Protein AF-0000000079720829 (afdb_homodimer)

Sequence (832 aa):
MQLKRVVVTGLGALTPIGNNIEEYWEGLKNGKSGSAPITYYDTEKFKVKFACELKNYNAEDYFDRKEARKLDRFAQYALISSDEAIKDSGLDLDKIDKFRTGVIWGAGIGGLETFQNEVLNFAAGDGTPRFNPFFIPKMIADIAPGNISIKHGFMGPNYTTVSACASSANAIIDALNTIRLGYCDVVVTGGSEAAVTIAGMGGFGAMHALSTRNESPETASRPFDATRDGFVLGEGAGALILEEYEHAKARGAKIYAEVAGGGLSSDAYHMTAPHPDGIGVVRVMENCLKDAGLKPEDVDAINTHGTSTPLGDVAELKAITKVFGEHAHQININSTKSMTGHLLGAAGAIEAIASILAMEHGLVPPTINHTTVDDNIDPKLNLTLNKAQKREVNVALSNTFGFGGHNACVIFKKISM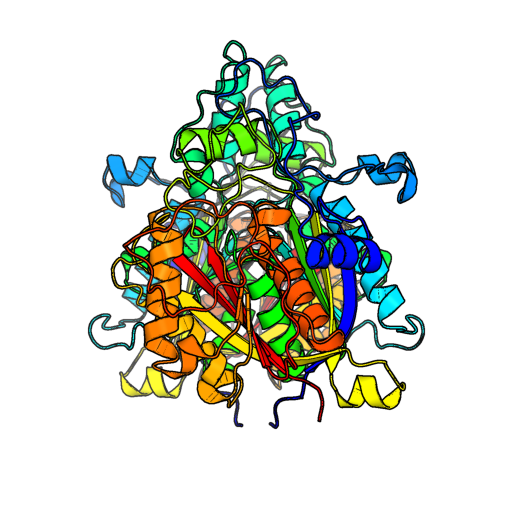QLKRVVVTGLGALTPIGNNIEEYWEGLKNGKSGSAPITYYDTEKFKVKFACELKNYNAEDYFDRKEARKLDRFAQYALISSDEAIKDSGLDLDKIDKFRTGVIWGAGIGGLETFQNEVLNFAAGDGTPRFNPFFIPKMIADIAPGNISIKHGFMGPNYTTVSACASSANAIIDALNTIRLGYCDVVVTGGSEAAVTIAGMGGFGAMHALSTRNESPETASRPFDATRDGFV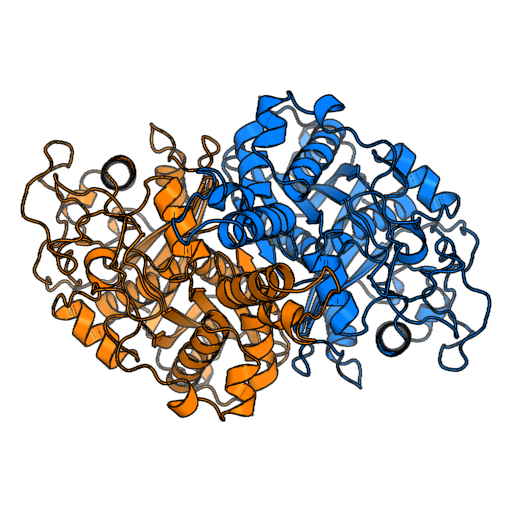LGEGAGALILEEYEHAKARGAKIYAEVAGGGLSSDAYHMTAPHPDGIGVVRVMENCLKDAGLKPEDVDAINTHGTSTPLGDVAELKAITKVFGEHAHQININSTKSMTGHLLGAAGAIEAIASILAMEHGLVPPTINHTTVDDNIDPKLNLTLNKAQKREVNVALSNTFGFGGHNACVIFKKIS

Foldseek 3Di:
DFFFWKFFQFKFWQFLQDHTLVSLLVCQQQVAAQKDFDDPDDCPVPLAGIFREGPPDDLVVPDPPVVSVLAAVQLSLLQSRLVRRVVRSVDDLVPDDLQQEEEEEEDAFFRPVLVVVLVVVCVVDDNDRPGDPSSVLRGDRQNNQVVNCVVSVRNYYGGFAYFWQCGQLVSVQVQSVCVRVPRHQKYKGFYWFDQPDPCSSVVCVVVQQAFSPNVCRRLQQFFQAQPQRHFGEFTHMMITMMGGPVVSVVVVGDTLWIFQFKFKFFQPPAQAAHNQQLPRLLRRVVRGCVGSVHALLQFAEEAEQRRSHPRRRLSNQVSNCVRNPPSQLRHAAEYSCLRRIRRIRRRSRVSVSLQSVCQVVQKRGERESHDHHDPSHDPSGNHRYRHIDGHNGFKYKYWTARRHGIIMIIMIGHDD/DFFFWKFFQFKFWQFLQDHGLVSLLVCQQQVAAQKDFDDPDDCPVPLAGIFREGDPDDLVVPDPPVVSVLAAVQLSLLQSRLVRRVVRSVDDLVPDDLQQEEEEEEDAFFRPVLVVVLVVVCVVDDNDRDGDPSSVLRGDRQNNQVVNCVVSVRNYYGGFAYFWQCGQLVSVQVQSVCVRVPRHQKYKGFYWFDQPDPCSSVVCVVVQQAFSPNVCRRLQQFFQAQPQRHFGEFTHMMITMMGGPVVSVVVPGDTLWIFQFKFKFFQPPAQAAHNQQLVRLLRRVVRGCVGSVHALLLFAEEAEQRRSHPRRRLSNQVSLCVRNPPSQLRHAYEYSCLRRIRRIRRRSRVSVSLQSVCQVVQKRGARESHDHHDPSHDPSGNHRYRHIDGHNGFKYKYWTARRHGIIMIIMIGHDD

Nearest PDB structures (foldseek):
  8qer-assembly1_A  TM=9.839E-01  e=2.297E-62  Pseudomonas aeruginosa
  8cou-assembly1_A  TM=9.873E-01  e=4.891E-62  Pseudomonas aeruginosa
  4b7v-assembly1_A  TM=9.863E-01  e=2.083E-61  Pseudomonas aeruginosa PAO1
  1e5m-assembly1_A-2  TM=9.880E-01  e=5.030E-61  Synechocystis sp. PCC 6803
  7l4l-assembly1_A  TM=9.835E-01  e=3.423E-59  Escherichia coli K-12

Structure (mmCIF, N/CA/C/O backbone):
data_AF-0000000079720829-model_v1
#
loop_
_entity.id
_entity.type
_entity.pdbx_description
1 polymer 3-oxoacyl-
#
loop_
_atom_site.group_PDB
_atom_site.id
_atom_site.type_symbol
_atom_site.label_atom_id
_atom_site.label_alt_id
_atom_site.label_comp_id
_atom_site.label_asym_id
_atom_site.label_entity_id
_atom_site.label_seq_id
_atom_site.pdbx_PDB_ins_code
_atom_site.Cartn_x
_atom_site.Cartn_y
_atom_site.Cartn_z
_atom_site.occupancy
_atom_site.B_iso_or_equiv
_atom_site.auth_seq_id
_atom_site.auth_comp_id
_atom_site.auth_asym_id
_atom_site.auth_atom_id
_atom_site.pdbx_PDB_model_num
ATOM 1 N N . MET A 1 1 ? -28.828 -1.988 3.24 1 67.12 1 MET A N 1
ATOM 2 C CA . MET A 1 1 ? -27.875 -1.932 4.34 1 67.12 1 MET A CA 1
ATOM 3 C C . MET A 1 1 ? -27.609 -0.489 4.762 1 67.12 1 MET A C 1
ATOM 5 O O . MET A 1 1 ? -27.641 0.42 3.932 1 67.12 1 MET A O 1
ATOM 9 N N . GLN A 1 2 ? -27.719 -0.163 6.074 1 78.38 2 GLN A N 1
ATOM 10 C CA . GLN A 1 2 ? -27.391 1.173 6.562 1 78.38 2 GLN A CA 1
ATOM 11 C C . GLN A 1 2 ? -25.922 1.269 6.949 1 78.38 2 GLN A C 1
ATOM 13 O O . GLN A 1 2 ? -25.422 0.438 7.711 1 78.38 2 GLN A O 1
ATOM 18 N N . LEU A 1 3 ? -25.172 2.275 6.281 1 87 3 LEU A N 1
ATOM 19 C CA . LEU A 1 3 ? -23.766 2.461 6.602 1 87 3 LEU A CA 1
ATOM 20 C C . LEU A 1 3 ? -23.594 2.877 8.055 1 87 3 LEU A C 1
ATOM 22 O O . LEU A 1 3 ? -24.344 3.707 8.57 1 87 3 LEU A O 1
ATOM 26 N N . LYS A 1 4 ? -22.656 2.285 8.719 1 92.38 4 LYS A N 1
ATOM 27 C CA . LYS A 1 4 ? -22.375 2.561 10.125 1 92.38 4 LYS A CA 1
ATOM 28 C C . LYS A 1 4 ? -21.672 3.908 10.289 1 92.38 4 LYS A C 1
ATOM 30 O O . LYS A 1 4 ? -20.922 4.34 9.414 1 92.38 4 LYS A O 1
ATOM 35 N N . ARG A 1 5 ? -21.984 4.566 11.398 1 96.88 5 ARG A N 1
ATOM 36 C CA . ARG A 1 5 ? -21.234 5.766 11.758 1 96.88 5 ARG A CA 1
ATOM 37 C C . ARG A 1 5 ? -19.891 5.406 12.359 1 96.88 5 ARG A C 1
ATOM 39 O O . ARG A 1 5 ? -19.781 4.422 13.102 1 96.88 5 ARG A O 1
ATOM 46 N N . VAL A 1 6 ? -18.875 6.156 12.047 1 98.81 6 VAL A N 1
ATOM 47 C CA . VAL A 1 6 ? -17.516 5.863 12.469 1 98.81 6 VAL A CA 1
ATOM 48 C C . VAL A 1 6 ? -16.953 7.051 13.25 1 98.81 6 VAL A C 1
ATOM 50 O O . VAL A 1 6 ? -17.094 8.203 12.828 1 98.81 6 VAL A O 1
ATOM 53 N N . VAL A 1 7 ? -16.328 6.777 14.422 1 98.94 7 VAL A N 1
ATOM 54 C CA . VAL A 1 7 ? -15.812 7.848 15.266 1 98.94 7 VAL A CA 1
ATOM 55 C C . VAL A 1 7 ? -14.352 7.574 15.602 1 98.94 7 VAL A C 1
ATOM 57 O O . VAL A 1 7 ? -13.859 6.453 15.438 1 98.94 7 VAL A O 1
ATOM 60 N N . VAL A 1 8 ? -13.672 8.633 15.969 1 98.94 8 VAL A N 1
ATOM 61 C CA . VAL A 1 8 ? -12.289 8.547 16.438 1 98.94 8 VAL A CA 1
ATOM 62 C C . VAL A 1 8 ? -12.266 8.469 17.953 1 98.94 8 VAL A C 1
ATOM 64 O O . VAL A 1 8 ? -12.75 9.375 18.641 1 98.94 8 VAL A O 1
ATOM 67 N N . THR A 1 9 ? -11.617 7.395 18.469 1 98.94 9 THR A N 1
ATOM 68 C CA . THR A 1 9 ? -11.656 7.211 19.906 1 98.94 9 THR A CA 1
ATOM 69 C C . THR A 1 9 ? -10.25 7.234 20.5 1 98.94 9 THR A C 1
ATOM 71 O O . THR A 1 9 ? -10.078 7.25 21.719 1 98.94 9 THR A O 1
ATOM 74 N N . GLY A 1 10 ? -9.25 7.273 19.672 1 98.94 10 GLY A N 1
ATOM 75 C CA . GLY A 1 10 ? -7.871 7.328 20.125 1 98.94 10 GLY A CA 1
ATOM 76 C C . GLY A 1 10 ? -6.949 8.031 19.156 1 98.94 10 GLY A C 1
ATOM 77 O O . GLY A 1 10 ? -7.133 7.941 17.938 1 98.94 10 GLY A O 1
ATOM 78 N N . LEU A 1 11 ? -5.949 8.664 19.719 1 98.94 11 LEU A N 1
ATOM 79 C CA . LEU A 1 11 ? -4.953 9.383 18.938 1 98.94 11 LEU A CA 1
ATOM 80 C C . LEU A 1 11 ? -3.543 9.047 19.406 1 98.94 11 LEU A C 1
ATOM 82 O O . LEU A 1 11 ? -3.322 8.797 20.594 1 98.94 11 LEU A O 1
ATOM 86 N N . GLY A 1 12 ? -2.59 8.969 18.469 1 98.94 12 GLY A N 1
ATOM 87 C CA . GLY A 1 12 ? -1.157 8.875 18.703 1 98.94 12 GLY A CA 1
ATOM 88 C C . GLY A 1 12 ? -0.329 9.602 17.672 1 98.94 12 GLY A C 1
ATOM 89 O O . GLY A 1 12 ? -0.708 9.664 16.5 1 98.94 12 GLY A O 1
ATOM 90 N N . ALA A 1 13 ? 0.786 10.156 18.141 1 98.81 13 ALA A N 1
ATOM 91 C CA . ALA A 1 13 ? 1.611 10.922 17.203 1 98.81 13 ALA A CA 1
ATOM 92 C C . ALA A 1 13 ? 3.08 10.883 17.609 1 98.81 13 ALA A C 1
ATOM 94 O O . ALA A 1 13 ? 3.398 10.938 18.797 1 98.81 13 ALA A O 1
ATOM 95 N N . LEU A 1 14 ? 3.922 10.688 16.734 1 98.88 14 LEU A N 1
ATOM 96 C CA . LEU A 1 14 ? 5.375 10.82 16.797 1 98.88 14 LEU A CA 1
ATOM 97 C C . LEU A 1 14 ? 5.891 11.719 15.68 1 98.88 14 LEU A C 1
ATOM 99 O O . LEU A 1 14 ? 6.012 11.273 14.531 1 98.88 14 LEU A O 1
ATOM 103 N N . THR A 1 15 ? 6.207 13.023 16.047 1 98.94 15 THR A N 1
ATOM 104 C CA . THR A 1 15 ? 6.477 14.023 15.016 1 98.94 15 THR A CA 1
ATOM 105 C C . THR A 1 15 ? 7.738 14.812 15.344 1 98.94 15 THR A C 1
ATOM 107 O O . THR A 1 15 ? 8.258 14.719 16.453 1 98.94 15 THR A O 1
ATOM 110 N N . PRO A 1 16 ? 8.219 15.617 14.438 1 98.88 16 PRO A N 1
ATOM 111 C CA . PRO A 1 16 ? 9.414 16.438 14.672 1 98.88 16 PRO A CA 1
ATOM 112 C C . PRO A 1 16 ? 9.188 17.516 15.727 1 98.88 16 PRO A C 1
ATOM 114 O O . PRO A 1 16 ? 10.148 18.125 16.219 1 98.88 16 PRO A O 1
ATOM 117 N N . ILE A 1 17 ? 7.938 17.75 16.109 1 98.88 17 ILE A N 1
ATOM 118 C CA . ILE A 1 17 ? 7.68 18.844 17.047 1 98.88 17 ILE A CA 1
ATOM 119 C C . ILE A 1 17 ? 7.027 18.297 18.312 1 98.88 17 ILE A C 1
ATOM 121 O O . ILE A 1 17 ? 6.453 19.047 19.094 1 98.88 17 ILE A O 1
ATOM 125 N N . GLY A 1 18 ? 7.047 16.969 18.469 1 98.75 18 GLY A N 1
ATOM 126 C CA . GLY A 1 18 ? 6.492 16.297 19.641 1 98.75 18 GLY A CA 1
ATOM 127 C C . GLY A 1 18 ? 6.434 14.789 19.484 1 98.75 18 GLY A C 1
ATOM 128 O O . GLY A 1 18 ? 6.09 14.273 18.422 1 98.75 18 GLY A O 1
ATOM 129 N N . ASN A 1 19 ? 6.734 14.039 20.594 1 98.62 19 ASN A N 1
ATOM 130 C CA . ASN A 1 19 ? 6.832 12.586 20.516 1 98.62 19 ASN A CA 1
ATOM 131 C C . ASN A 1 19 ? 5.598 11.914 21.109 1 98.62 19 ASN A C 1
ATOM 133 O O . ASN A 1 19 ? 5.602 10.703 21.359 1 98.62 19 ASN A O 1
ATOM 137 N N . ASN A 1 20 ? 4.648 12.672 21.422 1 98.56 20 ASN A N 1
ATOM 138 C CA . ASN A 1 20 ? 3.316 12.242 21.812 1 98.56 20 ASN A CA 1
ATOM 139 C C . ASN A 1 20 ? 2.266 13.305 21.516 1 98.56 20 ASN A C 1
ATOM 141 O O . ASN A 1 20 ? 2.598 14.398 21.062 1 98.56 20 ASN A O 1
ATOM 145 N N . ILE A 1 21 ? 1.028 13 21.766 1 98.81 21 ILE A N 1
ATOM 146 C CA . ILE A 1 21 ? -0.083 13.859 21.359 1 98.81 21 ILE A CA 1
ATOM 147 C C . ILE A 1 21 ? 0.014 15.203 22.078 1 98.81 21 ILE A C 1
ATOM 149 O O . ILE A 1 21 ? -0.192 16.25 21.469 1 98.81 21 ILE A O 1
ATOM 153 N N . GLU A 1 22 ? 0.316 15.188 23.297 1 98.69 22 GLU A N 1
ATOM 154 C CA . GLU A 1 22 ? 0.397 16.422 24.078 1 98.69 22 GLU A CA 1
ATOM 155 C C . GLU A 1 22 ? 1.502 17.328 23.562 1 98.69 22 GLU A C 1
ATOM 157 O O . GLU A 1 22 ? 1.285 18.531 23.375 1 98.69 22 GLU A O 1
ATOM 162 N N . GLU A 1 23 ? 2.691 16.766 23.391 1 98.81 23 GLU A N 1
ATOM 163 C CA . GLU A 1 23 ? 3.816 17.531 22.875 1 98.81 23 GLU A CA 1
ATOM 164 C C . GLU A 1 23 ? 3.551 18.016 21.453 1 98.81 23 GLU A C 1
ATOM 166 O O . GLU A 1 23 ? 3.934 19.141 21.078 1 98.81 23 GLU A O 1
ATOM 171 N N . TYR A 1 24 ? 2.982 17.125 20.703 1 98.88 24 TYR A N 1
ATOM 172 C CA . TYR A 1 24 ? 2.629 17.5 19.344 1 98.88 24 TYR A CA 1
ATOM 173 C C . TYR A 1 24 ? 1.709 18.719 19.328 1 98.88 24 TYR A C 1
ATOM 175 O O . TYR A 1 24 ? 1.953 19.688 18.609 1 98.88 24 TYR A O 1
ATOM 183 N N . TRP A 1 25 ? 0.662 18.703 20.172 1 98.88 25 TRP A N 1
ATOM 184 C CA . TRP A 1 25 ? -0.272 19.828 20.25 1 98.88 25 TRP A CA 1
ATOM 185 C C . TRP A 1 25 ? 0.433 21.094 20.719 1 98.88 25 TRP A C 1
ATOM 187 O O . TRP A 1 25 ? 0.179 22.172 20.188 1 98.88 25 TRP A O 1
ATOM 197 N N . GLU A 1 26 ? 1.294 20.953 21.656 1 98.81 26 GLU A N 1
ATOM 198 C CA . GLU A 1 26 ? 2.057 22.109 22.141 1 98.81 26 GLU A CA 1
ATOM 199 C C . GLU A 1 26 ? 2.896 22.719 21.031 1 98.81 26 GLU A C 1
ATOM 201 O O . GLU A 1 26 ? 2.992 23.938 20.906 1 98.81 26 GLU A O 1
ATOM 206 N N . GLY A 1 27 ? 3.521 21.844 20.297 1 98.88 27 GLY A N 1
ATOM 207 C CA . GLY A 1 27 ? 4.289 22.328 19.156 1 98.88 27 GLY A CA 1
ATOM 208 C C . GLY A 1 27 ? 3.434 23.016 18.109 1 98.88 27 GLY A C 1
ATOM 209 O O . GLY A 1 27 ? 3.824 24.062 17.562 1 98.88 27 GLY A O 1
ATOM 210 N N . LEU A 1 28 ? 2.258 22.484 17.828 1 98.88 28 LEU A N 1
ATOM 211 C CA . LEU A 1 28 ? 1.34 23.031 16.844 1 98.88 28 LEU A CA 1
ATOM 212 C C . LEU A 1 28 ? 0.84 24.406 17.266 1 98.88 28 LEU A C 1
ATOM 214 O O . LEU A 1 28 ? 0.937 25.375 16.5 1 98.88 28 LEU A O 1
ATOM 218 N N . LYS A 1 29 ? 0.311 24.5 18.469 1 98.38 29 LYS A N 1
ATOM 219 C CA . LYS A 1 29 ? -0.347 25.719 18.906 1 98.38 29 LYS A CA 1
ATOM 220 C C . LYS A 1 29 ? 0.65 26.875 19.016 1 98.38 29 LYS A C 1
ATOM 222 O O . LYS A 1 29 ? 0.291 28.031 18.812 1 98.38 29 LYS A O 1
ATOM 227 N N . ASN A 1 30 ? 1.965 26.547 19.25 1 98.5 30 ASN A N 1
ATOM 228 C CA . ASN A 1 30 ? 2.979 27.578 19.453 1 98.5 30 ASN A CA 1
ATOM 229 C C . ASN A 1 30 ? 3.789 27.828 18.188 1 98.5 30 ASN A C 1
ATOM 231 O O . ASN A 1 30 ? 4.688 28.672 18.188 1 98.5 30 ASN A O 1
ATOM 235 N N . GLY A 1 31 ? 3.488 27.172 17.156 1 98.62 31 GLY A N 1
ATOM 236 C CA . GLY A 1 31 ? 4.184 27.375 15.891 1 98.62 31 GLY A CA 1
ATOM 237 C C . GLY A 1 31 ? 5.648 27 15.953 1 98.62 31 GLY A C 1
ATOM 238 O O . GLY A 1 31 ? 6.504 27.734 15.438 1 98.62 31 GLY A O 1
ATOM 239 N N . LYS A 1 32 ? 5.996 25.875 16.547 1 98.31 32 LYS A N 1
ATOM 240 C CA . LYS A 1 32 ? 7.371 25.391 16.656 1 98.31 32 LYS A CA 1
ATOM 241 C C . LYS A 1 32 ? 7.855 24.797 15.336 1 98.31 32 LYS A C 1
ATOM 243 O O . LYS A 1 32 ? 7.164 23.984 14.727 1 98.31 32 LYS A O 1
ATOM 248 N N . SER A 1 33 ? 9.023 25.234 14.883 1 98.75 33 SER A N 1
ATOM 249 C CA . SER A 1 33 ? 9.609 24.641 13.688 1 98.75 33 SER A CA 1
ATOM 250 C C . SER A 1 33 ? 10.367 23.359 14.023 1 98.75 33 SER A C 1
ATOM 252 O O . SER A 1 33 ? 11.156 23.344 14.969 1 98.75 33 SER A O 1
ATOM 254 N N . GLY A 1 34 ? 10.086 22.312 13.227 1 98.81 34 GLY A N 1
ATOM 255 C CA . GLY A 1 34 ? 10.805 21.047 13.398 1 98.81 34 GLY A CA 1
ATOM 256 C C . GLY A 1 34 ? 12.047 20.953 12.531 1 98.81 34 GLY A C 1
ATOM 257 O O . GLY A 1 34 ? 12.805 19.984 12.633 1 98.81 34 GLY A O 1
ATOM 258 N N . SER A 1 35 ? 12.344 21.906 11.727 1 98.81 35 SER A N 1
ATOM 259 C CA . SER A 1 35 ? 13.414 21.844 10.742 1 98.81 35 SER A CA 1
ATOM 260 C C . SER A 1 35 ? 14.766 22.172 11.375 1 98.81 35 SER A C 1
ATOM 262 O O . SER A 1 35 ? 14.883 23.125 12.141 1 98.81 35 SER A O 1
ATOM 264 N N . ALA A 1 36 ? 15.719 21.375 11.156 1 98.75 36 ALA A N 1
ATOM 265 C CA . ALA A 1 36 ? 17.078 21.516 11.68 1 98.75 36 ALA A CA 1
ATOM 266 C C . ALA A 1 36 ? 18.078 20.75 10.812 1 98.75 36 ALA A C 1
ATOM 268 O O . ALA A 1 36 ? 17.688 19.938 9.969 1 98.75 36 ALA A O 1
ATOM 269 N N . PRO A 1 37 ? 19.359 21.016 10.938 1 98.56 37 PRO A N 1
ATOM 270 C CA . PRO A 1 37 ? 20.359 20.25 10.188 1 98.56 37 PRO A CA 1
ATOM 271 C C . PRO A 1 37 ? 20.234 18.75 10.414 1 98.56 37 PRO A C 1
ATOM 273 O O . PRO A 1 37 ? 19.953 18.312 11.539 1 98.56 37 PRO A O 1
ATOM 276 N N . ILE A 1 38 ? 20.453 18 9.375 1 98.75 38 ILE A N 1
ATOM 277 C CA . ILE A 1 38 ? 20.359 16.547 9.445 1 98.75 38 ILE A CA 1
ATOM 278 C C . ILE A 1 38 ? 21.484 16.016 10.336 1 98.75 38 ILE A C 1
ATOM 280 O O . ILE A 1 38 ? 22.625 16.453 10.242 1 98.75 38 ILE A O 1
ATOM 284 N N . THR A 1 39 ? 21.156 15.031 11.188 1 98.38 39 THR A N 1
ATOM 285 C CA . THR A 1 39 ? 22.141 14.469 12.117 1 98.38 39 THR A CA 1
ATOM 286 C C . THR A 1 39 ? 22.391 12.992 11.797 1 98.38 39 THR A C 1
ATOM 288 O O . THR A 1 39 ? 23.281 12.375 12.391 1 98.38 39 THR A O 1
ATOM 291 N N . TYR A 1 40 ? 21.688 12.414 10.883 1 97.38 40 TYR A N 1
ATOM 292 C CA . TYR A 1 40 ? 21.703 10.977 10.664 1 97.38 40 TYR A CA 1
ATOM 293 C C . TYR A 1 40 ? 22.938 10.555 9.859 1 97.38 40 TYR A C 1
ATOM 295 O O . TYR A 1 40 ? 23.406 9.422 9.977 1 97.38 40 TYR A O 1
ATOM 303 N N . TYR A 1 41 ? 23.438 11.359 9.039 1 96.75 41 TYR A N 1
ATOM 304 C CA . TYR A 1 41 ? 24.594 11.078 8.18 1 96.75 41 TYR A CA 1
ATOM 305 C C . TYR A 1 41 ? 25.312 12.367 7.797 1 96.75 41 TYR A C 1
ATOM 307 O O . TYR A 1 41 ? 24.828 13.461 8.078 1 96.75 41 TYR A O 1
ATOM 315 N N . ASP A 1 42 ? 26.5 12.289 7.219 1 97.12 42 ASP A N 1
ATOM 316 C CA . ASP A 1 42 ? 27.281 13.438 6.773 1 97.12 42 ASP A CA 1
ATOM 317 C C . ASP A 1 42 ? 26.688 14.055 5.512 1 97.12 42 ASP A C 1
ATOM 319 O O . ASP A 1 42 ? 26.656 13.422 4.457 1 97.12 42 ASP A O 1
ATOM 323 N N . THR A 1 43 ? 26.219 15.281 5.602 1 97.75 43 THR A N 1
ATOM 324 C CA . THR A 1 43 ? 25.5 15.922 4.5 1 97.75 43 THR A CA 1
ATOM 325 C C . THR A 1 43 ? 26.438 16.844 3.715 1 97.75 43 THR A C 1
ATOM 327 O O . THR A 1 43 ? 25.984 17.609 2.861 1 97.75 43 THR A O 1
ATOM 330 N N . GLU A 1 44 ? 27.672 16.812 3.979 1 97.56 44 GLU A N 1
ATOM 331 C CA . GLU A 1 44 ? 28.625 17.766 3.418 1 97.56 44 GLU A CA 1
ATOM 332 C C . GLU A 1 44 ? 28.469 17.875 1.905 1 97.56 44 GLU A C 1
ATOM 334 O O . GLU A 1 44 ? 28.469 18.984 1.355 1 97.56 44 GLU A O 1
ATOM 339 N N . LYS A 1 45 ? 28.297 16.812 1.197 1 97.56 45 LYS A N 1
ATOM 340 C CA . LYS A 1 45 ? 28.281 16.812 -0.263 1 97.56 45 LYS A CA 1
ATOM 341 C C . LYS A 1 45 ? 26.859 16.875 -0.799 1 97.56 45 LYS A C 1
ATOM 343 O O . LYS A 1 45 ? 26.641 16.781 -2.01 1 97.56 45 LYS A O 1
ATOM 348 N N . PHE A 1 46 ? 25.906 17 0.067 1 97.94 46 PHE A N 1
ATOM 349 C CA . PHE A 1 46 ? 24.516 17.078 -0.339 1 97.94 46 PHE A CA 1
ATOM 350 C C . PHE A 1 46 ? 24.109 18.531 -0.592 1 97.94 46 PHE A C 1
ATOM 352 O O . PHE A 1 46 ? 24.594 19.438 0.084 1 97.94 46 PHE A O 1
ATOM 359 N N . LYS A 1 47 ? 23.188 18.703 -1.531 1 97.19 47 LYS A N 1
ATOM 360 C CA . LYS A 1 47 ? 22.641 20.031 -1.834 1 97.19 47 LYS A CA 1
ATOM 361 C C . LYS A 1 47 ? 21.766 20.531 -0.695 1 97.19 47 LYS A C 1
ATOM 363 O O . LYS A 1 47 ? 21.703 21.75 -0.438 1 97.19 47 LYS A O 1
ATOM 368 N N . VAL A 1 48 ? 21.016 19.719 -0.11 1 98.44 48 VAL A N 1
ATOM 369 C CA . VAL A 1 48 ? 20.141 20.016 1.018 1 98.44 48 VAL A CA 1
ATOM 370 C C . VAL A 1 48 ? 20.672 19.359 2.283 1 98.44 48 VAL A C 1
ATOM 372 O O . VAL A 1 48 ? 20.922 18.141 2.295 1 98.44 48 VAL A O 1
ATOM 375 N N . LYS A 1 49 ? 20.734 20.125 3.354 1 98.69 49 LYS A N 1
ATOM 376 C CA . LYS A 1 49 ? 21.469 19.625 4.516 1 98.69 49 LYS A CA 1
ATOM 377 C C . LYS A 1 49 ? 20.594 19.656 5.766 1 98.69 49 LYS A C 1
ATOM 379 O O . LYS A 1 49 ? 21.094 19.5 6.883 1 98.69 49 LYS A O 1
ATOM 384 N N . PHE A 1 50 ? 19.359 19.891 5.633 1 98.81 50 PHE A N 1
ATOM 385 C CA . PHE A 1 50 ? 18.438 19.984 6.762 1 98.81 50 PHE A CA 1
ATOM 386 C C . PHE A 1 50 ? 17.172 19.156 6.5 1 98.81 50 PHE A C 1
ATOM 388 O O . PHE A 1 50 ? 16.906 18.781 5.363 1 98.81 50 PHE A O 1
ATOM 395 N N . ALA A 1 51 ? 16.453 18.766 7.48 1 98.88 51 ALA A N 1
ATOM 396 C CA . ALA A 1 51 ? 15.188 18.031 7.473 1 98.88 51 ALA A CA 1
ATOM 397 C C . ALA A 1 51 ? 14.453 18.188 8.805 1 98.88 51 ALA A C 1
ATOM 399 O O . ALA A 1 51 ? 14.945 18.859 9.719 1 98.88 51 ALA A O 1
ATOM 400 N N . CYS A 1 52 ? 13.281 17.719 8.875 1 98.94 52 CYS A N 1
ATOM 401 C CA . CYS A 1 52 ? 12.555 17.641 10.141 1 98.94 52 CYS A CA 1
ATOM 402 C C . CYS A 1 52 ? 12.656 16.234 10.727 1 98.94 52 CYS A C 1
ATOM 404 O O . CYS A 1 52 ? 11.711 15.445 10.625 1 98.94 52 CYS A O 1
ATOM 406 N N . GLU A 1 53 ? 13.773 15.953 11.469 1 98.75 53 GLU A N 1
ATOM 407 C CA . GLU A 1 53 ? 13.984 14.695 12.18 1 98.75 53 GLU A CA 1
ATOM 408 C C . GLU A 1 53 ? 13.195 14.656 13.484 1 98.75 53 GLU A C 1
ATOM 410 O O . GLU A 1 53 ? 12.836 15.703 14.023 1 98.75 53 GLU A O 1
ATOM 415 N N . LEU A 1 54 ? 12.852 13.469 13.883 1 98.75 54 LEU A N 1
ATOM 416 C CA . LEU A 1 54 ? 12.383 13.359 15.266 1 98.75 54 LEU A CA 1
ATOM 417 C C . LEU A 1 54 ? 13.43 13.898 16.234 1 98.75 54 LEU A C 1
ATOM 419 O O . LEU A 1 54 ? 14.633 13.695 16.031 1 98.75 54 LEU A O 1
ATOM 423 N N . LYS A 1 55 ? 12.945 14.633 17.234 1 98.12 55 LYS A N 1
ATOM 424 C CA . LYS A 1 55 ? 13.844 15.133 18.281 1 98.12 55 LYS A CA 1
ATOM 425 C C . LYS A 1 55 ? 13.789 14.242 19.516 1 98.12 55 LYS A C 1
ATOM 427 O O . LYS A 1 55 ? 12.719 13.734 19.875 1 98.12 55 LYS A O 1
ATOM 432 N N . ASN A 1 56 ? 14.945 13.969 20.125 1 96.62 56 ASN A N 1
ATOM 433 C CA . ASN A 1 56 ? 15.062 13.219 21.375 1 96.62 56 ASN A CA 1
ATOM 434 C C . ASN A 1 56 ? 14.461 11.828 21.25 1 96.62 56 ASN A C 1
ATOM 436 O O . ASN A 1 56 ? 13.773 11.352 22.156 1 96.62 56 ASN A O 1
ATOM 440 N N . TYR A 1 57 ? 14.617 11.25 20.109 1 97.25 57 TYR A N 1
ATOM 441 C CA . TYR A 1 57 ? 14.125 9.898 19.891 1 97.25 57 TYR A CA 1
ATOM 442 C C . TYR A 1 57 ? 15.227 8.867 20.125 1 97.25 57 TYR A C 1
ATOM 444 O O . TYR A 1 57 ? 16.312 8.969 19.547 1 97.25 57 TYR A O 1
ATOM 452 N N . ASN A 1 58 ? 14.914 7.953 20.984 1 96.31 58 ASN A N 1
ATOM 453 C CA . ASN A 1 58 ? 15.742 6.777 21.234 1 96.31 58 ASN A CA 1
ATOM 454 C C . ASN A 1 58 ? 14.922 5.492 21.203 1 96.31 58 ASN A C 1
ATOM 456 O O . ASN A 1 58 ? 14.031 5.293 22.031 1 96.31 58 ASN A O 1
ATOM 460 N N . ALA A 1 59 ? 15.234 4.629 20.203 1 96.31 59 ALA A N 1
ATOM 461 C CA . ALA A 1 59 ? 14.469 3.402 20 1 96.31 59 ALA A CA 1
ATOM 462 C C . ALA A 1 59 ? 14.398 2.576 21.281 1 96.31 59 ALA A C 1
ATOM 464 O O . ALA A 1 59 ? 13.391 1.93 21.547 1 96.31 59 ALA A O 1
ATOM 465 N N . GLU A 1 60 ? 15.438 2.617 22.078 1 96 60 GLU A N 1
ATOM 466 C CA . GLU A 1 60 ? 15.547 1.775 23.266 1 96 60 GLU A CA 1
ATOM 467 C C . GLU A 1 60 ? 14.609 2.256 24.375 1 96 60 GLU A C 1
ATOM 469 O O . GLU A 1 60 ? 14.367 1.535 25.344 1 96 60 GLU A O 1
ATOM 474 N N . ASP A 1 61 ? 14.055 3.422 24.203 1 97 61 ASP A N 1
ATOM 475 C CA . ASP A 1 61 ? 13.031 3.881 25.125 1 97 61 ASP A CA 1
ATOM 476 C C . ASP A 1 61 ? 11.719 3.129 24.906 1 97 61 ASP A C 1
ATOM 478 O O . ASP A 1 61 ? 10.844 3.135 25.781 1 97 61 ASP A O 1
ATOM 482 N N . TYR A 1 62 ? 11.609 2.467 23.766 1 96.81 62 TYR A N 1
ATOM 483 C CA . TYR A 1 62 ? 10.328 1.878 23.391 1 96.81 62 TYR A CA 1
ATOM 484 C C . TYR A 1 62 ? 10.461 0.38 23.141 1 96.81 62 TYR A C 1
ATOM 486 O O . TYR A 1 62 ? 9.484 -0.365 23.25 1 96.81 62 TYR A O 1
ATOM 494 N N . PHE A 1 63 ? 11.641 -0.001 22.719 1 96.94 63 PHE A N 1
ATOM 495 C CA . PHE A 1 63 ? 11.906 -1.386 22.344 1 96.94 63 PHE A CA 1
ATOM 496 C C . PHE A 1 63 ? 13.148 -1.909 23.047 1 96.94 63 PHE A C 1
ATOM 498 O O . PHE A 1 63 ? 14.047 -1.135 23.391 1 96.94 63 PHE A O 1
ATOM 505 N N . ASP A 1 64 ? 13.203 -3.271 23.297 1 96.19 64 ASP A N 1
ATOM 506 C CA . ASP A 1 64 ? 14.508 -3.834 23.641 1 96.19 64 ASP A CA 1
ATOM 507 C C . ASP A 1 64 ? 15.453 -3.801 22.438 1 96.19 64 ASP A C 1
ATOM 509 O O . ASP A 1 64 ? 15.008 -3.629 21.297 1 96.19 64 ASP A O 1
ATOM 513 N N . ARG A 1 65 ? 16.703 -3.918 22.734 1 92.88 65 ARG A N 1
ATOM 514 C CA . ARG A 1 65 ? 17.734 -3.752 21.719 1 92.88 65 ARG A CA 1
ATOM 515 C C . ARG A 1 65 ? 17.531 -4.734 20.562 1 92.88 65 ARG A C 1
ATOM 517 O O . ARG A 1 65 ? 17.688 -4.371 19.391 1 92.88 65 ARG A O 1
ATOM 524 N N . LYS A 1 66 ? 17.203 -5.941 20.797 1 92.56 66 LYS A N 1
ATOM 525 C CA . LYS A 1 66 ? 17.016 -6.977 19.781 1 92.56 66 LYS A CA 1
ATOM 526 C C . LYS A 1 66 ? 15.82 -6.668 18.891 1 92.56 66 LYS A C 1
ATOM 528 O O . LYS A 1 66 ? 15.891 -6.812 17.672 1 92.56 66 LYS A O 1
ATOM 533 N N . GLU A 1 67 ? 14.742 -6.227 19.484 1 92.62 67 GLU A N 1
ATOM 534 C CA . GLU A 1 67 ? 13.523 -5.895 18.75 1 92.62 67 GLU A CA 1
ATOM 535 C C . GLU A 1 67 ? 13.734 -4.672 17.859 1 92.62 67 GLU A C 1
ATOM 537 O O . GLU A 1 67 ? 13.258 -4.641 16.719 1 92.62 67 GLU A O 1
ATOM 542 N N . ALA A 1 68 ? 14.391 -3.711 18.438 1 94 68 ALA A N 1
ATOM 543 C CA . ALA A 1 68 ? 14.641 -2.484 17.688 1 94 68 ALA A CA 1
ATOM 544 C C . ALA A 1 68 ? 15.414 -2.773 16.406 1 94 68 ALA A C 1
ATOM 546 O O . ALA A 1 68 ? 15.172 -2.139 15.367 1 94 68 ALA A O 1
ATOM 547 N N . ARG A 1 69 ? 16.281 -3.727 16.438 1 92.12 69 ARG A N 1
ATOM 548 C CA . ARG A 1 69 ? 17.141 -4.043 15.312 1 92.12 69 ARG A CA 1
ATOM 549 C C . ARG A 1 69 ? 16.375 -4.777 14.219 1 92.12 69 ARG A C 1
ATOM 551 O O . ARG A 1 69 ? 16.812 -4.824 13.062 1 92.12 69 ARG A O 1
ATOM 558 N N . LYS A 1 70 ? 15.25 -5.328 14.539 1 92.69 70 LYS A N 1
ATOM 559 C CA . LYS A 1 70 ? 14.453 -6.098 13.586 1 92.69 70 LYS A CA 1
ATOM 560 C C . LYS A 1 70 ? 13.43 -5.211 12.883 1 92.69 70 LYS A C 1
ATOM 562 O O . LYS A 1 70 ? 12.648 -5.691 12.062 1 92.69 70 LYS A O 1
ATOM 567 N N . LEU A 1 71 ? 13.5 -3.928 13.164 1 96.88 71 LEU A N 1
ATOM 568 C CA . LEU A 1 71 ? 12.547 -2.986 12.602 1 96.88 71 LEU A CA 1
ATOM 569 C C . LEU A 1 71 ? 13.258 -1.85 11.875 1 96.88 71 LEU A C 1
ATOM 571 O O . LEU A 1 71 ? 14.273 -1.342 12.367 1 96.88 71 LEU A O 1
ATOM 575 N N . ASP A 1 72 ? 12.773 -1.57 10.703 1 98 72 ASP A N 1
ATOM 576 C CA . ASP A 1 72 ? 13.141 -0.274 10.141 1 98 72 ASP A CA 1
ATOM 577 C C . ASP A 1 72 ? 12.531 0.869 10.945 1 98 72 ASP A C 1
ATOM 579 O O . ASP A 1 72 ? 11.5 0.694 11.602 1 98 72 ASP A O 1
ATOM 583 N N . ARG A 1 73 ? 13.094 2.094 10.922 1 98.06 73 ARG A N 1
ATOM 584 C CA . ARG A 1 73 ? 12.617 3.24 11.688 1 98.06 73 ARG A CA 1
ATOM 585 C C . ARG A 1 73 ? 11.148 3.52 11.383 1 98.06 73 ARG A C 1
ATOM 587 O O . ARG A 1 73 ? 10.383 3.887 12.273 1 98.06 73 ARG A O 1
ATOM 594 N N . PHE A 1 74 ? 10.703 3.396 10.086 1 98.56 74 PHE A N 1
ATOM 595 C CA . PHE A 1 74 ? 9.32 3.723 9.773 1 98.56 74 PHE A CA 1
ATOM 596 C C . PHE A 1 74 ? 8.359 2.791 10.508 1 98.56 74 PHE A C 1
ATOM 598 O O . PHE A 1 74 ? 7.27 3.201 10.906 1 98.56 74 PHE A O 1
ATOM 605 N N . ALA A 1 75 ? 8.742 1.506 10.672 1 98.62 75 ALA A N 1
ATOM 606 C CA . ALA A 1 75 ? 7.934 0.54 11.406 1 98.62 75 ALA A CA 1
ATOM 607 C C . ALA A 1 75 ? 7.98 0.813 12.906 1 98.62 75 ALA A C 1
ATOM 609 O O . ALA A 1 75 ? 6.988 0.625 13.617 1 98.62 75 ALA A O 1
ATOM 610 N N . GLN A 1 76 ? 9.188 1.191 13.43 1 98.75 76 GLN A N 1
ATOM 611 C CA . GLN A 1 76 ? 9.266 1.608 14.82 1 98.75 76 GLN A CA 1
ATOM 612 C C . GLN A 1 76 ? 8.281 2.732 15.117 1 98.75 76 GLN A C 1
ATOM 614 O O . GLN A 1 76 ? 7.551 2.68 16.109 1 98.75 76 GLN A O 1
ATOM 619 N N . TYR A 1 77 ? 8.281 3.725 14.219 1 98.88 77 TYR A N 1
ATOM 620 C CA . TYR A 1 77 ? 7.402 4.875 14.383 1 98.88 77 TYR A CA 1
ATOM 621 C C . TYR A 1 77 ? 5.941 4.449 14.391 1 98.88 77 TYR A C 1
ATOM 623 O O . TYR A 1 77 ? 5.133 4.977 15.156 1 98.88 77 TYR A O 1
ATOM 631 N N . ALA A 1 78 ? 5.605 3.471 13.547 1 98.94 78 ALA A N 1
ATOM 632 C CA . ALA A 1 78 ? 4.246 2.945 13.477 1 98.94 78 ALA A CA 1
ATOM 633 C C . ALA A 1 78 ? 3.83 2.311 14.805 1 98.94 78 ALA A C 1
ATOM 635 O O . ALA A 1 78 ? 2.734 2.57 15.305 1 98.94 78 ALA A O 1
ATOM 636 N N . LEU A 1 79 ? 4.672 1.514 15.328 1 98.88 79 LEU A N 1
ATOM 637 C CA . LEU A 1 79 ? 4.363 0.803 16.562 1 98.88 79 LEU A CA 1
ATOM 638 C C . LEU A 1 79 ? 4.211 1.777 17.734 1 98.88 79 LEU A C 1
ATOM 640 O O . LEU A 1 79 ? 3.289 1.647 18.531 1 98.88 79 LEU A O 1
ATOM 644 N N . ILE A 1 80 ? 5.09 2.752 17.797 1 98.88 80 ILE A N 1
ATOM 645 C CA . ILE A 1 80 ? 5.086 3.711 18.906 1 98.88 80 ILE A CA 1
ATOM 646 C C . ILE A 1 80 ? 3.809 4.543 18.859 1 98.88 80 ILE A C 1
ATOM 648 O O . ILE A 1 80 ? 3.111 4.676 19.875 1 98.88 80 ILE A O 1
ATOM 652 N N . SER A 1 81 ? 3.482 5.113 17.672 1 98.94 81 SER A N 1
ATOM 653 C CA . SER A 1 81 ? 2.305 5.969 17.562 1 98.94 81 SER A CA 1
ATOM 654 C C . SER A 1 81 ? 1.02 5.172 17.734 1 98.94 81 SER A C 1
ATOM 656 O O . SER A 1 81 ? 0.071 5.648 18.359 1 98.94 81 SER A O 1
ATOM 658 N N . SER A 1 82 ? 0.926 3.93 17.234 1 98.94 82 SER A N 1
ATOM 659 C CA . SER A 1 82 ? -0.267 3.104 17.375 1 98.94 82 SER A CA 1
ATOM 660 C C . SER A 1 82 ? -0.465 2.678 18.828 1 98.94 82 SER A C 1
ATOM 662 O O . SER A 1 82 ? -1.598 2.6 19.312 1 98.94 82 SER A O 1
ATOM 664 N N . ASP A 1 83 ? 0.645 2.391 19.547 1 98.88 83 ASP A N 1
ATOM 665 C CA . ASP A 1 83 ? 0.548 2.074 20.969 1 98.88 83 ASP A CA 1
ATOM 666 C C . ASP A 1 83 ? -0.102 3.217 21.75 1 98.88 83 ASP A C 1
ATOM 668 O O . ASP A 1 83 ? -0.961 2.986 22.594 1 98.88 83 ASP A O 1
ATOM 672 N N . GLU A 1 84 ? 0.356 4.418 21.438 1 98.94 84 GLU A N 1
ATOM 673 C CA . GLU A 1 84 ? -0.227 5.578 22.109 1 98.94 84 GLU A CA 1
ATOM 674 C C . GLU A 1 84 ? -1.716 5.703 21.797 1 98.94 84 GLU A C 1
ATOM 676 O O . GLU A 1 84 ? -2.521 5.965 22.703 1 98.94 84 GLU A O 1
ATOM 681 N N . ALA A 1 85 ? -2.094 5.547 20.531 1 98.94 85 ALA A N 1
ATOM 682 C CA . ALA A 1 85 ? -3.488 5.68 20.125 1 98.94 85 ALA A CA 1
ATOM 683 C C . ALA A 1 85 ? -4.359 4.613 20.781 1 98.94 85 ALA A C 1
ATOM 685 O O . ALA A 1 85 ? -5.484 4.891 21.203 1 98.94 85 ALA A O 1
ATOM 686 N N . ILE A 1 86 ? -3.881 3.377 20.812 1 98.94 86 ILE A N 1
ATOM 687 C CA . ILE A 1 86 ? -4.621 2.273 21.422 1 98.94 86 ILE A CA 1
ATOM 688 C C . ILE A 1 86 ? -4.832 2.547 22.906 1 98.94 86 ILE A C 1
ATOM 690 O O . ILE A 1 86 ? -5.938 2.377 23.422 1 98.94 86 ILE A O 1
ATOM 694 N N . LYS A 1 87 ? -3.771 2.971 23.547 1 98.81 87 LYS A N 1
ATOM 695 C CA . LYS A 1 87 ? -3.887 3.326 24.969 1 98.81 87 LYS A CA 1
ATOM 696 C C . LYS A 1 87 ? -4.895 4.453 25.172 1 98.81 87 LYS A C 1
ATOM 698 O O . LYS A 1 87 ? -5.746 4.383 26.062 1 98.81 87 LYS A O 1
ATOM 703 N N . ASP A 1 88 ? -4.781 5.465 24.359 1 98.88 88 ASP A N 1
ATOM 704 C CA . ASP A 1 88 ? -5.664 6.625 24.438 1 98.88 88 ASP A CA 1
ATOM 705 C C . ASP A 1 88 ? -7.121 6.227 24.219 1 98.88 88 ASP A C 1
ATOM 707 O O . ASP A 1 88 ? -8.031 6.828 24.797 1 98.88 88 ASP A O 1
ATOM 711 N N . SER A 1 89 ? -7.402 5.273 23.406 1 98.75 89 SER A N 1
ATOM 712 C CA . SER A 1 89 ? -8.758 4.855 23.062 1 98.75 89 SER A CA 1
ATOM 713 C C . SER A 1 89 ? -9.461 4.207 24.25 1 98.75 89 SER A C 1
ATOM 715 O O . SER A 1 89 ? -10.688 4.105 24.281 1 98.75 89 SER A O 1
ATOM 717 N N . GLY A 1 90 ? -8.656 3.658 25.156 1 98.62 90 GLY A N 1
ATOM 718 C CA . GLY A 1 90 ? -9.227 2.984 26.312 1 98.62 90 GLY A CA 1
ATOM 719 C C . GLY A 1 90 ? -9.781 1.61 25.984 1 98.62 90 GLY A C 1
ATOM 720 O O . GLY A 1 90 ? -10.516 1.021 26.781 1 98.62 90 GLY A O 1
ATOM 721 N N . LEU A 1 91 ? -9.484 1.056 24.859 1 98.31 91 LEU A N 1
ATOM 722 C CA . LEU A 1 91 ? -9.938 -0.279 24.484 1 98.31 91 LEU A CA 1
ATOM 723 C C . LEU A 1 91 ? -9.414 -1.326 25.453 1 98.31 91 LEU A C 1
ATOM 725 O O . LEU A 1 91 ? -8.25 -1.293 25.844 1 98.31 91 LEU A O 1
ATOM 729 N N . ASP A 1 92 ? -10.289 -2.203 25.922 1 97.94 92 ASP A N 1
ATOM 730 C CA . ASP A 1 92 ? -9.875 -3.41 26.625 1 97.94 92 ASP A CA 1
ATOM 731 C C . ASP A 1 92 ? -9.578 -4.543 25.641 1 97.94 92 ASP A C 1
ATOM 733 O O . ASP A 1 92 ? -10.492 -5.238 25.203 1 97.94 92 ASP A O 1
ATOM 737 N N . LEU A 1 93 ? -8.383 -4.754 25.391 1 97.44 93 LEU A N 1
ATOM 738 C CA . LEU A 1 93 ? -7.961 -5.66 24.328 1 97.44 93 LEU A CA 1
ATOM 739 C C . LEU A 1 93 ? -8.344 -7.102 24.672 1 97.44 93 LEU A C 1
ATOM 741 O O . LEU A 1 93 ? -8.359 -7.961 23.781 1 97.44 93 LEU A O 1
ATOM 745 N N . ASP A 1 94 ? -8.672 -7.406 25.859 1 96.5 94 ASP A N 1
ATOM 746 C CA . ASP A 1 94 ? -9.102 -8.75 26.25 1 96.5 94 ASP A CA 1
ATOM 747 C C . ASP A 1 94 ? -10.594 -8.938 26 1 96.5 94 ASP A C 1
ATOM 749 O O . ASP A 1 94 ? -11.094 -10.07 26.016 1 96.5 94 ASP A O 1
ATOM 753 N N . LYS A 1 95 ? -11.281 -7.867 25.766 1 96.44 95 LYS A N 1
ATOM 754 C CA . LYS A 1 95 ? -12.734 -7.953 25.641 1 96.44 95 LYS A CA 1
ATOM 755 C C . LYS A 1 95 ? -13.188 -7.711 24.203 1 96.44 95 LYS A C 1
ATOM 757 O O . LYS A 1 95 ? -14.266 -8.156 23.812 1 96.44 95 LYS A O 1
ATOM 762 N N . ILE A 1 96 ? -12.43 -7.039 23.422 1 97.31 96 ILE A N 1
ATOM 763 C CA . ILE A 1 96 ? -12.859 -6.727 22.078 1 97.31 96 ILE A CA 1
ATOM 764 C C . ILE A 1 96 ? -12.719 -7.961 21.188 1 97.31 96 ILE A C 1
ATOM 766 O O . ILE A 1 96 ? -11.945 -8.875 21.5 1 97.31 96 ILE A O 1
ATOM 770 N N . ASP A 1 97 ? -13.508 -8.102 20.125 1 98.12 97 ASP A N 1
ATOM 771 C CA . ASP A 1 97 ? -13.375 -9.156 19.125 1 98.12 97 ASP A CA 1
ATOM 772 C C . ASP A 1 97 ? -12.18 -8.906 18.219 1 98.12 97 ASP A C 1
ATOM 774 O O . ASP A 1 97 ? -12.234 -8.055 17.328 1 98.12 97 ASP A O 1
ATOM 778 N N . LYS A 1 98 ? -11.156 -9.68 18.375 1 98.06 98 LYS A N 1
ATOM 779 C CA . LYS A 1 98 ? -9.906 -9.492 17.625 1 98.06 98 LYS A CA 1
ATOM 780 C C . LYS A 1 98 ? -10.109 -9.742 16.141 1 98.06 98 LYS A C 1
ATOM 782 O O . LYS A 1 98 ? -9.391 -9.18 15.312 1 98.06 98 LYS A O 1
ATOM 787 N N . PHE A 1 99 ? -11.109 -10.562 15.781 1 97.88 99 PHE A N 1
ATOM 788 C CA . PHE A 1 99 ? -11.383 -10.867 14.383 1 97.88 99 PHE A CA 1
ATOM 789 C C . PHE A 1 99 ? -12.07 -9.688 13.695 1 97.88 99 PHE A C 1
ATOM 791 O O . PHE A 1 99 ? -12.133 -9.633 12.469 1 97.88 99 PHE A O 1
ATOM 798 N N . ARG A 1 100 ? -12.625 -8.797 14.492 1 98.5 100 ARG A N 1
ATOM 799 C CA . ARG A 1 100 ? -13.312 -7.625 13.953 1 98.5 100 ARG A CA 1
ATOM 800 C C . ARG A 1 100 ? -12.531 -6.348 14.25 1 98.5 100 ARG A C 1
ATOM 802 O O . ARG A 1 100 ? -13.102 -5.254 14.273 1 98.5 100 ARG A O 1
ATOM 809 N N . THR A 1 101 ? -11.266 -6.508 14.594 1 98.88 101 THR A N 1
ATOM 810 C CA . THR A 1 101 ? -10.328 -5.406 14.75 1 98.88 101 THR A CA 1
ATOM 811 C C . THR A 1 101 ? -9.227 -5.477 13.695 1 98.88 101 THR A C 1
ATOM 813 O O . THR A 1 101 ? -8.461 -6.438 13.648 1 98.88 101 THR A O 1
ATOM 816 N N . GLY A 1 102 ? -9.203 -4.445 12.797 1 98.88 102 GLY A N 1
ATOM 817 C CA . GLY A 1 102 ? -8.242 -4.445 11.703 1 98.88 102 GLY A CA 1
ATOM 818 C C . GLY A 1 102 ? -7.176 -3.375 11.852 1 98.88 102 GLY A C 1
ATOM 819 O O . GLY A 1 102 ? -7.211 -2.578 12.789 1 98.88 102 GLY A O 1
ATOM 820 N N . VAL A 1 103 ? -6.164 -3.436 11.047 1 98.94 103 VAL A N 1
ATOM 821 C CA . VAL A 1 103 ? -5.098 -2.445 10.938 1 98.94 103 VAL A CA 1
ATOM 822 C C . VAL A 1 103 ? -4.902 -2.051 9.477 1 98.94 103 VAL A C 1
ATOM 824 O O . VAL A 1 103 ? -4.516 -2.881 8.648 1 98.94 103 VAL A O 1
ATOM 827 N N . ILE A 1 104 ? -5.203 -0.857 9.109 1 98.94 104 ILE A N 1
ATOM 828 C CA . ILE A 1 104 ? -4.977 -0.3 7.781 1 98.94 104 ILE A CA 1
ATOM 829 C C . ILE A 1 104 ? -4.066 0.922 7.879 1 98.94 104 ILE A C 1
ATOM 831 O O . ILE A 1 104 ? -4.434 1.929 8.492 1 98.94 104 ILE A O 1
ATOM 835 N N . TRP A 1 105 ? -2.91 0.854 7.285 1 98.94 105 TRP A N 1
ATOM 836 C CA . TRP A 1 105 ? -1.82 1.781 7.574 1 98.94 105 TRP A CA 1
ATOM 837 C C . TRP A 1 105 ? -1.245 2.363 6.285 1 98.94 105 TRP A C 1
ATOM 839 O O . TRP A 1 105 ? -1.149 1.668 5.27 1 98.94 105 TRP A O 1
ATOM 849 N N . GLY A 1 106 ? -0.953 3.674 6.289 1 98.88 106 GLY A N 1
ATOM 850 C CA . GLY A 1 106 ? -0.326 4.309 5.141 1 98.88 106 GLY A CA 1
ATOM 851 C C . GLY A 1 106 ? 1.184 4.402 5.262 1 98.88 106 GLY A C 1
ATOM 852 O O . GLY A 1 106 ? 1.712 4.645 6.348 1 98.88 106 GLY A O 1
ATOM 853 N N . ALA A 1 107 ? 1.869 4.18 4.18 1 98.44 107 ALA A N 1
ATOM 854 C CA . ALA A 1 107 ? 3.301 4.426 4.023 1 98.44 107 ALA A CA 1
ATOM 855 C C . ALA A 1 107 ? 3.65 4.738 2.572 1 98.44 107 ALA A C 1
ATOM 857 O O . ALA A 1 107 ? 3.146 4.09 1.653 1 98.44 107 ALA A O 1
ATOM 858 N N . GLY A 1 108 ? 4.477 5.742 2.383 1 95.38 108 GLY A N 1
ATOM 859 C CA . GLY A 1 108 ? 4.836 6.113 1.023 1 95.38 108 GLY A CA 1
ATOM 860 C C . GLY A 1 108 ? 5.902 5.219 0.424 1 95.38 108 GLY A C 1
ATOM 861 O O . GLY A 1 108 ? 5.816 4.836 -0.745 1 95.38 108 GLY A O 1
ATOM 862 N N . ILE A 1 109 ? 6.934 4.82 1.192 1 93 109 ILE A N 1
ATOM 863 C CA . ILE A 1 109 ? 8.086 4.176 0.576 1 93 109 ILE A CA 1
ATOM 864 C C . ILE A 1 109 ? 8.492 2.953 1.398 1 93 109 ILE A C 1
ATOM 866 O O . ILE A 1 109 ? 9.164 2.053 0.892 1 93 109 ILE A O 1
ATOM 870 N N . GLY A 1 110 ? 8.094 2.801 2.641 1 94.94 110 GLY A N 1
ATOM 871 C CA . GLY A 1 110 ? 8.469 1.67 3.475 1 94.94 110 GLY A CA 1
ATOM 872 C C . GLY A 1 110 ? 9.852 1.798 4.07 1 94.94 110 GLY A C 1
ATOM 873 O O . GLY A 1 110 ? 10.242 2.877 4.523 1 94.94 110 GLY A O 1
ATOM 874 N N . GLY A 1 111 ? 10.586 0.652 4.215 1 97.12 111 GLY A N 1
ATOM 875 C CA . GLY A 1 111 ? 11.883 0.623 4.867 1 97.12 111 GLY A CA 1
ATOM 876 C C . GLY A 1 111 ? 13.016 1.072 3.961 1 97.12 111 GLY A C 1
ATOM 877 O O . GLY A 1 111 ? 13.906 0.287 3.639 1 97.12 111 GLY A O 1
ATOM 878 N N . LEU A 1 112 ? 13.078 2.326 3.688 1 97.19 112 LEU A N 1
ATOM 879 C CA . LEU A 1 112 ? 14.023 2.916 2.75 1 97.19 112 LEU A CA 1
ATOM 880 C C . LEU A 1 112 ? 15.453 2.779 3.264 1 97.19 112 LEU A C 1
ATOM 882 O O . LEU A 1 112 ? 16.375 2.48 2.492 1 97.19 112 LEU A O 1
ATOM 886 N N . GLU A 1 113 ? 15.633 3.029 4.523 1 97.62 113 GLU A N 1
ATOM 887 C CA . GLU A 1 113 ? 16.969 2.961 5.109 1 97.62 113 GLU A CA 1
ATOM 888 C C . GLU A 1 113 ? 17.516 1.537 5.07 1 97.62 113 GLU A C 1
ATOM 890 O O . GLU A 1 113 ? 18.688 1.326 4.777 1 97.62 113 GLU A O 1
ATOM 895 N N . THR A 1 114 ? 16.656 0.614 5.398 1 98 114 THR A N 1
ATOM 896 C CA . THR A 1 114 ? 17.062 -0.789 5.375 1 98 114 THR A CA 1
ATOM 897 C C . THR A 1 114 ? 17.516 -1.196 3.977 1 98 114 THR A C 1
ATOM 899 O O . THR A 1 114 ? 18.562 -1.831 3.82 1 98 114 THR A O 1
ATOM 902 N N . PHE A 1 115 ? 16.766 -0.852 2.973 1 98 115 PHE A N 1
ATOM 903 C CA . PHE A 1 115 ? 17.109 -1.189 1.596 1 98 115 PHE A CA 1
ATOM 904 C C . PHE A 1 115 ? 18.422 -0.542 1.193 1 98 115 PHE A C 1
ATOM 906 O O . PHE A 1 115 ? 19.312 -1.206 0.644 1 98 115 PHE A O 1
ATOM 913 N N . GLN A 1 116 ? 18.516 0.745 1.468 1 98.31 116 GLN A N 1
ATOM 914 C CA . GLN A 1 116 ? 19.734 1.51 1.19 1 98.31 116 GLN A CA 1
ATOM 915 C C . GLN A 1 116 ? 20.969 0.832 1.791 1 98.31 116 GLN A C 1
ATOM 917 O O . GLN A 1 116 ? 21.938 0.575 1.088 1 98.31 116 GLN A O 1
ATOM 922 N N . ASN A 1 117 ? 20.891 0.515 3.09 1 98.19 117 ASN A N 1
ATOM 923 C CA . ASN A 1 117 ? 22.031 -0.02 3.814 1 98.19 117 ASN A CA 1
ATOM 924 C C . ASN A 1 117 ? 22.422 -1.402 3.301 1 98.19 117 ASN A C 1
ATOM 926 O O . ASN A 1 117 ? 23.609 -1.717 3.195 1 98.19 117 ASN A O 1
ATOM 930 N N . GLU A 1 118 ? 21.453 -2.229 2.982 1 98.38 118 GLU A N 1
ATOM 931 C CA . GLU A 1 118 ? 21.719 -3.576 2.49 1 98.38 118 GLU A CA 1
ATOM 932 C C . GLU A 1 118 ? 22.391 -3.537 1.117 1 98.38 118 GLU A C 1
ATOM 934 O O . GLU A 1 118 ? 23.281 -4.328 0.836 1 98.38 118 GLU A O 1
ATOM 939 N N . VAL A 1 119 ? 21.938 -2.656 0.211 1 98.44 119 VAL A N 1
ATOM 940 C CA . VAL A 1 119 ? 22.5 -2.551 -1.126 1 98.44 119 VAL A CA 1
ATOM 941 C C . VAL A 1 119 ? 23.906 -1.962 -1.04 1 98.44 119 VAL A C 1
ATOM 943 O O . VAL A 1 119 ? 24.812 -2.379 -1.772 1 98.44 119 VAL A O 1
ATOM 946 N N . LEU A 1 120 ? 24.141 -0.924 -0.156 1 98.31 120 LEU A N 1
ATOM 947 C CA . LEU A 1 120 ? 25.484 -0.382 0.062 1 98.31 120 LEU A CA 1
ATOM 948 C C . LEU A 1 120 ? 26.438 -1.467 0.55 1 98.31 120 LEU A C 1
ATOM 950 O O . LEU A 1 120 ? 27.578 -1.532 0.11 1 98.31 120 LEU A O 1
ATOM 954 N N . ASN A 1 121 ? 25.922 -2.293 1.517 1 98.19 121 ASN A N 1
ATOM 955 C CA . ASN A 1 121 ? 26.734 -3.395 2.025 1 98.19 121 ASN A CA 1
ATOM 956 C C . ASN A 1 121 ? 27.078 -4.387 0.922 1 98.19 121 ASN A C 1
ATOM 958 O O . ASN A 1 121 ? 28.203 -4.887 0.866 1 98.19 121 ASN A O 1
ATOM 962 N N . PHE A 1 122 ? 26.156 -4.73 0.074 1 98.25 122 PHE A N 1
ATOM 963 C CA . PHE A 1 122 ? 26.406 -5.609 -1.062 1 98.25 122 PHE A CA 1
ATOM 964 C C . PHE A 1 122 ? 27.469 -5.02 -1.986 1 98.25 122 PHE A C 1
ATOM 966 O O . PHE A 1 122 ? 28.375 -5.723 -2.422 1 98.25 122 PHE A O 1
ATOM 973 N N . ALA A 1 123 ? 27.281 -3.707 -2.326 1 97.69 123 ALA A N 1
ATOM 974 C CA . ALA A 1 123 ? 28.203 -3.014 -3.221 1 97.69 123 ALA A CA 1
ATOM 975 C C . ALA A 1 123 ? 29.625 -3.049 -2.674 1 97.69 123 ALA A C 1
ATOM 977 O O . ALA A 1 123 ? 30.594 -3.107 -3.441 1 97.69 123 ALA A O 1
ATOM 978 N N . ALA A 1 124 ? 29.797 -2.984 -1.396 1 97.44 124 ALA A N 1
ATOM 979 C CA . ALA A 1 124 ? 31.094 -2.957 -0.75 1 97.44 124 ALA A CA 1
ATOM 980 C C . ALA A 1 124 ? 31.75 -4.34 -0.768 1 97.44 124 ALA A C 1
ATOM 982 O O . ALA A 1 124 ? 32.938 -4.473 -0.514 1 97.44 124 ALA A O 1
ATOM 983 N N . GLY A 1 125 ? 30.953 -5.391 -1.085 1 96.56 125 GLY A N 1
ATOM 984 C CA . GLY A 1 125 ? 31.453 -6.758 -1.085 1 96.56 125 GLY A CA 1
ATOM 985 C C . GLY A 1 125 ? 32.062 -7.168 -2.412 1 96.56 125 GLY A C 1
ATOM 986 O O . GLY A 1 125 ? 32.5 -6.316 -3.191 1 96.56 125 GLY A O 1
ATOM 987 N N . ASP A 1 126 ? 32.156 -8.516 -2.662 1 96.44 126 ASP A N 1
ATOM 988 C CA . ASP A 1 126 ? 32.812 -9.062 -3.846 1 96.44 126 ASP A CA 1
ATOM 989 C C . ASP A 1 126 ? 31.797 -9.633 -4.832 1 96.44 126 ASP A C 1
ATOM 991 O O . ASP A 1 126 ? 32.156 -10.477 -5.664 1 96.44 126 ASP A O 1
ATOM 995 N N . GLY A 1 127 ? 30.547 -9.289 -4.598 1 94.38 127 GLY A N 1
ATOM 996 C CA . GLY A 1 127 ? 29.516 -9.812 -5.477 1 94.38 127 GLY A CA 1
ATOM 997 C C . GLY A 1 127 ? 28.734 -10.953 -4.859 1 94.38 127 GLY A C 1
ATOM 998 O O . GLY A 1 127 ? 27.656 -11.32 -5.359 1 94.38 127 GLY A O 1
ATOM 999 N N . THR A 1 128 ? 29.234 -11.539 -3.766 1 96.69 128 THR A N 1
ATOM 1000 C CA . THR A 1 128 ? 28.5 -12.547 -3.014 1 96.69 128 THR A CA 1
ATOM 1001 C C . THR A 1 128 ? 27.344 -11.906 -2.254 1 96.69 128 THR A C 1
ATOM 1003 O O . THR A 1 128 ? 27.547 -10.969 -1.478 1 96.69 128 THR A O 1
ATOM 1006 N N . PRO A 1 129 ? 26.172 -12.375 -2.527 1 96.12 129 PRO A N 1
ATOM 1007 C CA . PRO A 1 129 ? 25.047 -11.789 -1.796 1 96.12 129 PRO A CA 1
ATOM 1008 C C . PRO A 1 129 ? 25.062 -12.133 -0.308 1 96.12 129 PRO A C 1
ATOM 1010 O O . PRO A 1 129 ? 24.906 -13.305 0.062 1 96.12 129 PRO A O 1
ATOM 1013 N N . ARG A 1 130 ? 25.281 -11.148 0.587 1 96.81 130 ARG A N 1
ATOM 1014 C CA . ARG A 1 130 ? 25.281 -11.297 2.039 1 96.81 130 ARG A CA 1
ATOM 1015 C C . ARG A 1 130 ? 24.219 -10.406 2.678 1 96.81 130 ARG A C 1
ATOM 1017 O O . ARG A 1 130 ? 24.516 -9.648 3.602 1 96.81 130 ARG A O 1
ATOM 1024 N N . PHE A 1 131 ? 23 -10.531 2.189 1 97.75 131 PHE A N 1
ATOM 1025 C CA . PHE A 1 131 ? 21.875 -9.758 2.713 1 97.75 131 PHE A CA 1
ATOM 1026 C C . PHE A 1 131 ? 21.438 -10.297 4.066 1 97.75 131 PHE A C 1
ATOM 1028 O O . PHE A 1 131 ? 21.562 -11.492 4.336 1 97.75 131 PHE A O 1
ATOM 1035 N N . ASN A 1 132 ? 20.953 -9.359 4.977 1 96.56 132 ASN A N 1
ATOM 1036 C CA . ASN A 1 132 ? 20.359 -9.75 6.25 1 96.56 132 ASN A CA 1
ATOM 1037 C C . ASN A 1 132 ? 19.078 -10.562 6.043 1 96.56 132 ASN A C 1
ATOM 1039 O O . ASN A 1 132 ? 18.266 -10.234 5.184 1 96.56 132 ASN A O 1
ATOM 1043 N N . PRO A 1 133 ? 18.938 -11.734 6.754 1 95.38 133 PRO A N 1
ATOM 1044 C CA . PRO A 1 133 ? 17.719 -12.539 6.609 1 95.38 133 PRO A CA 1
ATOM 1045 C C . PRO A 1 133 ? 16.453 -11.727 6.883 1 95.38 133 PRO A C 1
ATOM 1047 O O . PRO A 1 133 ? 15.375 -12.102 6.43 1 95.38 133 PRO A O 1
ATOM 1050 N N . PHE A 1 134 ? 16.562 -10.594 7.586 1 94.88 134 PHE A N 1
ATOM 1051 C CA . PHE A 1 134 ? 15.406 -9.766 7.91 1 94.88 134 PHE A CA 1
ATOM 1052 C C . PHE A 1 134 ? 15.281 -8.602 6.926 1 94.88 134 PHE A C 1
ATOM 1054 O O . PHE A 1 134 ? 14.398 -7.754 7.07 1 94.88 134 PHE A O 1
ATOM 1061 N N . PHE A 1 135 ? 16.109 -8.617 5.898 1 96.69 135 PHE A N 1
ATOM 1062 C CA . PHE A 1 135 ? 16.125 -7.535 4.922 1 96.69 135 PHE A CA 1
ATOM 1063 C C . PHE A 1 135 ? 14.742 -7.32 4.324 1 96.69 135 PHE A C 1
ATOM 1065 O O . PHE A 1 135 ? 14.156 -6.242 4.461 1 96.69 135 PHE A O 1
ATOM 1072 N N . ILE A 1 136 ? 14.102 -8.422 3.787 1 96.75 136 ILE A N 1
ATOM 1073 C CA . ILE A 1 136 ? 12.828 -8.305 3.08 1 96.75 136 ILE A CA 1
ATOM 1074 C C . ILE A 1 136 ? 11.719 -7.934 4.062 1 96.75 136 ILE A C 1
ATOM 1076 O O . ILE A 1 136 ? 11.031 -6.926 3.883 1 96.75 136 ILE A O 1
ATOM 1080 N N . PRO A 1 137 ? 11.555 -8.57 5.188 1 94.81 137 PRO A N 1
ATOM 1081 C CA . PRO A 1 137 ? 10.469 -8.219 6.109 1 94.81 137 PRO A CA 1
ATOM 1082 C C . PRO A 1 137 ? 10.625 -6.82 6.695 1 94.81 137 PRO A C 1
ATOM 1084 O O . PRO A 1 137 ? 9.633 -6.188 7.066 1 94.81 137 PRO A O 1
ATOM 1087 N N . LYS A 1 138 ? 11.859 -6.293 6.77 1 95.81 138 LYS A N 1
ATOM 1088 C CA . LYS A 1 138 ? 12.102 -4.969 7.332 1 95.81 138 LYS A CA 1
ATOM 1089 C C . LYS A 1 138 ? 11.766 -3.873 6.328 1 95.81 138 LYS A C 1
ATOM 1091 O O . LYS A 1 138 ? 11.414 -2.756 6.719 1 95.81 138 LYS A O 1
ATOM 1096 N N . MET A 1 139 ? 11.891 -4.238 5.105 1 95.88 139 MET A N 1
ATOM 1097 C CA . MET A 1 139 ? 11.859 -3.191 4.09 1 95.88 139 MET A CA 1
ATOM 1098 C C . MET A 1 139 ? 10.445 -2.994 3.555 1 95.88 139 MET A C 1
ATOM 1100 O O . MET A 1 139 ? 10.078 -1.889 3.156 1 95.88 139 MET A O 1
ATOM 1104 N N . ILE A 1 140 ? 9.625 -4.031 3.498 1 96.88 140 ILE A N 1
ATOM 1105 C CA . ILE A 1 140 ? 8.344 -3.947 2.803 1 96.88 140 ILE A CA 1
ATOM 1106 C C . ILE A 1 140 ? 7.375 -3.092 3.611 1 96.88 140 ILE A C 1
ATOM 1108 O O . ILE A 1 140 ? 7.367 -3.145 4.844 1 96.88 140 ILE A O 1
ATOM 1112 N N . ALA A 1 141 ? 6.539 -2.291 2.959 1 98.06 141 ALA A N 1
ATOM 1113 C CA . ALA A 1 141 ? 5.703 -1.268 3.578 1 98.06 141 ALA A CA 1
ATOM 1114 C C . ALA A 1 141 ? 4.648 -1.896 4.484 1 98.06 141 ALA A C 1
ATOM 1116 O O . ALA A 1 141 ? 4.281 -1.324 5.512 1 98.06 141 ALA A O 1
ATOM 1117 N N . ASP A 1 142 ? 4.168 -3.068 4.109 1 98.44 142 ASP A N 1
ATOM 1118 C CA . ASP A 1 142 ? 3.051 -3.699 4.805 1 98.44 142 ASP A CA 1
ATOM 1119 C C . ASP A 1 142 ? 3.496 -4.281 6.145 1 98.44 142 ASP A C 1
ATOM 1121 O O . ASP A 1 142 ? 2.67 -4.758 6.926 1 98.44 142 ASP A O 1
ATOM 1125 N N . ILE A 1 143 ? 4.773 -4.172 6.477 1 98 143 ILE A N 1
ATOM 1126 C CA . ILE A 1 143 ? 5.227 -4.816 7.703 1 98 143 ILE A CA 1
ATOM 1127 C C . ILE A 1 143 ? 4.781 -3.994 8.914 1 98 143 ILE A C 1
ATOM 1129 O O . ILE A 1 143 ? 4.719 -4.508 10.031 1 98 143 ILE A O 1
ATOM 1133 N N . ALA A 1 144 ? 4.559 -2.688 8.672 1 98.5 144 ALA A N 1
ATOM 1134 C CA . ALA A 1 144 ? 4.086 -1.833 9.766 1 98.5 144 ALA A CA 1
ATOM 1135 C C . ALA A 1 144 ? 2.754 -2.332 10.312 1 98.5 144 ALA A C 1
ATOM 1137 O O . ALA A 1 144 ? 2.652 -2.678 11.492 1 98.5 144 ALA A O 1
ATOM 1138 N N . PRO A 1 145 ? 1.666 -2.385 9.477 1 98.75 145 PRO A N 1
ATOM 1139 C CA . PRO A 1 145 ? 0.427 -2.941 10.023 1 98.75 145 PRO A CA 1
ATOM 1140 C C . PRO A 1 145 ? 0.572 -4.402 10.445 1 98.75 145 PRO A C 1
ATOM 1142 O O . PRO A 1 145 ? -0.085 -4.844 11.391 1 98.75 145 PRO A O 1
ATOM 1145 N N . GLY A 1 146 ? 1.437 -5.207 9.766 1 98.38 146 GLY A N 1
ATOM 1146 C CA . GLY A 1 146 ? 1.72 -6.562 10.203 1 98.38 146 GLY A CA 1
ATOM 1147 C C . GLY A 1 146 ? 2.193 -6.637 11.641 1 98.38 146 GLY A C 1
ATOM 1148 O O . GLY A 1 146 ? 1.664 -7.414 12.438 1 98.38 146 GLY A O 1
ATOM 1149 N N . ASN A 1 147 ? 3.18 -5.781 11.977 1 98.44 147 ASN A N 1
ATOM 1150 C CA . ASN A 1 147 ? 3.746 -5.773 13.32 1 98.44 147 ASN A CA 1
ATOM 1151 C C . ASN A 1 147 ? 2.74 -5.27 14.352 1 98.44 147 ASN A C 1
ATOM 1153 O O . ASN A 1 147 ? 2.727 -5.734 15.492 1 98.44 147 ASN A O 1
ATOM 1157 N N . ILE A 1 148 ? 1.914 -4.27 14 1 98.81 148 ILE A N 1
ATOM 1158 C CA . ILE A 1 148 ? 0.877 -3.785 14.898 1 98.81 148 ILE A CA 1
ATOM 1159 C C . ILE A 1 148 ? -0.1 -4.914 15.219 1 98.81 148 ILE A C 1
ATOM 1161 O O . ILE A 1 148 ? -0.463 -5.121 16.375 1 98.81 148 ILE A O 1
ATOM 1165 N N . SER A 1 149 ? -0.542 -5.672 14.188 1 98.69 149 SER A N 1
ATOM 1166 C CA . SER A 1 149 ? -1.452 -6.797 14.367 1 98.69 149 SER A CA 1
ATOM 1167 C C . SER A 1 149 ? -0.827 -7.875 15.242 1 98.69 149 SER A C 1
ATOM 1169 O O . SER A 1 149 ? -1.48 -8.406 16.141 1 98.69 149 SER A O 1
ATOM 1171 N N . ILE A 1 150 ? 0.394 -8.211 15 1 98 150 ILE A N 1
ATOM 1172 C CA . ILE A 1 150 ? 1.093 -9.258 15.742 1 98 150 ILE A CA 1
ATOM 1173 C C . ILE A 1 150 ? 1.204 -8.867 17.219 1 98 150 ILE A C 1
ATOM 1175 O O . ILE A 1 150 ? 0.917 -9.672 18.094 1 98 150 ILE A O 1
ATOM 1179 N N . LYS A 1 151 ? 1.596 -7.629 17.438 1 97.81 151 LYS A N 1
ATOM 1180 C CA . LYS A 1 151 ? 1.839 -7.152 18.797 1 97.81 151 LYS A CA 1
ATOM 1181 C C . LYS A 1 151 ? 0.565 -7.211 19.641 1 97.81 151 LYS A C 1
ATOM 1183 O O . LYS A 1 151 ? 0.613 -7.531 20.828 1 97.81 151 LYS A O 1
ATOM 1188 N N . HIS A 1 152 ? -0.597 -6.906 18.984 1 98.5 152 HIS A N 1
ATOM 1189 C CA . HIS A 1 152 ? -1.8 -6.711 19.797 1 98.5 152 HIS A CA 1
ATOM 1190 C C . HIS A 1 152 ? -2.824 -7.809 19.531 1 98.5 152 HIS A C 1
ATOM 1192 O O . HIS A 1 152 ? -3.885 -7.84 20.156 1 98.5 152 HIS A O 1
ATOM 1198 N N . GLY A 1 153 ? -2.553 -8.703 18.609 1 98 153 GLY A N 1
ATOM 1199 C CA . GLY A 1 153 ? -3.416 -9.844 18.328 1 98 153 GLY A CA 1
ATOM 1200 C C . GLY A 1 153 ? -4.621 -9.469 17.484 1 98 153 GLY A C 1
ATOM 1201 O O . GLY A 1 153 ? -5.684 -10.086 17.594 1 98 153 GLY A O 1
ATOM 1202 N N . PHE A 1 154 ? -4.531 -8.438 16.688 1 98.69 154 PHE A N 1
ATOM 1203 C CA . PHE A 1 154 ? -5.637 -8.016 15.828 1 98.69 154 PHE A CA 1
ATOM 1204 C C . PHE A 1 154 ? -5.723 -8.898 14.586 1 98.69 154 PHE A C 1
ATOM 1206 O O . PHE A 1 154 ? -4.789 -8.938 13.781 1 98.69 154 PHE A O 1
ATOM 1213 N N . MET A 1 155 ? -6.848 -9.555 14.289 1 98.44 155 MET A N 1
ATOM 1214 C CA . MET A 1 155 ? -6.914 -10.594 13.266 1 98.44 155 MET A CA 1
ATOM 1215 C C . MET A 1 155 ? -7.875 -10.203 12.148 1 98.44 155 MET A C 1
ATOM 1217 O O . MET A 1 155 ? -8.227 -11.031 11.305 1 98.44 155 MET A O 1
ATOM 1221 N N . GLY A 1 156 ? -8.336 -8.93 12.125 1 98.62 156 GLY A N 1
ATOM 1222 C CA . GLY A 1 156 ? -9.141 -8.406 11.023 1 98.62 156 GLY A CA 1
ATOM 1223 C C . GLY A 1 156 ? -8.305 -8.023 9.812 1 98.62 156 GLY A C 1
ATOM 1224 O O . GLY A 1 156 ? -7.164 -8.461 9.672 1 98.62 156 GLY A O 1
ATOM 1225 N N . PRO A 1 157 ? -8.938 -7.227 8.922 1 98.69 157 PRO A N 1
ATOM 1226 C CA . PRO A 1 157 ? -8.203 -6.727 7.758 1 98.69 157 PRO A CA 1
ATOM 1227 C C . PRO A 1 157 ? -6.895 -6.035 8.141 1 98.69 157 PRO A C 1
ATOM 1229 O O . PRO A 1 157 ? -6.855 -5.266 9.102 1 98.69 157 PRO A O 1
ATOM 1232 N N . ASN A 1 158 ? -5.844 -6.355 7.402 1 98.5 158 ASN A N 1
ATOM 1233 C CA . ASN A 1 158 ? -4.5 -5.863 7.688 1 98.5 158 ASN A CA 1
ATOM 1234 C C . ASN A 1 158 ? -3.711 -5.613 6.406 1 98.5 158 ASN A C 1
ATOM 1236 O O . ASN A 1 158 ? -3.365 -6.555 5.691 1 98.5 158 ASN A O 1
ATOM 1240 N N . TYR A 1 159 ? -3.449 -4.305 6.039 1 98.81 159 TYR A N 1
ATOM 1241 C CA . TYR A 1 159 ? -2.691 -4.008 4.832 1 98.81 159 TYR A CA 1
ATOM 1242 C C . TYR A 1 159 ? -2.287 -2.537 4.789 1 98.81 159 TYR A C 1
ATOM 1244 O O . TYR A 1 159 ? -2.635 -1.766 5.684 1 98.81 159 TYR A O 1
ATOM 1252 N N . THR A 1 160 ? -1.455 -2.191 3.85 1 98.88 160 THR A N 1
ATOM 1253 C CA . THR A 1 160 ? -0.949 -0.834 3.668 1 98.88 160 THR A CA 1
ATOM 1254 C C . THR A 1 160 ? -1.508 -0.214 2.393 1 98.88 160 THR A C 1
ATOM 1256 O O . THR A 1 160 ? -1.608 -0.884 1.362 1 98.88 160 THR A O 1
ATOM 1259 N N . THR A 1 161 ? -1.89 1.065 2.496 1 98.88 161 THR A N 1
ATOM 1260 C CA . THR A 1 161 ? -2.203 1.852 1.308 1 98.88 161 THR A CA 1
ATOM 1261 C C . THR A 1 161 ? -1.01 2.709 0.896 1 98.88 161 THR A C 1
ATOM 1263 O O . THR A 1 161 ? -0.303 3.25 1.749 1 98.88 161 THR A O 1
ATOM 1266 N N . VAL A 1 162 ? -0.759 2.742 -0.391 1 98.81 162 VAL A N 1
ATOM 1267 C CA . VAL A 1 162 ? 0.305 3.584 -0.927 1 98.81 162 VAL A CA 1
ATOM 1268 C C . VAL A 1 162 ? -0.256 4.496 -2.018 1 98.81 162 VAL A C 1
ATOM 1270 O O . VAL A 1 162 ? -0.702 4.016 -3.064 1 98.81 162 VAL A O 1
ATOM 1273 N N . SER A 1 163 ? -0.297 5.734 -1.763 1 98.5 163 SER A N 1
ATOM 1274 C CA . SER A 1 163 ? -0.616 6.832 -2.672 1 98.5 163 SER A CA 1
ATOM 1275 C C . SER A 1 163 ? 0.324 8.016 -2.465 1 98.5 163 SER A C 1
ATOM 1277 O O . SER A 1 163 ? -0.12 9.164 -2.4 1 98.5 163 SER A O 1
ATOM 1279 N N . ALA A 1 164 ? 1.585 7.711 -2.275 1 97.69 164 ALA A N 1
ATOM 1280 C CA . ALA A 1 164 ? 2.635 8.688 -2 1 97.69 164 ALA A CA 1
ATOM 1281 C C . ALA A 1 164 ? 2.291 9.531 -0.773 1 97.69 164 ALA A C 1
ATOM 1283 O O . ALA A 1 164 ? 2.039 8.984 0.306 1 97.69 164 ALA A O 1
ATOM 1284 N N . CYS A 1 165 ? 2.225 10.836 -0.967 1 98.06 165 CYS A N 1
ATOM 1285 C CA . CYS A 1 165 ? 2.043 11.742 0.161 1 98.06 165 CYS A CA 1
ATOM 1286 C C . CYS A 1 165 ? 0.626 11.648 0.714 1 98.06 165 CYS A C 1
ATOM 1288 O O . CYS A 1 165 ? 0.36 12.102 1.83 1 98.06 165 CYS A O 1
ATOM 1290 N N . ALA A 1 166 ? -0.292 11 0.018 1 98.62 166 ALA A N 1
ATOM 1291 C CA . ALA A 1 166 ? -1.688 10.891 0.438 1 98.62 166 ALA A CA 1
ATOM 1292 C C . ALA A 1 166 ? -1.957 9.555 1.122 1 98.62 166 ALA A C 1
ATOM 1294 O O . ALA A 1 166 ? -3.1 9.25 1.469 1 98.62 166 ALA A O 1
ATOM 1295 N N . SER A 1 167 ? -0.969 8.773 1.379 1 98.88 167 SER A N 1
ATOM 1296 C CA . SER A 1 167 ? -1.077 7.371 1.759 1 98.88 167 SER A CA 1
ATOM 1297 C C . SER A 1 167 ? -1.884 7.207 3.043 1 98.88 167 SER A C 1
ATOM 1299 O O . SER A 1 167 ? -2.773 6.355 3.119 1 98.88 167 SER A O 1
ATOM 1301 N N . SER A 1 168 ? -1.569 7.992 4.059 1 98.94 168 SER A N 1
ATOM 1302 C CA . SER A 1 168 ? -2.227 7.766 5.34 1 98.94 168 SER A CA 1
ATOM 1303 C C . SER A 1 168 ? -3.646 8.328 5.34 1 98.94 168 SER A C 1
ATOM 1305 O O . SER A 1 168 ? -4.52 7.82 6.047 1 98.94 168 SER A O 1
ATOM 1307 N N . ALA A 1 169 ? -3.932 9.398 4.535 1 98.94 169 ALA A N 1
ATOM 1308 C CA . ALA A 1 169 ? -5.32 9.812 4.352 1 98.94 169 ALA A CA 1
ATOM 1309 C C . ALA A 1 169 ? -6.133 8.719 3.66 1 98.94 169 ALA A C 1
ATOM 1311 O O . ALA A 1 169 ? -7.281 8.469 4.023 1 98.94 169 ALA A O 1
ATOM 1312 N N . ASN A 1 170 ? -5.512 8.117 2.691 1 98.88 170 ASN A N 1
ATOM 1313 C CA . ASN A 1 170 ? -6.137 6.984 2.021 1 98.88 170 ASN A CA 1
ATOM 1314 C C . ASN A 1 170 ? -6.434 5.852 3 1 98.88 170 ASN A C 1
ATOM 1316 O O . ASN A 1 170 ? -7.492 5.223 2.924 1 98.88 170 ASN A O 1
ATOM 1320 N N . ALA A 1 171 ? -5.477 5.605 3.871 1 98.94 171 ALA A N 1
ATOM 1321 C CA . ALA A 1 171 ? -5.66 4.562 4.875 1 98.94 171 ALA A CA 1
ATOM 1322 C C . ALA A 1 171 ? -6.844 4.875 5.785 1 98.94 171 ALA A C 1
ATOM 1324 O O . ALA A 1 171 ? -7.617 3.982 6.141 1 98.94 171 ALA A O 1
ATOM 1325 N N . ILE A 1 172 ? -7.012 6.098 6.18 1 98.94 172 ILE A N 1
ATOM 1326 C CA . ILE A 1 172 ? -8.125 6.52 7.023 1 98.94 172 ILE A CA 1
ATOM 1327 C C . ILE A 1 172 ? -9.445 6.285 6.289 1 98.94 172 ILE A C 1
ATOM 1329 O O . ILE A 1 172 ? -10.414 5.809 6.883 1 98.94 172 ILE A O 1
ATOM 1333 N N . ILE A 1 173 ? -9.477 6.594 4.984 1 98.94 173 ILE A N 1
ATOM 1334 C CA . ILE A 1 173 ? -10.695 6.43 4.191 1 98.94 173 ILE A CA 1
ATOM 1335 C C . ILE A 1 173 ? -11.031 4.945 4.074 1 98.94 173 ILE A C 1
ATOM 1337 O O . ILE A 1 173 ? -12.195 4.555 4.199 1 98.94 173 ILE A O 1
ATOM 1341 N N . ASP A 1 174 ? -10.016 4.121 3.838 1 98.88 174 ASP A N 1
ATOM 1342 C CA . ASP A 1 174 ? -10.258 2.684 3.779 1 98.88 174 ASP A CA 1
ATOM 1343 C C . ASP A 1 174 ? -10.758 2.158 5.121 1 98.88 174 ASP A C 1
ATOM 1345 O O . ASP A 1 174 ? -11.641 1.295 5.164 1 98.88 174 ASP A O 1
ATOM 1349 N N . ALA A 1 175 ? -10.109 2.617 6.207 1 98.94 175 ALA A N 1
ATOM 1350 C CA . ALA A 1 175 ? -10.562 2.223 7.539 1 98.94 175 ALA A CA 1
ATOM 1351 C C . ALA A 1 175 ? -12.016 2.617 7.766 1 98.94 175 ALA A C 1
ATOM 1353 O O . ALA A 1 175 ? -12.812 1.826 8.289 1 98.94 175 ALA A O 1
ATOM 1354 N N . LEU A 1 176 ? -12.367 3.822 7.344 1 98.81 176 LEU A N 1
ATOM 1355 C CA . LEU A 1 176 ? -13.742 4.312 7.422 1 98.81 176 LEU A CA 1
ATOM 1356 C C . LEU A 1 176 ? -14.695 3.361 6.707 1 98.81 176 LEU A C 1
ATOM 1358 O O . LEU A 1 176 ? -15.688 2.918 7.289 1 98.81 176 LEU A O 1
ATOM 1362 N N . ASN A 1 177 ? -14.375 3.006 5.484 1 98.31 177 ASN A N 1
ATOM 1363 C CA . ASN A 1 177 ? -15.266 2.193 4.664 1 98.31 177 ASN A CA 1
ATOM 1364 C C . ASN A 1 177 ? -15.328 0.752 5.16 1 98.31 177 ASN A C 1
ATOM 1366 O O . ASN A 1 177 ? -16.359 0.096 5.047 1 98.31 177 ASN A O 1
ATOM 1370 N N . THR A 1 178 ? -14.219 0.268 5.738 1 98.44 178 THR A N 1
ATOM 1371 C CA . THR A 1 178 ? -14.188 -1.072 6.312 1 98.44 178 THR A CA 1
ATOM 1372 C C . THR A 1 178 ? -15.18 -1.191 7.461 1 98.44 178 THR A C 1
ATOM 1374 O O . THR A 1 178 ? -15.844 -2.219 7.609 1 98.44 178 THR A O 1
ATOM 1377 N N . ILE A 1 179 ? -15.273 -0.18 8.242 1 98.56 179 ILE A N 1
ATOM 1378 C CA . ILE A 1 179 ? -16.219 -0.164 9.352 1 98.56 179 ILE A CA 1
ATOM 1379 C C . ILE A 1 179 ? -17.625 0.092 8.82 1 98.56 179 ILE A C 1
ATOM 1381 O O . ILE A 1 179 ? -18.594 -0.566 9.242 1 98.56 179 ILE A O 1
ATOM 1385 N N . ARG A 1 180 ? -17.797 1.024 7.832 1 97.31 180 ARG A N 1
ATOM 1386 C CA . ARG A 1 180 ? -19.094 1.339 7.234 1 97.31 180 ARG A CA 1
ATOM 1387 C C . ARG A 1 180 ? -19.75 0.088 6.664 1 97.31 180 ARG A C 1
ATOM 1389 O O . ARG A 1 180 ? -20.984 -0.069 6.742 1 97.31 180 ARG A O 1
ATOM 1396 N N . LEU A 1 181 ? -18.906 -0.786 6.141 1 96 181 LEU A N 1
ATOM 1397 C CA . LEU A 1 181 ? -19.406 -1.978 5.465 1 96 181 LEU A CA 1
ATOM 1398 C C . LEU A 1 181 ? -19.641 -3.109 6.457 1 96 181 LEU A C 1
ATOM 1400 O O . LEU A 1 181 ? -20.125 -4.176 6.09 1 96 181 LEU A O 1
ATOM 1404 N N . GLY A 1 182 ? -19.234 -2.914 7.723 1 96 182 GLY A N 1
ATOM 1405 C CA . GLY A 1 182 ? -19.516 -3.877 8.781 1 96 182 GLY A CA 1
ATOM 1406 C C . GLY A 1 182 ? -18.453 -4.949 8.906 1 96 182 GLY A C 1
ATOM 1407 O O . GLY A 1 182 ? -18.625 -5.938 9.617 1 96 182 GLY A O 1
ATOM 1408 N N . TYR A 1 183 ? -17.312 -4.746 8.234 1 97.06 183 TYR A N 1
ATOM 1409 C CA . TYR A 1 183 ? -16.25 -5.746 8.281 1 97.06 183 TYR A CA 1
ATOM 1410 C C . TYR A 1 183 ? -15.523 -5.703 9.609 1 97.06 183 TYR A C 1
ATOM 1412 O O . TYR A 1 183 ? -15 -6.723 10.07 1 97.06 183 TYR A O 1
ATOM 1420 N N . CYS A 1 184 ? -15.422 -4.5 10.195 1 98.5 184 CYS A N 1
ATOM 1421 C CA . CYS A 1 184 ? -14.734 -4.305 11.469 1 98.5 184 CYS A CA 1
ATOM 1422 C C . CYS A 1 184 ? -15.562 -3.432 12.406 1 98.5 184 CYS A C 1
ATOM 1424 O O . CYS A 1 184 ? -16.391 -2.635 11.953 1 98.5 184 CYS A O 1
ATOM 1426 N N . ASP A 1 185 ? -15.344 -3.613 13.695 1 98.75 185 ASP A N 1
ATOM 1427 C CA . ASP A 1 185 ? -15.844 -2.688 14.703 1 98.75 185 ASP A CA 1
ATOM 1428 C C . ASP A 1 185 ? -14.805 -1.627 15.047 1 98.75 185 ASP A C 1
ATOM 1430 O O . ASP A 1 185 ? -15.148 -0.501 15.414 1 98.75 185 ASP A O 1
ATOM 1434 N N . VAL A 1 186 ? -13.547 -2.025 14.984 1 98.94 186 VAL A N 1
ATOM 1435 C CA . VAL A 1 186 ? -12.414 -1.159 15.305 1 98.94 186 VAL A CA 1
ATOM 1436 C C . VAL A 1 186 ? -11.328 -1.309 14.242 1 98.94 186 VAL A C 1
ATOM 1438 O O . VAL A 1 186 ? -11.047 -2.42 13.789 1 98.94 186 VAL A O 1
ATOM 1441 N N . VAL A 1 187 ? -10.75 -0.195 13.805 1 98.94 187 VAL A N 1
ATOM 1442 C CA . VAL A 1 187 ? -9.586 -0.239 12.922 1 98.94 187 VAL A CA 1
ATOM 1443 C C . VAL A 1 187 ? -8.508 0.707 13.445 1 98.94 187 VAL A C 1
ATOM 1445 O O . VAL A 1 187 ? -8.766 1.888 13.68 1 98.94 187 VAL A O 1
ATOM 1448 N N . VAL A 1 188 ? -7.305 0.156 13.711 1 99 188 VAL A N 1
ATOM 1449 C CA . VAL A 1 188 ? -6.121 0.989 13.898 1 99 188 VAL A CA 1
ATOM 1450 C C . VAL A 1 188 ? -5.633 1.513 12.555 1 99 188 VAL A C 1
ATOM 1452 O O . VAL A 1 188 ? -5.355 0.731 11.641 1 99 188 VAL A O 1
ATOM 1455 N N . THR A 1 189 ? -5.613 2.84 12.398 1 99 189 THR A N 1
ATOM 1456 C CA . THR A 1 189 ? -5.195 3.398 11.117 1 99 189 THR A CA 1
ATOM 1457 C C . THR A 1 189 ? -4.223 4.555 11.328 1 99 189 THR A C 1
ATOM 1459 O O . THR A 1 189 ? -3.916 4.918 12.461 1 99 189 THR A O 1
ATOM 1462 N N . GLY A 1 190 ? -3.637 5.043 10.258 1 98.88 190 GLY A N 1
ATOM 1463 C CA . GLY A 1 190 ? -2.623 6.086 10.273 1 98.88 190 GLY A CA 1
ATOM 1464 C C . GLY A 1 190 ? -1.541 5.883 9.227 1 98.88 190 GLY A C 1
ATOM 1465 O O . GLY A 1 190 ? -1.81 5.371 8.141 1 98.88 190 GLY A O 1
ATOM 1466 N N . GLY A 1 191 ? -0.364 6.395 9.516 1 98.94 191 GLY A N 1
ATOM 1467 C CA . GLY A 1 191 ? 0.769 6.25 8.617 1 98.94 191 GLY A CA 1
ATOM 1468 C C . GLY A 1 191 ? 2.094 6.605 9.266 1 98.94 191 GLY A C 1
ATOM 1469 O O . GLY A 1 191 ? 2.125 7.223 10.336 1 98.94 191 GLY A O 1
ATOM 1470 N N . SER A 1 192 ? 3.164 6.125 8.688 1 98.94 192 SER A N 1
ATOM 1471 C CA . SER A 1 192 ? 4.523 6.391 9.156 1 98.94 192 SER A CA 1
ATOM 1472 C C . SER A 1 192 ? 5.496 6.484 7.984 1 98.94 192 SER A C 1
ATOM 1474 O O . SER A 1 192 ? 5.273 5.883 6.934 1 98.94 192 SER A O 1
ATOM 1476 N N . GLU A 1 193 ? 6.5 7.25 8.172 1 98.75 193 GLU A N 1
ATOM 1477 C CA . GLU A 1 193 ? 7.551 7.426 7.172 1 98.75 193 GLU A CA 1
ATOM 1478 C C . GLU A 1 193 ? 8.883 7.766 7.832 1 98.75 193 GLU A C 1
ATOM 1480 O O . GLU A 1 193 ? 8.922 8.477 8.844 1 98.75 193 GLU A O 1
ATOM 1485 N N . ALA A 1 194 ? 9.938 7.23 7.363 1 98.62 194 ALA A N 1
ATOM 1486 C CA . ALA A 1 194 ? 11.305 7.551 7.75 1 98.62 194 ALA A CA 1
ATOM 1487 C C . ALA A 1 194 ? 12.211 7.672 6.523 1 98.62 194 ALA A C 1
ATOM 1489 O O . ALA A 1 194 ? 13.109 6.852 6.324 1 98.62 194 ALA A O 1
ATOM 1490 N N . ALA A 1 195 ? 12.047 8.766 5.789 1 98.12 195 ALA A N 1
ATOM 1491 C CA . ALA A 1 195 ? 12.703 8.859 4.488 1 98.12 195 ALA A CA 1
ATOM 1492 C C . ALA A 1 195 ? 13.922 9.773 4.555 1 98.12 195 ALA A C 1
ATOM 1494 O O . ALA A 1 195 ? 14.578 10.016 3.539 1 98.12 195 ALA A O 1
ATOM 1495 N N . VAL A 1 196 ? 14.219 10.359 5.781 1 98.69 196 VAL A N 1
ATOM 1496 C CA . VAL A 1 196 ? 15.43 11.148 5.926 1 98.69 196 VAL A CA 1
ATOM 1497 C C . VAL A 1 196 ? 16.656 10.227 5.906 1 98.69 196 VAL A C 1
ATOM 1499 O O . VAL A 1 196 ? 17.219 9.922 6.953 1 98.69 196 VAL A O 1
ATOM 1502 N N . THR A 1 197 ? 17.047 9.773 4.75 1 98.38 197 THR A N 1
ATOM 1503 C CA . THR A 1 197 ? 18.156 8.883 4.445 1 98.38 197 THR A CA 1
ATOM 1504 C C . THR A 1 197 ? 18.969 9.406 3.273 1 98.38 197 THR A C 1
ATOM 1506 O O . THR A 1 197 ? 18.578 10.367 2.613 1 98.38 197 THR A O 1
ATOM 1509 N N . ILE A 1 198 ? 20.078 8.797 3.018 1 98.38 198 ILE A N 1
ATOM 1510 C CA . ILE A 1 198 ? 20.922 9.18 1.887 1 98.38 198 ILE A CA 1
ATOM 1511 C C . ILE A 1 198 ? 20.125 9.07 0.59 1 98.38 198 ILE A C 1
ATOM 1513 O O . ILE A 1 198 ? 20.094 10.008 -0.207 1 98.38 198 ILE A O 1
ATOM 1517 N N . ALA A 1 199 ? 19.422 7.957 0.38 1 98.12 199 ALA A N 1
ATOM 1518 C CA . ALA A 1 199 ? 18.672 7.723 -0.846 1 98.12 199 ALA A CA 1
ATOM 1519 C C . ALA A 1 199 ? 17.453 8.648 -0.926 1 98.12 199 ALA A C 1
ATOM 1521 O O . ALA A 1 199 ? 17.125 9.148 -2.002 1 98.12 199 ALA A O 1
ATOM 1522 N N . GLY A 1 200 ? 16.766 8.812 0.236 1 98.19 200 GLY A N 1
ATOM 1523 C CA . GLY A 1 200 ? 15.602 9.688 0.256 1 98.19 200 GLY A CA 1
ATOM 1524 C C . GLY A 1 200 ? 15.945 11.133 -0.055 1 98.19 200 GLY A C 1
ATOM 1525 O O . GLY A 1 200 ? 15.391 11.719 -0.987 1 98.19 200 GLY A O 1
ATOM 1526 N N . MET A 1 201 ? 16.906 11.688 0.72 1 98.56 201 MET A N 1
ATOM 1527 C CA . MET A 1 201 ? 17.328 13.078 0.533 1 98.56 201 MET A CA 1
ATOM 1528 C C . MET A 1 201 ? 17.984 13.273 -0.828 1 98.56 201 MET A C 1
ATOM 1530 O O . MET A 1 201 ? 17.797 14.305 -1.473 1 98.56 201 MET A O 1
ATOM 1534 N N . GLY A 1 202 ? 18.75 12.281 -1.246 1 98.12 202 GLY A N 1
ATOM 1535 C CA . GLY A 1 202 ? 19.375 12.336 -2.559 1 98.12 202 GLY A CA 1
ATOM 1536 C C . GLY A 1 202 ? 18.375 12.312 -3.695 1 98.12 202 GLY A C 1
ATOM 1537 O O . GLY A 1 202 ? 18.5 13.07 -4.66 1 98.12 202 GLY A O 1
ATOM 1538 N N . GLY A 1 203 ? 17.391 11.422 -3.623 1 97.88 203 GLY A N 1
ATOM 1539 C CA . GLY A 1 203 ? 16.375 11.273 -4.66 1 97.88 203 GLY A CA 1
ATOM 1540 C C . GLY A 1 203 ? 15.477 12.492 -4.793 1 97.88 203 GLY A C 1
ATOM 1541 O O . GLY A 1 203 ? 15.273 13.008 -5.895 1 97.88 203 GLY A O 1
ATOM 1542 N N . PHE A 1 204 ? 14.961 12.945 -3.658 1 97.88 204 PHE A N 1
ATOM 1543 C CA 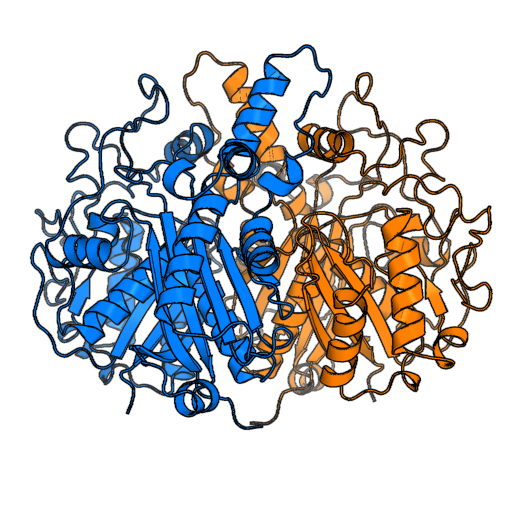. PHE A 1 204 ? 14.086 14.109 -3.678 1 97.88 204 PHE A CA 1
ATOM 1544 C C . PHE A 1 204 ? 14.859 15.367 -4.059 1 97.88 204 PHE A C 1
ATOM 1546 O O . PHE A 1 204 ? 14.312 16.266 -4.695 1 97.88 204 PHE A O 1
ATOM 1553 N N . GLY A 1 205 ? 16.078 15.422 -3.643 1 97.62 205 GLY A N 1
ATOM 1554 C CA . GLY A 1 205 ? 16.938 16.516 -4.062 1 97.62 205 GLY A CA 1
ATOM 1555 C C . GLY A 1 205 ? 17.172 16.547 -5.562 1 97.62 205 GLY A C 1
ATOM 1556 O O . GLY A 1 205 ? 17.188 17.625 -6.168 1 97.62 205 GLY A O 1
ATOM 1557 N N . ALA A 1 206 ? 17.391 15.375 -6.141 1 97.25 206 ALA A N 1
ATOM 1558 C CA . ALA A 1 206 ? 17.688 15.25 -7.562 1 97.25 206 ALA A CA 1
ATOM 1559 C C . ALA A 1 206 ? 16.531 15.75 -8.414 1 97.25 206 ALA A C 1
ATOM 1561 O O . ALA A 1 206 ? 16.734 16.281 -9.508 1 97.25 206 ALA A O 1
ATOM 1562 N N . MET A 1 207 ? 15.359 15.672 -7.926 1 95.19 207 MET A N 1
ATOM 1563 C CA . MET A 1 207 ? 14.211 16.125 -8.703 1 95.19 207 MET A CA 1
ATOM 1564 C C . MET A 1 207 ? 13.82 17.547 -8.312 1 95.19 207 MET A C 1
ATOM 1566 O O . MET A 1 207 ? 12.734 18.016 -8.672 1 95.19 207 MET A O 1
ATOM 1570 N N . HIS A 1 208 ? 14.578 18.219 -7.48 1 95.38 208 HIS A N 1
ATOM 1571 C CA . HIS A 1 208 ? 14.453 19.625 -7.109 1 95.38 208 HIS A CA 1
ATOM 1572 C C . HIS A 1 208 ? 13.156 19.875 -6.344 1 95.38 208 HIS A C 1
ATOM 1574 O O . HIS A 1 208 ? 12.516 20.922 -6.531 1 95.38 208 HIS A O 1
ATOM 1580 N N . ALA A 1 209 ? 12.789 18.922 -5.555 1 95.62 209 ALA A N 1
ATOM 1581 C CA . ALA A 1 209 ? 11.547 19.031 -4.793 1 95.62 209 ALA A CA 1
ATOM 1582 C C . ALA A 1 209 ? 11.805 19.688 -3.432 1 95.62 209 ALA A C 1
ATOM 1584 O O . ALA A 1 209 ? 10.891 20.234 -2.818 1 95.62 209 ALA A O 1
ATOM 1585 N N . LEU A 1 210 ? 13.07 19.672 -2.957 1 98.31 210 LEU A N 1
ATOM 1586 C CA . LEU A 1 210 ? 13.383 20.094 -1.592 1 98.31 210 LEU A CA 1
ATOM 1587 C C . LEU A 1 210 ? 13.797 21.547 -1.546 1 98.31 210 LEU A C 1
ATOM 1589 O O . LEU A 1 210 ? 14.453 22.047 -2.467 1 98.31 210 LEU A O 1
ATOM 1593 N N . SER A 1 211 ? 13.414 22.172 -0.439 1 98.62 211 SER A N 1
ATOM 1594 C CA . SER A 1 211 ? 13.977 23.484 -0.171 1 98.62 211 SER A CA 1
ATOM 1595 C C . SER A 1 211 ? 15.492 23.438 -0.024 1 98.62 211 SER A C 1
ATOM 1597 O O . SER A 1 211 ? 16.031 22.484 0.55 1 98.62 211 SER A O 1
ATOM 1599 N N . THR A 1 212 ? 16.141 24.453 -0.514 1 98.25 212 THR A N 1
ATOM 1600 C CA . THR A 1 212 ? 17.594 24.516 -0.44 1 98.25 212 THR A CA 1
ATOM 1601 C C . THR A 1 212 ? 18.047 25.641 0.49 1 98.25 212 THR A C 1
ATOM 1603 O O . THR A 1 212 ? 19.156 26.156 0.355 1 98.25 212 THR A O 1
ATOM 1606 N N . ARG A 1 213 ? 17.203 26.016 1.369 1 98 213 ARG A N 1
ATOM 1607 C CA . ARG A 1 213 ? 17.484 27.109 2.289 1 98 213 ARG A CA 1
ATOM 1608 C C . ARG A 1 213 ? 18.406 26.656 3.42 1 98 213 ARG A C 1
ATOM 1610 O O . ARG A 1 213 ? 18.047 26.781 4.598 1 98 213 ARG A O 1
ATOM 1617 N N . ASN A 1 214 ? 19.609 26.266 3.088 1 98.31 214 ASN A N 1
ATOM 1618 C CA . ASN A 1 214 ? 20.562 25.688 4.02 1 98.31 214 ASN A CA 1
ATOM 1619 C C . ASN A 1 214 ? 21 26.703 5.082 1 98.31 214 ASN A C 1
ATOM 1621 O O . ASN A 1 214 ? 21.359 26.312 6.195 1 98.31 214 ASN A O 1
ATOM 1625 N N . GLU A 1 215 ? 20.875 27.969 4.836 1 97.88 215 GLU A N 1
ATOM 1626 C CA . GLU A 1 215 ? 21.359 29.016 5.742 1 97.88 215 GLU A CA 1
ATOM 1627 C C . GLU A 1 215 ? 20.359 29.297 6.848 1 97.88 215 GLU A C 1
ATOM 1629 O O . GLU A 1 215 ? 20.703 29.891 7.879 1 97.88 215 GLU A O 1
ATOM 1634 N N . SER A 1 216 ? 19.125 28.953 6.648 1 98.06 216 SER A N 1
ATOM 1635 C CA . SER A 1 216 ? 18.078 29.172 7.633 1 98.06 216 SER A CA 1
ATOM 1636 C C . SER A 1 216 ? 17.078 28.016 7.637 1 98.06 216 SER A C 1
ATOM 1638 O O . SER A 1 216 ? 15.898 28.203 7.305 1 98.06 216 SER A O 1
ATOM 1640 N N . PRO A 1 217 ? 17.531 26.844 8.094 1 98.38 217 PRO A N 1
ATOM 1641 C CA . PRO A 1 217 ? 16.672 25.656 8.055 1 98.38 217 PRO A CA 1
ATOM 1642 C C . PRO A 1 217 ? 15.352 25.875 8.789 1 98.38 217 PRO A C 1
ATOM 1644 O O . PRO A 1 217 ? 14.305 25.406 8.328 1 98.38 217 PRO A O 1
ATOM 1647 N N . GLU A 1 218 ? 15.305 26.578 9.859 1 98.25 218 GLU A N 1
ATOM 1648 C CA . GLU A 1 218 ? 14.125 26.75 10.711 1 98.25 218 GLU A CA 1
ATOM 1649 C C . GLU A 1 218 ? 13.031 27.516 9.984 1 98.25 218 GLU A C 1
ATOM 1651 O O . GLU A 1 218 ? 11.859 27.469 10.375 1 98.25 218 GLU A O 1
ATOM 1656 N N . THR A 1 219 ? 13.383 28.266 8.922 1 98.38 219 THR A N 1
ATOM 1657 C CA . THR A 1 219 ? 12.406 29.078 8.211 1 98.38 219 THR A CA 1
ATOM 1658 C C . THR A 1 219 ? 12.133 28.5 6.82 1 98.38 219 THR A C 1
ATOM 1660 O O . THR A 1 219 ? 11.422 29.109 6.016 1 98.38 219 THR A O 1
ATOM 1663 N N . ALA A 1 220 ? 12.695 27.266 6.547 1 98.56 220 ALA A N 1
ATOM 1664 C CA . ALA A 1 220 ? 12.703 26.719 5.191 1 98.56 220 ALA A CA 1
ATOM 1665 C C . ALA A 1 220 ? 11.305 26.297 4.766 1 98.56 220 ALA A C 1
ATOM 1667 O O . ALA A 1 220 ? 10.914 26.484 3.611 1 98.56 220 ALA A O 1
ATOM 1668 N N . SER A 1 221 ? 10.617 25.625 5.648 1 98.69 221 SER A N 1
ATOM 1669 C CA . SER A 1 221 ? 9.242 25.234 5.34 1 98.69 221 SER A CA 1
ATOM 1670 C C . SER A 1 221 ? 8.297 26.422 5.469 1 98.69 221 SER A C 1
ATOM 1672 O O . SER A 1 221 ? 7.977 26.844 6.582 1 98.69 221 SER A O 1
ATOM 1674 N N . ARG A 1 222 ? 7.848 26.953 4.383 1 98.62 222 ARG A N 1
ATOM 1675 C CA . ARG A 1 222 ? 7.145 28.234 4.422 1 98.62 222 ARG A CA 1
ATOM 1676 C C . ARG A 1 222 ? 6.004 28.25 3.41 1 98.62 222 ARG A C 1
ATOM 1678 O O . ARG A 1 222 ? 5.988 29.094 2.508 1 98.62 222 ARG A O 1
ATOM 1685 N N . PRO A 1 223 ? 5.027 27.359 3.643 1 98.69 223 PRO A N 1
ATOM 1686 C CA . PRO A 1 223 ? 3.865 27.344 2.752 1 98.69 223 PRO A CA 1
ATOM 1687 C C . PRO A 1 223 ? 3.242 28.719 2.564 1 98.69 223 PRO A C 1
ATOM 1689 O O . PRO A 1 223 ? 3.174 29.5 3.516 1 98.69 223 PRO A O 1
ATOM 1692 N N . PHE A 1 224 ? 2.789 29.047 1.329 1 98.44 224 PHE A N 1
ATOM 1693 C CA . PHE A 1 224 ? 2.023 30.219 0.914 1 98.44 224 PHE A CA 1
ATOM 1694 C C . PHE A 1 224 ? 2.918 31.453 0.818 1 98.44 224 PHE A C 1
ATOM 1696 O O . PHE A 1 224 ? 2.506 32.469 0.295 1 98.44 224 PHE A O 1
ATOM 1703 N N . ASP A 1 225 ? 4.16 31.359 1.331 1 98.75 225 ASP A N 1
ATOM 1704 C CA . ASP A 1 225 ? 5.078 32.469 1.199 1 98.75 225 ASP A CA 1
ATOM 1705 C C . ASP A 1 225 ? 5.578 32.625 -0.238 1 98.75 225 ASP A C 1
ATOM 1707 O O . ASP A 1 225 ? 5.816 31.609 -0.915 1 98.75 225 ASP A O 1
ATOM 1711 N N . ALA A 1 226 ? 5.777 33.812 -0.639 1 98.31 226 ALA A N 1
ATOM 1712 C CA . ALA A 1 226 ? 6.176 34.062 -2.02 1 98.31 226 ALA A CA 1
ATOM 1713 C C . ALA A 1 226 ? 7.566 33.5 -2.303 1 98.31 226 ALA A C 1
ATOM 1715 O O . ALA A 1 226 ? 7.902 33.219 -3.451 1 98.31 226 ALA A O 1
ATOM 1716 N N . THR A 1 227 ? 8.375 33.344 -1.294 1 98.06 227 THR A N 1
ATOM 1717 C CA . THR A 1 227 ? 9.766 32.938 -1.486 1 98.06 227 THR A CA 1
ATOM 1718 C C . THR A 1 227 ? 9.953 31.453 -1.241 1 98.06 227 THR A C 1
ATOM 1720 O O . THR A 1 227 ? 11.086 30.969 -1.136 1 98.06 227 THR A O 1
ATOM 1723 N N . ARG A 1 228 ? 8.852 30.75 -1.137 1 98.19 228 ARG A N 1
ATOM 1724 C CA . ARG A 1 228 ? 8.953 29.312 -0.939 1 98.19 228 ARG A CA 1
ATOM 1725 C C . ARG A 1 228 ? 9.719 28.656 -2.086 1 98.19 228 ARG A C 1
ATOM 1727 O O . ARG A 1 228 ? 9.617 29.094 -3.234 1 98.19 228 ARG A O 1
ATOM 1734 N N . ASP A 1 229 ? 10.469 27.531 -1.795 1 97.56 229 ASP A N 1
ATOM 1735 C CA . ASP A 1 229 ? 11.297 26.969 -2.85 1 97.56 229 ASP A CA 1
ATOM 1736 C C . ASP A 1 229 ? 11.305 25.438 -2.785 1 97.56 229 ASP A C 1
ATOM 1738 O O . ASP A 1 229 ? 12.227 24.797 -3.295 1 97.56 229 ASP A O 1
ATOM 1742 N N . GLY A 1 230 ? 10.391 24.828 -2.072 1 97.75 230 GLY A N 1
ATOM 1743 C CA . GLY A 1 230 ? 10.32 23.375 -1.962 1 97.75 230 GLY A CA 1
ATOM 1744 C C . GLY A 1 230 ? 9.938 22.906 -0.573 1 97.75 230 GLY A C 1
ATOM 1745 O O . GLY A 1 230 ? 9.914 23.688 0.375 1 97.75 230 GLY A O 1
ATOM 1746 N N . PHE A 1 231 ? 9.609 21.625 -0.521 1 97.62 231 PHE A N 1
ATOM 1747 C CA . PHE A 1 231 ? 9.203 21.141 0.792 1 97.62 231 PHE A CA 1
ATOM 1748 C C . PHE A 1 231 ? 10.414 20.734 1.619 1 97.62 231 PHE A C 1
ATOM 1750 O O . PHE A 1 231 ? 11.516 20.594 1.086 1 97.62 231 PHE A O 1
ATOM 1757 N N . VAL A 1 232 ? 10.281 20.734 2.916 1 98.88 232 VAL A N 1
ATOM 1758 C CA . VAL A 1 232 ? 11.25 20.188 3.85 1 98.88 232 VAL A CA 1
ATOM 1759 C C . VAL A 1 232 ? 10.852 18.766 4.238 1 98.88 232 VAL A C 1
ATOM 1761 O O . VAL A 1 232 ? 9.742 18.531 4.73 1 98.88 232 VAL A O 1
ATOM 1764 N N . LEU A 1 233 ? 11.75 17.828 3.986 1 98.81 233 LEU A N 1
ATOM 1765 C CA . LEU A 1 233 ? 11.438 16.438 4.289 1 98.81 233 LEU A CA 1
ATOM 1766 C C . LEU A 1 233 ? 11.359 16.203 5.793 1 98.81 233 LEU A C 1
ATOM 1768 O O . LEU A 1 233 ? 12.211 16.703 6.543 1 98.81 233 LEU A O 1
ATOM 1772 N N . GLY A 1 234 ? 10.281 15.578 6.219 1 98.81 234 GLY A N 1
ATOM 1773 C CA . GLY A 1 234 ? 10.109 15.203 7.609 1 98.81 234 GLY A CA 1
ATOM 1774 C C . GLY A 1 234 ? 9.867 13.711 7.797 1 98.81 234 GLY A C 1
ATOM 1775 O O . GLY A 1 234 ? 9.734 12.977 6.82 1 98.81 234 GLY A O 1
ATOM 1776 N N . GLU A 1 235 ? 9.875 13.266 9.047 1 98.81 235 GLU A N 1
ATOM 1777 C CA . GLU A 1 235 ? 9.633 11.867 9.383 1 98.81 235 GLU A CA 1
ATOM 1778 C C . GLU A 1 235 ? 8.766 11.742 10.633 1 98.81 235 GLU A C 1
ATOM 1780 O O . GLU A 1 235 ? 8.609 12.711 11.383 1 98.81 235 GLU A O 1
ATOM 1785 N N . GLY A 1 236 ? 8.18 10.586 10.797 1 98.88 236 GLY A N 1
ATOM 1786 C CA . GLY A 1 236 ? 7.34 10.328 11.961 1 98.88 236 GLY A CA 1
ATOM 1787 C C . GLY A 1 236 ? 6.117 9.492 11.641 1 98.88 236 GLY A C 1
ATOM 1788 O O . GLY A 1 236 ? 6.129 8.695 10.703 1 98.88 236 GLY A O 1
ATOM 1789 N N . ALA A 1 237 ? 5.145 9.594 12.539 1 98.94 237 ALA A N 1
ATOM 1790 C CA . ALA A 1 237 ? 3.941 8.781 12.383 1 98.94 237 ALA A CA 1
ATOM 1791 C C . ALA A 1 237 ? 2.758 9.406 13.117 1 98.94 237 ALA A C 1
ATOM 1793 O O . ALA A 1 237 ? 2.939 10.164 14.07 1 98.94 237 ALA A O 1
ATOM 1794 N N . GLY A 1 238 ? 1.62 9.227 12.609 1 98.94 238 GLY A N 1
ATOM 1795 C CA . GLY A 1 238 ? 0.345 9.469 13.266 1 98.94 238 GLY A CA 1
ATOM 1796 C C . GLY A 1 238 ? -0.57 8.266 13.258 1 98.94 238 GLY A C 1
ATOM 1797 O O . GLY A 1 238 ? -0.586 7.492 12.297 1 98.94 238 GLY A O 1
ATOM 1798 N N . ALA A 1 239 ? -1.297 8.062 14.359 1 98.94 239 ALA A N 1
ATOM 1799 C CA . ALA A 1 239 ? -2.195 6.914 14.477 1 98.94 239 ALA A CA 1
ATOM 1800 C C . ALA A 1 239 ? -3.557 7.336 15.023 1 98.94 239 ALA A C 1
ATOM 1802 O O . ALA A 1 239 ? -3.641 8.195 15.898 1 98.94 239 ALA A O 1
ATOM 1803 N N . LEU A 1 240 ? -4.578 6.809 14.477 1 99 240 LEU A N 1
ATOM 1804 C CA . LEU A 1 240 ? -5.949 6.98 14.945 1 99 240 LEU A CA 1
ATOM 1805 C C . LEU A 1 240 ? -6.609 5.629 15.203 1 99 240 LEU A C 1
ATOM 1807 O O . LEU A 1 240 ? -6.34 4.66 14.492 1 99 240 LEU A O 1
ATOM 1811 N N . ILE A 1 241 ? -7.445 5.57 16.234 1 99 241 ILE A N 1
ATOM 1812 C CA . ILE A 1 241 ? -8.367 4.457 16.406 1 99 241 ILE A CA 1
ATOM 1813 C C . ILE A 1 241 ? -9.75 4.848 15.883 1 99 241 ILE A C 1
ATOM 1815 O O . ILE A 1 241 ? -10.406 5.727 16.453 1 99 241 ILE A O 1
ATOM 1819 N N . LEU A 1 242 ? -10.125 4.289 14.742 1 98.94 242 LEU A N 1
ATOM 1820 C CA . LEU A 1 242 ? -11.5 4.422 14.273 1 98.94 242 LEU A CA 1
ATOM 1821 C C . LEU A 1 242 ? -12.383 3.32 14.852 1 98.94 242 LEU A C 1
ATOM 1823 O O . LEU A 1 242 ? -11.945 2.174 14.977 1 98.94 242 LEU A O 1
ATOM 1827 N N . GLU A 1 243 ? -13.562 3.672 15.219 1 98.88 243 GLU A N 1
ATOM 1828 C CA . GLU A 1 243 ? -14.469 2.744 15.891 1 98.88 243 GLU A CA 1
ATOM 1829 C C . GLU A 1 243 ? -15.922 2.99 15.477 1 98.88 243 GLU A C 1
ATOM 1831 O O . GLU A 1 243 ? -16.328 4.137 15.273 1 98.88 243 GLU A O 1
ATOM 1836 N N . GLU A 1 244 ? -16.609 1.877 15.234 1 98.81 244 GLU A N 1
ATOM 1837 C CA . GLU A 1 244 ? -18.047 2.002 15 1 98.81 244 GLU A CA 1
ATOM 1838 C C . GLU A 1 244 ? -18.734 2.717 16.156 1 98.81 244 GLU A C 1
ATOM 1840 O O . GLU A 1 244 ? -18.469 2.414 17.328 1 98.81 244 GLU A O 1
ATOM 1845 N N . TYR A 1 245 ? -19.625 3.627 15.867 1 98.25 245 TYR A N 1
ATOM 1846 C CA . TYR A 1 245 ? -20.188 4.562 16.844 1 98.25 245 TYR A CA 1
ATOM 1847 C C . TYR A 1 245 ? -20.891 3.82 17.969 1 98.25 245 TYR A C 1
ATOM 1849 O O . TYR A 1 245 ? -20.688 4.125 19.156 1 98.25 245 TYR A O 1
ATOM 1857 N N . GLU A 1 246 ? -21.766 2.852 17.641 1 98.12 246 GLU A N 1
ATOM 1858 C CA . GLU A 1 246 ? -22.516 2.148 18.672 1 98.12 246 GLU A CA 1
ATOM 1859 C C . GLU A 1 246 ? -21.594 1.293 19.531 1 98.12 246 GLU A C 1
ATOM 1861 O O . GLU A 1 246 ? -21.828 1.121 20.734 1 98.12 246 GLU A O 1
ATOM 1866 N N . HIS A 1 247 ? -20.562 0.763 18.891 1 98.38 247 HIS A N 1
ATOM 1867 C CA . HIS A 1 247 ? -19.547 0.024 19.641 1 98.38 247 HIS A CA 1
ATOM 1868 C C . HIS A 1 247 ? -18.844 0.924 20.641 1 98.38 247 HIS A C 1
ATOM 1870 O O . HIS A 1 247 ? -18.625 0.532 21.797 1 98.38 247 HIS A O 1
ATOM 1876 N N . ALA A 1 248 ? -18.422 2.113 20.25 1 98.5 248 ALA A N 1
ATOM 1877 C CA . ALA A 1 248 ? -17.766 3.09 21.109 1 98.5 248 ALA A CA 1
ATOM 1878 C C . ALA A 1 248 ? -18.672 3.525 22.266 1 98.5 248 ALA A C 1
ATOM 1880 O O . ALA A 1 248 ? -18.234 3.609 23.406 1 98.5 248 ALA A O 1
ATOM 1881 N N . LYS A 1 249 ? -19.891 3.812 21.984 1 97.81 249 LYS A N 1
ATOM 1882 C CA . LYS A 1 249 ? -20.859 4.246 22.984 1 97.81 249 LYS A CA 1
ATOM 1883 C C . LYS A 1 249 ? -21.078 3.176 24.047 1 97.81 249 LYS A C 1
ATOM 1885 O O . LYS A 1 249 ? -21.172 3.486 25.234 1 97.81 249 LYS A O 1
ATOM 1890 N N . ALA A 1 250 ? -21.141 1.96 23.578 1 97.94 250 ALA A N 1
ATOM 1891 C CA . ALA A 1 250 ? -21.438 0.842 24.469 1 97.94 250 ALA A CA 1
ATOM 1892 C C . ALA A 1 250 ? -20.375 0.716 25.562 1 97.94 250 ALA A C 1
ATOM 1894 O O . ALA A 1 250 ? -20.688 0.314 26.688 1 97.94 250 ALA A O 1
ATOM 1895 N N . ARG A 1 251 ? -19.188 1.136 25.281 1 96.88 251 ARG A N 1
ATOM 1896 C CA . ARG A 1 251 ? -18.141 0.99 26.281 1 96.88 251 ARG A CA 1
ATOM 1897 C C . ARG A 1 251 ? -17.812 2.326 26.938 1 96.88 251 ARG A C 1
ATOM 1899 O O . ARG A 1 251 ? -16.828 2.447 27.672 1 96.88 251 ARG A O 1
ATOM 1906 N N . GLY A 1 252 ? -18.531 3.406 26.594 1 97.62 252 GLY A N 1
ATOM 1907 C CA . GLY A 1 252 ? -18.328 4.715 27.188 1 97.62 252 GLY A CA 1
ATOM 1908 C C . GLY A 1 252 ? -17.031 5.379 26.766 1 97.62 252 GLY A C 1
ATOM 1909 O O . GLY A 1 252 ? -16.391 6.055 27.562 1 97.62 252 GLY A O 1
ATOM 1910 N N . ALA A 1 253 ? -16.734 5.172 25.516 1 98.06 253 ALA A N 1
ATOM 1911 C CA . ALA A 1 253 ? -15.484 5.711 25 1 98.06 253 ALA A CA 1
ATOM 1912 C C . ALA A 1 253 ? -15.531 7.234 24.906 1 98.06 253 ALA A C 1
ATOM 1914 O O . ALA A 1 253 ? -16.578 7.809 24.594 1 98.06 253 ALA A O 1
ATOM 1915 N N . LYS A 1 254 ? -14.391 7.855 25.234 1 98 254 LYS A N 1
ATOM 1916 C CA . LYS A 1 254 ? -14.219 9.234 24.781 1 98 254 LYS A CA 1
ATOM 1917 C C . LYS A 1 254 ? -14.188 9.312 23.266 1 98 254 LYS A C 1
ATOM 1919 O O . LYS A 1 254 ? -13.484 8.539 22.609 1 98 254 LYS A O 1
ATOM 1924 N N . ILE A 1 255 ? -15.008 10.211 22.703 1 98.56 255 ILE A N 1
ATOM 1925 C CA . ILE A 1 255 ? -15.07 10.383 21.25 1 98.56 255 ILE A CA 1
ATOM 1926 C C . ILE A 1 255 ? -14.523 11.758 20.875 1 98.56 255 ILE A C 1
ATOM 1928 O O . ILE A 1 255 ? -15.031 12.781 21.328 1 98.56 255 ILE A O 1
ATOM 1932 N N . TYR A 1 256 ? -13.477 11.773 20.031 1 98.75 256 TYR A N 1
ATOM 1933 C CA . TYR A 1 256 ? -12.852 13.016 19.609 1 98.75 256 TYR A CA 1
ATOM 1934 C C . TYR A 1 256 ? -13.656 13.68 18.484 1 98.75 256 TYR A C 1
ATOM 1936 O O . TYR A 1 256 ? -13.812 14.898 18.469 1 98.75 256 TYR A O 1
ATOM 1944 N N . ALA A 1 257 ? -14.062 12.883 17.531 1 98.75 257 ALA A N 1
ATOM 1945 C CA . ALA A 1 257 ? -14.75 13.367 16.328 1 98.75 257 ALA A CA 1
ATOM 1946 C C . ALA A 1 257 ? -15.398 12.219 15.57 1 98.75 257 ALA A C 1
ATOM 1948 O O . ALA A 1 257 ? -15.094 11.047 15.82 1 98.75 257 ALA A O 1
ATOM 1949 N N . GLU A 1 258 ? -16.375 12.539 14.789 1 98.69 258 GLU A N 1
ATOM 1950 C CA . GLU A 1 258 ? -16.891 11.617 13.773 1 98.69 258 GLU A CA 1
ATOM 1951 C C . GLU A 1 258 ? -16.109 11.75 12.469 1 98.69 258 GLU A C 1
ATOM 1953 O O . GLU A 1 258 ? -15.789 12.867 12.039 1 98.69 258 GLU A O 1
ATOM 1958 N N . VAL A 1 259 ? -15.617 10.648 11.945 1 98.81 259 VAL A N 1
ATOM 1959 C CA . VAL A 1 259 ? -15.133 10.672 10.57 1 98.81 259 VAL A CA 1
ATOM 1960 C C . VAL A 1 259 ? -16.312 10.742 9.602 1 98.81 259 VAL A C 1
ATOM 1962 O O . VAL A 1 259 ? -16.859 9.711 9.219 1 98.81 259 VAL A O 1
ATOM 1965 N N . ALA A 1 260 ? -16.578 11.891 9.117 1 98.31 260 ALA A N 1
ATOM 1966 C CA . ALA A 1 260 ? -17.828 12.141 8.422 1 98.31 260 ALA A CA 1
ATOM 1967 C C . ALA A 1 260 ? -17.766 11.648 6.98 1 98.31 260 ALA A C 1
ATOM 1969 O O . ALA A 1 260 ? -18.797 11.32 6.387 1 98.31 260 ALA A O 1
ATOM 1970 N N . GLY A 1 261 ? -16.562 11.648 6.465 1 98.19 261 GLY A N 1
ATOM 1971 C CA . GLY A 1 261 ? -16.453 11.203 5.082 1 98.19 261 GLY A CA 1
ATOM 1972 C C . GLY A 1 261 ? -15.031 11.258 4.551 1 98.19 261 GLY A C 1
ATOM 1973 O O . GLY A 1 261 ? -14.109 11.656 5.262 1 98.19 261 GLY A O 1
ATOM 1974 N N . GLY A 1 262 ? -14.867 10.75 3.354 1 98.62 262 GLY A N 1
ATOM 1975 C CA . GLY A 1 262 ? -13.633 10.766 2.588 1 98.62 262 GLY A CA 1
ATOM 1976 C C . GLY A 1 262 ? -13.859 10.938 1.098 1 98.62 262 GLY A C 1
ATOM 1977 O O . GLY A 1 262 ? -14.914 10.578 0.579 1 98.62 262 GLY A O 1
ATOM 1978 N N . GLY A 1 263 ? -12.875 11.57 0.486 1 98.75 263 GLY A N 1
ATOM 1979 C CA . GLY A 1 263 ? -12.867 11.727 -0.96 1 98.75 263 GLY A CA 1
ATOM 1980 C C . GLY A 1 263 ? -11.562 11.289 -1.599 1 98.75 263 GLY A C 1
ATOM 1981 O O . GLY A 1 263 ? -10.484 11.5 -1.03 1 98.75 263 GLY A O 1
ATOM 1982 N N . LEU A 1 264 ? -11.688 10.641 -2.725 1 98.81 264 LEU A N 1
ATOM 1983 C CA . LEU A 1 264 ? -10.547 10.266 -3.547 1 98.81 264 LEU A CA 1
ATOM 1984 C C . LEU A 1 264 ? -10.727 10.734 -4.984 1 98.81 264 LEU A C 1
ATOM 1986 O O . LEU A 1 264 ? -11.852 10.789 -5.488 1 98.81 264 LEU A O 1
ATOM 1990 N N . SER A 1 265 ? -9.656 11.133 -5.605 1 98.56 265 SER A N 1
ATOM 1991 C CA . SER A 1 265 ? -9.609 11.461 -7.027 1 98.56 265 SER A CA 1
ATOM 1992 C C . SER A 1 265 ? -8.195 11.32 -7.586 1 98.56 265 SER A C 1
ATOM 1994 O O . SER A 1 265 ? -7.25 11.07 -6.836 1 98.56 265 SER A O 1
ATOM 1996 N N . SER A 1 266 ? -8.109 11.422 -8.867 1 98.25 266 SER A N 1
ATOM 1997 C CA . SER A 1 266 ? -6.82 11.438 -9.555 1 98.25 266 SER A CA 1
ATOM 1998 C C . SER A 1 266 ? -6.695 12.648 -10.469 1 98.25 266 SER A C 1
ATOM 2000 O O . SER A 1 266 ? -7.676 13.07 -11.086 1 98.25 266 SER A O 1
ATOM 2002 N N . ASP A 1 267 ? -5.48 13.172 -10.523 1 96.44 267 ASP A N 1
ATOM 2003 C CA . ASP A 1 267 ? -5.215 14.242 -11.484 1 96.44 267 ASP A CA 1
ATOM 2004 C C . ASP A 1 267 ? -5.184 13.703 -12.914 1 96.44 267 ASP A C 1
ATOM 2006 O O . ASP A 1 267 ? -5.586 14.398 -13.852 1 96.44 267 ASP A O 1
ATOM 2010 N N . ALA A 1 268 ? -4.68 12.484 -13.023 1 96.19 268 ALA A N 1
ATOM 2011 C CA . ALA A 1 268 ? -4.543 11.828 -14.32 1 96.19 268 ALA A CA 1
ATOM 2012 C C . ALA A 1 268 ? -3.842 12.734 -15.328 1 96.19 268 ALA A C 1
ATOM 2014 O O . ALA A 1 268 ? -4.273 12.844 -16.484 1 96.19 268 ALA A O 1
ATOM 2015 N N . TYR A 1 269 ? -2.76 13.383 -14.906 1 92.62 269 TYR A N 1
ATOM 2016 C CA . TYR A 1 269 ? -2.145 14.398 -15.75 1 92.62 269 TYR A CA 1
ATOM 2017 C C . TYR A 1 269 ? -0.633 14.211 -15.82 1 92.62 269 TYR A C 1
ATOM 2019 O O . TYR A 1 269 ? -0.058 14.133 -16.906 1 92.62 269 TYR A O 1
ATOM 2027 N N . HIS A 1 270 ? -0.011 14.156 -14.742 1 89.81 270 HIS A N 1
ATOM 2028 C CA . HIS A 1 270 ? 1.439 14.062 -14.625 1 89.81 270 HIS A CA 1
ATOM 2029 C C . HIS A 1 270 ? 1.845 13.312 -13.359 1 89.81 270 HIS A C 1
ATOM 2031 O O . HIS A 1 270 ? 1.099 13.297 -12.383 1 89.81 270 HIS A O 1
ATOM 2037 N N . MET A 1 271 ? 3.055 12.82 -13.344 1 89.62 271 MET A N 1
ATOM 2038 C CA . MET A 1 271 ? 3.514 11.977 -12.242 1 89.62 271 MET A CA 1
ATOM 2039 C C . MET A 1 271 ? 3.816 12.82 -11.008 1 89.62 271 MET A C 1
ATOM 2041 O O . MET A 1 271 ? 3.68 12.344 -9.875 1 89.62 271 MET A O 1
ATOM 2045 N N . THR A 1 272 ? 4.289 14.078 -11.25 1 86.31 272 THR A N 1
ATOM 2046 C CA . THR A 1 272 ? 4.766 14.82 -10.086 1 86.31 272 THR A CA 1
ATOM 2047 C C . THR A 1 272 ? 4.098 16.188 -10 1 86.31 272 THR A C 1
ATOM 2049 O O . THR A 1 272 ? 4.293 16.922 -9.031 1 86.31 272 THR A O 1
ATOM 2052 N N . ALA A 1 273 ? 3.336 16.531 -11.008 1 83.88 273 ALA A N 1
ATOM 2053 C CA . ALA A 1 273 ? 2.719 17.859 -11.039 1 83.88 273 ALA A CA 1
ATOM 2054 C C . ALA A 1 273 ? 1.197 17.75 -10.992 1 83.88 273 ALA A C 1
ATOM 2056 O O . ALA A 1 273 ? 0.615 16.812 -11.547 1 83.88 273 ALA A O 1
ATOM 2057 N N . PRO A 1 274 ? 0.604 18.703 -10.305 1 83.44 274 PRO A N 1
ATOM 2058 C CA . PRO A 1 274 ? -0.861 18.719 -10.328 1 83.44 274 PRO A CA 1
ATOM 2059 C C . PRO A 1 274 ? -1.429 19.125 -11.688 1 83.44 274 PRO A C 1
ATOM 2061 O O . PRO A 1 274 ? -0.716 19.703 -12.508 1 83.44 274 PRO A O 1
ATOM 2064 N N . HIS A 1 275 ? -2.65 18.766 -11.898 1 86 275 HIS A N 1
ATOM 2065 C CA . HIS A 1 275 ? -3.332 19.25 -13.094 1 86 275 HIS A CA 1
ATOM 2066 C C . HIS A 1 275 ? -3.35 20.781 -13.125 1 86 275 HIS A C 1
ATOM 2068 O O . HIS A 1 275 ? -3.631 21.422 -12.117 1 86 275 HIS A O 1
ATOM 2074 N N . PRO A 1 276 ? -3.111 21.359 -14.18 1 84.56 276 PRO A N 1
ATOM 2075 C CA . PRO A 1 276 ? -3.018 22.812 -14.258 1 84.56 276 PRO A CA 1
ATOM 2076 C C . PRO A 1 276 ? -4.312 23.516 -13.852 1 84.56 276 PRO A C 1
ATOM 2078 O O . PRO A 1 276 ? -4.277 24.594 -13.258 1 84.56 276 PRO A O 1
ATOM 2081 N N . ASP A 1 277 ? -5.398 22.875 -14.156 1 87.75 277 ASP A N 1
ATOM 2082 C CA . ASP A 1 277 ? -6.684 23.469 -13.82 1 87.75 277 ASP A CA 1
ATOM 2083 C C . ASP A 1 277 ? -7.168 23 -12.445 1 87.75 277 ASP A C 1
ATOM 2085 O O . ASP A 1 277 ? -8.281 23.328 -12.031 1 87.75 277 ASP A O 1
ATOM 2089 N N . GLY A 1 278 ? -6.398 22.25 -11.836 1 91.69 278 GLY A N 1
ATOM 2090 C CA . GLY A 1 278 ? -6.715 21.781 -10.492 1 91.69 278 GLY A CA 1
ATOM 2091 C C . GLY A 1 278 ? -7.949 20.906 -10.438 1 91.69 278 GLY A C 1
ATOM 2092 O O . GLY A 1 278 ? -8.609 20.828 -9.398 1 91.69 278 GLY A O 1
ATOM 2093 N N . ILE A 1 279 ? -8.266 20.234 -11.508 1 95.25 279 ILE A N 1
ATOM 2094 C CA . ILE A 1 279 ? -9.516 19.484 -11.633 1 95.25 279 ILE A CA 1
ATOM 2095 C C . ILE A 1 279 ? -9.562 18.359 -10.594 1 95.25 279 ILE A C 1
ATOM 2097 O O . ILE A 1 279 ? -10.57 18.188 -9.906 1 95.25 279 ILE A O 1
ATOM 2101 N N . GLY A 1 280 ? -8.477 17.594 -10.453 1 96.12 280 GLY A N 1
ATOM 2102 C CA . GLY A 1 280 ? -8.43 16.531 -9.477 1 96.12 280 GLY A CA 1
ATOM 2103 C C . GLY A 1 280 ? -8.531 17.016 -8.047 1 96.12 280 GLY A C 1
ATOM 2104 O O . GLY A 1 280 ? -9.172 16.375 -7.207 1 96.12 280 GLY A O 1
ATOM 2105 N N . VAL A 1 281 ? -7.93 18.172 -7.758 1 97 281 VAL A N 1
ATOM 2106 C CA . VAL A 1 281 ? -7.914 18.75 -6.422 1 97 281 VAL A CA 1
ATOM 2107 C C . VAL A 1 281 ? -9.305 19.266 -6.066 1 97 281 VAL A C 1
ATOM 2109 O O . VAL A 1 281 ? -9.758 19.125 -4.93 1 97 281 VAL A O 1
ATOM 2112 N N . VAL A 1 282 ? -9.984 19.875 -7.035 1 98.38 282 VAL A N 1
ATOM 2113 C CA . VAL A 1 282 ? -11.359 20.328 -6.828 1 98.38 282 VAL A CA 1
ATOM 2114 C C . VAL A 1 282 ? -12.258 19.125 -6.562 1 98.38 282 VAL A C 1
ATOM 2116 O O . VAL A 1 282 ? -13.023 19.109 -5.594 1 98.38 282 VAL A O 1
ATOM 2119 N N . ARG A 1 283 ? -12.141 18.109 -7.344 1 98.19 283 ARG A N 1
ATOM 2120 C CA . ARG A 1 283 ? -13.031 16.953 -7.309 1 98.19 283 ARG A CA 1
ATOM 2121 C C . ARG A 1 283 ? -12.875 16.172 -6 1 98.19 283 ARG A C 1
ATOM 2123 O O . ARG A 1 283 ? -13.844 15.617 -5.484 1 98.19 283 ARG A O 1
ATOM 2130 N N . VAL A 1 284 ? -11.656 16.094 -5.492 1 98.69 284 VAL A N 1
ATOM 2131 C CA . VAL A 1 284 ? -11.453 15.32 -4.273 1 98.69 284 VAL A CA 1
ATOM 2132 C C . VAL A 1 284 ? -12.227 15.953 -3.119 1 98.69 284 VAL A C 1
ATOM 2134 O O . VAL A 1 284 ? -12.781 15.25 -2.277 1 98.69 284 VAL A O 1
ATOM 2137 N N . MET A 1 285 ? -12.219 17.266 -3.006 1 98.81 285 MET A N 1
ATOM 2138 C CA . MET A 1 285 ? -12.953 17.953 -1.945 1 98.81 285 MET A CA 1
ATOM 2139 C C . MET A 1 285 ? -14.453 17.844 -2.16 1 98.81 285 MET A C 1
ATOM 2141 O O . MET A 1 285 ? -15.211 17.656 -1.203 1 98.81 285 MET A O 1
ATOM 2145 N N . GLU A 1 286 ? -14.875 17.953 -3.418 1 98.81 286 GLU A N 1
ATOM 2146 C CA . GLU A 1 286 ? -16.281 17.766 -3.721 1 98.81 286 GLU A CA 1
ATOM 2147 C C . GLU A 1 286 ? -16.75 16.359 -3.357 1 98.81 286 GLU A C 1
ATOM 2149 O O . GLU A 1 286 ? -17.828 16.188 -2.773 1 98.81 286 GLU A O 1
ATOM 2154 N N . ASN A 1 287 ? -15.938 15.359 -3.742 1 98.75 287 ASN A N 1
ATOM 2155 C CA . ASN A 1 287 ? -16.25 13.984 -3.398 1 98.75 287 ASN A CA 1
ATOM 2156 C C . ASN A 1 287 ? -16.328 13.781 -1.887 1 98.75 287 ASN A C 1
ATOM 2158 O O . A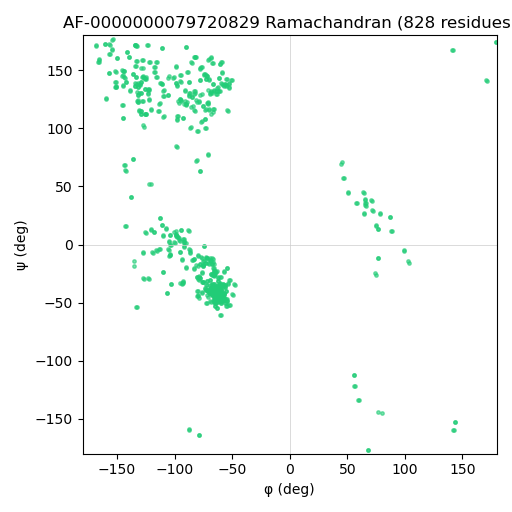SN A 1 287 ? -17.172 13.039 -1.397 1 98.75 287 ASN A O 1
ATOM 2162 N N . CYS A 1 288 ? -15.43 14.445 -1.196 1 98.75 288 CYS A N 1
ATOM 2163 C CA . CYS A 1 288 ? -15.391 14.336 0.258 1 98.75 288 CYS A CA 1
ATOM 2164 C C . CYS A 1 288 ? -16.641 14.93 0.886 1 98.75 288 CYS A C 1
ATOM 2166 O O . CYS A 1 288 ? -17.266 14.305 1.755 1 98.75 288 CYS A O 1
ATOM 2168 N N . LEU A 1 289 ? -17.031 16.109 0.47 1 98.81 289 LEU A N 1
ATOM 2169 C CA . LEU A 1 289 ? -18.25 16.75 0.966 1 98.81 289 LEU A CA 1
ATOM 2170 C C . LEU A 1 289 ? -19.469 15.914 0.656 1 98.81 289 LEU A C 1
ATOM 2172 O O . LEU A 1 289 ? -20.344 15.734 1.516 1 98.81 289 LEU A O 1
ATOM 2176 N N . LYS A 1 290 ? -19.516 15.398 -0.534 1 98.31 290 LYS A N 1
ATOM 2177 C CA . LYS A 1 290 ? -20.625 14.555 -0.942 1 98.31 290 LYS A CA 1
ATOM 2178 C C . LYS A 1 290 ? -20.734 13.305 -0.073 1 98.31 290 LYS A C 1
ATOM 2180 O O . LYS A 1 290 ? -21.812 12.945 0.388 1 98.31 290 LYS A O 1
ATOM 2185 N N . ASP A 1 291 ? -19.625 12.703 0.122 1 97.69 291 ASP A N 1
ATOM 2186 C CA . ASP A 1 291 ? -19.578 11.492 0.935 1 97.69 291 ASP A CA 1
ATOM 2187 C C . ASP A 1 291 ? -20.031 11.773 2.365 1 97.69 291 ASP A C 1
ATOM 2189 O O . ASP A 1 291 ? -20.656 10.922 3.002 1 97.69 291 ASP A O 1
ATOM 2193 N N . ALA A 1 292 ? -19.719 12.93 2.857 1 98 292 ALA A N 1
ATOM 2194 C CA . ALA A 1 292 ? -20.016 13.32 4.23 1 98 292 ALA A CA 1
ATOM 2195 C C . ALA A 1 292 ? -21.453 13.836 4.348 1 98 292 ALA A C 1
ATOM 2197 O O . ALA A 1 292 ? -21.969 13.992 5.453 1 98 292 ALA A O 1
ATOM 2198 N N . GLY A 1 293 ? -22.078 14.094 3.24 1 97.69 293 GLY A N 1
ATOM 2199 C CA . GLY A 1 293 ? -23.391 14.727 3.262 1 97.69 293 GLY A CA 1
ATOM 2200 C C . GLY A 1 293 ? -23.359 16.141 3.803 1 97.69 293 GLY A C 1
ATOM 2201 O O . GLY A 1 293 ? -24.266 16.562 4.523 1 97.69 293 GLY A O 1
ATOM 2202 N N . LEU A 1 294 ? -22.281 16.844 3.539 1 98.44 294 LEU A N 1
ATOM 2203 C CA . LEU A 1 294 ? -22.109 18.203 4.031 1 98.44 294 LEU A CA 1
ATOM 2204 C C . LEU A 1 294 ? -22.031 19.188 2.877 1 98.44 294 LEU A C 1
ATOM 2206 O O . LEU A 1 294 ? -21.75 18.812 1.739 1 98.44 294 LEU A O 1
ATOM 2210 N N . LYS A 1 295 ? -22.359 20.484 3.178 1 98.31 295 LYS A N 1
ATOM 2211 C CA . LYS A 1 295 ? -22.234 21.594 2.236 1 98.31 295 LYS A CA 1
ATOM 2212 C C . LYS A 1 295 ? -20.953 22.375 2.484 1 98.31 295 LYS A C 1
ATOM 2214 O O . LYS A 1 295 ? -20.391 22.344 3.588 1 98.31 295 LYS A O 1
ATOM 2219 N N . PRO A 1 296 ? -20.422 23.016 1.469 1 98.75 296 PRO A N 1
ATOM 2220 C CA . PRO A 1 296 ? -19.219 23.828 1.657 1 98.75 296 PRO A CA 1
ATOM 2221 C C . PRO A 1 296 ? -19.312 24.766 2.861 1 98.75 296 PRO A C 1
ATOM 2223 O O . PRO A 1 296 ? -18.344 24.938 3.588 1 98.75 296 PRO A O 1
ATOM 2226 N N . GLU A 1 297 ? -20.484 25.266 3.135 1 98.56 297 GLU A N 1
ATOM 2227 C CA . GLU A 1 297 ? -20.703 26.266 4.188 1 98.56 297 GLU A CA 1
ATOM 2228 C C . GLU A 1 297 ? -20.547 25.641 5.57 1 98.56 297 GLU A C 1
ATOM 2230 O O . GLU A 1 297 ? -20.422 26.344 6.566 1 98.56 297 GLU A O 1
ATOM 2235 N N . ASP A 1 298 ? -20.578 24.344 5.602 1 98.56 298 ASP A N 1
ATOM 2236 C CA . ASP A 1 298 ? -20.469 23.641 6.883 1 98.56 298 ASP A CA 1
ATOM 2237 C C . ASP A 1 298 ? -19.031 23.594 7.375 1 98.56 298 ASP A C 1
ATOM 2239 O O . ASP A 1 298 ? -18.781 23.328 8.555 1 98.56 298 ASP A O 1
ATOM 2243 N N . VAL A 1 299 ? -18.062 23.844 6.531 1 98.88 299 VAL A N 1
ATOM 2244 C CA . VAL A 1 299 ? -16.656 23.625 6.844 1 98.88 299 VAL A CA 1
ATOM 2245 C C . VAL A 1 299 ? -16.078 24.859 7.531 1 98.88 299 VAL A C 1
ATOM 2247 O O . VAL A 1 299 ? -16.188 25.969 7.016 1 98.88 299 VAL A O 1
ATOM 2250 N N . ASP A 1 300 ? -15.422 24.641 8.633 1 98.88 300 ASP A N 1
ATOM 2251 C CA . ASP A 1 300 ? -14.891 25.75 9.43 1 98.88 300 ASP A CA 1
ATOM 2252 C C . ASP A 1 300 ? -13.383 25.906 9.227 1 98.88 300 ASP A C 1
ATOM 2254 O O . ASP A 1 300 ? -12.836 27 9.375 1 98.88 300 ASP A O 1
ATOM 2258 N N . ALA A 1 301 ? -12.75 24.812 9.039 1 98.88 301 ALA A N 1
ATOM 2259 C CA . ALA A 1 301 ? -11.289 24.828 8.961 1 98.88 301 ALA A CA 1
ATOM 2260 C C . ALA A 1 301 ? -10.797 23.812 7.934 1 98.88 301 ALA A C 1
ATOM 2262 O O . ALA A 1 301 ? -11.383 22.734 7.773 1 98.88 301 ALA A O 1
ATOM 2263 N N . ILE A 1 302 ? -9.719 24.141 7.211 1 98.94 302 ILE A N 1
ATOM 2264 C CA . ILE A 1 302 ? -9.078 23.25 6.246 1 98.94 302 ILE A CA 1
ATOM 2265 C C . ILE A 1 302 ? -7.574 23.188 6.527 1 98.94 302 ILE A C 1
ATOM 2267 O O . ILE A 1 302 ? -6.895 24.203 6.543 1 98.94 302 ILE A O 1
ATOM 2271 N N . ASN A 1 303 ? -7.109 22.047 6.898 1 98.94 303 ASN A N 1
ATOM 2272 C CA . ASN A 1 303 ? -5.672 21.781 6.844 1 98.94 303 ASN A CA 1
ATOM 2273 C C . ASN A 1 303 ? -5.227 21.375 5.445 1 98.94 303 ASN A C 1
ATOM 2275 O O . ASN A 1 303 ? -5.613 20.312 4.949 1 98.94 303 ASN A O 1
ATOM 2279 N N . THR A 1 304 ? -4.43 22.156 4.797 1 98.75 304 THR A N 1
ATOM 2280 C CA . THR A 1 304 ? -4.047 21.953 3.404 1 98.75 304 THR A CA 1
ATOM 2281 C C . THR A 1 304 ? -2.918 20.938 3.297 1 98.75 304 THR A C 1
ATOM 2283 O O . THR A 1 304 ? -2.297 20.578 4.301 1 98.75 304 THR A O 1
ATOM 2286 N N . HIS A 1 305 ? -2.736 20.375 2.082 1 97.81 305 HIS A N 1
ATOM 2287 C CA . HIS A 1 305 ? -1.484 19.688 1.802 1 97.81 305 HIS A CA 1
ATOM 2288 C C . HIS A 1 305 ? -0.292 20.625 1.946 1 97.81 305 HIS A C 1
ATOM 2290 O O . HIS A 1 305 ? 0.674 20.312 2.645 1 97.81 305 HIS A O 1
ATOM 2296 N N . GLY A 1 306 ? -0.328 21.828 1.303 1 96.81 306 GLY A N 1
ATOM 2297 C CA . GLY A 1 306 ? 0.531 22.969 1.585 1 96.81 306 GLY A CA 1
ATOM 2298 C C . GLY A 1 306 ? 1.99 22.578 1.752 1 96.81 306 GLY A C 1
ATOM 2299 O O . GLY A 1 306 ? 2.564 22.766 2.826 1 96.81 306 GLY A O 1
ATOM 2300 N N . THR A 1 307 ? 2.666 22.188 0.661 1 94 307 THR A N 1
ATOM 2301 C CA . THR A 1 307 ? 4.004 21.609 0.749 1 94 307 THR A CA 1
ATOM 2302 C C . THR A 1 307 ? 5.07 22.703 0.625 1 94 307 THR A C 1
ATOM 2304 O O . THR A 1 307 ? 6.266 22.406 0.695 1 94 307 THR A O 1
ATOM 2307 N N . SER A 1 308 ? 4.68 23.922 0.49 1 97.25 308 SER A N 1
ATOM 2308 C CA . SER A 1 308 ? 5.66 24.984 0.288 1 97.25 308 SER A CA 1
ATOM 2309 C C . SER A 1 308 ? 6.266 24.922 -1.111 1 97.25 308 SER A C 1
ATOM 2311 O O . SER A 1 308 ? 7.457 25.172 -1.291 1 97.25 308 SER A O 1
ATOM 2313 N N . THR A 1 309 ? 5.543 24.438 -2.055 1 94.12 309 THR A N 1
ATOM 2314 C CA . THR A 1 309 ? 5.984 24.438 -3.445 1 94.12 309 THR A CA 1
ATOM 2315 C C . THR A 1 309 ? 5.238 25.5 -4.246 1 94.12 309 THR A C 1
ATOM 2317 O O . THR A 1 309 ? 4.051 25.75 -4.012 1 94.12 309 THR A O 1
ATOM 2320 N N . PRO A 1 310 ? 5.895 26.141 -5.168 1 91.25 310 PRO A N 1
ATOM 2321 C CA . PRO A 1 310 ? 5.273 27.25 -5.906 1 91.25 310 PRO A CA 1
ATOM 2322 C C . PRO A 1 310 ? 3.994 26.828 -6.625 1 91.25 310 PRO A C 1
ATOM 2324 O O . PRO A 1 310 ? 2.957 27.469 -6.477 1 91.25 310 PRO A O 1
ATOM 2327 N N . LEU A 1 311 ? 3.973 25.719 -7.273 1 88.31 311 LEU A N 1
ATOM 2328 C CA . LEU A 1 311 ? 2.814 25.297 -8.055 1 88.31 311 LEU A CA 1
ATOM 2329 C C . LEU A 1 311 ? 1.735 24.703 -7.148 1 88.31 311 LEU A C 1
ATOM 2331 O O . LEU A 1 311 ? 0.554 25.031 -7.293 1 88.31 311 LEU A O 1
ATOM 2335 N N . GLY A 1 312 ? 2.129 23.891 -6.223 1 92.5 312 GLY A N 1
ATOM 2336 C CA . GLY A 1 312 ? 1.181 23.156 -5.395 1 92.5 312 GLY A CA 1
ATOM 2337 C C . GLY A 1 312 ? 0.367 24.062 -4.484 1 92.5 312 GLY A C 1
ATOM 2338 O O . GLY A 1 312 ? -0.849 23.906 -4.367 1 92.5 312 GLY A O 1
ATOM 2339 N N . ASP A 1 313 ? 1.007 25.047 -3.863 1 95.38 313 ASP A N 1
ATOM 2340 C CA . ASP A 1 313 ? 0.328 25.906 -2.9 1 95.38 313 ASP A CA 1
ATOM 2341 C C . ASP A 1 313 ? -0.747 26.75 -3.584 1 95.38 313 ASP A C 1
ATOM 2343 O O . ASP A 1 313 ? -1.879 26.828 -3.1 1 95.38 313 ASP A O 1
ATOM 2347 N N . VAL A 1 314 ? -0.379 27.359 -4.68 1 95.06 314 VAL A N 1
ATOM 2348 C CA . VAL A 1 314 ? -1.304 28.234 -5.383 1 95.06 314 VAL A CA 1
ATOM 2349 C C . VAL A 1 314 ? -2.467 27.422 -5.945 1 95.06 314 VAL A C 1
ATOM 2351 O O . VAL A 1 314 ? -3.627 27.828 -5.836 1 95.06 314 VAL A O 1
ATOM 2354 N N . ALA A 1 315 ? -2.158 26.281 -6.523 1 94.25 315 ALA A N 1
ATOM 2355 C CA . ALA A 1 315 ? -3.18 25.422 -7.129 1 94.25 315 ALA A CA 1
ATOM 2356 C C . ALA A 1 315 ? -4.195 24.969 -6.086 1 94.25 315 ALA A C 1
ATOM 2358 O O . ALA A 1 315 ? -5.398 24.938 -6.355 1 94.25 315 ALA A O 1
ATOM 2359 N N . GLU A 1 316 ? -3.754 24.578 -4.93 1 97 316 GLU A N 1
ATOM 2360 C CA . GLU A 1 316 ? -4.637 24.109 -3.867 1 97 316 GLU A CA 1
ATOM 2361 C C . GLU A 1 316 ? -5.562 25.234 -3.383 1 97 316 GLU A C 1
ATOM 2363 O O . GLU A 1 316 ? -6.754 25 -3.172 1 97 316 GLU A O 1
ATOM 2368 N N . LEU A 1 317 ? -5.027 26.438 -3.176 1 97.62 317 LEU A N 1
ATOM 2369 C CA . LEU A 1 317 ? -5.832 27.547 -2.684 1 97.62 317 LEU A CA 1
ATOM 2370 C C . LEU A 1 317 ? -6.859 27.969 -3.729 1 97.62 317 LEU A C 1
ATOM 2372 O O . LEU A 1 317 ? -7.984 28.344 -3.385 1 97.62 317 LEU A O 1
ATOM 2376 N N . LYS A 1 318 ? -6.453 27.938 -4.973 1 97 318 LYS A N 1
ATOM 2377 C CA . LYS A 1 318 ? -7.41 28.219 -6.035 1 97 318 LYS A CA 1
ATOM 2378 C C . LYS A 1 318 ? -8.539 27.203 -6.043 1 97 318 LYS A C 1
ATOM 2380 O O . LYS A 1 318 ? -9.703 27.547 -6.246 1 97 318 LYS A O 1
ATOM 2385 N N . ALA A 1 319 ? -8.164 25.922 -5.875 1 97.81 319 ALA A N 1
ATOM 2386 C CA . ALA A 1 319 ? -9.172 24.875 -5.82 1 97.81 319 ALA A CA 1
ATOM 2387 C C . ALA A 1 319 ? -10.109 25.062 -4.637 1 97.81 319 ALA A C 1
ATOM 2389 O O . ALA A 1 319 ? -11.32 24.844 -4.754 1 97.81 319 ALA A O 1
ATOM 2390 N N . ILE A 1 320 ? -9.586 25.438 -3.459 1 98.5 320 ILE A N 1
ATOM 2391 C CA . ILE A 1 320 ? -10.398 25.688 -2.277 1 98.5 320 ILE A CA 1
ATOM 2392 C C . ILE A 1 320 ? -11.391 26.812 -2.568 1 98.5 320 ILE A C 1
ATOM 2394 O O . ILE A 1 320 ? -12.578 26.703 -2.252 1 98.5 320 ILE A O 1
ATOM 2398 N N . THR A 1 321 ? -10.891 27.875 -3.174 1 98.25 321 THR A N 1
ATOM 2399 C CA . THR A 1 321 ? -11.758 29 -3.52 1 98.25 321 THR A CA 1
ATOM 2400 C C . THR A 1 321 ? -12.867 28.547 -4.469 1 98.25 321 THR A C 1
ATOM 2402 O O . THR A 1 321 ? -14.016 28.984 -4.336 1 98.25 321 THR A O 1
ATOM 2405 N N . LYS A 1 322 ? -12.523 27.719 -5.371 1 98.12 322 LYS A N 1
ATOM 2406 C CA . LYS A 1 322 ? -13.5 27.219 -6.34 1 98.12 322 LYS A CA 1
ATOM 2407 C C . LYS A 1 322 ? -14.57 26.375 -5.66 1 98.12 322 LYS A C 1
ATOM 2409 O O . LYS A 1 322 ? -15.766 26.531 -5.93 1 98.12 322 LYS A O 1
ATOM 2414 N N . VAL A 1 323 ? -14.234 25.469 -4.762 1 98.75 323 VAL A N 1
ATOM 2415 C CA . VAL A 1 323 ? -15.148 24.516 -4.129 1 98.75 323 VAL A CA 1
ATOM 2416 C C . VAL A 1 323 ? -16.016 25.25 -3.105 1 98.75 323 VAL A C 1
ATOM 2418 O O . VAL A 1 323 ? -17.219 24.969 -2.996 1 98.75 323 VAL A O 1
ATOM 2421 N N . PHE A 1 324 ? -15.461 26.203 -2.395 1 98.81 324 PHE A N 1
ATOM 2422 C CA . PHE A 1 324 ? -16.156 26.75 -1.233 1 98.81 324 PHE A CA 1
ATOM 2423 C C . PHE A 1 324 ? -16.734 28.125 -1.545 1 98.81 324 PHE A C 1
ATOM 2425 O O . PHE A 1 324 ? -17.531 28.656 -0.778 1 98.81 324 PHE A O 1
ATOM 2432 N N . GLY A 1 325 ? -16.375 28.719 -2.686 1 98 325 GLY A N 1
ATOM 2433 C CA . GLY A 1 325 ? -16.906 30.016 -3.08 1 98 325 GLY A CA 1
ATOM 2434 C C . GLY A 1 325 ? -16.594 31.109 -2.082 1 98 325 GLY A C 1
ATOM 2435 O O . GLY A 1 325 ? -15.453 31.234 -1.614 1 98 325 GLY A O 1
ATOM 2436 N N . GLU A 1 326 ? -17.562 31.891 -1.742 1 97.75 326 GLU A N 1
ATOM 2437 C CA . GLU A 1 326 ? -17.391 33 -0.817 1 97.75 326 GLU A CA 1
ATOM 2438 C C . GLU A 1 326 ? -17.094 32.5 0.595 1 97.75 326 GLU A C 1
ATOM 2440 O O . GLU A 1 326 ? -16.406 33.188 1.365 1 97.75 326 GLU A O 1
ATOM 2445 N N . HIS A 1 327 ? -17.547 31.344 0.859 1 98.62 327 HIS A N 1
ATOM 2446 C CA . HIS A 1 327 ? -17.344 30.797 2.191 1 98.62 327 HIS A CA 1
ATOM 2447 C C . HIS A 1 327 ? -15.859 30.547 2.457 1 98.62 327 HIS A C 1
ATOM 2449 O O . HIS A 1 327 ? -15.438 30.453 3.613 1 98.62 327 HIS A O 1
ATOM 2455 N N . ALA A 1 328 ? -15.086 30.391 1.373 1 98.62 328 ALA A N 1
ATOM 2456 C CA . ALA A 1 328 ? -13.656 30.156 1.517 1 98.62 328 ALA A CA 1
ATOM 2457 C C . ALA A 1 328 ? -13.008 31.219 2.396 1 98.62 328 ALA A C 1
ATOM 2459 O O . ALA A 1 328 ? -12.062 30.938 3.135 1 98.62 328 ALA A O 1
ATOM 2460 N N . HIS A 1 329 ? -13.547 32.438 2.395 1 98.31 329 HIS A N 1
ATOM 2461 C CA . HIS A 1 329 ? -12.969 33.594 3.111 1 98.31 329 HIS A CA 1
ATOM 2462 C C . HIS A 1 329 ? -13.32 33.531 4.594 1 98.31 329 HIS A C 1
ATOM 2464 O O . HIS A 1 329 ? -12.75 34.281 5.395 1 98.31 329 HIS A O 1
ATOM 2470 N N . GLN A 1 330 ? -14.188 32.625 4.918 1 98.31 330 GLN A N 1
ATOM 2471 C CA . GLN A 1 330 ? -14.609 32.469 6.305 1 98.31 330 GLN A CA 1
ATOM 2472 C C . GLN A 1 330 ? -13.992 31.25 6.945 1 98.31 330 GLN A C 1
ATOM 2474 O O . GLN A 1 330 ? -14.195 30.984 8.133 1 98.31 330 GLN A O 1
ATOM 2479 N N . ILE A 1 331 ? -13.273 30.469 6.203 1 98.88 331 ILE A N 1
ATOM 2480 C CA . ILE A 1 331 ? -12.633 29.234 6.676 1 98.88 331 ILE A CA 1
ATOM 2481 C C . ILE A 1 331 ? -11.227 29.562 7.176 1 98.88 331 ILE A C 1
ATOM 2483 O O . ILE A 1 331 ? -10.5 30.344 6.551 1 98.88 331 ILE A O 1
ATOM 2487 N N . ASN A 1 332 ? -10.844 29.062 8.375 1 98.88 332 ASN A N 1
ATOM 2488 C CA . ASN A 1 332 ? -9.43 29.031 8.711 1 98.88 332 ASN A CA 1
ATOM 2489 C C . ASN A 1 332 ? -8.672 28 7.883 1 98.88 332 ASN A C 1
ATOM 2491 O O . ASN A 1 332 ? -8.961 26.797 7.969 1 98.88 332 ASN A O 1
ATOM 2495 N N . ILE A 1 333 ? -7.762 28.484 7.082 1 98.88 333 ILE A N 1
ATOM 2496 C CA . ILE A 1 333 ? -6.922 27.609 6.262 1 98.88 333 ILE A CA 1
ATOM 2497 C C . ILE A 1 333 ? -5.488 27.625 6.789 1 98.88 333 ILE A C 1
ATOM 2499 O O . ILE A 1 333 ? -4.934 28.703 7.059 1 98.88 333 ILE A O 1
ATOM 2503 N N . ASN A 1 334 ? -4.914 26.516 7.035 1 98.81 334 ASN A N 1
ATOM 2504 C CA . ASN A 1 334 ? -3.529 26.469 7.492 1 98.81 334 ASN A CA 1
ATOM 2505 C C . ASN A 1 334 ? -2.768 25.297 6.867 1 98.81 334 ASN A C 1
ATOM 2507 O O . ASN A 1 334 ? -3.359 24.453 6.188 1 98.81 334 ASN A O 1
ATOM 2511 N N . SER A 1 335 ? -1.454 25.312 6.957 1 98.81 335 SER A N 1
ATOM 2512 C CA . SER A 1 335 ? -0.565 24.188 6.66 1 98.81 335 SER A CA 1
ATOM 2513 C C . SER A 1 335 ? 0.345 23.875 7.84 1 98.81 335 SER A C 1
ATOM 2515 O O . SER A 1 335 ? 1.3 24.609 8.109 1 98.81 335 SER A O 1
ATOM 2517 N N . THR A 1 336 ? 0.112 22.75 8.398 1 98.69 336 THR A N 1
ATOM 2518 C CA . THR A 1 336 ? 0.917 22.344 9.547 1 98.69 336 THR A CA 1
ATOM 2519 C C . THR A 1 336 ? 2.295 21.859 9.102 1 98.69 336 THR A C 1
ATOM 2521 O O . THR A 1 336 ? 3.207 21.734 9.922 1 98.69 336 THR A O 1
ATOM 2524 N N . LYS A 1 337 ? 2.508 21.656 7.758 1 98.75 337 LYS A N 1
ATOM 2525 C CA . LYS A 1 337 ? 3.818 21.266 7.25 1 98.75 337 LYS A CA 1
ATOM 2526 C C . LYS A 1 337 ? 4.855 22.359 7.508 1 98.75 337 LYS A C 1
ATOM 2528 O O . LYS A 1 337 ? 6.059 22.094 7.504 1 98.75 337 LYS A O 1
ATOM 2533 N N . SER A 1 338 ? 4.371 23.578 7.668 1 98.88 338 SER A N 1
ATOM 2534 C CA . SER A 1 338 ? 5.293 24.656 7.992 1 98.88 338 SER A CA 1
ATOM 2535 C C . SER A 1 338 ? 6.07 24.359 9.266 1 98.88 338 SER A C 1
ATOM 2537 O O . SER A 1 338 ? 7.164 24.891 9.469 1 98.88 338 SER A O 1
ATOM 2539 N N . MET A 1 339 ? 5.535 23.5 10.109 1 98.88 339 MET A N 1
ATOM 2540 C CA . MET A 1 339 ? 6.133 23.156 11.398 1 98.88 339 MET A CA 1
ATOM 2541 C C . MET A 1 339 ? 6.742 21.766 11.359 1 98.88 339 MET A C 1
ATOM 2543 O O . MET A 1 339 ? 7.883 21.562 11.781 1 98.88 339 MET A O 1
ATOM 2547 N N . THR A 1 340 ? 6.094 20.812 10.758 1 98.88 340 THR A N 1
ATOM 2548 C CA . THR A 1 340 ? 6.465 19.406 10.844 1 98.88 340 THR A CA 1
ATOM 2549 C C . THR A 1 340 ? 7.371 19.016 9.672 1 98.88 340 THR A C 1
ATOM 2551 O O . THR A 1 340 ? 8.008 17.969 9.703 1 98.88 340 THR A O 1
ATOM 2554 N N . GLY A 1 341 ? 7.453 19.891 8.672 1 98.81 341 GLY A N 1
ATOM 2555 C CA . GLY A 1 341 ? 7.93 19.359 7.398 1 98.81 341 GLY A CA 1
ATOM 2556 C C . GLY A 1 341 ? 6.957 18.391 6.754 1 98.81 341 GLY A C 1
ATOM 2557 O O . GLY A 1 341 ? 5.816 18.266 7.203 1 98.81 341 GLY A O 1
ATOM 2558 N N . HIS A 1 342 ? 7.367 17.859 5.668 1 98.75 342 HIS A N 1
ATOM 2559 C CA . HIS A 1 342 ? 6.543 16.938 4.898 1 98.75 342 HIS A CA 1
ATOM 2560 C C . HIS A 1 342 ? 6.902 15.484 5.207 1 98.75 342 HIS A C 1
ATOM 2562 O O . HIS A 1 342 ? 7.949 14.992 4.777 1 98.75 342 HIS A O 1
ATOM 2568 N N . LEU A 1 343 ? 5.973 14.812 5.875 1 98.75 343 LEU A N 1
ATOM 2569 C CA . LEU A 1 343 ? 6.246 13.453 6.324 1 98.75 343 LEU A CA 1
ATOM 2570 C C . LEU A 1 343 ? 5.875 12.438 5.25 1 98.75 343 LEU A C 1
ATOM 2572 O O . LEU A 1 343 ? 5.734 11.25 5.535 1 98.75 343 LEU A O 1
ATOM 2576 N N . LEU A 1 344 ? 5.621 12.836 4.074 1 98.19 344 LEU A N 1
ATOM 2577 C CA . LEU A 1 344 ? 5.273 11.984 2.941 1 98.19 344 LEU A CA 1
ATOM 2578 C C . LEU A 1 344 ? 4.062 11.117 3.27 1 98.19 344 LEU A C 1
ATOM 2580 O O . LEU A 1 344 ? 2.971 11.633 3.523 1 98.19 344 LEU A O 1
ATOM 2584 N N . GLY A 1 345 ? 4.234 9.82 3.385 1 98.38 345 GLY A N 1
ATOM 2585 C CA . GLY A 1 345 ? 3.121 8.906 3.58 1 98.38 345 GLY A CA 1
ATOM 2586 C C . GLY A 1 345 ? 2.443 9.078 4.926 1 98.38 345 GLY A C 1
ATOM 2587 O O . GLY A 1 345 ? 1.309 8.633 5.117 1 98.38 345 GLY A O 1
ATOM 2588 N N . ALA A 1 346 ? 3.055 9.711 5.867 1 98.81 346 ALA A N 1
ATOM 2589 C CA . ALA A 1 346 ? 2.49 9.891 7.203 1 98.81 346 ALA A CA 1
ATOM 2590 C C . ALA A 1 346 ? 1.779 11.242 7.32 1 98.81 346 ALA A C 1
ATOM 2592 O O . ALA A 1 346 ? 1.113 11.508 8.32 1 98.81 346 ALA A O 1
ATOM 2593 N N . ALA A 1 347 ? 1.877 12.062 6.312 1 98.81 347 ALA A N 1
ATOM 2594 C CA . ALA A 1 347 ? 1.377 13.43 6.359 1 98.81 347 ALA A CA 1
ATOM 2595 C C . ALA A 1 347 ? -0.121 13.461 6.652 1 98.81 347 ALA A C 1
ATOM 2597 O O . ALA A 1 347 ? -0.576 14.211 7.52 1 98.81 347 ALA A O 1
ATOM 2598 N N . GLY A 1 348 ? -0.882 12.625 5.926 1 98.88 348 GLY A N 1
ATOM 2599 C CA . GLY A 1 348 ? -2.326 12.625 6.086 1 98.88 348 GLY A CA 1
ATOM 2600 C C . GLY A 1 348 ? -2.77 12.328 7.508 1 98.88 348 GLY A C 1
ATOM 2601 O O . GLY A 1 348 ? -3.746 12.906 7.992 1 98.88 348 GLY A O 1
ATOM 2602 N N . ALA A 1 349 ? -2.053 11.461 8.156 1 98.94 349 ALA A N 1
ATOM 2603 C CA . ALA A 1 349 ? -2.428 11.039 9.508 1 98.94 349 ALA A CA 1
ATOM 2604 C C . ALA A 1 349 ? -2.172 12.148 10.523 1 98.94 349 ALA A C 1
ATOM 2606 O O . ALA A 1 349 ? -3.043 12.469 11.336 1 98.94 349 ALA A O 1
ATOM 2607 N N . ILE A 1 350 ? -0.971 12.734 10.516 1 98.94 350 ILE A N 1
ATOM 2608 C CA . ILE A 1 350 ? -0.668 13.75 11.523 1 98.94 350 ILE A CA 1
ATOM 2609 C C . ILE A 1 350 ? -1.494 15.008 11.258 1 98.94 350 ILE A C 1
ATOM 2611 O O . ILE A 1 350 ? -1.871 15.719 12.195 1 98.94 350 ILE A O 1
ATOM 2615 N N . GLU A 1 351 ? -1.817 15.281 10.016 1 98.94 351 GLU A N 1
ATOM 2616 C CA . GLU A 1 351 ? -2.65 16.422 9.68 1 98.94 351 GLU A CA 1
ATOM 2617 C C . GLU A 1 351 ? -4.102 16.203 10.094 1 98.94 351 GLU A C 1
ATOM 2619 O O . GLU A 1 351 ? -4.781 17.141 10.523 1 98.94 351 GLU A O 1
ATOM 2624 N N . ALA A 1 352 ? -4.582 14.969 9.898 1 98.94 352 ALA A N 1
ATOM 2625 C CA . ALA A 1 352 ? -5.895 14.617 10.43 1 98.94 352 ALA A CA 1
ATOM 2626 C C . ALA A 1 352 ? -5.953 14.844 11.938 1 98.94 352 ALA A C 1
ATOM 2628 O O . ALA A 1 352 ? -6.914 15.422 12.453 1 98.94 352 ALA A O 1
ATOM 2629 N N . ILE A 1 353 ? -4.93 14.398 12.617 1 98.94 353 ILE A N 1
ATOM 2630 C CA . ILE A 1 353 ? -4.863 14.547 14.07 1 98.94 353 ILE A CA 1
ATOM 2631 C C . ILE A 1 353 ? -4.832 16.031 14.43 1 98.94 353 ILE A C 1
ATOM 2633 O O . ILE A 1 353 ? -5.523 16.469 15.359 1 98.94 353 ILE A O 1
ATOM 2637 N N . ALA A 1 354 ? -4.023 16.812 13.711 1 98.94 354 ALA A N 1
ATOM 2638 C CA . ALA A 1 354 ? -3.982 18.25 13.945 1 98.94 354 ALA A CA 1
ATOM 2639 C C . ALA A 1 354 ? -5.367 18.875 13.789 1 98.94 354 ALA A C 1
ATOM 2641 O O . ALA A 1 354 ? -5.754 19.75 14.57 1 98.94 354 ALA A O 1
ATOM 2642 N N . SER A 1 355 ? -6.09 18.469 12.773 1 98.94 355 SER A N 1
ATOM 2643 C CA . SER A 1 355 ? -7.438 18.969 12.523 1 98.94 355 SER A CA 1
AT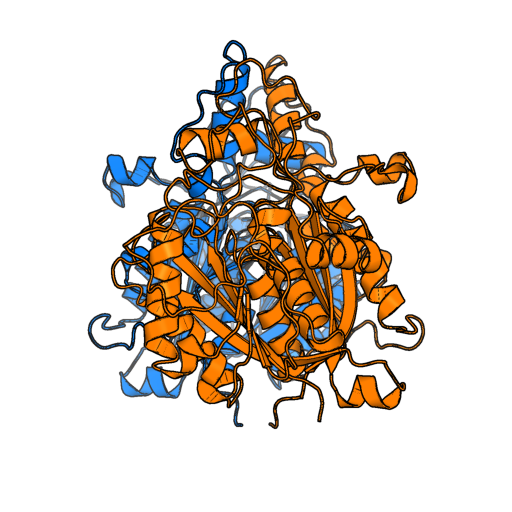OM 2644 C C . SER A 1 355 ? -8.383 18.594 13.664 1 98.94 355 SER A C 1
ATOM 2646 O O . SER A 1 355 ? -9.172 19.438 14.109 1 98.94 355 SER A O 1
ATOM 2648 N N . ILE A 1 356 ? -8.305 17.391 14.133 1 98.88 356 ILE A N 1
ATOM 2649 C CA . ILE A 1 356 ? -9.148 16.922 15.219 1 98.88 356 ILE A CA 1
ATOM 2650 C C . ILE A 1 356 ? -8.82 17.688 16.5 1 98.88 356 ILE A C 1
ATOM 2652 O O . ILE A 1 356 ? -9.719 18.062 17.25 1 98.88 356 ILE A O 1
ATOM 2656 N N . LEU A 1 357 ? -7.508 17.891 16.75 1 98.88 357 LEU A N 1
ATOM 2657 C CA . LEU A 1 357 ? -7.094 18.641 17.938 1 98.88 357 LEU A CA 1
ATOM 2658 C C . LEU A 1 357 ? -7.559 20.078 17.859 1 98.88 357 LEU A C 1
ATOM 2660 O O . LEU A 1 357 ? -7.906 20.688 18.875 1 98.88 357 LEU A O 1
ATOM 2664 N N . ALA A 1 358 ? -7.516 20.641 16.656 1 98.81 358 ALA A N 1
ATOM 2665 C CA . ALA A 1 358 ? -8.062 21.984 16.469 1 98.81 358 ALA A CA 1
ATOM 2666 C C . ALA A 1 358 ? -9.539 22.031 16.859 1 98.81 358 ALA A C 1
ATOM 2668 O O . ALA A 1 358 ? -9.992 23 17.469 1 98.81 358 ALA A O 1
ATOM 2669 N N . MET A 1 359 ? -10.305 21.062 16.516 1 98.62 359 MET A N 1
ATOM 2670 C CA . MET A 1 359 ? -11.703 20.938 16.891 1 98.62 359 MET A CA 1
ATOM 2671 C C . MET A 1 359 ? -11.852 20.828 18.406 1 98.62 359 MET A C 1
ATOM 2673 O O . MET A 1 359 ? -12.688 21.516 19 1 98.62 359 MET A O 1
ATOM 2677 N N . GLU A 1 360 ? -11.047 20 18.969 1 98.06 360 GLU A N 1
ATOM 2678 C CA . GLU A 1 360 ? -11.125 19.719 20.406 1 98.06 360 GLU A CA 1
ATOM 2679 C C . GLU A 1 360 ? -10.812 20.969 21.234 1 98.06 360 GLU A C 1
ATOM 2681 O O . GLU A 1 360 ? -11.43 21.188 22.281 1 98.06 360 GLU A O 1
ATOM 2686 N N . HIS A 1 361 ? -9.859 21.766 20.797 1 98.31 361 HIS A N 1
ATOM 2687 C CA . HIS A 1 361 ? -9.344 22.859 21.625 1 98.31 361 HIS A CA 1
ATOM 2688 C C . HIS A 1 361 ? -9.891 24.203 21.156 1 98.31 361 HIS A C 1
ATOM 2690 O O . HIS A 1 361 ? -9.68 25.219 21.828 1 98.31 361 HIS A O 1
ATOM 2696 N N . GLY A 1 362 ? -10.57 24.219 20.016 1 98.44 362 GLY A N 1
ATOM 2697 C CA . GLY A 1 362 ? -11.078 25.469 19.5 1 98.44 362 GLY A CA 1
ATOM 2698 C C . GLY A 1 362 ? -9.977 26.453 19.109 1 98.44 362 GLY A C 1
ATOM 2699 O O . GLY A 1 362 ? -10.062 27.641 19.391 1 98.44 362 GLY A O 1
ATOM 2700 N N . LEU A 1 363 ? -8.992 25.922 18.562 1 98.81 363 LEU A N 1
ATOM 2701 C CA . LEU A 1 363 ? -7.812 26.672 18.156 1 98.81 363 LEU A CA 1
ATOM 2702 C C . LEU A 1 363 ? -7.199 26.109 16.891 1 98.81 363 LEU A C 1
ATOM 2704 O O . LEU A 1 363 ? -6.844 24.938 16.844 1 98.81 363 LEU A O 1
ATOM 2708 N N . VAL A 1 364 ? -7.102 26.906 15.812 1 98.94 364 VAL A N 1
ATOM 2709 C CA . VAL A 1 364 ? -6.477 26.469 14.562 1 98.94 364 VAL A CA 1
ATOM 2710 C C . VAL A 1 364 ? -4.984 26.797 14.594 1 98.94 364 VAL A C 1
ATOM 2712 O O . VAL A 1 364 ? -4.602 27.953 14.773 1 98.94 364 VAL A O 1
ATOM 2715 N N . PRO A 1 365 ? -4.098 25.797 14.469 1 98.88 365 PRO A N 1
ATOM 2716 C CA . PRO A 1 365 ? -2.654 26.047 14.453 1 98.88 365 PRO A CA 1
ATOM 2717 C C . PRO A 1 365 ? -2.23 26.969 13.312 1 98.88 365 PRO A C 1
ATOM 2719 O O . PRO A 1 365 ? -2.912 27.047 12.281 1 98.88 365 PRO A O 1
ATOM 2722 N N . PRO A 1 366 ? -1.104 27.625 13.453 1 98.88 366 PRO A N 1
ATOM 2723 C CA . PRO A 1 366 ? -0.667 28.578 12.438 1 98.88 366 PRO A CA 1
ATOM 2724 C C . PRO A 1 366 ? 0.032 27.906 11.258 1 98.88 366 PRO A C 1
ATOM 2726 O O . PRO A 1 366 ? 0.405 26.734 11.336 1 98.88 366 PRO A O 1
ATOM 2729 N N . THR A 1 367 ? 0.126 28.625 10.133 1 98.88 367 THR A N 1
ATOM 2730 C CA . THR A 1 367 ? 1.16 28.438 9.125 1 98.88 367 THR A CA 1
ATOM 2731 C C . THR A 1 367 ? 2.344 29.375 9.383 1 98.88 367 THR A C 1
ATOM 2733 O O . THR A 1 367 ? 2.26 30.578 9.148 1 98.88 367 THR A O 1
ATOM 2736 N N . ILE A 1 368 ? 3.41 28.797 9.797 1 98.88 368 ILE A N 1
ATOM 2737 C CA . ILE A 1 368 ? 4.504 29.656 10.234 1 98.88 368 ILE A CA 1
ATOM 2738 C C . ILE A 1 368 ? 5.422 29.969 9.055 1 98.88 368 ILE A C 1
ATOM 2740 O O . ILE A 1 368 ? 5.23 29.438 7.957 1 98.88 368 ILE A O 1
ATOM 2744 N N . ASN A 1 369 ? 6.375 30.906 9.203 1 98.69 369 ASN A N 1
ATOM 2745 C CA . ASN A 1 369 ? 7.465 31.281 8.305 1 98.69 369 ASN A CA 1
ATOM 2746 C C . ASN A 1 369 ? 6.957 32.094 7.109 1 98.69 369 ASN A C 1
ATOM 2748 O O . ASN A 1 369 ? 7.613 32.125 6.062 1 98.69 369 ASN A O 1
ATOM 2752 N N . HIS A 1 370 ? 5.742 32.625 7.18 1 98.56 370 HIS A N 1
ATOM 2753 C CA . HIS A 1 370 ? 5.258 33.5 6.125 1 98.56 370 HIS A CA 1
ATOM 2754 C C . HIS A 1 370 ? 5.73 34.938 6.34 1 98.56 370 HIS A C 1
ATOM 2756 O O . HIS A 1 370 ? 5.449 35.531 7.375 1 98.56 370 HIS A O 1
ATOM 2762 N N . THR A 1 371 ? 6.484 35.469 5.418 1 98.25 371 THR A N 1
ATOM 2763 C CA . THR A 1 371 ? 7.02 36.812 5.543 1 98.25 371 THR A CA 1
ATOM 2764 C C . THR A 1 371 ? 6.684 37.656 4.309 1 98.25 371 THR A C 1
ATOM 2766 O O . THR A 1 371 ? 6.602 38.875 4.383 1 98.25 371 THR A O 1
ATOM 2769 N N . THR A 1 372 ? 6.559 37.031 3.189 1 98.31 372 THR A N 1
ATOM 2770 C CA . THR A 1 372 ? 6.371 37.719 1.923 1 98.31 372 THR A CA 1
ATOM 2771 C C . THR A 1 372 ? 5.086 37.281 1.239 1 98.31 372 THR A C 1
ATOM 2773 O O . THR A 1 372 ? 4.906 36.062 0.964 1 98.31 372 THR A O 1
ATOM 2776 N N . VAL A 1 373 ? 4.262 38.219 0.942 1 97.75 373 VAL A N 1
ATOM 2777 C CA . VAL A 1 373 ? 2.971 37.969 0.32 1 97.75 373 VAL A CA 1
ATOM 2778 C C . VAL A 1 373 ? 3.178 37.469 -1.112 1 97.75 373 VAL A C 1
ATOM 2780 O O . VAL A 1 373 ? 4.027 38 -1.835 1 97.75 373 VAL A O 1
ATOM 2783 N N . ASP A 1 374 ? 2.49 36.406 -1.46 1 97.62 374 ASP A N 1
ATOM 2784 C CA . ASP A 1 374 ? 2.441 35.938 -2.842 1 97.62 374 ASP A CA 1
ATOM 2785 C C . ASP A 1 374 ? 1.255 36.531 -3.586 1 97.62 374 ASP A C 1
ATOM 2787 O O . ASP A 1 374 ? 0.1 36.25 -3.27 1 97.62 374 ASP A O 1
ATOM 2791 N N . ASP A 1 375 ? 1.507 37.25 -4.66 1 97.19 375 ASP A N 1
ATOM 2792 C CA . ASP A 1 375 ? 0.483 38 -5.383 1 97.19 375 ASP A CA 1
ATOM 2793 C C . ASP A 1 375 ? -0.483 37.062 -6.098 1 97.19 375 ASP A C 1
ATOM 2795 O O . ASP A 1 375 ? -1.567 37.469 -6.512 1 97.19 375 ASP A O 1
ATOM 2799 N N . ASN A 1 376 ? -0.13 35.812 -6.195 1 96 376 ASN A N 1
ATOM 2800 C CA . ASN A 1 376 ? -0.986 34.812 -6.867 1 96 376 ASN A CA 1
ATOM 2801 C C . ASN A 1 376 ? -1.996 34.219 -5.906 1 96 376 ASN A C 1
ATOM 2803 O O . ASN A 1 376 ? -2.859 33.438 -6.316 1 96 376 ASN A O 1
ATOM 2807 N N . ILE A 1 377 ? -1.933 34.562 -4.656 1 96.81 377 ILE A N 1
ATOM 2808 C CA . ILE A 1 377 ? -2.83 34.031 -3.643 1 96.81 377 ILE A CA 1
ATOM 2809 C C . ILE A 1 377 ? -3.855 35.094 -3.244 1 96.81 377 ILE A C 1
ATOM 2811 O O . ILE A 1 377 ? -3.504 36.25 -3.025 1 96.81 377 ILE A O 1
ATOM 2815 N N . ASP A 1 378 ? -5.086 34.75 -3.264 1 96.94 378 ASP A N 1
ATOM 2816 C CA . ASP A 1 378 ? -6.168 35.625 -2.844 1 96.94 378 ASP A CA 1
ATOM 2817 C C . ASP A 1 378 ? -5.926 36.156 -1.435 1 96.94 378 ASP A C 1
ATOM 2819 O O . ASP A 1 378 ? -5.93 35.406 -0.466 1 96.94 378 ASP A O 1
ATOM 2823 N N . PRO A 1 379 ? -5.738 37.438 -1.265 1 96.69 379 PRO A N 1
ATOM 2824 C CA . PRO A 1 379 ? -5.398 38.031 0.037 1 96.69 379 PRO A CA 1
ATOM 2825 C C . PRO A 1 379 ? -6.551 37.938 1.034 1 96.69 379 PRO A C 1
ATOM 2827 O O . PRO A 1 379 ? -6.355 38.188 2.229 1 96.69 379 PRO A O 1
ATOM 2830 N N . LYS A 1 380 ? -7.742 37.625 0.566 1 97.69 380 LYS A N 1
ATOM 2831 C CA . LYS A 1 380 ? -8.898 37.562 1.462 1 97.69 380 LYS A CA 1
ATOM 2832 C C . LYS A 1 380 ? -8.93 36.25 2.229 1 97.69 380 LYS A C 1
ATOM 2834 O O . LYS A 1 380 ? -9.648 36.125 3.223 1 97.69 380 LYS A O 1
ATOM 2839 N N . LEU A 1 381 ? -8.203 35.219 1.752 1 98.62 381 LEU A N 1
ATOM 2840 C CA . LEU A 1 381 ? -8.18 33.938 2.441 1 98.62 381 LEU A CA 1
ATOM 2841 C C . LEU A 1 381 ? -7.52 34.062 3.809 1 98.62 381 LEU A C 1
ATOM 2843 O O . LEU A 1 381 ? -6.488 34.719 3.945 1 98.62 381 LEU A O 1
ATOM 2847 N N . ASN A 1 382 ? -8.133 33.531 4.82 1 98.75 382 ASN A N 1
ATOM 2848 C CA . ASN A 1 382 ? -7.508 33.406 6.133 1 98.75 382 ASN A CA 1
ATOM 2849 C C . ASN A 1 382 ? -6.578 32.188 6.199 1 98.75 382 ASN A C 1
ATOM 2851 O O . ASN A 1 382 ? -7.004 31.094 6.559 1 98.75 382 ASN A O 1
ATOM 2855 N N . LEU A 1 383 ? -5.328 32.438 6.02 1 98.81 383 LEU A N 1
ATOM 2856 C CA . LEU A 1 383 ? -4.352 31.344 5.934 1 98.81 383 LEU A CA 1
ATOM 2857 C C . LEU A 1 383 ? -3.715 31.078 7.297 1 98.81 383 LEU A C 1
ATOM 2859 O O . LEU A 1 383 ? -2.709 30.375 7.387 1 98.81 383 LEU A O 1
ATOM 2863 N N . THR A 1 384 ? -4.266 31.641 8.352 1 98.81 384 THR A N 1
ATOM 2864 C CA . THR A 1 384 ? -3.82 31.484 9.727 1 98.81 384 THR A CA 1
ATOM 2865 C C . THR A 1 384 ? -2.309 31.656 9.836 1 98.81 384 THR A C 1
ATOM 2867 O O . THR A 1 384 ? -1.612 30.797 10.383 1 98.81 384 THR A O 1
ATOM 2870 N N . LEU A 1 385 ? -1.835 32.781 9.398 1 98.69 385 LEU A N 1
ATOM 2871 C CA . LEU A 1 385 ? -0.407 33 9.203 1 98.69 385 LEU A CA 1
ATOM 2872 C C . LEU A 1 385 ? 0.272 33.344 10.523 1 98.69 385 LEU A C 1
ATOM 2874 O O . LEU A 1 385 ? -0.202 34.219 11.258 1 98.69 385 LEU A O 1
ATOM 2878 N N . ASN A 1 386 ? 1.287 32.625 10.93 1 98.62 386 ASN A N 1
ATOM 2879 C CA . ASN A 1 386 ? 2.336 32.875 11.914 1 98.62 386 ASN A CA 1
ATOM 2880 C C . ASN A 1 386 ? 1.814 32.781 13.336 1 98.62 386 ASN A C 1
ATOM 2882 O O . ASN A 1 386 ? 2.582 32.5 14.266 1 98.62 386 ASN A O 1
ATOM 2886 N N . LYS A 1 387 ? 0.537 33 13.523 1 98.56 387 LYS A N 1
ATOM 2887 C CA . LYS A 1 387 ? -0.053 32.875 14.859 1 98.56 387 LYS A CA 1
ATOM 2888 C C . LYS A 1 387 ? -1.328 32.031 14.812 1 98.56 387 LYS A C 1
ATOM 2890 O O . LYS A 1 387 ? -2.131 32.188 13.891 1 98.56 387 LYS A O 1
ATOM 2895 N N . ALA A 1 388 ? -1.414 31.188 15.844 1 98.81 388 ALA A N 1
ATOM 2896 C CA . ALA A 1 388 ? -2.641 30.406 15.969 1 98.81 388 ALA A CA 1
ATOM 2897 C C . ALA A 1 388 ? -3.855 31.312 16.141 1 98.81 388 ALA A C 1
ATOM 2899 O O . ALA A 1 388 ? -3.725 32.438 16.609 1 98.81 388 ALA A O 1
ATOM 2900 N N . GLN A 1 389 ? -5.039 30.828 15.766 1 98.81 389 GLN A N 1
ATOM 2901 C CA . GLN A 1 389 ? -6.262 31.609 15.875 1 98.81 389 GLN A CA 1
ATOM 2902 C C . GLN A 1 389 ? -7.359 30.828 16.594 1 98.81 389 GLN A C 1
ATOM 2904 O O . GLN A 1 389 ? -7.625 29.672 16.266 1 98.81 389 GLN A O 1
ATOM 2909 N N . LYS A 1 390 ? -7.953 31.453 17.562 1 98.62 390 LYS A N 1
ATOM 2910 C CA . LYS A 1 390 ? -9.109 30.844 18.219 1 98.62 390 LYS A CA 1
ATOM 2911 C C . LYS A 1 390 ? -10.305 30.781 17.281 1 98.62 390 LYS A C 1
ATOM 2913 O O . LYS A 1 390 ? -10.578 31.75 16.547 1 98.62 390 LYS A O 1
ATOM 2918 N N . ARG A 1 391 ? -10.914 29.656 17.203 1 96.88 391 ARG A N 1
ATOM 2919 C CA . ARG A 1 391 ? -12.07 29.375 16.359 1 96.88 391 ARG A CA 1
ATOM 2920 C C . ARG A 1 391 ? -12.828 28.156 16.859 1 96.88 391 ARG A C 1
ATOM 2922 O O . ARG A 1 391 ? -12.227 27.125 17.188 1 96.88 391 ARG A O 1
ATOM 2929 N N . GLU A 1 392 ? -14.148 28.344 17.078 1 97.88 392 GLU A N 1
ATOM 2930 C CA . GLU A 1 392 ? -14.93 27.109 17.219 1 97.88 392 GLU A CA 1
ATOM 2931 C C . GLU A 1 392 ? -14.969 26.344 15.906 1 97.88 392 GLU A C 1
ATOM 2933 O O . GLU A 1 392 ? -15.445 26.844 14.891 1 97.88 392 GLU A O 1
ATOM 2938 N N . VAL A 1 393 ? -14.391 25.125 15.922 1 98.44 393 VAL A N 1
ATOM 2939 C CA . VAL A 1 393 ? -14.336 24.297 14.727 1 98.44 393 VAL A CA 1
ATOM 2940 C C . VAL A 1 393 ? -15.289 23.109 14.875 1 98.44 393 VAL A C 1
ATOM 2942 O O . VAL A 1 393 ? -15.031 22.188 15.656 1 98.44 393 VAL A O 1
ATOM 2945 N N . ASN A 1 394 ? -16.359 23.109 14.109 1 98.62 394 ASN A N 1
ATOM 2946 C CA . ASN A 1 394 ? -17.312 22 14.133 1 98.62 394 ASN A CA 1
ATOM 2947 C C . ASN A 1 394 ? -17.031 20.984 13.023 1 98.62 394 ASN A C 1
ATOM 2949 O O . ASN A 1 394 ? -17.344 19.797 13.164 1 98.62 394 ASN A O 1
ATOM 2953 N N . VAL A 1 395 ? -16.547 21.5 11.906 1 98.88 395 VAL A N 1
ATOM 2954 C CA . VAL A 1 395 ? -16.188 20.656 10.758 1 98.88 395 VAL A CA 1
ATOM 2955 C C . VAL A 1 395 ? -14.805 21.047 10.25 1 98.88 395 VAL A C 1
ATOM 2957 O O . VAL A 1 395 ? -14.531 22.203 9.969 1 98.88 395 VAL A O 1
ATOM 2960 N N . ALA A 1 396 ? -13.938 20.078 10.203 1 98.88 396 ALA A N 1
ATOM 2961 C CA . ALA A 1 396 ? -12.578 20.281 9.703 1 98.88 396 ALA A CA 1
ATOM 2962 C C . ALA A 1 396 ? -12.273 19.344 8.539 1 98.88 396 ALA A C 1
ATOM 2964 O O . ALA A 1 396 ? -12.672 18.172 8.562 1 98.88 396 ALA A O 1
ATOM 2965 N N . LEU A 1 397 ? -11.703 19.891 7.508 1 98.88 397 LEU A N 1
ATOM 2966 C CA . LEU A 1 397 ? -11.305 19.156 6.312 1 98.88 397 LEU A CA 1
ATOM 2967 C C . LEU A 1 397 ? -9.789 19.109 6.18 1 98.88 397 LEU A C 1
ATOM 2969 O O . LEU A 1 397 ? -9.102 20.078 6.523 1 98.88 397 LEU A O 1
ATOM 2973 N N . SER A 1 398 ? -9.211 17.984 5.781 1 98.94 398 SER A N 1
ATOM 2974 C CA . SER A 1 398 ? -7.773 17.828 5.586 1 98.94 398 SER A CA 1
ATOM 2975 C C . SER A 1 398 ? -7.461 17.266 4.203 1 98.94 398 SER A C 1
ATOM 2977 O O . SER A 1 398 ? -7.934 16.172 3.852 1 98.94 398 SER A O 1
ATOM 2979 N N . ASN A 1 399 ? -6.625 18 3.418 1 98.69 399 ASN A N 1
ATOM 2980 C CA . ASN A 1 399 ? -6.242 17.609 2.066 1 98.69 399 ASN A CA 1
ATOM 2981 C C . ASN A 1 399 ? -4.848 16.984 2.037 1 98.69 399 ASN A C 1
ATOM 2983 O O . ASN A 1 399 ? -3.953 17.422 2.762 1 98.69 399 ASN A O 1
ATOM 2987 N N . THR A 1 400 ? -4.699 16 1.188 1 98.5 400 THR A N 1
ATOM 2988 C CA . THR A 1 400 ? -3.387 15.461 0.852 1 98.5 400 THR A CA 1
ATOM 2989 C C . THR A 1 400 ? -3.312 15.102 -0.63 1 98.5 400 THR A C 1
ATOM 2991 O O . THR A 1 400 ? -4.281 14.602 -1.204 1 98.5 400 THR A O 1
ATOM 2994 N N . PHE A 1 401 ? -2.184 15.391 -1.273 1 97.81 401 PHE A N 1
ATOM 2995 C CA . PHE A 1 401 ? -1.932 15.148 -2.689 1 97.81 401 PHE A CA 1
ATOM 2996 C C . PHE A 1 401 ? -0.593 14.445 -2.889 1 97.81 401 PHE A C 1
ATOM 2998 O O . PHE A 1 401 ? 0.415 14.844 -2.301 1 97.81 401 PHE A O 1
ATOM 3005 N N . GLY A 1 402 ? -0.635 13.375 -3.67 1 96.56 402 GLY A N 1
ATOM 3006 C CA . GLY A 1 402 ? 0.581 12.586 -3.805 1 96.56 402 GLY A CA 1
ATOM 3007 C C . GLY A 1 402 ? 1.059 12.469 -5.238 1 96.56 402 GLY A C 1
ATOM 3008 O O . GLY A 1 402 ? 0.271 12.609 -6.176 1 96.56 402 GLY A O 1
ATOM 3009 N N . PHE A 1 403 ? 2.461 12.18 -5.344 1 95.06 403 PHE A N 1
ATOM 3010 C CA . PHE A 1 403 ? 3.045 11.852 -6.641 1 95.06 403 PHE A CA 1
ATOM 3011 C C . PHE A 1 403 ? 2.275 10.719 -7.309 1 95.06 403 PHE A C 1
ATOM 3013 O O . PHE A 1 403 ? 1.883 9.758 -6.648 1 95.06 403 PHE A O 1
ATOM 3020 N N . GLY A 1 404 ? 2.053 10.828 -8.602 1 94.88 404 GLY A N 1
ATOM 3021 C CA . GLY A 1 404 ? 1.213 9.891 -9.336 1 94.88 404 GLY A CA 1
ATOM 3022 C C . GLY A 1 404 ? -0.195 10.406 -9.562 1 94.88 404 GLY A C 1
ATOM 3023 O O . GLY A 1 404 ? -0.979 9.789 -10.289 1 94.88 404 GLY A O 1
ATOM 3024 N N . GLY A 1 405 ? -0.466 11.578 -8.961 1 96.25 405 GLY A N 1
ATOM 3025 C CA . GLY A 1 405 ? -1.747 12.234 -9.156 1 96.25 405 GLY A CA 1
ATOM 3026 C C . GLY A 1 405 ? -2.812 11.773 -8.18 1 96.25 405 GLY A C 1
ATOM 3027 O O . GLY A 1 405 ? -4.008 11.906 -8.445 1 96.25 405 GLY A O 1
ATOM 3028 N N . HIS A 1 406 ? -2.381 11.266 -7.043 1 97.94 406 HIS A N 1
ATOM 3029 C CA . HIS A 1 406 ? -3.297 10.75 -6.031 1 97.94 406 HIS A CA 1
ATOM 3030 C C . HIS A 1 406 ? -3.805 11.867 -5.129 1 97.94 406 HIS A C 1
ATOM 3032 O O . HIS A 1 406 ? -3.014 12.664 -4.609 1 97.94 406 HIS A O 1
ATOM 3038 N N . ASN A 1 407 ? -5.105 11.969 -5.012 1 98.56 407 ASN A N 1
ATOM 3039 C CA . ASN A 1 407 ? -5.688 12.945 -4.09 1 98.56 407 ASN A CA 1
ATOM 3040 C C . ASN A 1 407 ? -6.602 12.273 -3.068 1 98.56 407 ASN A C 1
ATOM 3042 O O . ASN A 1 407 ? -7.406 11.414 -3.422 1 98.56 407 ASN A O 1
ATOM 3046 N N . ALA A 1 408 ? -6.371 12.602 -1.836 1 98.81 408 ALA A N 1
ATOM 3047 C CA . ALA A 1 408 ? -7.223 12.125 -0.75 1 98.81 408 ALA A CA 1
ATOM 3048 C C . ALA A 1 408 ? -7.629 13.273 0.171 1 98.81 408 ALA A C 1
ATOM 3050 O O . ALA A 1 408 ? -6.824 14.164 0.459 1 98.81 408 ALA A O 1
ATOM 3051 N N . CYS A 1 409 ? -8.867 13.32 0.53 1 98.88 409 CYS A N 1
ATOM 3052 C CA . CYS A 1 409 ? -9.438 14.305 1.433 1 98.88 409 CYS A CA 1
ATOM 3053 C C . CYS A 1 409 ? -10.297 13.641 2.502 1 98.88 409 CYS A C 1
ATOM 3055 O O . CYS A 1 409 ? -11.102 12.758 2.195 1 98.88 409 CYS A O 1
ATOM 3057 N N . VAL A 1 410 ? -10.039 13.969 3.768 1 98.94 410 VAL A N 1
ATOM 3058 C CA . VAL A 1 410 ? -10.852 13.453 4.863 1 98.94 410 VAL A CA 1
ATOM 3059 C C . VAL A 1 410 ? -11.547 14.602 5.586 1 98.94 410 VAL A C 1
ATOM 3061 O O . VAL A 1 410 ? -11.062 15.734 5.566 1 98.94 410 VAL A O 1
ATOM 3064 N N . ILE A 1 411 ? -12.664 14.312 6.18 1 98.94 411 ILE A N 1
ATOM 3065 C CA . ILE A 1 411 ? -13.445 15.352 6.84 1 98.94 411 ILE A CA 1
ATOM 3066 C C . ILE A 1 411 ? -13.992 14.828 8.164 1 98.94 411 ILE A C 1
ATOM 3068 O O . ILE A 1 411 ? -14.438 13.672 8.25 1 98.94 411 ILE A O 1
ATOM 3072 N N . PHE A 1 412 ? -13.812 15.641 9.195 1 98.94 412 PHE A N 1
ATOM 3073 C CA . PHE A 1 412 ? -14.227 15.312 10.555 1 98.94 412 PHE A CA 1
ATOM 3074 C C . PHE A 1 412 ? -15.289 16.281 11.047 1 98.94 412 PHE A C 1
ATOM 3076 O O . PHE A 1 412 ? -15.266 17.469 10.695 1 98.94 412 PHE A O 1
ATOM 3083 N N . LYS A 1 413 ? -16.141 15.82 11.852 1 98.5 413 LYS A N 1
ATOM 3084 C CA . LYS A 1 413 ? -17.188 16.672 12.422 1 98.5 413 LYS A CA 1
ATOM 3085 C C . LYS A 1 413 ? -17.344 16.406 13.914 1 98.5 413 LYS A C 1
ATOM 3087 O O . LYS A 1 413 ? -17.141 15.273 14.375 1 98.5 413 LYS A O 1
ATOM 3092 N N . LYS A 1 414 ? -17.688 17.438 14.672 1 97 414 LYS A N 1
ATOM 3093 C CA . LYS A 1 414 ? -18 17.266 16.094 1 97 414 LYS A CA 1
ATOM 3094 C C . LYS A 1 414 ? -19.172 16.297 16.297 1 97 414 LYS A C 1
ATOM 3096 O O . LYS A 1 414 ? -20.141 16.344 15.539 1 97 414 LYS A O 1
ATOM 3101 N N . ILE A 1 415 ? -19 15.469 17.266 1 90.44 415 ILE A N 1
ATOM 3102 C CA . ILE A 1 415 ? -20.031 14.461 17.5 1 90.44 415 ILE A CA 1
ATOM 3103 C C . ILE A 1 415 ? -21.297 15.125 18.062 1 90.44 415 ILE A C 1
ATOM 3105 O O . ILE A 1 415 ? -21.203 16.016 18.906 1 90.44 415 ILE A O 1
ATOM 3109 N N . SER A 1 416 ? -22.422 15.023 17.438 1 78.69 416 SER A N 1
ATOM 3110 C CA . SER A 1 416 ? -23.703 15.477 17.953 1 78.69 416 SER A CA 1
ATOM 3111 C C . SER A 1 416 ? -24.5 14.312 18.531 1 78.69 416 SER A C 1
ATOM 3113 O O . SER A 1 416 ? -24.312 13.164 18.125 1 78.69 416 SER A O 1
ATOM 3115 N N . MET B 1 1 ? -29.047 1.598 1.893 1 67.38 1 MET B N 1
ATOM 3116 C CA . MET B 1 1 ? -28.328 1.55 0.626 1 67.38 1 MET B CA 1
ATOM 3117 C C . MET B 1 1 ? -28.125 0.109 0.164 1 67.38 1 MET B C 1
ATOM 3119 O O . MET B 1 1 ? -27.969 -0.795 0.986 1 67.38 1 MET B O 1
ATOM 3123 N N . GLN B 1 2 ? -28.484 -0.222 -1.108 1 78.56 2 GLN B N 1
ATOM 3124 C CA . GLN B 1 2 ? -28.234 -1.553 -1.65 1 78.56 2 GLN B CA 1
ATOM 3125 C C . GLN B 1 2 ? -26.875 -1.616 -2.34 1 78.56 2 GLN B C 1
ATOM 3127 O O . GLN B 1 2 ? -26.562 -0.78 -3.191 1 78.56 2 GLN B O 1
ATOM 3132 N N . LEU B 1 3 ? -26 -2.607 -1.843 1 87.06 3 LEU B N 1
ATOM 3133 C CA . LEU B 1 3 ? -24.688 -2.762 -2.453 1 87.06 3 LEU B CA 1
ATOM 3134 C C . LEU B 1 3 ? -24.812 -3.176 -3.916 1 87.06 3 LEU B C 1
ATOM 3136 O O . LEU B 1 3 ? -25.641 -4.023 -4.258 1 87.06 3 LEU B O 1
ATOM 3140 N N . LYS B 1 4 ? -24.047 -2.549 -4.758 1 92.44 4 LYS B N 1
ATOM 3141 C CA . LYS B 1 4 ? -24.062 -2.818 -6.191 1 92.44 4 LYS B CA 1
ATOM 3142 C C . LYS B 1 4 ? -23.406 -4.156 -6.512 1 92.44 4 LYS B C 1
ATOM 3144 O O . LYS B 1 4 ? -22.469 -4.574 -5.816 1 92.44 4 LYS B O 1
ATOM 3149 N N . ARG B 1 5 ? -23.938 -4.824 -7.531 1 96.94 5 ARG B N 1
ATOM 3150 C CA . ARG B 1 5 ? -23.266 -6.016 -8.039 1 96.94 5 ARG B CA 1
ATOM 3151 C C . ARG B 1 5 ? -22.078 -5.633 -8.914 1 96.94 5 ARG B C 1
ATOM 3153 O O . ARG B 1 5 ? -22.141 -4.652 -9.664 1 96.94 5 ARG B O 1
ATOM 3160 N N . VAL B 1 6 ? -21.016 -6.363 -8.812 1 98.81 6 VAL B N 1
ATOM 3161 C CA . VAL B 1 6 ? -19.766 -6.051 -9.523 1 98.81 6 VAL B CA 1
ATOM 3162 C C . VAL B 1 6 ? -19.375 -7.23 -10.406 1 98.81 6 VAL B C 1
ATOM 3164 O O . VAL B 1 6 ? -19.391 -8.383 -9.961 1 98.81 6 VAL B O 1
ATOM 3167 N N . VAL B 1 7 ? -19.016 -6.957 -11.68 1 98.94 7 VAL B N 1
ATOM 3168 C CA . VAL B 1 7 ? -18.672 -8.023 -12.617 1 98.94 7 VAL B CA 1
ATOM 3169 C C . VAL B 1 7 ? -17.312 -7.73 -13.25 1 98.94 7 VAL B C 1
ATOM 3171 O O . VAL B 1 7 ? -16.812 -6.602 -13.188 1 98.94 7 VAL B O 1
ATOM 3174 N N . VAL B 1 8 ? -16.703 -8.773 -13.75 1 98.94 8 VAL B N 1
ATOM 3175 C CA . VAL B 1 8 ? -15.461 -8.672 -14.492 1 98.94 8 VAL B CA 1
ATOM 3176 C C . VAL B 1 8 ? -15.758 -8.594 -15.992 1 98.94 8 VAL B C 1
ATOM 3178 O O . VAL B 1 8 ? -16.359 -9.516 -16.547 1 98.94 8 VAL B O 1
ATOM 3181 N N . THR B 1 9 ? -15.25 -7.516 -16.609 1 98.94 9 THR B N 1
ATOM 3182 C CA . THR B 1 9 ? -15.594 -7.332 -18.016 1 98.94 9 THR B CA 1
ATOM 3183 C C . THR B 1 9 ? -14.336 -7.344 -18.891 1 98.94 9 THR B C 1
ATOM 3185 O O . THR B 1 9 ? -14.43 -7.359 -20.125 1 98.94 9 THR B O 1
ATOM 3188 N N . GLY B 1 10 ? -13.188 -7.367 -18.281 1 98.94 10 GLY B N 1
ATOM 3189 C CA . GLY B 1 10 ? -11.93 -7.402 -19.031 1 98.94 10 GLY B CA 1
ATOM 3190 C C . GLY B 1 10 ? -10.812 -8.094 -18.266 1 98.94 10 GLY B C 1
ATOM 3191 O O . GLY B 1 10 ? -10.742 -8 -17.047 1 98.94 10 GLY B O 1
ATOM 3192 N N . LEU B 1 11 ? -9.945 -8.711 -19.047 1 98.94 11 LEU B N 1
ATOM 3193 C CA . LEU B 1 11 ? -8.797 -9.414 -18.484 1 98.94 11 LEU B CA 1
ATOM 3194 C C . LEU B 1 11 ? -7.52 -9.055 -19.234 1 98.94 11 LEU B C 1
ATOM 3196 O O . LEU B 1 11 ? -7.559 -8.797 -20.438 1 98.94 11 LEU B O 1
ATOM 3200 N N . GLY B 1 12 ? -6.391 -8.961 -18.531 1 98.94 12 GLY B N 1
ATOM 3201 C CA . GLY B 1 12 ? -5.043 -8.836 -19.062 1 98.94 12 GLY B CA 1
ATOM 3202 C C . GLY B 1 12 ? -4.004 -9.547 -18.219 1 98.94 12 GLY B C 1
ATOM 3203 O O . GLY B 1 12 ? -4.133 -9.617 -17 1 98.94 12 GLY B O 1
ATOM 3204 N N . ALA B 1 13 ? -2.994 -10.094 -18.906 1 98.81 13 ALA B N 1
ATOM 3205 C CA . ALA B 1 13 ? -1.979 -10.844 -18.172 1 98.81 13 ALA B CA 1
ATOM 3206 C C . ALA B 1 13 ? -0.629 -10.781 -18.875 1 98.81 13 ALA B C 1
ATOM 3208 O O . ALA B 1 13 ? -0.568 -10.828 -20.109 1 98.81 13 ALA B O 1
ATOM 3209 N N . LEU B 1 14 ? 0.368 -10.57 -18.188 1 98.88 14 LEU B N 1
ATOM 3210 C CA . LEU B 1 14 ? 1.774 -10.688 -18.562 1 98.88 14 LEU B CA 1
ATOM 3211 C C . LEU B 1 14 ? 2.521 -11.57 -17.562 1 98.88 14 LEU B C 1
ATOM 3213 O O . LEU B 1 14 ? 2.869 -11.133 -16.469 1 98.88 14 LEU B O 1
ATOM 3217 N N . THR B 1 15 ? 2.781 -12.883 -18 1 98.94 15 THR B N 1
ATOM 3218 C CA . THR B 1 15 ? 3.271 -13.875 -17.047 1 98.94 15 THR B CA 1
ATOM 3219 C C . THR B 1 15 ? 4.449 -14.648 -17.641 1 98.94 15 THR B C 1
ATOM 3221 O O . THR B 1 15 ? 4.73 -14.555 -18.828 1 98.94 15 THR B O 1
ATOM 3224 N N . PRO B 1 16 ? 5.121 -15.438 -16.844 1 98.88 16 PRO B N 1
ATOM 3225 C CA . PRO B 1 16 ? 6.25 -16.234 -17.328 1 98.88 16 PRO B CA 1
ATOM 3226 C C . PRO B 1 16 ? 5.828 -17.328 -18.312 1 98.88 16 PRO B C 1
ATOM 3228 O O . PRO B 1 16 ? 6.676 -17.922 -18.984 1 98.88 16 PRO B O 1
ATOM 3231 N N . ILE B 1 17 ? 4.527 -17.578 -18.422 1 98.88 17 ILE B N 1
ATOM 3232 C CA . ILE B 1 17 ? 4.098 -18.672 -19.297 1 98.88 17 ILE B CA 1
ATOM 3233 C C . ILE B 1 17 ? 3.188 -18.125 -20.391 1 98.88 17 ILE B C 1
ATOM 3235 O O . ILE B 1 17 ? 2.477 -18.891 -21.047 1 98.88 17 ILE B O 1
ATOM 3239 N N . GLY B 1 18 ? 3.148 -16.812 -20.547 1 98.75 18 GLY B N 1
ATOM 3240 C CA . GLY B 1 18 ? 2.35 -16.156 -21.562 1 98.75 18 GLY B CA 1
ATOM 3241 C C . GLY B 1 18 ? 2.307 -14.641 -21.422 1 98.75 18 GLY B C 1
ATOM 3242 O O . GLY B 1 18 ? 2.199 -14.133 -20.297 1 98.75 18 GLY B O 1
ATOM 3243 N N . ASN B 1 19 ? 2.355 -13.898 -22.547 1 98.62 19 ASN B N 1
ATOM 3244 C CA . ASN B 1 19 ? 2.441 -12.445 -22.5 1 98.62 19 ASN B CA 1
ATOM 3245 C C . ASN B 1 19 ? 1.103 -11.789 -22.828 1 98.62 19 ASN B C 1
ATOM 3247 O O . ASN B 1 19 ? 1.038 -10.578 -23.062 1 98.62 19 ASN B O 1
ATOM 3251 N N . ASN B 1 20 ? 0.115 -12.562 -22.922 1 98.62 20 ASN B N 1
ATOM 3252 C CA . ASN B 1 20 ? -1.281 -12.148 -23.047 1 98.62 20 ASN B CA 1
ATOM 3253 C C . ASN B 1 20 ? -2.227 -13.227 -22.516 1 98.62 20 ASN B C 1
ATOM 3255 O O . ASN B 1 20 ? -1.787 -14.312 -22.141 1 98.62 20 ASN B O 1
ATOM 3259 N N . ILE B 1 21 ? -3.492 -12.961 -22.5 1 98.81 21 ILE B N 1
ATOM 3260 C CA . ILE B 1 21 ? -4.48 -13.828 -21.875 1 98.81 21 ILE B CA 1
ATOM 3261 C C . ILE B 1 21 ? -4.516 -15.172 -22.609 1 98.81 21 ILE B C 1
ATOM 3263 O O . ILE B 1 21 ? -4.57 -16.234 -21.969 1 98.81 21 ILE B O 1
ATOM 3267 N N . GLU B 1 22 ? -4.48 -15.148 -23.859 1 98.75 22 GLU B N 1
ATOM 3268 C CA . GLU B 1 22 ? -4.547 -16.375 -24.641 1 98.75 22 GLU B CA 1
ATOM 3269 C C . GLU B 1 22 ? -3.344 -17.266 -24.375 1 98.75 22 GLU B C 1
ATOM 3271 O O . GLU B 1 22 ? -3.498 -18.469 -24.141 1 98.75 22 GLU B O 1
ATOM 3276 N N . GLU B 1 23 ? -2.152 -16.688 -24.438 1 98.81 23 GLU B N 1
ATOM 3277 C CA . GLU B 1 23 ? -0.933 -17.438 -24.172 1 98.81 23 GLU B CA 1
ATOM 3278 C C . GLU B 1 23 ? -0.89 -17.922 -22.734 1 98.81 23 GLU B C 1
ATOM 3280 O O . GLU B 1 23 ? -0.423 -19.031 -22.453 1 98.81 23 GLU B O 1
ATOM 3285 N N . TYR B 1 24 ? -1.301 -17.031 -21.875 1 98.88 24 TYR B N 1
ATOM 3286 C CA . TYR B 1 24 ? -1.354 -17.422 -20.469 1 98.88 24 TYR B CA 1
ATOM 3287 C C . TYR B 1 24 ? -2.232 -18.641 -20.281 1 98.88 24 TYR B C 1
ATOM 3289 O O . TYR B 1 24 ? -1.828 -19.609 -19.609 1 98.88 24 TYR B O 1
ATOM 3297 N N . TRP B 1 25 ? -3.441 -18.641 -20.875 1 98.88 25 TRP B N 1
ATOM 3298 C CA . TRP B 1 25 ? -4.352 -19.781 -20.75 1 98.88 25 TRP B CA 1
ATOM 3299 C C . TRP B 1 25 ? -3.744 -21.031 -21.359 1 98.88 25 TRP B C 1
ATOM 3301 O O . TRP B 1 25 ? -3.863 -22.125 -20.797 1 98.88 25 TRP B O 1
ATOM 3311 N N . GLU B 1 26 ? -3.098 -20.891 -22.469 1 98.81 26 GLU B N 1
ATOM 3312 C CA . GLU B 1 26 ? -2.438 -22.016 -23.109 1 98.81 26 GLU B CA 1
ATOM 3313 C C . GLU B 1 26 ? -1.373 -22.625 -22.188 1 98.81 26 GLU B C 1
ATOM 3315 O O . GLU B 1 26 ? -1.238 -23.844 -22.094 1 98.81 26 GLU B O 1
ATOM 3320 N N . GLY B 1 27 ? -0.628 -21.75 -21.594 1 98.88 27 GLY B N 1
ATOM 3321 C CA . GLY B 1 27 ? 0.367 -22.203 -20.641 1 98.88 27 GLY B CA 1
ATOM 3322 C C . GLY B 1 27 ? -0.239 -22.922 -19.453 1 98.88 27 GLY B C 1
ATOM 3323 O O . GLY B 1 27 ? 0.269 -23.953 -19 1 98.88 27 GLY B O 1
ATOM 3324 N N . LEU B 1 28 ? -1.33 -22.391 -18.938 1 98.88 28 LEU B N 1
ATOM 3325 C CA . LEU B 1 28 ? -2.01 -22.953 -17.766 1 98.88 28 LEU B CA 1
ATOM 3326 C C . LEU B 1 28 ? -2.568 -24.344 -18.078 1 98.88 28 LEU B C 1
ATOM 3328 O O . LEU B 1 28 ? -2.303 -25.297 -17.359 1 98.88 28 LEU B O 1
ATOM 3332 N N . LYS B 1 29 ? -3.34 -24.438 -19.141 1 98.38 29 LYS B N 1
ATOM 3333 C CA . LYS B 1 29 ? -4.059 -25.672 -19.422 1 98.38 29 LYS B CA 1
ATOM 3334 C C . LYS B 1 29 ? -3.092 -26.812 -19.75 1 98.38 29 LYS B C 1
ATOM 3336 O O . LYS B 1 29 ? -3.385 -27.969 -19.469 1 98.38 29 LYS B O 1
ATOM 3341 N N . ASN B 1 30 ? -1.855 -26.469 -20.25 1 98.5 30 ASN B N 1
ATOM 3342 C CA . ASN B 1 30 ? -0.895 -27.484 -20.672 1 98.5 30 ASN B CA 1
ATOM 3343 C C . ASN B 1 30 ? 0.17 -27.719 -19.609 1 98.5 30 ASN B C 1
ATOM 3345 O O . ASN B 1 30 ? 1.068 -28.547 -19.797 1 98.5 30 ASN B O 1
ATOM 3349 N N . GLY B 1 31 ? 0.083 -27.062 -18.516 1 98.62 31 GLY B N 1
ATOM 3350 C CA . GLY B 1 31 ? 1.031 -27.25 -17.438 1 98.62 31 GLY B CA 1
ATOM 3351 C C . GLY B 1 31 ? 2.447 -26.859 -17.812 1 98.62 31 GLY B C 1
ATOM 3352 O O . GLY B 1 31 ? 3.4 -27.578 -17.5 1 98.62 31 GLY B O 1
ATOM 3353 N N . LYS B 1 32 ? 2.65 -25.719 -18.453 1 98.31 32 LYS B N 1
ATOM 3354 C CA . LYS B 1 32 ? 3.965 -25.219 -18.859 1 98.31 32 LYS B CA 1
ATOM 3355 C C . LYS B 1 32 ? 4.707 -24.609 -17.672 1 98.31 32 LYS B C 1
ATOM 3357 O O . LYS B 1 32 ? 4.148 -23.797 -16.922 1 98.31 32 LYS B O 1
ATOM 3362 N N . SER B 1 33 ? 5.941 -25.047 -17.469 1 98.69 33 SER B N 1
ATOM 3363 C CA . SER B 1 33 ? 6.758 -24.438 -16.422 1 98.69 33 SER B CA 1
ATOM 3364 C C . SER B 1 33 ? 7.414 -23.156 -16.906 1 98.69 33 SER B C 1
ATOM 3366 O O . SER B 1 33 ? 7.992 -23.109 -17.984 1 98.69 33 SER B O 1
ATOM 3368 N N . GLY B 1 34 ? 7.305 -22.094 -16.078 1 98.81 34 GLY B N 1
ATOM 3369 C CA . GLY B 1 34 ? 7.949 -20.828 -16.391 1 98.81 34 GLY B CA 1
ATOM 3370 C C . GLY B 1 34 ? 9.336 -20.703 -15.797 1 98.81 34 GLY B C 1
ATOM 3371 O O . GLY B 1 34 ? 10.039 -19.719 -16.047 1 98.81 34 GLY B O 1
ATOM 3372 N N . SER B 1 35 ? 9.812 -21.656 -15.07 1 98.81 35 SER B N 1
ATOM 3373 C CA . SER B 1 35 ? 11.07 -21.578 -14.328 1 98.81 35 SER B CA 1
ATOM 3374 C C . SER B 1 35 ? 12.266 -21.891 -15.227 1 98.81 35 SER B C 1
ATOM 3376 O O . SER B 1 35 ? 12.234 -22.859 -16 1 98.81 35 SER B O 1
ATOM 3378 N N . ALA B 1 36 ? 13.227 -21.078 -15.227 1 98.75 36 ALA B N 1
ATOM 3379 C CA . ALA B 1 36 ? 14.445 -21.188 -16.016 1 98.75 36 ALA B CA 1
ATOM 3380 C C . ALA B 1 36 ? 15.594 -20.422 -15.383 1 98.75 36 ALA B C 1
ATOM 3382 O O . ALA B 1 36 ? 15.375 -1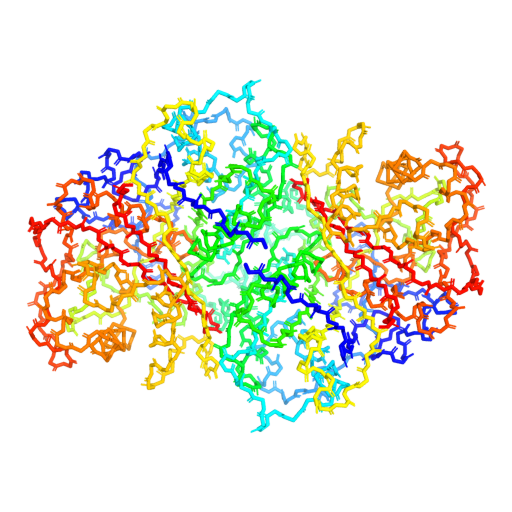9.609 -14.484 1 98.75 36 ALA B O 1
ATOM 3383 N N . PRO B 1 37 ? 16.828 -20.672 -15.773 1 98.56 37 PRO B N 1
ATOM 3384 C CA . PRO B 1 37 ? 17.938 -19.891 -15.242 1 98.56 37 PRO B CA 1
ATOM 3385 C C . PRO B 1 37 ? 17.75 -18.375 -15.445 1 98.56 37 PRO B C 1
ATOM 3387 O O . PRO B 1 37 ? 17.234 -17.953 -16.484 1 98.56 37 PRO B O 1
ATOM 3390 N N . ILE B 1 38 ? 18.172 -17.641 -14.461 1 98.69 38 ILE B N 1
ATOM 3391 C CA . ILE B 1 38 ? 18.047 -16.188 -14.516 1 98.69 38 ILE B CA 1
ATOM 3392 C C . ILE B 1 38 ? 18.953 -15.625 -15.617 1 98.69 38 ILE B C 1
ATOM 3394 O O . ILE B 1 38 ? 20.094 -16.062 -15.766 1 98.69 38 ILE B O 1
ATOM 3398 N N . THR B 1 39 ? 18.438 -14.648 -16.391 1 98.31 39 THR B N 1
ATOM 3399 C CA . THR B 1 39 ? 19.203 -14.07 -17.5 1 98.31 39 THR B CA 1
ATOM 3400 C C . THR B 1 39 ? 19.5 -12.594 -17.234 1 98.31 39 THR B C 1
ATOM 3402 O O . THR B 1 39 ? 20.234 -11.961 -18 1 98.31 39 THR B O 1
ATOM 3405 N N . TYR B 1 40 ? 18.984 -12.023 -16.203 1 97.38 40 TYR B N 1
ATOM 3406 C CA . TYR B 1 40 ? 19.031 -10.578 -15.977 1 97.38 40 TYR B CA 1
ATOM 3407 C C . TYR B 1 40 ? 20.391 -10.148 -15.453 1 97.38 40 TYR B C 1
ATOM 3409 O O . TYR B 1 40 ? 20.812 -9.008 -15.656 1 97.38 40 TYR B O 1
ATOM 3417 N N . TYR B 1 41 ? 21.078 -10.938 -14.75 1 96.69 41 TYR B N 1
ATOM 3418 C CA . TYR B 1 41 ? 22.375 -10.641 -14.148 1 96.69 41 TYR B CA 1
ATOM 3419 C C . TYR B 1 41 ? 23.172 -11.922 -13.93 1 96.69 41 TYR B C 1
ATOM 3421 O O . TYR B 1 41 ? 22.656 -13.023 -14.102 1 96.69 41 TYR B O 1
ATOM 3429 N N . ASP B 1 42 ? 24.469 -11.812 -13.625 1 97.06 42 ASP B N 1
ATOM 3430 C CA . ASP B 1 42 ? 25.344 -12.953 -13.359 1 97.06 42 ASP B CA 1
ATOM 3431 C C . ASP B 1 42 ? 25.016 -13.578 -12 1 97.06 42 ASP B C 1
ATOM 3433 O O . ASP B 1 42 ? 25.203 -12.938 -10.961 1 97.06 42 ASP B O 1
ATOM 3437 N N . THR B 1 43 ? 24.562 -14.828 -11.984 1 97.75 43 THR B N 1
ATOM 3438 C CA . THR B 1 43 ? 24.109 -15.477 -10.758 1 97.75 43 THR B CA 1
ATOM 3439 C C . THR B 1 43 ? 25.203 -16.375 -10.188 1 97.75 43 THR B C 1
ATOM 3441 O O . THR B 1 43 ? 24.953 -17.156 -9.258 1 97.75 43 THR B O 1
ATOM 3444 N N . GLU B 1 44 ? 26.344 -16.328 -10.703 1 97.5 44 GLU B N 1
ATOM 3445 C CA . GLU B 1 44 ? 27.406 -17.266 -10.352 1 97.5 44 GLU B CA 1
ATOM 3446 C C . GLU B 1 44 ? 27.562 -17.375 -8.844 1 97.5 44 GLU B C 1
ATOM 3448 O O . GLU B 1 44 ? 27.703 -18.484 -8.312 1 97.5 44 GLU B O 1
ATOM 3453 N N . LYS B 1 45 ? 27.531 -16.312 -8.125 1 97.5 45 LYS B N 1
ATOM 3454 C CA . LYS B 1 45 ? 27.812 -16.312 -6.695 1 97.5 45 LYS B CA 1
ATOM 3455 C C . LYS B 1 45 ? 26.531 -16.406 -5.875 1 97.5 45 LYS B C 1
ATOM 3457 O O . LYS B 1 45 ? 26.578 -16.312 -4.645 1 97.5 45 LYS B O 1
ATOM 3462 N N . PHE B 1 46 ? 25.453 -16.531 -6.512 1 97.88 46 PHE B N 1
ATOM 3463 C CA . PHE B 1 46 ? 24.172 -16.641 -5.824 1 97.88 46 PHE B CA 1
ATOM 3464 C C . PHE B 1 46 ? 23.844 -18.094 -5.5 1 97.88 46 PHE B C 1
ATOM 3466 O O . PHE B 1 46 ? 24.188 -18.984 -6.266 1 97.88 46 PHE B O 1
ATOM 3473 N N . LYS B 1 47 ? 23.141 -18.281 -4.391 1 97.12 47 LYS B N 1
ATOM 3474 C CA . LYS B 1 47 ? 22.703 -19.609 -3.988 1 97.12 47 LYS B CA 1
ATOM 3475 C C . LYS B 1 47 ? 21.609 -20.125 -4.918 1 97.12 47 LYS B C 1
ATOM 3477 O O . LYS B 1 47 ? 21.516 -21.328 -5.164 1 97.12 47 LYS B O 1
ATOM 3482 N N . VAL B 1 48 ? 20.734 -19.328 -5.324 1 98.38 48 VAL B N 1
ATOM 3483 C CA . VAL B 1 48 ? 19.656 -19.641 -6.242 1 98.38 48 VAL B CA 1
ATOM 3484 C C . VAL B 1 48 ? 19.906 -18.969 -7.59 1 98.38 48 VAL B C 1
ATOM 3486 O O . VAL B 1 48 ? 20.125 -17.766 -7.656 1 98.38 48 VAL B O 1
ATOM 3489 N N . LYS B 1 49 ? 19.75 -19.75 -8.648 1 98.69 49 LYS B N 1
ATOM 3490 C CA . LYS B 1 49 ? 20.219 -19.234 -9.938 1 98.69 49 LYS B CA 1
ATOM 3491 C C . LYS B 1 49 ? 19.094 -19.266 -10.969 1 98.69 49 LYS B C 1
ATOM 3493 O O . LYS B 1 49 ? 19.359 -19.125 -12.172 1 98.69 49 LYS B O 1
ATOM 3498 N N . PHE B 1 50 ? 17.906 -19.516 -10.578 1 98.81 50 PHE B N 1
ATOM 3499 C CA . PHE B 1 50 ? 16.781 -19.625 -11.492 1 98.81 50 PHE B CA 1
ATOM 3500 C C . PHE B 1 50 ? 15.594 -18.828 -10.977 1 98.81 50 PHE B C 1
ATOM 3502 O O . PHE B 1 50 ? 15.555 -18.453 -9.797 1 98.81 50 PHE B O 1
ATOM 3509 N N . ALA B 1 51 ? 14.672 -18.438 -11.773 1 98.88 51 ALA B N 1
ATOM 3510 C CA . ALA B 1 51 ? 13.43 -17.734 -11.5 1 98.88 51 ALA B CA 1
ATOM 3511 C C . ALA B 1 51 ? 12.438 -17.906 -12.648 1 98.88 51 ALA B C 1
ATOM 3513 O O . ALA B 1 51 ? 12.742 -18.562 -13.641 1 98.88 51 ALA B O 1
ATOM 3514 N N . CYS B 1 52 ? 11.266 -17.453 -12.469 1 98.94 52 CYS B N 1
ATOM 3515 C CA . CYS B 1 52 ? 10.289 -17.375 -13.555 1 98.94 52 CYS B CA 1
ATOM 3516 C C . CYS B 1 52 ? 10.242 -15.977 -14.148 1 98.94 52 CYS B C 1
ATOM 3518 O O . CYS B 1 52 ? 9.328 -15.211 -13.852 1 98.94 52 CYS B O 1
ATOM 3520 N N . GLU B 1 53 ? 11.18 -15.688 -15.102 1 98.75 53 GLU B N 1
ATOM 3521 C CA . GLU B 1 53 ? 11.219 -14.43 -15.844 1 98.75 53 GLU B CA 1
ATOM 3522 C C . GLU B 1 53 ? 10.172 -14.406 -16.953 1 98.75 53 GLU B C 1
ATOM 3524 O O . GLU B 1 53 ? 9.719 -15.453 -17.406 1 98.75 53 GLU B O 1
ATOM 3529 N N . LEU B 1 54 ? 9.727 -13.219 -17.266 1 98.75 54 LEU B N 1
ATOM 3530 C CA . LEU B 1 54 ? 8.977 -13.125 -18.516 1 98.75 54 LEU B CA 1
ATOM 3531 C C . LEU B 1 54 ? 9.805 -13.648 -19.688 1 98.75 54 LEU B C 1
ATOM 3533 O O . LEU B 1 54 ? 11.016 -13.43 -19.734 1 98.75 54 LEU B O 1
ATOM 3537 N N . LYS B 1 55 ? 9.141 -14.391 -20.562 1 98.12 55 LYS B N 1
ATOM 3538 C CA . LYS B 1 55 ? 9.797 -14.875 -21.766 1 98.12 55 LYS B CA 1
ATOM 3539 C C . LYS B 1 55 ? 9.469 -14 -22.969 1 98.12 55 LYS B C 1
ATOM 3541 O O . LYS B 1 55 ? 8.344 -13.508 -23.094 1 98.12 55 LYS B O 1
ATOM 3546 N N . ASN B 1 56 ? 10.469 -13.719 -23.828 1 96.56 56 ASN B N 1
ATOM 3547 C CA . ASN B 1 56 ? 10.297 -12.969 -25.062 1 96.56 56 ASN B CA 1
ATOM 3548 C C . ASN B 1 56 ? 9.719 -11.586 -24.812 1 96.56 56 ASN B C 1
ATOM 3550 O O . ASN B 1 56 ? 8.852 -11.125 -25.547 1 96.56 56 ASN B O 1
ATOM 3554 N N . TYR B 1 57 ? 10.109 -11 -23.734 1 97.25 57 TYR B N 1
ATOM 3555 C CA . TYR B 1 57 ? 9.656 -9.648 -23.406 1 97.25 57 TYR B CA 1
ATOM 3556 C C . TYR B 1 57 ? 10.672 -8.609 -23.875 1 97.25 57 TYR B C 1
ATOM 3558 O O . TYR B 1 57 ? 11.852 -8.695 -23.531 1 97.25 57 TYR B O 1
ATOM 3566 N N . ASN B 1 58 ? 10.172 -7.695 -24.641 1 96.31 58 ASN B N 1
ATOM 3567 C CA . ASN B 1 58 ? 10.914 -6.508 -25.062 1 96.31 58 ASN B CA 1
ATOM 3568 C C . ASN B 1 58 ? 10.102 -5.234 -24.844 1 96.31 58 ASN B C 1
ATOM 3570 O O . ASN B 1 58 ? 9.055 -5.051 -25.469 1 96.31 58 ASN B O 1
ATOM 3574 N N . ALA B 1 59 ? 10.609 -4.363 -23.938 1 96.38 59 ALA B N 1
ATOM 3575 C CA . ALA B 1 59 ? 9.883 -3.148 -23.578 1 96.38 59 ALA B CA 1
ATOM 3576 C C . ALA B 1 59 ? 9.531 -2.33 -24.828 1 96.38 59 ALA B C 1
ATOM 3578 O O . ALA B 1 59 ? 8.477 -1.702 -24.875 1 96.38 59 ALA B O 1
ATOM 3579 N N . GLU B 1 60 ? 10.375 -2.354 -25.812 1 96.06 60 GLU B N 1
ATOM 3580 C CA . GLU B 1 60 ? 10.227 -1.513 -27 1 96.06 60 GLU B CA 1
ATOM 3581 C C . GLU B 1 60 ? 9.086 -2.012 -27.891 1 96.06 60 GLU B C 1
ATOM 3583 O O . GLU B 1 60 ? 8.641 -1.302 -28.797 1 96.06 60 GLU B O 1
ATOM 3588 N N . ASP B 1 61 ? 8.594 -3.184 -27.594 1 97.06 61 ASP B N 1
ATOM 3589 C CA . ASP B 1 61 ? 7.406 -3.66 -28.297 1 97.06 61 ASP B CA 1
ATOM 3590 C C . ASP B 1 61 ? 6.156 -2.926 -27.812 1 97.06 61 ASP B C 1
ATOM 3592 O O . ASP B 1 61 ? 5.121 -2.947 -28.484 1 97.06 61 ASP B O 1
ATOM 3596 N N . TYR B 1 62 ? 6.277 -2.266 -26.656 1 96.81 62 TYR B N 1
ATOM 3597 C CA . TYR B 1 62 ? 5.094 -1.695 -26.031 1 96.81 62 TYR B CA 1
ATOM 3598 C C . TYR B 1 62 ? 5.258 -0.193 -25.828 1 96.81 62 TYR B C 1
ATOM 3600 O O . TYR B 1 62 ? 4.27 0.537 -25.734 1 96.81 62 TYR B O 1
ATOM 3608 N N . PHE B 1 63 ? 6.504 0.2 -25.641 1 97 63 PHE B N 1
ATOM 3609 C CA . PHE B 1 63 ? 6.82 1.591 -25.344 1 97 63 PHE B CA 1
ATOM 3610 C C . PHE B 1 63 ? 7.879 2.129 -26.297 1 97 63 PHE B C 1
ATOM 3612 O O . PHE B 1 63 ? 8.695 1.367 -26.812 1 97 63 PHE B O 1
ATOM 3619 N N . ASP B 1 64 ? 7.855 3.498 -26.547 1 96.12 64 ASP B N 1
ATOM 3620 C CA . ASP B 1 64 ? 9.047 4.078 -27.156 1 96.12 64 ASP B CA 1
ATOM 3621 C C . ASP B 1 64 ? 10.227 4.059 -26.172 1 96.12 64 ASP B C 1
ATOM 3623 O O . ASP B 1 64 ? 10.031 3.883 -24.969 1 96.12 64 ASP B O 1
ATOM 3627 N N . ARG B 1 65 ? 11.398 4.18 -26.719 1 92.94 65 ARG B N 1
ATOM 3628 C CA . ARG B 1 65 ? 12.617 4.035 -25.938 1 92.94 65 ARG B CA 1
ATOM 3629 C C . ARG B 1 65 ? 12.641 5.016 -24.781 1 92.94 65 ARG B C 1
ATOM 3631 O O . ARG B 1 65 ? 13.039 4.66 -23.656 1 92.94 65 ARG B O 1
ATOM 3638 N N . LYS B 1 66 ? 12.266 6.23 -24.938 1 92.62 66 LYS B N 1
ATOM 3639 C CA . LYS B 1 66 ? 12.289 7.266 -23.906 1 92.62 66 LYS B CA 1
ATOM 3640 C C . LYS B 1 66 ? 11.312 6.945 -22.781 1 92.62 66 LYS B C 1
ATOM 3642 O O . LYS B 1 66 ? 11.641 7.094 -21.609 1 92.62 66 LYS B O 1
ATOM 3647 N N . GLU B 1 67 ? 10.141 6.48 -23.125 1 92.69 67 GLU B N 1
ATOM 3648 C CA . GLU B 1 67 ? 9.109 6.137 -22.141 1 92.69 67 GLU B CA 1
ATOM 3649 C C . GLU B 1 67 ? 9.516 4.918 -21.328 1 92.69 67 GLU B C 1
ATOM 3651 O O . GLU B 1 67 ? 9.289 4.883 -20.109 1 92.69 67 GLU B O 1
ATOM 3656 N N . ALA B 1 68 ? 10.047 3.965 -22.031 1 94.06 68 ALA B N 1
ATOM 3657 C CA . ALA B 1 68 ? 10.461 2.742 -21.344 1 94.06 68 ALA B CA 1
ATOM 3658 C C . ALA B 1 68 ? 11.484 3.043 -20.25 1 94.06 68 ALA B C 1
ATOM 3660 O O . ALA B 1 68 ? 11.477 2.406 -19.203 1 94.06 68 ALA B O 1
ATOM 3661 N N . ARG B 1 69 ? 12.312 4.012 -20.484 1 92.25 69 ARG B N 1
ATOM 3662 C CA . ARG B 1 69 ? 13.398 4.34 -19.547 1 92.25 69 ARG B CA 1
ATOM 3663 C C . ARG B 1 69 ? 12.859 5.062 -18.328 1 92.25 69 ARG B C 1
ATOM 3665 O O . ARG B 1 69 ? 13.531 5.117 -17.281 1 92.25 69 ARG B O 1
ATOM 3672 N N . LYS B 1 70 ? 11.68 5.602 -18.391 1 92.81 70 LYS B N 1
ATOM 3673 C CA . LYS B 1 70 ? 11.094 6.359 -17.281 1 92.81 70 LYS B CA 1
ATOM 3674 C C . LYS B 1 70 ? 10.258 5.461 -16.391 1 92.81 70 LYS B C 1
ATOM 3676 O O . LYS B 1 70 ? 9.648 5.93 -15.422 1 92.81 70 LYS B O 1
ATOM 3681 N N . LEU B 1 71 ? 10.281 4.176 -16.688 1 96.88 71 LEU B N 1
ATOM 3682 C CA . LEU B 1 71 ? 9.477 3.223 -15.938 1 96.88 71 LEU B CA 1
ATOM 3683 C C . LEU B 1 71 ? 10.344 2.096 -15.383 1 96.88 71 LEU B C 1
ATOM 3685 O O . LEU B 1 71 ? 11.242 1.604 -16.062 1 96.88 71 LEU B O 1
ATOM 3689 N N . ASP B 1 72 ? 10.109 1.815 -14.125 1 98 72 ASP B N 1
ATOM 3690 C CA . ASP B 1 72 ? 10.609 0.527 -13.656 1 98 72 ASP B CA 1
ATOM 3691 C C . ASP B 1 72 ? 9.859 -0.627 -14.32 1 98 72 ASP B C 1
ATOM 3693 O O . ASP B 1 72 ? 8.719 -0.47 -14.742 1 98 72 ASP B O 1
ATOM 3697 N N . ARG B 1 73 ? 10.445 -1.843 -14.414 1 98.06 73 ARG B N 1
ATOM 3698 C CA . ARG B 1 73 ? 9.828 -3 -15.055 1 98.06 73 ARG B CA 1
ATOM 3699 C C . ARG B 1 73 ? 8.461 -3.301 -14.453 1 98.06 73 ARG B C 1
ATOM 3701 O O . ARG B 1 73 ? 7.531 -3.678 -15.172 1 98.06 73 ARG B O 1
ATOM 3708 N N . PHE B 1 74 ? 8.289 -3.188 -13.102 1 98.56 74 PHE B N 1
ATOM 3709 C CA . PHE B 1 74 ? 7.004 -3.531 -12.508 1 98.56 74 PHE B CA 1
ATOM 3710 C C . PHE B 1 74 ? 5.902 -2.613 -13.031 1 98.56 74 PHE B C 1
ATOM 3712 O O . PHE B 1 74 ? 4.758 -3.041 -13.188 1 98.56 74 PHE B O 1
ATOM 3719 N N . ALA B 1 75 ? 6.219 -1.317 -13.266 1 98.62 75 ALA B N 1
ATOM 3720 C CA . ALA B 1 75 ? 5.258 -0.363 -13.812 1 98.62 75 ALA B CA 1
ATOM 3721 C C . ALA B 1 75 ? 4.996 -0.638 -15.289 1 98.62 75 ALA B C 1
ATOM 3723 O O . ALA B 1 75 ? 3.871 -0.464 -15.773 1 98.62 75 ALA B O 1
ATOM 3724 N N . GLN B 1 76 ? 6.078 -1.011 -16.047 1 98.75 76 GLN B N 1
ATOM 3725 C CA . GLN B 1 76 ? 5.871 -1.428 -17.438 1 98.75 76 GLN B CA 1
ATOM 3726 C C . GLN B 1 76 ? 4.855 -2.564 -17.516 1 98.75 76 GLN B C 1
ATOM 3728 O O . GLN B 1 76 ? 3.936 -2.521 -18.328 1 98.75 76 GLN 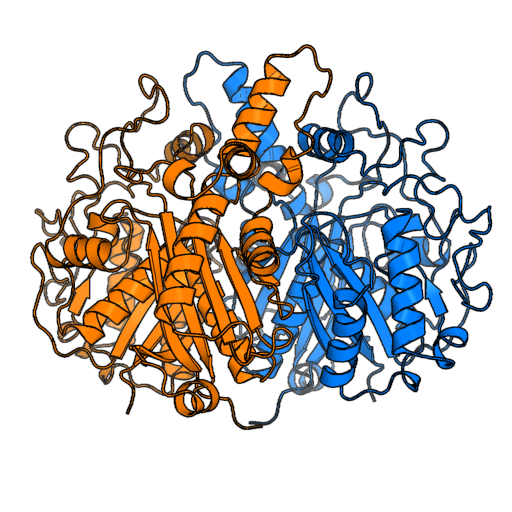B O 1
ATOM 3733 N N . TYR B 1 77 ? 5.055 -3.553 -16.641 1 98.94 77 TYR B N 1
ATOM 3734 C CA . TYR B 1 77 ? 4.176 -4.719 -16.625 1 98.94 77 TYR B CA 1
ATOM 3735 C C . TYR B 1 77 ? 2.738 -4.309 -16.312 1 98.94 77 TYR B C 1
ATOM 3737 O O . TYR B 1 77 ? 1.797 -4.855 -16.891 1 98.94 77 TYR B O 1
ATOM 3745 N N . ALA B 1 78 ? 2.58 -3.34 -15.422 1 98.94 78 ALA B N 1
ATOM 3746 C CA . ALA B 1 78 ? 1.258 -2.832 -15.062 1 98.94 78 ALA B CA 1
ATOM 3747 C C . ALA B 1 78 ? 0.565 -2.207 -16.266 1 98.94 78 ALA B C 1
ATOM 3749 O O . ALA B 1 78 ? -0.608 -2.484 -16.531 1 98.94 78 ALA B O 1
ATOM 3750 N N . LEU B 1 79 ? 1.261 -1.391 -16.969 1 98.88 79 LEU B N 1
ATOM 3751 C CA . LEU B 1 79 ? 0.689 -0.686 -18.109 1 98.88 79 LEU B CA 1
ATOM 3752 C C . LEU B 1 79 ? 0.31 -1.663 -19.219 1 98.88 79 LEU B C 1
ATOM 3754 O O . LEU B 1 79 ? -0.764 -1.548 -19.812 1 98.88 79 LEU B O 1
ATOM 3758 N N . ILE B 1 80 ? 1.171 -2.629 -19.469 1 98.88 80 ILE B N 1
ATOM 3759 C CA . ILE B 1 80 ? 0.953 -3.586 -20.547 1 98.88 80 ILE B CA 1
ATOM 3760 C C . ILE B 1 80 ? -0.277 -4.438 -20.25 1 98.88 80 ILE B C 1
ATOM 3762 O O . ILE B 1 80 ? -1.169 -4.578 -21.078 1 98.88 80 ILE B O 1
ATOM 3766 N N . SER B 1 81 ? -0.347 -5.016 -19.016 1 98.94 81 SER B N 1
ATOM 3767 C CA . SER B 1 81 ? -1.459 -5.887 -18.656 1 98.94 81 SER B CA 1
ATOM 3768 C C . SER B 1 81 ? -2.766 -5.105 -18.562 1 98.94 81 SER B C 1
ATOM 3770 O O . SER B 1 81 ? -3.818 -5.598 -18.984 1 98.94 81 SER B O 1
ATOM 3772 N N . SER B 1 82 ? -2.77 -3.871 -18.031 1 98.94 82 SER B N 1
ATOM 3773 C CA . SER B 1 82 ? -3.982 -3.064 -17.922 1 98.94 82 SER B CA 1
ATOM 3774 C C . SER B 1 82 ? -4.488 -2.643 -19.297 1 98.94 82 SER B C 1
ATOM 3776 O O . SER B 1 82 ? -5.695 -2.582 -19.531 1 98.94 82 SER B O 1
ATOM 3778 N N . ASP B 1 83 ? -3.555 -2.34 -20.25 1 98.88 83 ASP B N 1
ATOM 3779 C CA . ASP B 1 83 ? -3.955 -2.023 -21.609 1 98.88 83 ASP B CA 1
ATOM 3780 C C . ASP B 1 83 ? -4.734 -3.178 -22.234 1 98.88 83 ASP B C 1
ATOM 3782 O O . ASP B 1 83 ? -5.762 -2.963 -22.891 1 98.88 83 ASP B O 1
ATOM 3786 N N . GLU B 1 84 ? -4.203 -4.375 -22.047 1 98.94 84 GLU B N 1
ATOM 3787 C CA . GLU B 1 84 ? -4.895 -5.543 -22.578 1 98.94 84 GLU B CA 1
ATOM 3788 C C . GLU B 1 84 ? -6.285 -5.691 -21.953 1 98.94 84 GLU B C 1
ATOM 3790 O O . GLU B 1 84 ? -7.258 -5.969 -22.656 1 98.94 84 GLU B O 1
ATOM 3795 N N . ALA B 1 85 ? -6.387 -5.535 -20.641 1 98.94 85 ALA B N 1
ATOM 3796 C CA . ALA B 1 85 ? -7.664 -5.691 -19.953 1 98.94 85 ALA B CA 1
ATOM 3797 C C . ALA B 1 85 ? -8.664 -4.633 -20.406 1 98.94 85 ALA B C 1
ATOM 3799 O O . ALA B 1 85 ? -9.852 -4.93 -20.578 1 98.94 85 ALA B O 1
ATOM 3800 N N . ILE B 1 86 ? -8.227 -3.395 -20.531 1 98.94 86 ILE B N 1
ATOM 3801 C CA . ILE B 1 86 ? -9.094 -2.303 -20.953 1 98.94 86 ILE B CA 1
ATOM 3802 C C . ILE B 1 86 ? -9.609 -2.58 -22.375 1 98.94 86 ILE B C 1
ATOM 3804 O O . ILE B 1 86 ? -10.805 -2.43 -22.641 1 98.94 86 ILE B O 1
ATOM 3808 N N . LYS B 1 87 ? -8.703 -2.984 -23.234 1 98.81 87 LYS B N 1
ATOM 3809 C CA . LYS B 1 87 ? -9.109 -3.344 -24.594 1 98.81 87 LYS B CA 1
ATOM 3810 C C . LYS B 1 87 ? -10.117 -4.488 -24.578 1 98.81 87 LYS B C 1
ATOM 3812 O O . LYS B 1 87 ? -11.141 -4.426 -25.266 1 98.81 87 LYS B O 1
ATOM 3817 N N . ASP B 1 88 ? -9.82 -5.5 -23.812 1 98.88 88 ASP B N 1
ATOM 3818 C CA . ASP B 1 88 ? -10.688 -6.676 -23.703 1 98.88 88 ASP B CA 1
ATOM 3819 C C . ASP B 1 88 ? -12.07 -6.297 -23.188 1 98.88 88 ASP B C 1
ATOM 3821 O O . ASP B 1 88 ? -13.07 -6.91 -23.562 1 98.88 88 ASP B O 1
ATOM 3825 N N . SER B 1 89 ? -12.188 -5.348 -22.328 1 98.75 89 SER B N 1
ATOM 3826 C CA . SER B 1 89 ? -13.445 -4.953 -21.703 1 98.75 89 SER B CA 1
ATOM 3827 C C . SER B 1 89 ? -14.391 -4.312 -22.719 1 98.75 89 SER B C 1
ATOM 3829 O O . SER B 1 89 ? -15.594 -4.23 -22.484 1 98.75 89 SER B O 1
ATOM 3831 N N . GLY B 1 90 ? -13.789 -3.75 -23.766 1 98.62 90 GLY B N 1
ATOM 3832 C CA . GLY B 1 90 ? -14.609 -3.086 -24.781 1 98.62 90 GLY B CA 1
ATOM 3833 C C . GLY B 1 90 ? -15.102 -1.72 -24.328 1 98.62 90 GLY B C 1
ATOM 3834 O O . GLY B 1 90 ? -15.984 -1.141 -24.969 1 98.62 90 GLY B O 1
ATOM 3835 N N . LEU B 1 91 ? -14.586 -1.17 -23.297 1 98.31 91 LEU B N 1
ATOM 3836 C CA . LEU B 1 91 ? -14.969 0.159 -22.828 1 98.31 91 LEU B CA 1
ATOM 3837 C C . LEU B 1 91 ? -14.68 1.211 -23.891 1 98.31 91 LEU B C 1
ATOM 3839 O O . LEU B 1 91 ? -13.617 1.195 -24.516 1 98.31 91 LEU B O 1
ATOM 3843 N N . ASP B 1 92 ? -15.648 2.082 -24.156 1 97.94 92 ASP B N 1
ATOM 3844 C CA . ASP B 1 92 ? -15.406 3.293 -24.938 1 97.94 92 ASP B CA 1
ATOM 3845 C C . ASP B 1 92 ? -14.922 4.434 -24.047 1 97.94 92 ASP B C 1
ATOM 3847 O O . ASP B 1 92 ? -15.727 5.117 -23.406 1 97.94 92 ASP B O 1
ATOM 3851 N N . LEU B 1 93 ? -13.711 4.652 -24.047 1 97.44 93 LEU B N 1
ATOM 3852 C CA . LEU B 1 93 ? -13.086 5.57 -23.109 1 97.44 93 LEU B CA 1
ATOM 3853 C C . LEU B 1 93 ? -13.547 7 -23.344 1 97.44 93 LEU B C 1
ATOM 3855 O O . LEU B 1 93 ? -13.391 7.863 -22.484 1 97.44 93 LEU B O 1
ATOM 3859 N N . ASP B 1 94 ? -14.117 7.305 -24.453 1 96.44 94 ASP B N 1
ATOM 3860 C CA . ASP B 1 94 ? -14.641 8.633 -24.734 1 96.44 94 ASP B CA 1
ATOM 3861 C C . ASP B 1 94 ? -16.047 8.805 -24.172 1 96.44 94 ASP B C 1
ATOM 3863 O O . ASP B 1 94 ? -16.562 9.93 -24.078 1 96.44 94 ASP B O 1
ATOM 3867 N N . LYS B 1 95 ? -16.656 7.727 -23.797 1 96.5 95 LYS B N 1
ATOM 3868 C CA . LYS B 1 95 ? -18.062 7.789 -23.375 1 96.5 95 LYS B CA 1
ATOM 3869 C C . LYS B 1 95 ? -18.188 7.543 -21.875 1 96.5 95 LYS B C 1
ATOM 3871 O O . LYS B 1 95 ? -19.172 7.969 -21.25 1 96.5 95 LYS B O 1
ATOM 3876 N N . ILE B 1 96 ? -17.266 6.891 -21.281 1 97.31 96 ILE B N 1
ATOM 3877 C CA . ILE B 1 96 ? -17.391 6.57 -19.859 1 97.31 96 ILE B CA 1
ATOM 3878 C C . ILE B 1 96 ? -17.109 7.812 -19.031 1 97.31 96 ILE B C 1
ATOM 3880 O O . ILE B 1 96 ? -16.438 8.734 -19.484 1 97.31 96 ILE B O 1
ATOM 3884 N N . ASP B 1 97 ? -17.656 7.938 -17.828 1 98.12 97 ASP B N 1
ATOM 3885 C CA . ASP B 1 97 ? -17.344 8.992 -16.875 1 98.12 97 ASP B CA 1
ATOM 3886 C C . ASP B 1 97 ? -15.969 8.766 -16.234 1 98.12 97 ASP B C 1
ATOM 3888 O O . ASP B 1 97 ? -15.82 7.922 -15.352 1 98.12 97 ASP B O 1
ATOM 3892 N N . LYS B 1 98 ? -15.016 9.555 -16.594 1 98.06 98 LYS B N 1
ATOM 3893 C CA . LYS B 1 98 ? -13.633 9.398 -16.141 1 98.06 98 LYS B CA 1
ATOM 3894 C C . LYS B 1 98 ? -13.523 9.641 -14.633 1 98.06 98 LYS B C 1
ATOM 3896 O O . LYS B 1 98 ? -12.641 9.086 -13.977 1 98.06 98 LYS B O 1
ATOM 3901 N N . PHE B 1 99 ? -14.438 10.445 -14.078 1 97.88 99 PHE B N 1
ATOM 3902 C CA . PHE B 1 99 ? -14.422 10.742 -12.648 1 97.88 99 PHE B CA 1
ATOM 3903 C C . PHE B 1 99 ? -14.93 9.562 -11.836 1 97.88 99 PHE B C 1
ATOM 3905 O O . PHE B 1 99 ? -14.727 9.5 -10.625 1 97.88 99 PHE B O 1
ATOM 3912 N N . ARG B 1 100 ? -15.617 8.656 -12.5 1 98.5 100 ARG B N 1
ATOM 3913 C CA . ARG B 1 100 ? -16.156 7.477 -11.828 1 98.5 100 ARG B CA 1
ATOM 3914 C C . ARG B 1 100 ? -15.43 6.211 -12.281 1 98.5 100 ARG B C 1
ATOM 3916 O O . ARG B 1 100 ? -15.977 5.109 -12.195 1 98.5 100 ARG B O 1
ATOM 3923 N N . THR B 1 101 ? -14.281 6.395 -12.891 1 98.88 101 THR B N 1
ATOM 3924 C CA . THR B 1 101 ? -13.375 5.309 -13.25 1 98.88 101 THR B CA 1
ATOM 3925 C C . THR B 1 101 ? -12.086 5.395 -12.445 1 98.88 101 THR B C 1
ATOM 3927 O O . THR B 1 101 ? -11.336 6.371 -12.555 1 98.88 101 THR B O 1
ATOM 3930 N N . GLY B 1 102 ? -11.852 4.359 -11.57 1 98.88 102 GLY B N 1
ATOM 3931 C CA . GLY B 1 102 ? -10.68 4.375 -10.703 1 98.88 102 GLY B CA 1
ATOM 3932 C C . GLY B 1 102 ? -9.648 3.32 -11.07 1 98.88 102 GLY B C 1
ATOM 3933 O O . GLY B 1 102 ? -9.875 2.52 -11.984 1 98.88 102 GLY B O 1
ATOM 3934 N N . VAL B 1 103 ? -8.5 3.402 -10.5 1 98.94 103 VAL B N 1
ATOM 3935 C CA . VAL B 1 103 ? -7.418 2.428 -10.625 1 98.94 103 VAL B CA 1
ATOM 3936 C C . VAL B 1 103 ? -6.91 2.039 -9.234 1 98.94 103 VAL B C 1
ATOM 3938 O O . VAL B 1 103 ? -6.371 2.875 -8.508 1 98.94 103 VAL B O 1
ATOM 3941 N N . ILE B 1 104 ? -7.105 0.838 -8.812 1 98.94 104 ILE B N 1
ATOM 3942 C CA . ILE B 1 104 ? -6.602 0.286 -7.559 1 98.94 104 ILE B CA 1
ATOM 3943 C C . ILE B 1 104 ? -5.715 -0.923 -7.848 1 98.94 104 ILE B C 1
ATOM 3945 O O . ILE B 1 104 ? -6.188 -1.937 -8.367 1 98.94 104 ILE B O 1
ATOM 3949 N N . TRP B 1 105 ? -4.453 -0.827 -7.516 1 98.94 105 TRP B N 1
ATOM 3950 C CA . TRP B 1 105 ? -3.436 -1.738 -8.031 1 98.94 105 TRP B CA 1
ATOM 3951 C C . TRP B 1 105 ? -2.588 -2.305 -6.898 1 98.94 105 TRP B C 1
ATOM 3953 O O . TRP B 1 105 ? -2.268 -1.597 -5.941 1 98.94 105 TRP B O 1
ATOM 3963 N N . GLY B 1 106 ? -2.297 -3.627 -6.953 1 98.88 106 GLY B N 1
ATOM 3964 C CA . GLY B 1 106 ? -1.433 -4.25 -5.961 1 98.88 106 GLY B CA 1
ATOM 3965 C C . GLY B 1 106 ? 0.019 -4.316 -6.395 1 98.88 106 GLY B C 1
ATOM 3966 O O . GLY B 1 106 ? 0.311 -4.559 -7.57 1 98.88 106 GLY B O 1
ATOM 3967 N N . ALA B 1 107 ? 0.908 -4.07 -5.48 1 98.38 107 ALA B N 1
ATOM 3968 C CA . ALA B 1 107 ? 2.344 -4.297 -5.629 1 98.38 107 ALA B CA 1
ATOM 3969 C C . ALA B 1 107 ? 2.994 -4.594 -4.281 1 98.38 107 ALA B C 1
ATOM 3971 O O . ALA B 1 107 ? 2.693 -3.938 -3.279 1 98.38 107 ALA B O 1
ATOM 3972 N N . GLY B 1 108 ? 3.861 -5.59 -4.262 1 95.31 108 GLY B N 1
ATOM 3973 C CA . GLY B 1 108 ? 4.504 -5.945 -3.008 1 95.31 108 GLY B CA 1
ATOM 3974 C C . GLY B 1 108 ? 5.668 -5.039 -2.652 1 95.31 108 GLY B C 1
ATOM 3975 O O . GLY B 1 108 ? 5.824 -4.648 -1.493 1 95.31 108 GLY B O 1
ATOM 3976 N N . ILE B 1 109 ? 6.508 -4.645 -3.633 1 93.12 109 ILE B N 1
ATOM 3977 C CA . ILE B 1 109 ? 7.762 -3.992 -3.273 1 93.12 109 ILE B CA 1
ATOM 3978 C C . ILE B 1 109 ? 7.988 -2.779 -4.172 1 93.12 109 ILE B C 1
ATOM 3980 O O . ILE B 1 109 ? 8.781 -1.892 -3.842 1 93.12 109 ILE B O 1
ATOM 3984 N N . GLY B 1 110 ? 7.289 -2.604 -5.27 1 95 110 GLY B N 1
ATOM 3985 C CA . GLY B 1 110 ? 7.461 -1.47 -6.164 1 95 110 GLY B CA 1
ATOM 3986 C C . GLY B 1 110 ? 8.695 -1.584 -7.043 1 95 110 GLY B C 1
ATOM 3987 O O . GLY B 1 110 ? 8.977 -2.656 -7.578 1 95 110 GLY B O 1
ATOM 3988 N N . GLY B 1 111 ? 9.367 -0.433 -7.328 1 97.12 111 GLY B N 1
ATOM 3989 C CA . GLY B 1 111 ? 10.5 -0.386 -8.242 1 97.12 111 GLY B CA 1
ATOM 3990 C C . GLY B 1 111 ? 11.805 -0.82 -7.602 1 97.12 111 GLY B C 1
ATOM 3991 O O . GLY B 1 111 ? 12.734 -0.023 -7.48 1 97.12 111 GLY B O 1
ATOM 3992 N N . LEU B 1 112 ? 11.945 -2.07 -7.348 1 97.12 112 LEU B N 1
ATOM 3993 C CA . LEU B 1 112 ? 13.078 -2.646 -6.633 1 97.12 112 LEU B CA 1
ATOM 3994 C C . LEU B 1 112 ? 14.367 -2.49 -7.434 1 97.12 112 LEU B C 1
ATOM 3996 O O . LEU B 1 112 ? 15.414 -2.182 -6.871 1 97.12 112 LEU B O 1
ATOM 4000 N N . GLU B 1 113 ? 14.273 -2.736 -8.695 1 97.56 113 GLU B N 1
ATOM 4001 C CA . GLU B 1 113 ? 15.453 -2.65 -9.547 1 97.56 113 GLU B CA 1
ATOM 4002 C C . GLU B 1 113 ? 15.977 -1.218 -9.617 1 97.56 113 GLU B C 1
ATOM 4004 O O . GLU B 1 113 ? 17.188 -0.991 -9.586 1 97.56 113 GLU B O 1
ATOM 4009 N N . THR B 1 114 ? 15.062 -0.302 -9.766 1 98 114 THR B N 1
ATOM 4010 C CA . THR B 1 114 ? 15.438 1.107 -9.82 1 98 114 THR B CA 1
ATOM 4011 C C . THR B 1 114 ? 16.172 1.521 -8.547 1 98 114 THR B C 1
ATOM 4013 O O . THR B 1 114 ? 17.219 2.172 -8.609 1 98 114 THR B O 1
ATOM 4016 N N . PHE B 1 115 ? 15.656 1.156 -7.402 1 98.06 115 PHE B N 1
ATOM 4017 C CA . PHE B 1 115 ? 16.281 1.501 -6.129 1 98.06 115 PHE B CA 1
ATOM 4018 C C . PHE B 1 115 ? 17.656 0.873 -6.012 1 98.06 115 PHE B C 1
ATOM 4020 O O . PHE B 1 115 ? 18.625 1.551 -5.66 1 98.06 115 PHE B O 1
ATOM 4027 N N . GLN B 1 116 ? 17.703 -0.405 -6.316 1 98.38 116 GLN B N 1
ATOM 4028 C CA . GLN B 1 116 ? 18.969 -1.151 -6.305 1 98.38 116 GLN B CA 1
ATOM 4029 C C . GLN B 1 116 ? 20.031 -0.452 -7.145 1 98.38 116 GLN B C 1
ATOM 4031 O O . GLN B 1 116 ? 21.125 -0.181 -6.66 1 98.38 116 GLN B O 1
ATOM 4036 N N . ASN B 1 117 ? 19.672 -0.143 -8.391 1 98.19 117 ASN B N 1
ATOM 4037 C CA . ASN B 1 117 ? 20.641 0.411 -9.336 1 98.19 117 ASN B CA 1
ATOM 4038 C C . ASN B 1 117 ? 21.109 1.8 -8.914 1 98.19 117 ASN B C 1
ATOM 4040 O O . ASN B 1 117 ? 22.281 2.135 -9.055 1 98.19 117 ASN B O 1
ATOM 4044 N N . GLU B 1 118 ? 20.203 2.615 -8.398 1 98.38 118 GLU B N 1
ATOM 4045 C CA . GLU B 1 118 ? 20.547 3.967 -7.973 1 98.38 118 GLU B CA 1
ATOM 4046 C C . GLU B 1 118 ? 21.484 3.939 -6.77 1 98.38 118 GLU B C 1
ATOM 4048 O O . GLU B 1 118 ? 22.422 4.742 -6.684 1 98.38 118 GLU B O 1
ATOM 4053 N N . VAL B 1 119 ? 21.25 3.051 -5.789 1 98.44 119 VAL B N 1
ATOM 4054 C CA . VAL B 1 119 ? 22.094 2.959 -4.602 1 98.44 119 VAL B CA 1
ATOM 4055 C C . VAL B 1 119 ? 23.453 2.391 -4.977 1 98.44 119 VAL B C 1
ATOM 4057 O O . VAL B 1 119 ? 24.484 2.822 -4.449 1 98.44 119 VAL B O 1
ATOM 4060 N N . LEU B 1 120 ? 23.516 1.366 -5.895 1 98.31 120 LEU B N 1
ATOM 4061 C CA . LEU B 1 120 ? 24.781 0.843 -6.387 1 98.31 120 LEU B CA 1
ATOM 4062 C C . LEU B 1 120 ? 25.594 1.942 -7.062 1 98.31 120 LEU B C 1
ATOM 4064 O O . LEU B 1 120 ? 26.812 2.023 -6.871 1 98.31 120 LEU B O 1
ATOM 4068 N N . ASN B 1 121 ? 24.891 2.738 -7.898 1 98.19 121 ASN B N 1
ATOM 4069 C CA . ASN B 1 121 ? 25.547 3.852 -8.562 1 98.19 121 ASN B CA 1
ATOM 4070 C C . ASN B 1 121 ? 26.109 4.852 -7.559 1 98.19 121 ASN B C 1
ATOM 4072 O O . ASN B 1 121 ? 27.219 5.367 -7.738 1 98.19 121 ASN B O 1
ATOM 4076 N N . PHE B 1 122 ? 25.391 5.188 -6.535 1 98.25 122 PHE B N 1
ATOM 4077 C CA . PHE B 1 122 ? 25.859 6.074 -5.477 1 98.25 122 PHE B CA 1
ATOM 4078 C C . PHE B 1 122 ? 27.094 5.5 -4.793 1 98.25 122 PHE B C 1
ATOM 4080 O O . PHE B 1 122 ? 28.078 6.219 -4.555 1 98.25 122 PHE B O 1
ATOM 4087 N N . ALA B 1 123 ? 27 4.188 -4.438 1 97.69 123 ALA B N 1
ATOM 4088 C CA . ALA B 1 123 ? 28.094 3.508 -3.752 1 97.69 123 ALA B CA 1
ATOM 4089 C C . ALA B 1 123 ? 29.375 3.559 -4.582 1 97.69 123 ALA B C 1
ATOM 4091 O O . ALA B 1 123 ? 30.484 3.631 -4.035 1 97.69 123 ALA B O 1
ATOM 4092 N N . ALA B 1 124 ? 29.266 3.502 -5.852 1 97.5 124 ALA B N 1
ATOM 4093 C CA . ALA B 1 124 ? 30.406 3.49 -6.758 1 97.5 124 ALA B CA 1
ATOM 4094 C C . ALA B 1 124 ? 31.031 4.879 -6.879 1 97.5 124 ALA B C 1
ATOM 4096 O O . ALA B 1 124 ? 32.156 5.027 -7.379 1 97.5 124 ALA B O 1
ATOM 4097 N N . GLY B 1 125 ? 30.297 5.918 -6.406 1 96.69 125 GLY B N 1
ATOM 4098 C CA . GLY B 1 125 ? 30.781 7.289 -6.512 1 96.69 125 GLY B CA 1
ATOM 4099 C C . GLY B 1 125 ? 31.641 7.711 -5.344 1 96.69 125 GLY B C 1
ATOM 4100 O O . GLY B 1 125 ? 32.25 6.871 -4.668 1 96.69 125 GLY B O 1
ATOM 4101 N N . ASP B 1 126 ? 31.781 9.07 -5.113 1 96.44 126 ASP B N 1
ATOM 4102 C CA . ASP B 1 126 ? 32.656 9.625 -4.094 1 96.44 126 ASP B CA 1
ATOM 4103 C C . ASP B 1 126 ? 31.875 10.188 -2.92 1 96.44 126 ASP B C 1
ATOM 4105 O O . ASP B 1 126 ? 32.375 11.039 -2.178 1 96.44 126 ASP B O 1
ATOM 4109 N N . GLY B 1 127 ? 30.609 9.836 -2.877 1 94.5 127 GLY B N 1
ATOM 4110 C CA . GLY B 1 127 ? 29.781 10.344 -1.8 1 94.5 127 GLY B CA 1
ATOM 4111 C C . GLY B 1 127 ? 28.859 11.477 -2.238 1 94.5 127 GLY B C 1
ATOM 4112 O O . GLY B 1 127 ? 27.922 11.828 -1.529 1 94.5 127 GLY B O 1
ATOM 4113 N N . THR B 1 128 ? 29.141 12.07 -3.41 1 96.75 128 THR B N 1
ATOM 4114 C CA . THR B 1 128 ? 28.234 13.062 -3.984 1 96.75 128 THR B CA 1
ATOM 4115 C C . THR B 1 128 ? 26.953 12.414 -4.488 1 96.75 128 THR B C 1
ATOM 4117 O O . THR B 1 128 ? 27 11.484 -5.297 1 96.75 128 THR B O 1
ATOM 4120 N N . PRO B 1 129 ? 25.844 12.844 -3.975 1 96.5 129 PRO B N 1
ATOM 4121 C CA . PRO B 1 129 ? 24.594 12.25 -4.457 1 96.5 129 PRO B CA 1
ATOM 4122 C C . PRO B 1 129 ? 24.312 12.594 -5.914 1 96.5 129 PRO B C 1
ATOM 4124 O O . PRO B 1 129 ? 24.141 13.773 -6.254 1 96.5 129 PRO B O 1
ATOM 4127 N N . ARG B 1 130 ? 24.312 11.656 -6.836 1 96.62 130 ARG B N 1
ATOM 4128 C CA . ARG B 1 130 ? 24 11.812 -8.25 1 96.62 130 ARG B CA 1
ATOM 4129 C C . ARG B 1 130 ? 22.844 10.898 -8.648 1 96.62 130 ARG B C 1
ATOM 4131 O O . ARG B 1 130 ? 22.953 10.133 -9.609 1 96.62 130 ARG B O 1
ATOM 4138 N N . PHE B 1 131 ? 21.766 10.969 -7.938 1 97.81 131 PHE B N 1
ATOM 4139 C CA . PHE B 1 131 ? 20.578 10.172 -8.219 1 97.81 131 PHE B CA 1
ATOM 4140 C C . PHE B 1 131 ? 19.844 10.695 -9.453 1 97.81 131 PHE B C 1
ATOM 4142 O O . PHE B 1 131 ? 19.906 11.891 -9.75 1 97.81 131 PHE B O 1
ATOM 4149 N N . ASN B 1 132 ? 19.203 9.75 -10.25 1 96.69 132 ASN B N 1
ATOM 4150 C CA . ASN B 1 132 ? 18.344 10.125 -11.367 1 96.69 132 ASN B CA 1
ATOM 4151 C C . ASN B 1 132 ? 17.141 10.922 -10.898 1 96.69 132 ASN B C 1
ATOM 4153 O O . ASN B 1 132 ? 16.516 10.586 -9.883 1 96.69 132 ASN B O 1
ATOM 4157 N N . PRO B 1 133 ? 16.828 12.086 -11.562 1 95.5 133 PRO B N 1
ATOM 4158 C CA . PRO B 1 133 ? 15.656 12.867 -11.172 1 95.5 133 PRO B CA 1
ATOM 4159 C C . PRO B 1 133 ? 14.375 12.047 -11.164 1 95.5 133 PRO B C 1
ATOM 4161 O O . PRO B 1 133 ? 13.406 12.414 -10.492 1 95.5 133 PRO B O 1
ATOM 4164 N N . PHE B 1 134 ? 14.344 10.906 -11.867 1 95 134 PHE B N 1
ATOM 4165 C CA . PHE B 1 134 ? 13.156 10.062 -11.93 1 95 134 PHE B CA 1
ATOM 4166 C C . PHE B 1 134 ? 13.258 8.906 -10.945 1 95 134 PHE B C 1
ATOM 4168 O O . PHE B 1 134 ? 12.383 8.047 -10.898 1 95 134 PHE B O 1
ATOM 4175 N N . PHE B 1 135 ? 14.289 8.93 -10.125 1 96.81 135 PHE B N 1
ATOM 4176 C CA . PHE B 1 135 ? 14.531 7.848 -9.172 1 96.81 135 PHE B CA 1
ATOM 4177 C C . PHE B 1 135 ? 13.305 7.609 -8.297 1 96.81 135 PHE B C 1
ATOM 4179 O O . PHE B 1 135 ? 12.727 6.523 -8.312 1 96.81 135 PHE B O 1
ATOM 4186 N N . ILE B 1 136 ? 12.766 8.703 -7.633 1 96.81 136 ILE B N 1
ATOM 4187 C CA . ILE B 1 136 ? 11.672 8.57 -6.676 1 96.81 136 ILE B CA 1
ATOM 4188 C C . ILE B 1 136 ? 10.398 8.172 -7.406 1 96.81 136 ILE B C 1
ATOM 4190 O O . ILE B 1 136 ? 9.781 7.148 -7.09 1 96.81 136 ILE B O 1
ATOM 4194 N N . PRO B 1 137 ? 9.984 8.805 -8.469 1 94.88 137 PRO B N 1
ATOM 4195 C CA . PRO B 1 137 ? 8.742 8.43 -9.141 1 94.88 137 PRO B CA 1
ATOM 4196 C C . PRO B 1 137 ? 8.789 7.031 -9.75 1 94.88 137 PRO B C 1
ATOM 4198 O O . PRO B 1 137 ? 7.758 6.375 -9.891 1 94.88 137 PRO B O 1
ATOM 4201 N N . LYS B 1 138 ? 9.992 6.539 -10.086 1 95.88 138 LYS B N 1
ATOM 4202 C CA . LYS B 1 138 ? 10.133 5.219 -10.695 1 95.88 138 LYS B CA 1
ATOM 4203 C C . LYS B 1 138 ? 10.031 4.117 -9.641 1 95.88 138 LYS B C 1
ATOM 4205 O O . LYS B 1 138 ? 9.633 2.99 -9.953 1 95.88 138 LYS B O 1
ATOM 4210 N N . MET B 1 139 ? 10.391 4.488 -8.477 1 95.94 139 MET B N 1
ATOM 4211 C CA . MET B 1 139 ? 10.594 3.449 -7.473 1 95.94 139 MET B CA 1
ATOM 4212 C C . MET B 1 139 ? 9.32 3.227 -6.66 1 95.94 139 MET B C 1
ATOM 4214 O O . MET B 1 139 ? 9.07 2.117 -6.188 1 95.94 139 MET B O 1
ATOM 4218 N N . ILE B 1 140 ? 8.516 4.242 -6.43 1 96.94 140 ILE B N 1
ATOM 4219 C CA . ILE B 1 140 ? 7.41 4.141 -5.48 1 96.94 140 ILE B CA 1
ATOM 4220 C C . ILE B 1 140 ? 6.301 3.271 -6.074 1 96.94 140 ILE B C 1
ATOM 4222 O O . ILE B 1 140 ? 6.035 3.33 -7.277 1 96.94 140 ILE B O 1
ATOM 4226 N N . ALA B 1 141 ? 5.629 2.457 -5.27 1 98.06 141 ALA B N 1
ATOM 4227 C CA . ALA B 1 141 ? 4.695 1.423 -5.707 1 98.06 141 ALA B CA 1
ATOM 4228 C C . ALA B 1 141 ? 3.465 2.041 -6.367 1 98.06 141 ALA B C 1
ATOM 4230 O O . ALA B 1 141 ? 2.902 1.469 -7.305 1 98.06 141 ALA B O 1
ATOM 4231 N N . ASP B 1 142 ? 3.059 3.195 -5.891 1 98.44 142 ASP B N 1
ATOM 4232 C CA . ASP B 1 142 ? 1.811 3.812 -6.332 1 98.44 142 ASP B CA 1
ATOM 4233 C C . ASP B 1 142 ? 1.955 4.41 -7.73 1 98.44 142 ASP B C 1
ATOM 4235 O O . ASP B 1 142 ? 0.978 4.883 -8.312 1 98.44 142 ASP B O 1
ATOM 4239 N N . ILE B 1 143 ? 3.137 4.32 -8.32 1 98 143 ILE B N 1
ATOM 4240 C CA . ILE B 1 143 ? 3.314 4.969 -9.617 1 98 143 ILE B CA 1
ATOM 4241 C C . ILE B 1 143 ? 2.641 4.137 -10.703 1 98 143 ILE B C 1
ATOM 4243 O O . ILE B 1 143 ? 2.338 4.648 -11.781 1 98 143 ILE B O 1
ATOM 4247 N N . ALA B 1 144 ? 2.484 2.83 -10.422 1 98.5 144 ALA B N 1
ATOM 4248 C CA . ALA B 1 144 ? 1.812 1.967 -11.391 1 98.5 144 ALA B CA 1
ATOM 4249 C C . ALA B 1 144 ? 0.384 2.441 -11.648 1 98.5 144 ALA B C 1
ATOM 4251 O O . ALA B 1 144 ? 0.033 2.783 -12.781 1 98.5 144 ALA B O 1
ATOM 4252 N N . PRO B 1 145 ? -0.497 2.473 -10.609 1 98.75 145 PRO B N 1
ATOM 4253 C CA . PRO B 1 145 ? -1.833 3.006 -10.891 1 98.75 145 PRO B CA 1
ATOM 4254 C C . PRO B 1 145 ? -1.806 4.469 -11.328 1 98.75 145 PRO B C 1
ATOM 4256 O O . PRO B 1 145 ? -2.654 4.898 -12.109 1 98.75 145 PRO B O 1
ATOM 4259 N N . GLY B 1 146 ? -0.836 5.285 -10.828 1 98.38 146 GLY B 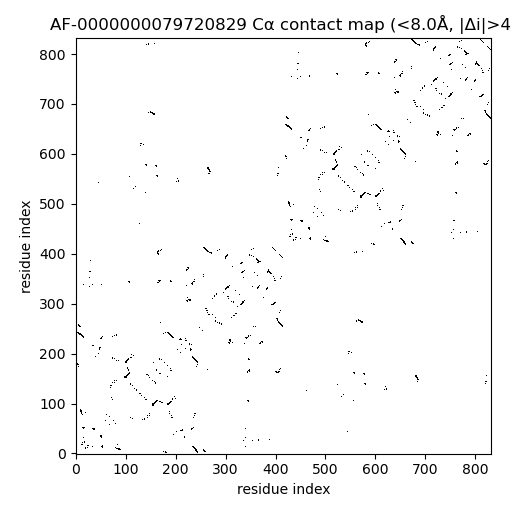N 1
ATOM 4260 C CA . GLY B 1 146 ? -0.675 6.645 -11.32 1 98.38 146 GLY B CA 1
ATOM 4261 C C . GLY B 1 146 ? -0.513 6.723 -12.828 1 98.38 146 GLY B C 1
ATOM 4262 O O . GLY B 1 146 ? -1.212 7.488 -13.492 1 98.38 146 GLY B O 1
ATOM 4263 N N . ASN B 1 147 ? 0.398 5.887 -13.359 1 98.5 147 ASN B N 1
ATOM 4264 C CA . ASN B 1 147 ? 0.672 5.891 -14.797 1 98.5 147 ASN B CA 1
ATOM 4265 C C . ASN B 1 147 ? -0.518 5.367 -15.594 1 98.5 147 ASN B C 1
ATOM 4267 O O . ASN B 1 147 ? -0.776 5.832 -16.703 1 98.5 147 ASN B O 1
ATOM 4271 N N . ILE B 1 148 ? -1.235 4.359 -15.078 1 98.81 148 ILE B N 1
ATOM 4272 C CA . ILE B 1 148 ? -2.43 3.857 -15.75 1 98.81 148 ILE B CA 1
ATOM 4273 C C . ILE B 1 148 ? -3.471 4.969 -15.852 1 98.81 148 ILE B C 1
ATOM 4275 O O . ILE B 1 148 ? -4.07 5.172 -16.906 1 98.81 148 ILE B O 1
ATOM 4279 N N . SER B 1 149 ? -3.699 5.715 -14.75 1 98.62 149 SER B N 1
ATOM 4280 C CA . SER B 1 149 ? -4.645 6.828 -14.734 1 98.62 149 SER B CA 1
ATOM 4281 C C . SER B 1 149 ? -4.234 7.918 -15.719 1 98.62 149 SER B C 1
ATOM 4283 O O . SER B 1 149 ? -5.066 8.438 -16.453 1 98.62 149 SER B O 1
ATOM 4285 N N . ILE B 1 150 ? -2.992 8.273 -15.727 1 98 150 ILE B N 1
ATOM 4286 C CA . ILE B 1 150 ? -2.479 9.328 -16.594 1 98 150 ILE B CA 1
ATOM 4287 C C . ILE B 1 150 ? -2.672 8.938 -18.062 1 98 150 ILE B C 1
ATOM 4289 O O . ILE B 1 150 ? -3.15 9.742 -18.859 1 98 150 ILE B O 1
ATOM 4293 N N . LYS B 1 151 ? -2.316 7.707 -18.375 1 97.81 151 LYS B N 1
ATOM 4294 C CA . LYS B 1 151 ? -2.357 7.238 -19.75 1 97.81 151 LYS B CA 1
ATOM 4295 C C . LYS B 1 151 ? -3.779 7.277 -20.297 1 97.81 151 LYS B C 1
ATOM 4297 O O . LYS B 1 151 ? -3.986 7.594 -21.469 1 97.81 151 LYS B O 1
ATOM 4302 N N . HIS B 1 152 ? -4.789 6.957 -19.422 1 98.5 152 HIS B N 1
ATOM 4303 C CA . HIS B 1 152 ? -6.133 6.742 -19.953 1 98.5 152 HIS B CA 1
ATOM 4304 C C . HIS B 1 152 ? -7.094 7.824 -19.484 1 98.5 152 HIS B C 1
ATOM 4306 O O . HIS B 1 152 ? -8.266 7.844 -19.859 1 98.5 152 HIS B O 1
ATOM 4312 N N . GLY B 1 153 ? -6.645 8.727 -18.641 1 98 153 GLY B N 1
ATOM 4313 C CA . GLY B 1 153 ? -7.441 9.844 -18.172 1 98 153 GLY B CA 1
ATOM 4314 C C . GLY B 1 153 ? -8.438 9.461 -17.094 1 98 153 GLY B C 1
ATOM 4315 O O . GLY B 1 153 ? -9.508 10.055 -16.984 1 98 153 GLY B O 1
ATOM 4316 N N . PHE B 1 154 ? -8.172 8.43 -16.328 1 98.69 154 PHE B N 1
ATOM 4317 C CA . PHE B 1 154 ? -9.062 7.988 -15.266 1 98.69 154 PHE B CA 1
ATOM 4318 C C . PHE B 1 154 ? -8.906 8.867 -14.031 1 98.69 154 PHE B C 1
ATOM 4320 O O . PHE B 1 154 ? -7.828 8.922 -13.438 1 98.69 154 PHE B O 1
ATOM 4327 N N . MET B 1 155 ? -9.945 9.508 -13.508 1 98.44 155 MET B N 1
ATOM 4328 C CA . MET B 1 155 ? -9.812 10.547 -12.492 1 98.44 155 MET B CA 1
ATOM 4329 C C . MET B 1 155 ? -10.516 10.141 -11.195 1 98.44 155 MET B C 1
ATOM 4331 O O . MET B 1 155 ? -10.695 10.961 -10.297 1 98.44 155 MET B O 1
ATOM 4335 N N . GLY B 1 156 ? -10.945 8.859 -11.078 1 98.62 156 GLY B N 1
ATOM 4336 C CA . GLY B 1 156 ? -11.484 8.328 -9.836 1 98.62 156 GLY B CA 1
ATOM 4337 C C . GLY B 1 156 ? -10.414 7.957 -8.828 1 98.62 156 GLY B C 1
ATOM 4338 O O . GLY B 1 156 ? -9.273 8.422 -8.93 1 98.62 156 GLY B O 1
ATOM 4339 N N . PRO B 1 157 ? -10.828 7.156 -7.828 1 98.69 157 PRO B N 1
ATOM 4340 C CA . PRO B 1 157 ? -9.859 6.664 -6.848 1 98.69 157 PRO B CA 1
ATOM 4341 C C . PRO B 1 157 ? -8.656 5.992 -7.492 1 98.69 157 PRO B C 1
ATOM 4343 O O . PRO B 1 157 ? -8.805 5.223 -8.445 1 98.69 157 PRO B O 1
ATOM 4346 N N . ASN B 1 158 ? -7.477 6.328 -6.996 1 98.5 158 ASN B N 1
ATOM 4347 C CA . ASN B 1 158 ? -6.215 5.855 -7.555 1 98.5 158 ASN B CA 1
ATOM 4348 C C . ASN B 1 158 ? -5.172 5.621 -6.465 1 98.5 158 ASN B C 1
ATOM 4350 O O . ASN B 1 158 ? -4.699 6.57 -5.836 1 98.5 158 ASN B O 1
ATOM 4354 N N . TYR B 1 159 ? -4.82 4.316 -6.168 1 98.81 159 TYR B N 1
ATOM 4355 C CA . TYR B 1 159 ? -3.816 4.031 -5.148 1 98.81 159 TYR B CA 1
ATOM 4356 C C . TYR B 1 159 ? -3.389 2.57 -5.199 1 98.81 159 TYR B C 1
ATOM 4358 O O . TYR B 1 159 ? -3.908 1.791 -6 1 98.81 159 TYR B O 1
ATOM 4366 N N . THR B 1 160 ? -2.367 2.246 -4.445 1 98.88 160 THR B N 1
ATOM 4367 C CA . THR B 1 160 ? -1.812 0.899 -4.375 1 98.88 160 THR B CA 1
ATOM 4368 C C . THR B 1 160 ? -2.082 0.273 -3.01 1 98.88 160 THR B C 1
ATOM 4370 O O . THR B 1 160 ? -1.974 0.944 -1.981 1 98.88 160 THR B O 1
ATOM 4373 N N . THR B 1 161 ? -2.457 -1.025 -3.039 1 98.88 161 THR B N 1
ATOM 4374 C CA . THR B 1 161 ? -2.504 -1.816 -1.814 1 98.88 161 THR B CA 1
ATOM 4375 C C . THR B 1 161 ? -1.236 -2.654 -1.663 1 98.88 161 THR B C 1
ATOM 4377 O O . THR B 1 161 ? -0.717 -3.186 -2.646 1 98.88 161 THR B O 1
ATOM 4380 N N . VAL B 1 162 ? -0.724 -2.668 -0.449 1 98.88 162 VAL B N 1
ATOM 4381 C CA . VAL B 1 162 ? 0.439 -3.496 -0.148 1 98.88 162 VAL B CA 1
ATOM 4382 C C . VAL B 1 162 ? 0.13 -4.414 1.034 1 98.88 162 VAL B C 1
ATOM 4384 O O . VAL B 1 162 ? -0.093 -3.941 2.15 1 98.88 162 VAL B O 1
ATOM 4387 N N . SER B 1 163 ? 0.06 -5.652 0.784 1 98.5 163 SER B N 1
ATOM 4388 C CA . SER B 1 163 ? -0.046 -6.754 1.738 1 98.5 163 SER B CA 1
ATOM 4389 C C . SER B 1 163 ? 0.848 -7.922 1.338 1 98.5 163 SER B C 1
ATOM 4391 O O . SER B 1 163 ? 0.419 -9.078 1.366 1 98.5 163 SER B O 1
ATOM 4393 N N . ALA B 1 164 ? 2.031 -7.602 0.894 1 97.69 164 ALA B N 1
ATOM 4394 C CA . ALA B 1 164 ? 3.018 -8.562 0.404 1 97.69 164 ALA B CA 1
ATOM 4395 C C . ALA B 1 164 ? 2.441 -9.406 -0.73 1 97.69 164 ALA B C 1
ATOM 4397 O O . ALA B 1 164 ? 1.967 -8.867 -1.733 1 97.69 164 ALA B O 1
ATOM 4398 N N . CYS B 1 165 ? 2.434 -10.719 -0.529 1 98.06 165 CYS B N 1
ATOM 4399 C CA . CYS B 1 165 ? 2.035 -11.633 -1.599 1 98.06 165 CYS B CA 1
ATOM 4400 C C . CYS B 1 165 ? 0.533 -11.562 -1.844 1 98.06 165 CYS B C 1
ATOM 4402 O O . CYS B 1 165 ? 0.047 -12.016 -2.881 1 98.06 165 CYS B O 1
ATOM 4404 N N . ALA B 1 166 ? -0.23 -10.922 -0.968 1 98.62 166 ALA B N 1
ATOM 4405 C CA . ALA B 1 166 ? -1.684 -10.844 -1.088 1 98.62 166 ALA B CA 1
ATOM 4406 C C . ALA B 1 166 ? -2.111 -9.508 -1.697 1 98.62 166 ALA B C 1
ATOM 4408 O O . ALA B 1 166 ? -3.307 -9.219 -1.794 1 98.62 166 ALA B O 1
ATOM 4409 N N . SER B 1 167 ? -1.211 -8.711 -2.16 1 98.88 167 SER B N 1
ATOM 4410 C CA . SER B 1 167 ? -1.417 -7.312 -2.508 1 98.88 167 SER B CA 1
ATOM 4411 C C . SER B 1 167 ? -2.477 -7.16 -3.594 1 98.88 167 SER B C 1
ATOM 4413 O O . SER B 1 167 ? -3.373 -6.324 -3.482 1 98.88 167 SER B O 1
ATOM 4415 N N . SER B 1 168 ? -2.379 -7.938 -4.645 1 98.94 168 SER B N 1
ATOM 4416 C CA . SER B 1 168 ? -3.295 -7.727 -5.762 1 98.94 168 SER B CA 1
ATOM 4417 C C . SER B 1 168 ? -4.672 -8.305 -5.461 1 98.94 168 SER B C 1
ATOM 4419 O O . SER B 1 168 ? -5.68 -7.816 -5.977 1 98.94 168 SER B O 1
ATOM 4421 N N . ALA B 1 169 ? -4.766 -9.375 -4.625 1 98.94 169 ALA B N 1
ATOM 4422 C CA . ALA B 1 169 ? -6.078 -9.812 -4.148 1 98.94 169 ALA B CA 1
ATOM 4423 C C . ALA B 1 169 ? -6.742 -8.734 -3.301 1 98.94 169 ALA B C 1
ATOM 4425 O O . ALA B 1 169 ? -7.945 -8.5 -3.414 1 98.94 169 ALA B O 1
ATOM 4426 N N . ASN B 1 170 ? -5.941 -8.133 -2.488 1 98.88 170 ASN B N 1
ATOM 4427 C CA . ASN B 1 170 ? -6.426 -7.004 -1.699 1 98.88 170 ASN B CA 1
ATOM 4428 C C . ASN B 1 170 ? -6.941 -5.875 -2.588 1 98.88 170 ASN B C 1
ATOM 4430 O O . ASN B 1 170 ? -7.969 -5.266 -2.289 1 98.88 170 ASN B O 1
ATOM 4434 N N . ALA B 1 171 ? -6.191 -5.613 -3.639 1 98.94 171 ALA B N 1
ATOM 4435 C CA . ALA B 1 171 ? -6.598 -4.574 -4.582 1 98.94 171 ALA B CA 1
ATOM 4436 C C . ALA B 1 171 ? -7.945 -4.906 -5.219 1 98.94 171 ALA B C 1
ATOM 4438 O O . ALA B 1 171 ? -8.781 -4.023 -5.406 1 98.94 171 ALA B O 1
ATOM 4439 N N . ILE B 1 172 ? -8.172 -6.129 -5.582 1 99 172 ILE B N 1
ATOM 4440 C CA . ILE B 1 172 ? -9.43 -6.57 -6.172 1 99 172 ILE B CA 1
ATOM 4441 C C . ILE B 1 172 ? -10.57 -6.355 -5.176 1 99 172 ILE B C 1
ATOM 4443 O O . ILE B 1 172 ? -11.656 -5.898 -5.551 1 99 172 ILE B O 1
ATOM 4447 N N . ILE B 1 173 ? -10.328 -6.664 -3.891 1 98.94 173 ILE B N 1
ATOM 4448 C CA . ILE B 1 173 ? -11.352 -6.516 -2.861 1 98.94 173 ILE B CA 1
ATOM 4449 C C . ILE B 1 173 ? -11.68 -5.035 -2.672 1 98.94 173 ILE B C 1
ATOM 4451 O O . ILE B 1 173 ? -12.844 -4.664 -2.551 1 98.94 173 ILE B O 1
ATOM 4455 N N . ASP B 1 174 ? -10.641 -4.195 -2.662 1 98.88 174 ASP B N 1
ATOM 4456 C CA . ASP B 1 174 ? -10.891 -2.762 -2.551 1 98.88 174 ASP B CA 1
ATOM 4457 C C . ASP B 1 174 ? -11.672 -2.244 -3.754 1 98.88 174 ASP B C 1
ATOM 4459 O O . ASP B 1 174 ? -12.555 -1.393 -3.609 1 98.88 174 ASP B O 1
ATOM 4463 N N . ALA B 1 175 ? -11.258 -2.695 -4.949 1 98.94 175 ALA B N 1
ATOM 4464 C CA . ALA B 1 175 ? -11.984 -2.309 -6.156 1 98.94 175 ALA B CA 1
ATOM 4465 C C . ALA B 1 175 ? -13.453 -2.725 -6.07 1 98.94 175 ALA B C 1
ATOM 4467 O O . ALA B 1 175 ? -14.344 -1.946 -6.41 1 98.94 175 ALA B O 1
ATOM 4468 N N . LEU B 1 176 ? -13.688 -3.934 -5.59 1 98.88 176 LEU B N 1
ATOM 4469 C CA . LEU B 1 176 ? -15.039 -4.441 -5.375 1 98.88 176 LEU B CA 1
ATOM 4470 C C . LEU B 1 176 ? -15.836 -3.506 -4.473 1 98.88 176 LEU B C 1
ATOM 4472 O O . LEU B 1 176 ? -16.938 -3.078 -4.832 1 98.88 176 LEU B O 1
ATOM 4476 N N . ASN B 1 177 ? -15.273 -3.148 -3.352 1 98.31 177 ASN B N 1
ATOM 4477 C CA . ASN B 1 177 ? -15.984 -2.35 -2.357 1 98.31 177 ASN B CA 1
ATOM 4478 C C . ASN B 1 177 ? -16.172 -0.91 -2.826 1 98.31 177 ASN B C 1
ATOM 4480 O O . ASN B 1 177 ? -17.172 -0.27 -2.498 1 98.31 177 ASN B O 1
ATOM 4484 N N . THR B 1 178 ? -15.211 -0.409 -3.627 1 98.44 178 THR B N 1
ATOM 4485 C CA . THR B 1 178 ? -15.32 0.931 -4.191 1 98.44 178 THR B CA 1
ATOM 4486 C C . THR B 1 178 ? -16.531 1.031 -5.109 1 98.44 178 THR B C 1
ATOM 4488 O O . THR B 1 178 ? -17.234 2.047 -5.109 1 98.44 178 THR B O 1
ATOM 4491 N N . ILE B 1 179 ? -16.766 0.024 -5.844 1 98.56 179 ILE B N 1
ATOM 4492 C CA . ILE B 1 179 ? -17.938 -0.01 -6.73 1 98.56 179 ILE B CA 1
ATOM 4493 C C . ILE B 1 179 ? -19.188 -0.286 -5.918 1 98.56 179 ILE B C 1
ATOM 4495 O O . ILE B 1 179 ? -20.219 0.356 -6.125 1 98.56 179 ILE B O 1
ATOM 4499 N N . ARG B 1 180 ? -19.141 -1.221 -4.918 1 97.31 180 ARG B N 1
ATOM 4500 C CA . ARG B 1 180 ? -20.281 -1.554 -4.066 1 97.31 180 ARG B CA 1
ATOM 4501 C C . ARG B 1 180 ? -20.812 -0.311 -3.367 1 97.31 180 ARG B C 1
ATOM 4503 O O . ARG B 1 180 ? -22.031 -0.172 -3.189 1 97.31 180 ARG B O 1
ATOM 4510 N N . LEU B 1 181 ? -19.891 0.571 -3.027 1 95.94 181 LEU B N 1
ATOM 4511 C CA . LEU B 1 181 ? -20.25 1.757 -2.262 1 95.94 181 LEU B CA 1
ATOM 4512 C C . LEU B 1 181 ? -20.703 2.883 -3.188 1 95.94 181 LEU B C 1
ATOM 4514 O O . LEU B 1 181 ? -21.141 3.939 -2.721 1 95.94 181 LEU B O 1
ATOM 4518 N N . GLY B 1 182 ? -20.578 2.693 -4.508 1 96 182 GLY B N 1
ATOM 4519 C CA . GLY B 1 182 ? -21.078 3.65 -5.48 1 96 182 GLY B CA 1
ATOM 4520 C C . GLY B 1 182 ? -20.078 4.734 -5.824 1 96 182 GLY B C 1
ATOM 4521 O O . GLY B 1 182 ? -20.422 5.719 -6.48 1 96 182 GLY B O 1
ATOM 4522 N N . TYR B 1 183 ? -18.844 4.551 -5.41 1 97 183 TYR B N 1
ATOM 4523 C CA . TYR B 1 183 ? -17.828 5.566 -5.668 1 97 183 TYR B CA 1
ATOM 4524 C C . TYR B 1 183 ? -17.375 5.531 -7.125 1 97 183 TYR B C 1
ATOM 4526 O O . TYR B 1 183 ? -16.969 6.555 -7.684 1 97 183 TYR B O 1
ATOM 4534 N N . CYS B 1 184 ? -17.375 4.34 -7.719 1 98.5 184 CYS B N 1
ATOM 4535 C CA . CYS B 1 184 ? -16.969 4.148 -9.109 1 98.5 184 CYS B CA 1
ATOM 4536 C C . CYS B 1 184 ? -17.969 3.264 -9.852 1 98.5 184 CYS B C 1
ATOM 4538 O O . CYS B 1 184 ? -18.672 2.455 -9.234 1 98.5 184 CYS B O 1
ATOM 4540 N N . ASP B 1 185 ? -18.031 3.451 -11.164 1 98.75 185 ASP B N 1
ATOM 4541 C CA . ASP B 1 185 ? -18.719 2.516 -12.047 1 98.75 185 ASP B CA 1
ATOM 4542 C C . ASP B 1 185 ? -17.75 1.471 -12.602 1 98.75 185 ASP B C 1
ATOM 4544 O O . ASP B 1 185 ? -18.156 0.339 -12.883 1 98.75 185 ASP B O 1
ATOM 4548 N N . VAL B 1 186 ? -16.531 1.884 -12.805 1 98.94 186 VAL B N 1
ATOM 4549 C CA . VAL B 1 186 ? -15.477 1.036 -13.359 1 98.94 186 VAL B CA 1
ATOM 4550 C C . VAL B 1 186 ? -14.195 1.202 -12.539 1 98.94 186 VAL B C 1
ATOM 4552 O O . VAL B 1 186 ? -13.844 2.316 -12.148 1 98.94 186 VAL B O 1
ATOM 4555 N N . VAL B 1 187 ? -13.516 0.092 -12.234 1 98.94 187 VAL B N 1
ATOM 4556 C CA . VAL B 1 187 ? -12.195 0.154 -11.617 1 98.94 187 VAL B CA 1
ATOM 4557 C C . VAL B 1 187 ? -11.234 -0.777 -12.359 1 98.94 187 VAL B C 1
ATOM 4559 O O . VAL B 1 187 ? -11.523 -1.961 -12.539 1 98.94 187 VAL B O 1
ATOM 4562 N N . VAL B 1 188 ? -10.125 -0.204 -12.867 1 99 188 VAL B N 1
ATOM 4563 C CA . VAL B 1 188 ? -9 -1.021 -13.305 1 99 188 VAL B CA 1
ATOM 4564 C C . VAL B 1 188 ? -8.227 -1.537 -12.094 1 99 188 VAL B C 1
ATOM 4566 O O . VAL B 1 188 ? -7.777 -0.752 -11.258 1 99 188 VAL B O 1
ATOM 4569 N N . THR B 1 189 ? -8.156 -2.863 -11.945 1 99 189 THR B N 1
ATOM 4570 C CA . THR B 1 189 ? -7.473 -3.416 -10.781 1 99 189 THR B CA 1
ATOM 4571 C C . THR B 1 189 ? -6.547 -4.559 -11.195 1 99 189 THR B C 1
ATOM 4573 O O . THR B 1 189 ? -6.484 -4.922 -12.367 1 99 189 THR B O 1
ATOM 4576 N N . GLY B 1 190 ? -5.738 -5.031 -10.273 1 98.88 190 GLY B N 1
ATOM 4577 C CA . GLY B 1 190 ? -4.738 -6.059 -10.508 1 98.88 190 GLY B CA 1
ATOM 4578 C C . GLY B 1 190 ? -3.463 -5.84 -9.711 1 98.88 190 GLY B C 1
ATOM 4579 O O . GLY B 1 190 ? -3.504 -5.336 -8.586 1 98.88 190 GLY B O 1
ATOM 4580 N N . GLY B 1 191 ? -2.361 -6.336 -10.234 1 98.94 191 GLY B N 1
ATOM 4581 C CA . GLY B 1 191 ? -1.066 -6.176 -9.594 1 98.94 191 GLY B CA 1
ATOM 4582 C C . GLY B 1 191 ? 0.099 -6.516 -10.5 1 98.94 191 GLY B C 1
ATOM 4583 O O . GLY B 1 191 ? -0.087 -7.133 -11.555 1 98.94 191 GLY B O 1
ATOM 4584 N N . SER B 1 192 ? 1.257 -6.012 -10.172 1 98.94 192 SER B N 1
ATOM 4585 C CA . SER B 1 192 ? 2.49 -6.258 -10.906 1 98.94 192 SER B CA 1
ATOM 4586 C C . SER B 1 192 ? 3.691 -6.336 -9.969 1 98.94 192 SER B C 1
ATOM 4588 O O . SER B 1 192 ? 3.686 -5.73 -8.898 1 98.94 192 SER B O 1
ATOM 4590 N N . GLU B 1 193 ? 4.641 -7.098 -10.352 1 98.75 193 GLU B N 1
ATOM 4591 C CA . GLU B 1 193 ? 5.883 -7.258 -9.602 1 98.75 193 GLU B CA 1
ATOM 4592 C C . GLU B 1 193 ? 7.051 -7.582 -10.523 1 98.75 193 GLU B C 1
ATOM 4594 O O . GLU B 1 193 ? 6.883 -8.297 -11.516 1 98.75 193 GLU B O 1
ATOM 4599 N N . ALA B 1 194 ? 8.164 -7.031 -10.281 1 98.62 194 ALA B N 1
ATOM 4600 C CA . ALA B 1 194 ? 9.43 -7.336 -10.953 1 98.62 194 ALA B CA 1
ATOM 4601 C C . ALA B 1 194 ? 10.57 -7.438 -9.945 1 98.62 194 ALA B C 1
ATOM 4603 O O . ALA B 1 194 ? 11.484 -6.609 -9.953 1 98.62 194 ALA B O 1
ATOM 4604 N N . ALA B 1 195 ? 10.578 -8.523 -9.188 1 98.12 195 ALA B N 1
ATOM 4605 C CA . ALA B 1 195 ? 11.5 -8.602 -8.055 1 98.12 195 ALA B CA 1
ATOM 4606 C C . ALA B 1 195 ? 12.688 -9.492 -8.375 1 98.12 195 ALA B C 1
ATOM 4608 O O . ALA B 1 195 ? 13.547 -9.727 -7.523 1 98.12 195 ALA B O 1
ATOM 4609 N N . VAL B 1 196 ? 12.727 -10.078 -9.641 1 98.69 196 VAL B N 1
ATOM 4610 C CA . VAL B 1 196 ? 13.898 -10.852 -10.039 1 98.69 196 VAL B CA 1
ATOM 4611 C C . VAL B 1 196 ? 15.086 -9.914 -10.273 1 98.69 196 VAL B C 1
ATOM 4613 O O . VAL B 1 196 ? 15.414 -9.602 -11.414 1 98.69 196 VAL B O 1
ATOM 4616 N N . THR B 1 197 ? 15.719 -9.453 -9.219 1 98.38 197 THR B N 1
ATOM 4617 C CA . THR B 1 197 ? 16.844 -8.539 -9.156 1 98.38 197 THR B CA 1
ATOM 4618 C C . THR B 1 197 ? 17.906 -9.055 -8.18 1 98.38 197 THR B C 1
ATOM 4620 O O . THR B 1 197 ? 17.656 -10.023 -7.449 1 98.38 197 THR B O 1
ATOM 4623 N N . ILE B 1 198 ? 19.016 -8.422 -8.156 1 98.38 198 ILE B N 1
ATOM 4624 C CA . ILE B 1 198 ? 20.078 -8.789 -7.227 1 98.38 198 ILE B CA 1
ATOM 4625 C C . ILE B 1 198 ? 19.562 -8.688 -5.793 1 98.38 198 ILE B C 1
ATOM 4627 O O . ILE B 1 198 ? 19.719 -9.625 -5.008 1 98.38 198 ILE B O 1
ATOM 4631 N N . ALA B 1 199 ? 18.922 -7.586 -5.445 1 98.12 199 ALA B N 1
ATOM 4632 C CA . ALA B 1 199 ? 18.438 -7.359 -4.09 1 98.12 199 ALA B CA 1
ATOM 4633 C C . ALA B 1 199 ? 17.281 -8.305 -3.76 1 98.12 199 ALA B C 1
ATOM 4635 O O . ALA B 1 199 ? 17.188 -8.805 -2.637 1 98.12 199 ALA B O 1
ATOM 4636 N N . GLY B 1 200 ? 16.359 -8.492 -4.762 1 98.12 200 GLY B N 1
ATOM 4637 C CA . GLY B 1 200 ? 15.234 -9.383 -4.543 1 98.12 200 GLY B CA 1
ATOM 4638 C C . GLY B 1 200 ? 15.648 -10.82 -4.312 1 98.12 200 GLY B C 1
ATOM 4639 O O . GLY B 1 200 ? 15.32 -11.414 -3.283 1 98.12 200 GLY B O 1
ATOM 4640 N N . MET B 1 201 ? 16.438 -11.359 -5.27 1 98.56 201 MET B N 1
ATOM 4641 C CA . MET B 1 201 ? 16.906 -12.742 -5.172 1 98.56 201 MET B CA 1
ATOM 4642 C C . MET B 1 201 ? 17.828 -12.922 -3.98 1 98.56 201 MET B C 1
ATOM 4644 O O . MET B 1 201 ? 17.797 -13.961 -3.311 1 98.56 201 MET B O 1
ATOM 4648 N N . GLY B 1 202 ? 18.656 -11.922 -3.736 1 98.12 202 GLY B N 1
ATOM 4649 C CA . GLY B 1 202 ? 19.547 -11.977 -2.582 1 98.12 202 GLY B CA 1
ATOM 4650 C C . GLY B 1 202 ? 18.797 -11.961 -1.26 1 98.12 202 GLY B C 1
ATOM 4651 O O . GLY B 1 202 ? 19.141 -12.711 -0.343 1 98.12 202 GLY B O 1
ATOM 4652 N N . GLY B 1 203 ? 17.812 -11.078 -1.122 1 97.88 203 GLY B N 1
ATOM 4653 C CA . GLY B 1 203 ? 17.047 -10.938 0.103 1 97.88 203 GLY B CA 1
ATOM 4654 C C . GLY B 1 203 ? 16.203 -12.164 0.42 1 97.88 203 GLY B C 1
ATOM 4655 O O . GLY B 1 203 ? 16.25 -12.68 1.54 1 97.88 203 GLY B O 1
ATOM 4656 N N . PHE B 1 204 ? 15.477 -12.641 -0.585 1 97.81 204 PHE B N 1
ATOM 4657 C CA . PHE B 1 204 ? 14.633 -13.812 -0.38 1 97.81 204 PHE B CA 1
ATOM 4658 C C . PHE B 1 204 ? 15.492 -15.055 -0.172 1 97.81 204 PHE B C 1
ATOM 4660 O O . PHE B 1 204 ? 15.102 -15.969 0.568 1 97.81 204 PHE B O 1
ATOM 4667 N N . GLY B 1 205 ? 16.594 -15.094 -0.84 1 97.56 205 GLY B N 1
ATOM 4668 C CA . GLY B 1 205 ? 17.531 -16.172 -0.609 1 97.56 205 GLY B CA 1
ATOM 4669 C C . GLY B 1 205 ? 18.078 -16.203 0.807 1 97.56 205 GLY B C 1
ATOM 4670 O O . GLY B 1 205 ? 18.234 -17.266 1.396 1 97.56 205 GLY B O 1
ATOM 4671 N N . ALA B 1 206 ? 18.391 -15.023 1.329 1 97.19 206 ALA B N 1
ATOM 4672 C CA . ALA B 1 206 ? 18.984 -14.891 2.658 1 97.19 206 ALA B CA 1
ATOM 4673 C C . ALA B 1 206 ? 18.031 -15.414 3.734 1 97.19 206 ALA B C 1
ATOM 4675 O O . ALA B 1 206 ? 18.469 -15.938 4.762 1 97.19 206 ALA B O 1
ATOM 4676 N N . MET B 1 207 ? 16.797 -15.344 3.516 1 95.12 207 MET B N 1
ATOM 4677 C CA . MET B 1 207 ? 15.844 -15.812 4.516 1 95.12 207 MET B CA 1
ATOM 4678 C C . MET B 1 207 ? 15.398 -17.25 4.215 1 95.12 207 MET B C 1
ATOM 4680 O O . MET B 1 207 ? 14.422 -17.734 4.793 1 95.12 207 MET B O 1
ATOM 4684 N N . HIS B 1 208 ? 15.969 -17.906 3.234 1 95.31 208 HIS B N 1
ATOM 4685 C CA . HIS B 1 208 ? 15.789 -19.312 2.896 1 95.31 208 HIS B CA 1
ATOM 4686 C C . HIS B 1 208 ? 14.367 -19.594 2.422 1 95.31 208 HIS B C 1
ATOM 4688 O O . HIS B 1 208 ? 13.797 -20.641 2.732 1 95.31 208 HIS B O 1
ATOM 4694 N N . ALA B 1 209 ? 13.828 -18.641 1.731 1 95.56 209 ALA B N 1
ATOM 4695 C CA . ALA B 1 209 ? 12.453 -18.781 1.243 1 95.56 209 ALA B CA 1
ATOM 4696 C C . ALA B 1 209 ? 12.43 -19.422 -0.14 1 95.56 209 ALA B C 1
ATOM 4698 O O . ALA B 1 209 ? 11.414 -19.984 -0.549 1 95.56 209 ALA B O 1
ATOM 4699 N N . LEU B 1 210 ? 13.562 -19.391 -0.869 1 98.31 210 LEU B N 1
ATOM 4700 C CA . LEU B 1 210 ? 13.586 -19.797 -2.27 1 98.31 210 LEU B CA 1
ATOM 4701 C C . LEU B 1 210 ? 14.008 -21.25 -2.402 1 98.31 210 LEU B C 1
ATOM 4703 O O . LEU B 1 210 ? 14.852 -21.734 -1.64 1 98.31 210 LEU B O 1
ATOM 4707 N N . SER B 1 211 ? 13.414 -21.875 -3.402 1 98.62 211 SER B N 1
ATOM 4708 C CA . SER B 1 211 ? 13.914 -23.203 -3.783 1 98.62 211 SER B CA 1
ATOM 4709 C C . SER B 1 211 ? 15.367 -23.109 -4.242 1 98.62 211 SER B C 1
ATOM 4711 O O . SER B 1 211 ? 15.766 -22.156 -4.914 1 98.62 211 SER B O 1
ATOM 4713 N N . THR B 1 212 ? 16.125 -24.125 -3.902 1 98.25 212 THR B N 1
ATOM 4714 C CA . THR B 1 212 ? 17.531 -24.172 -4.281 1 98.25 212 THR B CA 1
ATOM 4715 C C . THR B 1 212 ? 17.797 -25.281 -5.285 1 98.25 212 THR B C 1
ATOM 4717 O O . THR B 1 212 ? 18.906 -25.781 -5.387 1 98.25 212 THR B O 1
ATOM 4720 N N . ARG B 1 213 ? 16.797 -25.672 -5.961 1 97.94 213 ARG B N 1
ATOM 4721 C CA . ARG B 1 213 ? 16.891 -26.766 -6.922 1 97.94 213 ARG B CA 1
ATOM 4722 C C . ARG B 1 213 ? 17.531 -26.312 -8.219 1 97.94 213 ARG B C 1
ATOM 4724 O O . ARG B 1 213 ? 16.938 -26.438 -9.297 1 97.94 213 ARG B O 1
ATOM 4731 N N . ASN B 1 214 ? 18.781 -25.906 -8.141 1 98.31 214 ASN B N 1
ATOM 4732 C CA . ASN B 1 214 ? 19.516 -25.312 -9.258 1 98.31 214 ASN B CA 1
ATOM 4733 C C . ASN B 1 214 ? 19.719 -26.312 -10.391 1 98.31 214 ASN B C 1
ATOM 4735 O O . ASN B 1 214 ? 19.844 -25.938 -11.547 1 98.31 214 ASN B O 1
ATOM 4739 N N . GLU B 1 215 ? 19.672 -27.609 -10.125 1 97.88 215 GLU B N 1
ATOM 4740 C CA . GLU B 1 215 ? 19.984 -28.641 -11.109 1 97.88 215 GLU B CA 1
ATOM 4741 C C . GLU B 1 215 ? 18.766 -28.938 -11.984 1 97.88 215 GLU B C 1
ATOM 4743 O O . GLU B 1 215 ? 18.891 -29.531 -13.062 1 97.88 215 GLU B O 1
ATOM 4748 N N . SER B 1 216 ? 17.594 -28.609 -11.547 1 98.06 216 SER B N 1
ATOM 4749 C CA . SER B 1 216 ? 16.359 -28.844 -12.289 1 98.06 216 SER B CA 1
ATOM 4750 C C . SER B 1 216 ? 15.375 -27.703 -12.078 1 98.06 216 SER B C 1
ATOM 4752 O O . SER B 1 216 ? 14.297 -27.906 -11.508 1 98.06 216 SER B O 1
ATOM 4754 N N . PRO B 1 217 ? 15.719 -26.516 -12.617 1 98.38 217 PRO B N 1
ATOM 4755 C CA . PRO B 1 217 ? 14.867 -25.344 -12.391 1 98.38 217 PRO B CA 1
ATOM 4756 C C . PRO B 1 217 ? 13.422 -25.578 -12.836 1 98.38 217 PRO B C 1
ATOM 4758 O O . PRO B 1 217 ? 12.492 -25.109 -12.164 1 98.38 217 PRO B O 1
ATOM 4761 N N . GLU B 1 218 ? 13.164 -26.281 -13.875 1 98.19 218 GLU B N 1
ATOM 4762 C CA . GLU B 1 218 ? 11.836 -26.469 -14.461 1 98.19 218 GLU B CA 1
ATOM 4763 C C . GLU B 1 218 ? 10.922 -27.25 -13.523 1 98.19 218 GLU B C 1
ATOM 4765 O O . GLU B 1 218 ? 9.703 -27.219 -13.672 1 98.19 218 GLU B O 1
ATOM 4770 N N . THR B 1 219 ? 11.492 -27.984 -12.562 1 98.38 219 THR B N 1
ATOM 4771 C CA . THR B 1 219 ? 10.695 -28.797 -11.664 1 98.38 219 THR B CA 1
ATOM 4772 C C . THR B 1 219 ? 10.711 -28.219 -10.25 1 98.38 219 THR B C 1
ATOM 4774 O O . THR B 1 219 ? 10.203 -28.844 -9.312 1 98.38 219 THR B O 1
ATOM 4777 N N . ALA B 1 220 ? 11.312 -26.984 -10.102 1 98.5 220 ALA B N 1
ATOM 4778 C CA . ALA B 1 220 ? 11.602 -26.453 -8.773 1 98.5 220 ALA B CA 1
ATOM 4779 C C . ALA B 1 220 ? 10.312 -26.031 -8.055 1 98.5 220 ALA B C 1
ATOM 4781 O O . ALA B 1 220 ? 10.188 -26.234 -6.848 1 98.5 220 ALA B O 1
ATOM 4782 N N . SER B 1 221 ? 9.445 -25.375 -8.781 1 98.62 221 SER B N 1
ATOM 4783 C CA . SER B 1 221 ? 8.164 -25 -8.188 1 98.62 221 SER B CA 1
ATOM 4784 C C . SER B 1 221 ? 7.223 -26.203 -8.117 1 98.62 221 SER B C 1
ATOM 4786 O O . SER B 1 221 ? 6.676 -26.625 -9.133 1 98.62 221 SER B O 1
ATOM 4788 N N . ARG B 1 222 ? 7.031 -26.75 -6.961 1 98.62 222 ARG B N 1
ATOM 4789 C CA . ARG B 1 222 ? 6.355 -28.047 -6.855 1 98.62 222 ARG B CA 1
ATOM 4790 C C . ARG B 1 222 ? 5.453 -28.078 -5.625 1 98.62 222 ARG B C 1
ATOM 4792 O O . ARG B 1 222 ? 5.633 -28.938 -4.746 1 98.62 222 ARG B O 1
ATOM 4799 N N . PRO B 1 223 ? 4.438 -27.188 -5.641 1 98.69 223 PRO B N 1
ATOM 4800 C CA . PRO B 1 223 ? 3.488 -27.188 -4.527 1 98.69 223 PRO B CA 1
ATOM 4801 C C . PRO B 1 223 ? 2.939 -28.578 -4.223 1 98.69 223 PRO B C 1
ATOM 4803 O O . PRO B 1 223 ? 2.688 -29.359 -5.141 1 98.69 223 PRO B O 1
ATOM 4806 N N . PHE B 1 224 ? 2.758 -28.922 -2.918 1 98.44 224 PHE B N 1
ATOM 4807 C CA . PHE B 1 224 ? 2.115 -30.094 -2.352 1 98.44 224 PHE B CA 1
ATOM 4808 C C . PHE B 1 224 ? 3.031 -31.312 -2.447 1 98.44 224 PHE B C 1
ATOM 4810 O O . PHE B 1 224 ? 2.76 -32.344 -1.841 1 98.44 224 PHE B O 1
ATOM 4817 N N . ASP B 1 225 ? 4.129 -31.203 -3.223 1 98.75 225 ASP B N 1
ATOM 4818 C CA . ASP B 1 225 ? 5.07 -32.312 -3.289 1 98.75 225 ASP B CA 1
ATOM 4819 C C . ASP B 1 225 ? 5.863 -32.438 -1.989 1 98.75 225 ASP B C 1
ATOM 4821 O O . ASP B 1 225 ? 6.223 -31.438 -1.377 1 98.75 225 ASP B O 1
ATOM 4825 N N . ALA B 1 226 ? 6.152 -33.625 -1.631 1 98.31 226 ALA B N 1
ATOM 4826 C CA . ALA B 1 226 ? 6.836 -33.875 -0.364 1 98.31 226 ALA B CA 1
ATOM 4827 C C . ALA B 1 226 ? 8.25 -33.281 -0.38 1 98.31 226 ALA B C 1
ATOM 4829 O O . ALA B 1 226 ? 8.812 -33 0.673 1 98.31 226 ALA B O 1
ATOM 4830 N N . THR B 1 227 ? 8.828 -33.094 -1.532 1 98 227 THR B N 1
ATOM 4831 C CA . THR B 1 227 ? 10.227 -32.688 -1.637 1 98 227 THR B CA 1
ATOM 4832 C C . THR B 1 227 ? 10.336 -31.203 -1.906 1 98 227 THR B C 1
ATOM 4834 O O . THR B 1 227 ? 11.414 -30.703 -2.24 1 98 227 THR B O 1
ATOM 4837 N N . ARG B 1 228 ? 9.219 -30.516 -1.776 1 98.19 228 ARG B N 1
ATOM 4838 C CA . ARG B 1 228 ? 9.25 -29.078 -1.989 1 98.19 228 ARG B CA 1
ATOM 4839 C C . ARG B 1 228 ? 10.227 -28.406 -1.023 1 98.19 228 ARG B C 1
ATOM 4841 O O . ARG B 1 228 ? 10.375 -28.844 0.12 1 98.19 228 ARG B O 1
ATOM 4848 N N . ASP B 1 229 ? 10.891 -27.281 -1.463 1 97.5 229 ASP B N 1
ATOM 4849 C CA . ASP B 1 229 ? 11.914 -26.688 -0.604 1 97.5 229 ASP B CA 1
ATOM 4850 C C . ASP B 1 229 ? 11.883 -25.172 -0.665 1 97.5 229 ASP B C 1
ATOM 4852 O O . ASP B 1 229 ? 12.875 -24.5 -0.356 1 97.5 229 ASP B O 1
ATOM 4856 N N . GLY B 1 230 ? 10.828 -24.562 -1.16 1 97.69 230 GLY B N 1
ATOM 4857 C CA . GLY B 1 230 ? 10.711 -23.125 -1.252 1 97.69 230 GLY B CA 1
ATOM 4858 C C . GLY B 1 230 ? 10.039 -22.656 -2.529 1 97.69 230 GLY B C 1
ATOM 4859 O O . GLY B 1 230 ? 9.828 -23.453 -3.451 1 97.69 230 GLY B O 1
ATOM 4860 N N . PHE B 1 231 ? 9.695 -21.391 -2.523 1 97.5 231 PHE B N 1
ATOM 4861 C CA . PHE B 1 231 ? 9.016 -20.922 -3.725 1 97.5 231 PHE B CA 1
ATOM 4862 C C . PHE B 1 231 ? 10.031 -20.5 -4.785 1 97.5 231 PHE B C 1
ATOM 4864 O O . PHE B 1 231 ? 11.219 -20.344 -4.492 1 97.5 231 PHE B O 1
ATOM 4871 N N . VAL B 1 232 ? 9.633 -20.5 -6.023 1 98.88 232 VAL B N 1
ATOM 4872 C CA . VAL B 1 232 ? 10.383 -19.938 -7.137 1 98.88 232 VAL B CA 1
ATOM 4873 C C . VAL B 1 232 ? 9.883 -18.531 -7.43 1 98.88 232 VAL B C 1
ATOM 4875 O O . VAL B 1 232 ? 8.695 -18.312 -7.676 1 98.88 232 VAL B O 1
ATOM 4878 N N . LEU B 1 233 ? 10.805 -17.594 -7.383 1 98.81 233 LEU B N 1
ATOM 4879 C CA . LEU B 1 233 ? 10.422 -16.203 -7.609 1 98.81 233 LEU B CA 1
ATOM 4880 C C . LEU B 1 233 ? 10.023 -15.977 -9.062 1 98.81 233 LEU B C 1
ATOM 4882 O O . LEU B 1 233 ? 10.703 -16.453 -9.977 1 98.81 233 LEU B O 1
ATOM 4886 N N . GLY B 1 234 ? 8.875 -15.359 -9.242 1 98.81 234 GLY B N 1
ATOM 4887 C CA . GLY B 1 234 ? 8.406 -14.984 -10.57 1 98.81 234 GLY B CA 1
ATOM 4888 C C . GLY B 1 234 ? 8.109 -13.508 -10.695 1 98.81 234 GLY B C 1
ATOM 4889 O O . GLY B 1 234 ? 8.172 -12.766 -9.719 1 98.81 234 GLY B O 1
ATOM 4890 N N . GLU B 1 235 ? 7.844 -13.055 -11.922 1 98.81 235 GLU B N 1
ATOM 4891 C CA . GLU B 1 235 ? 7.512 -11.664 -12.203 1 98.81 235 GLU B CA 1
ATOM 4892 C C . GLU B 1 235 ? 6.402 -11.555 -13.242 1 98.81 235 GLU B C 1
ATOM 4894 O O . GLU B 1 235 ? 6.105 -12.523 -13.938 1 98.81 235 GLU B O 1
ATOM 4899 N N . GLY B 1 236 ? 5.773 -10.414 -13.281 1 98.88 236 GLY B N 1
ATOM 4900 C CA . GLY B 1 236 ? 4.707 -10.172 -14.234 1 98.88 236 GLY B CA 1
ATOM 4901 C C . GLY B 1 236 ? 3.568 -9.352 -13.672 1 98.88 236 GLY B C 1
ATOM 4902 O O . GLY B 1 236 ? 3.77 -8.555 -12.75 1 98.88 236 GLY B O 1
ATOM 4903 N N . ALA B 1 237 ? 2.426 -9.469 -14.344 1 98.94 237 ALA B N 1
ATOM 4904 C CA . ALA B 1 237 ? 1.27 -8.664 -13.945 1 98.94 237 ALA B CA 1
ATOM 4905 C C . ALA B 1 237 ? -0.032 -9.312 -14.414 1 98.94 237 ALA B C 1
ATOM 4907 O O . ALA B 1 237 ? -0.044 -10.07 -15.383 1 98.94 237 ALA B O 1
ATOM 4908 N N . GLY B 1 238 ? -1.043 -9.148 -13.672 1 98.94 238 GLY B N 1
ATOM 4909 C CA . GLY B 1 238 ? -2.424 -9.414 -14.047 1 98.94 238 GLY B CA 1
ATOM 4910 C C . GLY B 1 238 ? -3.334 -8.211 -13.852 1 98.94 238 GLY B C 1
ATOM 4911 O O . GLY B 1 238 ? -3.154 -7.441 -12.906 1 98.94 238 GLY B O 1
ATOM 4912 N N . ALA B 1 239 ? -4.273 -8.031 -14.773 1 98.94 239 ALA B N 1
ATOM 4913 C CA . ALA B 1 239 ? -5.191 -6.895 -14.695 1 98.94 239 ALA B CA 1
ATOM 4914 C C . ALA B 1 239 ? -6.629 -7.336 -14.945 1 98.94 239 ALA B C 1
ATOM 4916 O O . ALA B 1 239 ? -6.887 -8.203 -15.789 1 98.94 239 ALA B O 1
ATOM 4917 N N . LEU B 1 240 ? -7.527 -6.824 -14.211 1 99 240 LEU B N 1
ATOM 4918 C CA . LEU B 1 240 ? -8.961 -7.016 -14.375 1 99 240 LEU B CA 1
ATOM 4919 C C . LEU B 1 240 ? -9.68 -5.676 -14.484 1 99 240 LEU B C 1
ATOM 4921 O O . LEU B 1 240 ? -9.281 -4.699 -13.844 1 99 240 LEU B O 1
ATOM 4925 N N . ILE B 1 241 ? -10.711 -5.633 -15.32 1 99 241 ILE B N 1
ATOM 4926 C CA . ILE B 1 241 ? -11.672 -4.531 -15.289 1 99 241 ILE B CA 1
ATOM 4927 C C . ILE B 1 241 ? -12.906 -4.941 -14.492 1 99 241 ILE B C 1
ATOM 4929 O O . ILE B 1 241 ? -13.656 -5.828 -14.914 1 99 241 ILE B O 1
ATOM 4933 N N . LEU B 1 242 ? -13.047 -4.379 -13.297 1 98.94 242 LEU B N 1
ATOM 4934 C CA . LEU B 1 242 ? -14.289 -4.535 -12.547 1 98.94 242 LEU B CA 1
ATOM 4935 C C . LEU B 1 242 ? -15.289 -3.447 -12.922 1 98.94 242 LEU B C 1
ATOM 4937 O O . LEU B 1 242 ? -14.906 -2.293 -13.141 1 98.94 242 LEU B O 1
ATOM 4941 N N . GLU B 1 243 ? -16.516 -3.818 -13.031 1 98.88 243 GLU B N 1
ATOM 4942 C CA . GLU B 1 243 ? -17.547 -2.902 -13.5 1 98.88 243 GLU B CA 1
ATOM 4943 C C . GLU B 1 243 ? -18.875 -3.17 -12.789 1 98.88 243 GLU B C 1
ATOM 4945 O O . GLU B 1 243 ? -19.219 -4.32 -12.508 1 98.88 243 GLU B O 1
ATOM 4950 N N . GLU B 1 244 ? -19.516 -2.07 -12.406 1 98.81 244 GLU B N 1
ATOM 4951 C CA . GLU B 1 244 ? -20.875 -2.217 -11.875 1 98.81 244 GLU B CA 1
ATOM 4952 C C . GLU B 1 244 ? -21.766 -2.943 -12.867 1 98.81 244 GLU B C 1
ATOM 4954 O O . GLU B 1 244 ? -21.766 -2.639 -14.062 1 98.81 244 GLU B O 1
ATOM 4959 N N . TYR B 1 245 ? -22.578 -3.869 -12.391 1 98.19 245 TYR B N 1
ATOM 4960 C CA . TYR B 1 245 ? -23.312 -4.812 -13.227 1 98.19 245 TYR B CA 1
ATOM 4961 C C . TYR B 1 245 ? -24.25 -4.082 -14.18 1 98.19 245 TYR B C 1
ATOM 4963 O O . TYR B 1 245 ? -24.281 -4.387 -15.375 1 98.19 245 TYR B O 1
ATOM 4971 N N . GLU B 1 246 ? -25.047 -3.123 -13.664 1 98.12 246 GLU B N 1
ATOM 4972 C CA . GLU B 1 246 ? -26.016 -2.43 -14.523 1 98.12 246 GLU B CA 1
ATOM 4973 C C . GLU B 1 246 ? -25.297 -1.566 -15.562 1 98.12 246 GLU B C 1
ATOM 4975 O O . GLU B 1 246 ? -25.781 -1.401 -16.688 1 98.12 246 GLU B O 1
ATOM 4980 N N . HIS B 1 247 ? -24.156 -1.019 -15.148 1 98.38 247 HIS B N 1
ATOM 4981 C CA . HIS B 1 247 ? -23.344 -0.266 -16.094 1 98.38 247 HIS B CA 1
ATOM 4982 C C . HIS B 1 247 ? -22.844 -1.157 -17.219 1 98.38 247 HIS B C 1
ATOM 4984 O O . HIS B 1 247 ? -22.875 -0.764 -18.391 1 98.38 247 HIS B O 1
ATOM 4990 N N . ALA B 1 248 ? -22.344 -2.336 -16.938 1 98.5 248 ALA B N 1
ATOM 4991 C CA . ALA B 1 248 ? -21.859 -3.305 -17.906 1 98.5 248 ALA B CA 1
ATOM 4992 C C . ALA B 1 248 ? -22.984 -3.756 -18.844 1 98.5 248 ALA B C 1
ATOM 4994 O O . ALA B 1 248 ? -22.797 -3.836 -20.062 1 98.5 248 ALA B O 1
ATOM 4995 N N . LYS B 1 249 ? -24.109 -4.062 -18.312 1 97.81 249 LYS B N 1
ATOM 4996 C CA . LYS B 1 249 ? -25.266 -4.516 -19.094 1 97.81 249 LYS B CA 1
ATOM 4997 C C . LYS B 1 249 ? -25.719 -3.451 -20.094 1 97.81 249 LYS B C 1
ATOM 4999 O O . LYS B 1 249 ? -26.062 -3.768 -21.219 1 97.81 249 LYS B O 1
ATOM 5004 N N . ALA B 1 250 ? -25.703 -2.236 -19.609 1 97.94 250 ALA B N 1
ATOM 5005 C CA . ALA B 1 250 ? -26.188 -1.126 -20.422 1 97.94 250 ALA B CA 1
ATOM 5006 C C . ALA B 1 250 ? -25.391 -0.989 -21.703 1 97.94 250 ALA B C 1
ATOM 5008 O O . ALA B 1 250 ? -25.938 -0.592 -22.75 1 97.94 250 ALA B O 1
ATOM 5009 N N . ARG B 1 251 ? -24.156 -1.389 -21.688 1 96.88 251 ARG B N 1
ATOM 5010 C CA . ARG B 1 251 ? -23.344 -1.234 -22.891 1 96.88 251 ARG B CA 1
ATOM 5011 C C . ARG B 1 251 ? -23.156 -2.57 -23.609 1 96.88 251 ARG B C 1
ATOM 5013 O O . ARG B 1 251 ? -22.344 -2.684 -24.516 1 96.88 251 ARG B O 1
ATOM 5020 N N . GLY B 1 252 ? -23.766 -3.658 -23.109 1 97.62 252 GLY B N 1
ATOM 5021 C CA . GLY B 1 252 ? -23.688 -4.965 -23.734 1 97.62 252 GLY B CA 1
ATOM 5022 C C . GLY B 1 252 ? -22.328 -5.613 -23.594 1 97.62 252 GLY B C 1
ATOM 5023 O O . GLY B 1 252 ? -21.844 -6.285 -24.5 1 97.62 252 GLY B O 1
ATOM 5024 N N . ALA B 1 253 ? -21.766 -5.395 -22.438 1 98.06 253 ALA B N 1
ATOM 5025 C CA . ALA B 1 253 ? -20.422 -5.914 -22.203 1 98.06 253 ALA B CA 1
ATOM 5026 C C . ALA B 1 253 ? -20.438 -7.438 -22.094 1 98.06 253 ALA B C 1
ATOM 5028 O O . ALA B 1 253 ? -21.375 -8.023 -21.562 1 98.06 253 ALA B O 1
ATOM 5029 N N . LYS B 1 254 ? -19.359 -8.039 -22.656 1 97.94 254 LYS B N 1
ATOM 5030 C CA . LYS B 1 254 ? -19.078 -9.414 -22.25 1 97.94 254 LYS B CA 1
ATOM 5031 C C . LYS B 1 254 ? -18.734 -9.484 -20.766 1 97.94 254 LYS B C 1
ATOM 5033 O O . LYS B 1 254 ? -17.922 -8.703 -20.266 1 97.94 254 LYS B O 1
ATOM 5038 N N . ILE B 1 255 ? -19.406 -10.391 -20.047 1 98.56 255 ILE B N 1
ATOM 5039 C CA . ILE B 1 255 ? -19.156 -10.562 -18.625 1 98.56 255 ILE B CA 1
ATOM 5040 C C . ILE B 1 255 ? -18.531 -11.93 -18.359 1 98.56 255 ILE B C 1
ATOM 5042 O O . ILE B 1 255 ? -19.109 -12.961 -18.703 1 98.56 255 ILE B O 1
ATOM 5046 N N . TYR B 1 256 ? -17.328 -11.922 -17.766 1 98.75 256 TYR B N 1
ATOM 5047 C CA . TYR B 1 256 ? -16.609 -13.156 -17.469 1 98.75 256 TYR B CA 1
ATOM 5048 C C . TYR B 1 256 ? -17.156 -13.828 -16.219 1 98.75 256 TYR B C 1
ATOM 5050 O O . TYR B 1 256 ? -17.297 -15.047 -16.156 1 98.75 256 TYR B O 1
ATOM 5058 N N . ALA B 1 257 ? -17.359 -13.039 -15.188 1 98.75 257 ALA B N 1
ATOM 5059 C CA . ALA B 1 257 ? -17.766 -13.531 -13.875 1 98.75 257 ALA B CA 1
ATOM 5060 C C . ALA B 1 257 ? -18.266 -12.383 -12.992 1 98.75 257 ALA B C 1
ATOM 5062 O O . ALA B 1 257 ? -18.031 -11.211 -13.297 1 98.75 257 ALA B O 1
ATOM 5063 N N . GLU B 1 258 ? -19.047 -12.719 -12.031 1 98.69 258 GLU B N 1
ATOM 5064 C CA . GLU B 1 258 ? -19.344 -11.797 -10.93 1 98.69 258 GLU B CA 1
ATOM 5065 C C . GLU B 1 258 ? -18.297 -11.922 -9.82 1 98.69 258 GLU B C 1
ATOM 5067 O O . GLU B 1 258 ? -17.891 -13.023 -9.469 1 98.69 258 GLU B O 1
ATOM 5072 N N . VAL B 1 259 ? -17.734 -10.812 -9.398 1 98.81 259 VAL B N 1
ATOM 5073 C CA . VAL B 1 259 ? -16.969 -10.828 -8.164 1 98.81 259 VAL B CA 1
ATOM 5074 C C . VAL B 1 259 ? -17.906 -10.914 -6.965 1 98.81 259 VAL B C 1
ATOM 5076 O O . VAL B 1 259 ? -18.406 -9.898 -6.477 1 98.81 259 VAL B O 1
ATOM 5079 N N . ALA B 1 260 ? -18.047 -12.062 -6.441 1 98.31 260 ALA B N 1
ATOM 5080 C CA . ALA B 1 260 ? -19.125 -12.336 -5.496 1 98.31 260 ALA B CA 1
ATOM 5081 C C . ALA B 1 260 ? -18.766 -11.836 -4.098 1 98.31 260 ALA B C 1
ATOM 5083 O O . ALA B 1 260 ? -19.656 -11.523 -3.299 1 98.31 260 ALA B O 1
ATOM 5084 N N . GLY B 1 261 ? -17.469 -11.82 -3.846 1 98.19 261 GLY B N 1
ATOM 5085 C CA . GLY B 1 261 ? -17.094 -11.375 -2.52 1 98.19 261 GLY B CA 1
ATOM 5086 C C . GLY B 1 261 ? -15.586 -11.398 -2.295 1 98.19 261 GLY B C 1
ATOM 5087 O O . GLY B 1 261 ? -14.828 -11.789 -3.184 1 98.19 261 GLY B O 1
ATOM 5088 N N . GLY B 1 262 ? -15.188 -10.891 -1.157 1 98.62 262 GLY B N 1
ATOM 5089 C CA . GLY B 1 262 ? -13.812 -10.883 -0.669 1 98.62 262 GLY B CA 1
ATOM 5090 C C . GLY B 1 262 ? -13.719 -11.062 0.834 1 98.62 262 GLY B C 1
ATOM 5091 O O . GLY B 1 262 ? -14.648 -10.719 1.566 1 98.62 262 GLY B O 1
ATOM 5092 N N . GLY B 1 263 ? -12.617 -11.672 1.227 1 98.75 263 GLY B N 1
ATOM 5093 C CA . GLY B 1 263 ? -12.297 -11.828 2.637 1 98.75 263 GLY B CA 1
ATOM 5094 C C . GLY B 1 263 ? -10.891 -11.375 2.986 1 98.75 263 GLY B C 1
ATOM 5095 O O . GLY B 1 263 ? -9.961 -11.562 2.203 1 98.75 263 GLY B O 1
ATOM 5096 N N . LEU B 1 264 ? -10.797 -10.727 4.105 1 98.81 264 LEU B N 1
ATOM 5097 C CA . LEU B 1 264 ? -9.508 -10.328 4.668 1 98.81 264 LEU B CA 1
ATOM 5098 C C . LEU B 1 264 ? -9.383 -10.805 6.113 1 98.81 264 LEU B C 1
ATOM 5100 O O . LEU B 1 264 ? -10.375 -10.875 6.84 1 98.81 264 LEU B O 1
ATOM 5104 N N . SER B 1 265 ? -8.195 -11.172 6.5 1 98.56 265 SER B N 1
ATOM 5105 C CA . SER B 1 265 ? -7.848 -11.5 7.879 1 98.56 265 SER B CA 1
ATOM 5106 C C . SER B 1 265 ? -6.352 -11.336 8.125 1 98.56 265 SER B C 1
ATOM 5108 O O . SER B 1 265 ? -5.59 -11.062 7.199 1 98.56 265 SER B O 1
ATOM 5110 N N . SER B 1 266 ? -6.004 -11.461 9.359 1 98.25 266 SER B N 1
ATOM 5111 C CA . SER B 1 266 ? -4.602 -11.453 9.766 1 98.25 266 SER B CA 1
ATOM 5112 C C . SER B 1 266 ? -4.27 -12.664 10.633 1 98.25 266 SER B C 1
ATOM 5114 O O . SER B 1 266 ? -5.09 -13.102 11.438 1 98.25 266 SER B O 1
ATOM 5116 N N . ASP B 1 267 ? -3.055 -13.164 10.438 1 96.5 267 ASP B N 1
ATOM 5117 C CA . ASP B 1 267 ? -2.584 -14.227 11.312 1 96.5 267 ASP B CA 1
ATOM 5118 C C . ASP B 1 267 ? -2.262 -13.688 12.711 1 96.5 267 ASP B C 1
ATOM 5120 O O . ASP B 1 267 ? -2.441 -14.383 13.711 1 96.5 267 ASP B O 1
ATOM 5124 N N . ALA B 1 268 ? -1.772 -12.461 12.711 1 96.25 268 ALA B N 1
ATOM 5125 C CA . ALA B 1 268 ? -1.373 -11.797 13.953 1 96.25 268 ALA B CA 1
ATOM 5126 C C . ALA B 1 268 ? -0.46 -12.688 14.781 1 96.25 268 ALA B C 1
ATOM 5128 O O . ALA B 1 268 ? -0.633 -12.805 16 1 96.25 268 ALA B O 1
ATOM 5129 N N . TYR B 1 269 ? 0.516 -13.32 14.141 1 92.69 269 TYR B N 1
ATOM 5130 C CA . TYR B 1 269 ? 1.311 -14.328 14.836 1 92.69 269 TYR B CA 1
ATOM 5131 C C . TYR B 1 269 ? 2.799 -14.117 14.578 1 92.69 269 TYR B C 1
ATOM 5133 O O . TYR B 1 269 ? 3.586 -14.031 15.523 1 92.69 269 TYR B O 1
ATOM 5141 N N . HIS B 1 270 ? 3.184 -14.055 13.398 1 89.94 270 HIS B N 1
ATOM 5142 C CA . HIS B 1 270 ? 4.578 -13.945 12.984 1 89.94 270 HIS B CA 1
ATOM 5143 C C . HIS B 1 270 ? 4.699 -13.188 11.664 1 89.94 270 HIS B C 1
ATOM 5145 O O . HIS B 1 270 ? 3.766 -13.18 10.859 1 89.94 270 HIS B O 1
ATOM 5151 N N . MET B 1 271 ? 5.875 -12.688 11.391 1 89.94 271 MET B N 1
ATOM 5152 C CA . MET B 1 271 ? 6.082 -11.844 10.219 1 89.94 271 MET B CA 1
ATOM 5153 C C . MET B 1 271 ? 6.137 -12.688 8.945 1 89.94 271 MET B C 1
ATOM 5155 O O . MET B 1 271 ? 5.758 -12.219 7.871 1 89.94 271 MET B O 1
ATOM 5159 N N . THR B 1 272 ? 6.664 -13.938 9.094 1 86.38 272 THR B N 1
ATOM 5160 C CA . THR B 1 272 ? 6.898 -14.672 7.855 1 86.38 272 THR B CA 1
ATOM 5161 C C . THR B 1 272 ? 6.242 -16.047 7.914 1 86.38 272 THR B C 1
ATOM 5163 O O . THR B 1 272 ? 6.234 -16.781 6.926 1 86.38 272 THR B O 1
ATOM 5166 N N . ALA B 1 273 ? 5.723 -16.406 9.047 1 84 273 ALA B N 1
ATOM 5167 C CA . ALA B 1 273 ? 5.137 -17.734 9.211 1 84 273 ALA B CA 1
ATOM 5168 C C . ALA B 1 273 ? 3.639 -17.641 9.477 1 84 273 ALA B C 1
ATOM 5170 O O . ALA B 1 273 ? 3.174 -16.719 10.141 1 84 273 ALA B O 1
ATOM 5171 N N . PRO B 1 274 ? 2.924 -18.609 8.938 1 83.62 274 PRO B N 1
ATOM 5172 C CA . PRO B 1 274 ? 1.495 -18.641 9.258 1 83.62 274 PRO B CA 1
ATOM 5173 C C . PRO B 1 274 ? 1.228 -19.062 10.703 1 83.62 274 PRO B C 1
ATOM 5175 O O . PRO B 1 274 ? 2.102 -19.625 11.359 1 83.62 274 PRO B O 1
ATOM 5178 N N . HIS B 1 275 ? 0.071 -18.703 11.164 1 86.25 275 HIS B N 1
ATOM 5179 C CA . HIS B 1 275 ? -0.339 -19.203 12.477 1 86.25 275 HIS B CA 1
ATOM 5180 C C . HIS B 1 275 ? -0.331 -20.719 12.508 1 86.25 275 HIS B C 1
ATOM 5182 O O . HIS B 1 275 ? -0.812 -21.375 11.578 1 86.25 275 HIS B O 1
ATOM 5188 N N . PRO B 1 276 ? 0.136 -21.312 13.477 1 84.5 276 PRO B N 1
ATOM 5189 C CA . PRO B 1 276 ? 0.264 -22.766 13.531 1 84.5 276 PRO B CA 1
ATOM 5190 C C . PRO B 1 276 ? -1.079 -23.484 13.406 1 84.5 276 PRO B C 1
ATOM 5192 O O . PRO B 1 276 ? -1.151 -24.562 12.812 1 84.5 276 PRO B O 1
ATOM 5195 N N . ASP B 1 277 ? -2.084 -22.859 13.938 1 87.69 277 ASP B N 1
ATOM 5196 C CA . ASP B 1 277 ? -3.404 -23.469 13.875 1 87.69 277 ASP B CA 1
ATOM 5197 C C . ASP B 1 277 ? -4.168 -23 12.633 1 87.69 277 ASP B C 1
ATOM 5199 O O . ASP B 1 277 ? -5.34 -23.344 12.461 1 87.69 277 ASP B O 1
ATOM 5203 N N . GLY B 1 278 ? -3.547 -22.25 11.875 1 91.81 278 GLY B N 1
ATOM 5204 C CA . GLY B 1 278 ? -4.141 -21.797 10.625 1 91.81 278 GLY B CA 1
ATOM 5205 C C . GLY B 1 278 ? -5.371 -20.922 10.836 1 91.81 278 GLY B C 1
ATOM 5206 O O . GLY B 1 278 ? -6.238 -20.859 9.961 1 91.81 278 GLY B O 1
ATOM 5207 N N . ILE B 1 279 ? -5.469 -20.25 11.953 1 95.31 279 ILE B N 1
ATOM 5208 C CA . ILE B 1 279 ? -6.672 -19.516 12.344 1 95.31 279 ILE B CA 1
ATOM 5209 C C . ILE B 1 279 ? -6.949 -18.406 11.336 1 95.31 279 ILE B C 1
ATOM 5211 O O . ILE B 1 279 ? -8.086 -18.234 10.883 1 95.31 279 ILE B O 1
ATOM 5215 N N . GLY B 1 280 ? -5.926 -17.625 10.969 1 96.25 280 GLY B N 1
ATOM 5216 C CA . GLY B 1 280 ? -6.102 -16.562 10.008 1 96.25 280 GLY B CA 1
ATOM 5217 C C . GLY B 1 280 ? -6.496 -17.047 8.625 1 96.25 280 GLY B C 1
ATOM 5218 O O . GLY B 1 280 ? -7.301 -16.406 7.941 1 96.25 280 GLY B O 1
ATOM 5219 N N . VAL B 1 281 ? -5.961 -18.188 8.219 1 97.06 281 VAL B N 1
ATOM 5220 C CA . VAL B 1 281 ? -6.219 -18.781 6.906 1 97.06 281 VAL B CA 1
ATOM 5221 C C . VAL B 1 281 ? -7.648 -19.312 6.855 1 97.06 281 VAL B C 1
ATOM 5223 O O . VAL B 1 281 ? -8.328 -19.172 5.836 1 97.06 281 VAL B O 1
ATOM 5226 N N . VAL B 1 282 ? -8.102 -19.922 7.949 1 98.38 282 VAL B N 1
ATOM 5227 C CA . VAL B 1 282 ? -9.477 -20.391 8.039 1 98.38 282 VAL B CA 1
ATOM 5228 C C . VAL B 1 282 ? -10.43 -19.203 7.969 1 98.38 282 VAL B C 1
ATOM 5230 O O . VAL B 1 282 ? -11.383 -19.203 7.18 1 98.38 282 VAL B O 1
ATOM 5233 N N . ARG B 1 283 ? -10.172 -18.188 8.703 1 98.25 283 ARG B N 1
ATOM 5234 C CA . ARG B 1 283 ? -11.062 -17.047 8.859 1 98.25 283 ARG B CA 1
ATOM 5235 C C . ARG B 1 283 ? -11.203 -16.266 7.551 1 98.25 283 ARG B C 1
ATOM 5237 O O . ARG B 1 283 ? -12.266 -15.727 7.254 1 98.25 283 ARG B O 1
ATOM 5244 N N . VAL B 1 284 ? -10.109 -16.188 6.797 1 98.69 284 VAL B N 1
ATOM 5245 C CA . VAL B 1 284 ? -10.172 -15.398 5.562 1 98.69 284 VAL B CA 1
ATOM 5246 C C . VAL B 1 284 ? -11.164 -16.047 4.598 1 98.69 284 VAL B C 1
ATOM 5248 O O . VAL B 1 284 ? -11.898 -15.352 3.895 1 98.69 284 VAL B O 1
ATOM 5251 N N . MET B 1 285 ? -11.164 -17.359 4.488 1 98.81 285 MET B N 1
ATOM 5252 C CA . MET B 1 285 ? -12.094 -18.062 3.602 1 98.81 285 MET B CA 1
ATOM 5253 C C . MET B 1 285 ? -13.523 -17.953 4.129 1 98.81 285 MET B C 1
ATOM 5255 O O . MET B 1 285 ? -14.469 -17.781 3.352 1 98.81 285 MET B O 1
ATOM 5259 N N . GLU B 1 286 ? -13.664 -18.078 5.445 1 98.81 286 GLU B N 1
ATOM 5260 C CA . GLU B 1 286 ? -14.992 -17.922 6.039 1 98.81 286 GLU B CA 1
ATOM 5261 C C . GLU B 1 286 ? -15.539 -16.516 5.781 1 98.81 286 GLU B C 1
ATOM 5263 O O . GLU B 1 286 ? -16.719 -16.359 5.438 1 98.81 286 GLU B O 1
ATOM 5268 N N . ASN B 1 287 ? -14.672 -15.508 5.988 1 98.75 287 ASN B N 1
ATOM 5269 C CA . ASN B 1 287 ? -15.07 -14.133 5.723 1 98.75 287 ASN B CA 1
ATOM 5270 C C . ASN B 1 287 ? -15.469 -13.938 4.262 1 98.75 287 ASN B C 1
ATOM 5272 O O . ASN B 1 287 ? -16.406 -13.203 3.963 1 98.75 287 ASN B O 1
ATOM 5276 N N . CYS B 1 288 ? -14.734 -14.578 3.402 1 98.75 288 CYS B N 1
ATOM 5277 C CA . CYS B 1 288 ? -14.992 -14.477 1.972 1 98.75 288 CYS B CA 1
ATOM 5278 C C . CYS B 1 288 ? -16.344 -15.086 1.62 1 98.75 288 CYS B C 1
ATOM 5280 O O . CYS B 1 288 ? -17.141 -14.469 0.9 1 98.75 288 CYS B O 1
ATOM 5282 N N . LEU B 1 289 ? -16.625 -16.266 2.102 1 98.81 289 LEU B N 1
ATOM 5283 C CA . LEU B 1 289 ? -17.891 -16.938 1.87 1 98.81 289 LEU B CA 1
ATOM 5284 C C . LEU B 1 289 ? -19.047 -16.109 2.434 1 98.81 289 LEU B C 1
ATOM 5286 O O . LEU B 1 289 ? -20.078 -15.945 1.774 1 98.81 289 LEU B O 1
ATOM 5290 N N . LYS B 1 290 ? -18.844 -15.594 3.605 1 98.31 290 LYS B N 1
ATOM 5291 C CA . LYS B 1 290 ? -19.859 -14.773 4.242 1 98.31 290 LYS B CA 1
ATOM 5292 C C . LYS B 1 290 ? -20.156 -13.523 3.414 1 98.31 290 LYS B C 1
ATOM 5294 O O . LYS B 1 290 ? -21.328 -13.18 3.191 1 98.31 290 LYS B O 1
ATOM 5299 N N . ASP B 1 291 ? -19.125 -12.898 2.986 1 97.69 291 ASP B N 1
ATOM 5300 C CA . ASP B 1 291 ? -19.266 -11.688 2.186 1 97.69 291 ASP B CA 1
ATOM 5301 C C . ASP B 1 291 ? -20 -11.977 0.88 1 97.69 291 ASP B C 1
ATOM 5303 O O . ASP B 1 291 ? -20.766 -11.141 0.393 1 97.69 291 ASP B O 1
ATOM 5307 N N . ALA B 1 292 ? -19.781 -13.141 0.333 1 98 292 ALA B N 1
ATOM 5308 C CA . ALA B 1 292 ? -20.375 -13.531 -0.945 1 98 292 ALA B CA 1
ATOM 5309 C C . ALA B 1 292 ? -21.797 -14.07 -0.756 1 98 292 ALA B C 1
ATOM 5311 O O . ALA B 1 292 ? -22.531 -14.234 -1.726 1 98 292 ALA B O 1
ATOM 5312 N N . GLY B 1 293 ? -22.172 -14.336 0.46 1 97.75 293 GLY B N 1
ATOM 5313 C CA . GLY B 1 293 ? -23.453 -14.984 0.715 1 97.75 293 GLY B CA 1
ATOM 5314 C C . GLY B 1 293 ? -23.5 -16.406 0.183 1 97.75 293 GLY B C 1
ATOM 5315 O O . GLY B 1 293 ? -24.547 -16.828 -0.328 1 97.75 293 GLY B O 1
ATOM 5316 N N . LEU B 1 294 ? -22.375 -17.078 0.208 1 98.44 294 LEU B N 1
ATOM 5317 C CA . LEU B 1 294 ? -22.297 -18.453 -0.311 1 98.44 294 LEU B CA 1
ATOM 5318 C C . LEU B 1 294 ? -21.969 -19.438 0.805 1 98.44 294 LEU B C 1
ATOM 5320 O O . LEU B 1 294 ? -21.469 -19.047 1.858 1 98.44 294 LEU B O 1
ATOM 5324 N N . LYS B 1 295 ? -22.344 -20.734 0.582 1 98.31 295 LYS B N 1
ATOM 5325 C CA . LYS B 1 295 ? -22.016 -21.844 1.473 1 98.31 295 LYS B CA 1
ATOM 5326 C C . LYS B 1 295 ? -20.797 -22.609 0.956 1 98.31 295 LYS B C 1
ATOM 5328 O O . LYS B 1 295 ? -20.484 -22.562 -0.237 1 98.31 295 LYS B O 1
ATOM 5333 N N . PRO B 1 296 ? -20.047 -23.234 1.832 1 98.75 296 PRO B N 1
ATOM 5334 C CA . PRO B 1 296 ? -18.906 -24.016 1.393 1 98.75 296 PRO B CA 1
ATOM 5335 C C . PRO B 1 296 ? -19.234 -24.953 0.233 1 98.75 296 PRO B C 1
ATOM 5337 O O . PRO B 1 296 ? -18.422 -25.125 -0.685 1 98.75 296 PRO B O 1
ATOM 5340 N N . GLU B 1 297 ? -20.422 -25.484 0.209 1 98.56 297 GLU B N 1
ATOM 5341 C CA . GLU B 1 297 ? -20.844 -26.469 -0.776 1 98.56 297 GLU B CA 1
ATOM 5342 C C . GLU B 1 297 ? -20.984 -25.844 -2.16 1 98.56 297 GLU B C 1
ATOM 5344 O O . GLU B 1 297 ? -21.062 -26.562 -3.164 1 98.56 297 GLU B O 1
ATOM 5349 N N . ASP B 1 298 ? -21.047 -24.562 -2.176 1 98.62 298 ASP B N 1
ATOM 5350 C CA . ASP B 1 298 ? -21.234 -23.859 -3.447 1 98.62 298 ASP B CA 1
ATOM 5351 C C . ASP B 1 298 ? -19.922 -23.797 -4.23 1 98.62 298 ASP B C 1
ATOM 5353 O O . ASP B 1 298 ? -19.922 -23.531 -5.434 1 98.62 298 ASP B O 1
ATOM 5357 N N . VAL B 1 299 ? -18.797 -24.031 -3.615 1 98.88 299 VAL B N 1
ATOM 5358 C CA . VAL B 1 299 ? -17.484 -23.781 -4.219 1 98.88 299 VAL B CA 1
ATOM 5359 C C . VAL B 1 299 ? -17.047 -25.016 -5.012 1 98.88 299 VAL B C 1
ATOM 5361 O O . VAL B 1 299 ? -17.031 -26.125 -4.484 1 98.88 299 VAL B O 1
ATOM 5364 N N . ASP B 1 300 ? -16.641 -24.797 -6.227 1 98.88 300 ASP B N 1
ATOM 5365 C CA . ASP B 1 300 ? -16.281 -25.891 -7.113 1 98.88 300 ASP B CA 1
ATOM 5366 C C . ASP B 1 300 ? -14.766 -26.016 -7.238 1 98.88 300 ASP B C 1
ATOM 5368 O O . ASP B 1 300 ? -14.25 -27.109 -7.5 1 98.88 300 ASP B O 1
ATOM 5372 N N . ALA B 1 301 ? -14.117 -24.938 -7.191 1 98.88 301 ALA B N 1
ATOM 5373 C CA . ALA B 1 301 ? -12.68 -24.906 -7.418 1 98.88 301 ALA B CA 1
ATOM 5374 C C . ALA B 1 301 ? -11.992 -23.891 -6.512 1 98.88 301 ALA B C 1
ATOM 5376 O O . ALA B 1 301 ? -12.547 -22.828 -6.23 1 98.88 301 ALA B O 1
ATOM 5377 N N . ILE B 1 302 ? -10.781 -24.203 -6.031 1 98.94 302 ILE B N 1
ATOM 5378 C CA . ILE B 1 302 ? -9.969 -23.312 -5.223 1 98.94 302 ILE B CA 1
ATOM 5379 C C . ILE B 1 302 ? -8.562 -23.219 -5.809 1 98.94 302 ILE B C 1
ATOM 5381 O O . ILE B 1 302 ? -7.879 -24.234 -5.961 1 98.94 302 ILE B O 1
ATOM 5385 N N . ASN B 1 303 ? -8.195 -22.062 -6.273 1 98.94 303 ASN B N 1
ATOM 5386 C CA . ASN B 1 303 ? -6.781 -21.797 -6.523 1 98.94 303 ASN B CA 1
ATOM 5387 C C . ASN B 1 303 ? -6.059 -21.375 -5.246 1 98.94 303 ASN B C 1
ATOM 5389 O O . ASN B 1 303 ? -6.348 -20.328 -4.68 1 98.94 303 ASN B O 1
ATOM 5393 N N . THR B 1 304 ? -5.133 -22.141 -4.785 1 98.75 304 THR B N 1
ATOM 5394 C CA . THR B 1 304 ? -4.469 -21.938 -3.504 1 98.75 304 THR B CA 1
ATOM 5395 C C . THR B 1 304 ? -3.355 -20.891 -3.635 1 98.75 304 THR B C 1
ATOM 5397 O O . THR B 1 304 ? -2.969 -20.531 -4.746 1 98.75 304 THR B O 1
ATOM 5400 N N . HIS B 1 305 ? -2.928 -20.328 -2.48 1 97.81 305 HIS B N 1
ATOM 5401 C CA . HIS B 1 305 ? -1.653 -19.625 -2.465 1 97.81 305 HIS B CA 1
ATOM 5402 C C . HIS B 1 305 ? -0.503 -20.547 -2.855 1 97.81 305 HIS B C 1
ATOM 5404 O O . HIS B 1 305 ? 0.293 -20.219 -3.736 1 97.81 305 HIS B O 1
ATOM 5410 N N . GLY B 1 306 ? -0.398 -21.75 -2.225 1 96.81 306 GLY B N 1
ATOM 5411 C CA . GLY B 1 306 ? 0.402 -22.875 -2.684 1 96.81 306 GLY B CA 1
ATOM 5412 C C . GLY B 1 306 ? 1.788 -22.469 -3.146 1 96.81 306 GLY B C 1
ATOM 5413 O O . GLY B 1 306 ? 2.133 -22.641 -4.32 1 96.81 306 GLY B O 1
ATOM 5414 N N . THR B 1 307 ? 2.67 -22.047 -2.217 1 94 307 THR B N 1
ATOM 5415 C CA . THR B 1 307 ? 3.949 -21.453 -2.572 1 94 307 THR B CA 1
ATOM 5416 C C . THR B 1 307 ? 5.035 -22.516 -2.68 1 94 307 THR B C 1
ATOM 5418 O O . THR B 1 307 ? 6.188 -22.203 -2.996 1 94 307 THR B O 1
ATOM 5421 N N . SER B 1 308 ? 4.695 -23.75 -2.484 1 97.31 308 SER B N 1
ATOM 5422 C CA . SER B 1 308 ? 5.711 -24.797 -2.5 1 97.31 308 SER B CA 1
ATOM 5423 C C . SER B 1 308 ? 6.602 -24.719 -1.266 1 97.31 308 SER B C 1
ATOM 5425 O O . SER B 1 308 ? 7.809 -24.969 -1.349 1 97.31 308 SER B O 1
ATOM 5427 N N . THR B 1 309 ? 6.09 -24.25 -0.188 1 94.06 309 THR B N 1
ATOM 5428 C CA . THR B 1 309 ? 6.816 -24.266 1.077 1 94.06 309 THR B CA 1
ATOM 5429 C C . THR B 1 309 ? 6.273 -25.344 2.012 1 94.06 309 THR B C 1
ATOM 5431 O O . THR B 1 309 ? 5.07 -25.594 2.035 1 94.06 309 THR B O 1
ATOM 5434 N N . PRO B 1 310 ? 7.125 -25.969 2.789 1 91.19 310 PRO B N 1
ATOM 5435 C CA . PRO B 1 310 ? 6.691 -27.078 3.639 1 91.19 310 PRO B CA 1
ATOM 5436 C C . PRO B 1 310 ? 5.582 -26.688 4.609 1 91.19 310 PRO B C 1
ATOM 5438 O O . PRO B 1 310 ? 4.547 -27.344 4.672 1 91.19 310 PRO B O 1
ATOM 5441 N N . LEU B 1 311 ? 5.68 -25.578 5.246 1 88.31 311 LEU B N 1
ATOM 5442 C CA . LEU B 1 311 ? 4.703 -25.172 6.254 1 88.31 311 LEU B CA 1
ATOM 5443 C C . LEU B 1 311 ? 3.455 -24.594 5.602 1 88.31 311 LEU B C 1
ATOM 5445 O O . LEU B 1 311 ? 2.334 -24.938 5.992 1 88.31 311 LEU B O 1
ATOM 5449 N N . GLY B 1 312 ? 3.633 -23.766 4.621 1 92.44 312 GLY B N 1
ATOM 5450 C CA . GLY B 1 312 ? 2.521 -23.062 4.012 1 92.44 312 GLY B CA 1
ATOM 5451 C C . GLY B 1 312 ? 1.546 -23.969 3.293 1 92.44 312 GLY B C 1
ATOM 5452 O O . GLY B 1 312 ? 0.331 -23.828 3.438 1 92.44 312 GLY B O 1
ATOM 5453 N N . ASP B 1 313 ? 2.053 -24.938 2.539 1 95.31 313 ASP B N 1
ATOM 5454 C CA . ASP B 1 313 ? 1.195 -25.812 1.738 1 95.31 313 ASP B CA 1
ATOM 5455 C C . ASP B 1 313 ? 0.302 -26.672 2.629 1 95.31 313 ASP B C 1
ATOM 5457 O O . ASP B 1 313 ? -0.905 -26.766 2.395 1 95.31 313 ASP B O 1
ATOM 5461 N N . VAL B 1 314 ? 0.896 -27.266 3.629 1 95 314 VAL B N 1
ATOM 5462 C CA . VAL B 1 314 ? 0.151 -28.172 4.508 1 95 314 VAL B CA 1
ATOM 5463 C C . VAL B 1 314 ? -0.879 -27.375 5.305 1 95 314 VAL B C 1
ATOM 5465 O O . VAL B 1 314 ? -2.029 -27.797 5.441 1 95 314 VAL B O 1
ATOM 5468 N N . ALA B 1 315 ? -0.47 -26.219 5.797 1 94.19 315 ALA B N 1
ATOM 5469 C CA . ALA B 1 315 ? -1.354 -25.391 6.609 1 94.19 315 ALA B CA 1
ATOM 5470 C C . ALA B 1 315 ? -2.572 -24.938 5.809 1 94.19 315 ALA B C 1
ATOM 5472 O O . ALA B 1 315 ? -3.691 -24.922 6.324 1 94.19 315 ALA B O 1
ATOM 5473 N N . GLU B 1 316 ? -2.391 -24.547 4.594 1 96.94 316 GLU B N 1
ATOM 5474 C CA . GLU B 1 316 ? -3.486 -24.078 3.744 1 96.94 316 GLU B CA 1
ATOM 5475 C C . GLU B 1 316 ? -4.477 -25.203 3.461 1 96.94 316 GLU B C 1
ATOM 5477 O O . GLU B 1 316 ? -5.691 -25 3.506 1 96.94 316 GLU B O 1
ATOM 5482 N N . LEU B 1 317 ? -3.969 -26.422 3.127 1 97.56 317 LEU B N 1
ATOM 5483 C CA . LEU B 1 317 ? -4.848 -27.531 2.814 1 97.56 317 LEU B CA 1
ATOM 5484 C C . LEU B 1 317 ? -5.625 -27.984 4.047 1 97.56 317 LEU B C 1
ATOM 5486 O O . LEU B 1 317 ? -6.793 -28.359 3.949 1 97.56 317 LEU B O 1
ATOM 5490 N N . LYS B 1 318 ? -4.969 -27.938 5.184 1 96.94 318 LYS B N 1
ATOM 5491 C CA . LYS B 1 318 ? -5.68 -28.234 6.426 1 96.94 318 LYS B CA 1
ATOM 5492 C C . LYS B 1 318 ? -6.797 -27.219 6.672 1 96.94 318 LYS B C 1
ATOM 5494 O O . LYS B 1 318 ? -7.887 -27.594 7.113 1 96.94 318 LYS B O 1
ATOM 5499 N N . ALA B 1 319 ? -6.484 -25.953 6.43 1 97.75 319 ALA B N 1
ATOM 5500 C CA . ALA B 1 319 ? -7.488 -24.906 6.59 1 97.75 319 ALA B CA 1
ATOM 5501 C C . ALA B 1 319 ? -8.656 -25.109 5.633 1 97.75 319 ALA B C 1
ATOM 5503 O O . ALA B 1 319 ? -9.82 -24.922 6.004 1 97.75 319 ALA B O 1
ATOM 5504 N N . ILE B 1 320 ? -8.383 -25.469 4.371 1 98.5 320 ILE B N 1
ATOM 5505 C CA . ILE B 1 320 ? -9.43 -25.75 3.387 1 98.5 320 ILE B CA 1
ATOM 5506 C C . ILE B 1 320 ? -10.32 -26.875 3.879 1 98.5 320 ILE B C 1
ATOM 5508 O O . ILE B 1 320 ? -11.547 -26.781 3.822 1 98.5 320 ILE B O 1
ATOM 5512 N N . THR B 1 321 ? -9.688 -27.938 4.359 1 98.25 321 THR B N 1
ATOM 5513 C CA . THR B 1 321 ? -10.445 -29.062 4.875 1 98.25 321 THR B CA 1
ATOM 5514 C C . THR B 1 321 ? -11.336 -28.641 6.039 1 98.25 321 THR B C 1
ATOM 5516 O O . THR B 1 321 ? -12.477 -29.078 6.148 1 98.25 321 THR B O 1
ATOM 5519 N N . LYS B 1 322 ? -10.82 -27.797 6.852 1 98.12 322 LYS B N 1
ATOM 5520 C CA . LYS B 1 322 ? -11.578 -27.328 8 1 98.12 322 LYS B CA 1
ATOM 5521 C C . LYS B 1 322 ? -12.781 -26.484 7.562 1 98.12 322 LYS B C 1
ATOM 5523 O O . LYS B 1 322 ? -13.883 -26.656 8.078 1 98.12 322 LYS B O 1
ATOM 5528 N N . VAL B 1 323 ? -12.648 -25.578 6.625 1 98.75 323 VAL B N 1
ATOM 5529 C CA . VAL B 1 323 ? -13.688 -24.641 6.199 1 98.75 323 VAL B CA 1
ATOM 5530 C C . VAL B 1 323 ? -14.742 -25.391 5.383 1 98.75 323 VAL B C 1
ATOM 5532 O O . VAL B 1 323 ? -15.945 -25.125 5.527 1 98.75 323 VAL B O 1
ATOM 5535 N N . PHE B 1 324 ? -14.336 -26.328 4.566 1 98.81 324 PHE B N 1
ATOM 5536 C CA . PHE B 1 324 ? -15.25 -26.891 3.576 1 98.81 324 PHE B CA 1
ATOM 5537 C C . PHE B 1 324 ? -15.727 -28.281 3.998 1 98.81 324 PHE B C 1
ATOM 5539 O O . PHE B 1 324 ? -16.672 -28.812 3.42 1 98.81 324 PHE B O 1
ATOM 5546 N N . GLY B 1 325 ? -15.148 -28.859 5.039 1 98 325 GLY B N 1
ATOM 5547 C CA . GLY B 1 325 ? -15.562 -30.156 5.535 1 98 325 GLY B CA 1
ATOM 5548 C C . GLY B 1 325 ? -15.445 -31.25 4.492 1 98 325 GLY B C 1
ATOM 5549 O O . GLY B 1 325 ? -14.438 -31.359 3.789 1 98 325 GLY B O 1
ATOM 5550 N N . GLU B 1 326 ? -16.453 -32.062 4.371 1 97.75 326 GLU B N 1
ATOM 5551 C CA . GLU B 1 326 ? -16.469 -33.156 3.428 1 97.75 326 GLU B CA 1
ATOM 5552 C C . GLU B 1 326 ? -16.484 -32.656 1.984 1 97.75 326 GLU B C 1
ATOM 5554 O O . GLU B 1 326 ? -15.961 -33.344 1.087 1 97.75 326 GLU B O 1
ATOM 5559 N N . HIS B 1 327 ? -17 -31.5 1.824 1 98.62 327 HIS B N 1
ATOM 5560 C CA . HIS B 1 327 ? -17.094 -30.953 0.478 1 98.62 327 HIS B CA 1
ATOM 5561 C C . HIS B 1 327 ? -15.703 -30.688 -0.096 1 98.62 327 HIS B C 1
ATOM 5563 O O . HIS B 1 327 ? -15.539 -30.578 -1.314 1 98.62 327 HIS B O 1
ATOM 5569 N N . ALA B 1 328 ? -14.719 -30.5 0.805 1 98.62 328 ALA B N 1
ATOM 5570 C CA . ALA B 1 328 ? -13.352 -30.25 0.362 1 98.62 328 ALA B CA 1
ATOM 5571 C C . ALA B 1 328 ? -12.891 -31.312 -0.633 1 98.62 328 ALA B C 1
ATOM 5573 O O . ALA B 1 328 ? -12.125 -31.016 -1.554 1 98.62 328 ALA B O 1
ATOM 5574 N N . HIS B 1 329 ? -13.398 -32.562 -0.53 1 98.31 329 HIS B N 1
ATOM 5575 C CA . HIS B 1 329 ? -12.969 -33.688 -1.353 1 98.31 329 HIS B CA 1
ATOM 5576 C C . HIS B 1 329 ? -13.625 -33.625 -2.729 1 98.31 329 HIS B C 1
ATOM 5578 O O . HIS B 1 329 ? -13.227 -34.375 -3.631 1 98.31 329 HIS B O 1
ATOM 5584 N N . GLN B 1 330 ? -14.547 -32.75 -2.855 1 98.31 330 GLN B N 1
ATOM 5585 C CA . GLN B 1 330 ? -15.258 -32.625 -4.121 1 98.31 330 GLN B CA 1
ATOM 5586 C C . GLN B 1 330 ? -14.805 -31.375 -4.879 1 98.31 330 GLN B C 1
ATOM 5588 O O . GLN B 1 330 ? -15.25 -31.125 -6 1 98.31 330 GLN B O 1
ATOM 5593 N N . ILE B 1 331 ? -13.953 -30.578 -4.305 1 98.88 331 ILE B N 1
ATOM 5594 C CA . ILE B 1 331 ? -13.445 -29.344 -4.898 1 98.88 331 ILE B CA 1
ATOM 5595 C C . ILE B 1 331 ? -12.164 -29.641 -5.68 1 98.88 331 ILE B C 1
ATOM 5597 O O . ILE B 1 331 ? -11.312 -30.406 -5.223 1 98.88 331 ILE B O 1
ATOM 5601 N N . ASN B 1 332 ? -12.047 -29.141 -6.934 1 98.88 332 ASN B N 1
ATOM 5602 C CA . ASN B 1 332 ? -10.734 -29.094 -7.559 1 98.88 332 ASN B CA 1
ATOM 5603 C C . ASN B 1 332 ? -9.836 -28.047 -6.906 1 98.88 332 ASN B C 1
ATOM 5605 O O . ASN B 1 332 ? -10.156 -26.859 -6.918 1 98.88 332 ASN B O 1
ATOM 5609 N N . ILE B 1 333 ? -8.766 -28.516 -6.312 1 98.88 333 ILE B N 1
ATOM 5610 C CA . ILE B 1 333 ? -7.789 -27.625 -5.684 1 98.88 333 ILE B CA 1
ATOM 5611 C C . ILE B 1 333 ? -6.496 -27.625 -6.5 1 98.88 333 ILE B C 1
ATOM 5613 O O . ILE B 1 333 ? -5.996 -28.688 -6.883 1 98.88 333 ILE B O 1
ATOM 5617 N N . ASN B 1 334 ? -6 -26.5 -6.871 1 98.81 334 ASN B N 1
ATOM 5618 C CA . ASN B 1 334 ? -4.742 -26.438 -7.609 1 98.81 334 ASN B CA 1
ATOM 5619 C C . ASN B 1 334 ? -3.887 -25.25 -7.16 1 98.81 334 ASN B C 1
ATOM 5621 O O . ASN B 1 334 ? -4.328 -24.422 -6.359 1 98.81 334 ASN B O 1
ATOM 5625 N N . SER B 1 335 ? -2.625 -25.234 -7.523 1 98.81 335 SER B N 1
ATOM 5626 C CA . SER B 1 335 ? -1.71 -24.109 -7.414 1 98.81 335 SER B CA 1
ATOM 5627 C C . SER B 1 335 ? -1.069 -23.781 -8.758 1 98.81 335 SER B C 1
ATOM 5629 O O . SER B 1 335 ? -0.18 -24.5 -9.219 1 98.81 335 SER B O 1
ATOM 5631 N N . THR B 1 336 ? -1.426 -22.656 -9.266 1 98.69 336 THR B N 1
ATOM 5632 C CA . THR B 1 336 ? -0.881 -22.25 -10.555 1 98.69 336 THR B CA 1
ATOM 5633 C C . THR B 1 336 ? 0.555 -21.766 -10.406 1 98.69 336 THR B C 1
ATOM 5635 O O . THR B 1 336 ? 1.278 -21.625 -11.398 1 98.69 336 THR B O 1
ATOM 5638 N N . LYS B 1 337 ? 1.04 -21.547 -9.133 1 98.75 337 LYS B N 1
ATOM 5639 C CA . LYS B 1 337 ? 2.422 -21.141 -8.906 1 98.75 337 LYS B CA 1
ATOM 5640 C C . LYS B 1 337 ? 3.398 -22.219 -9.375 1 98.75 337 LYS B C 1
ATOM 5642 O O . LYS B 1 337 ? 4.574 -21.922 -9.617 1 98.75 337 LYS B O 1
ATOM 5647 N N . SER B 1 338 ? 2.908 -23.438 -9.438 1 98.88 338 SER B N 1
ATOM 5648 C CA . SER B 1 338 ? 3.752 -24.516 -9.953 1 98.88 338 SER B CA 1
ATOM 5649 C C . SER B 1 338 ? 4.242 -24.203 -11.367 1 98.88 338 SER B C 1
ATOM 5651 O O . SER B 1 338 ? 5.273 -24.719 -11.797 1 98.88 338 SER B O 1
ATOM 5653 N N . MET B 1 339 ? 3.525 -23.359 -12.07 1 98.88 339 MET B N 1
ATOM 5654 C CA . MET B 1 339 ? 3.832 -23.016 -13.453 1 98.88 339 MET B CA 1
ATOM 5655 C C . MET B 1 339 ? 4.414 -21.609 -13.539 1 98.88 339 MET B C 1
ATOM 5657 O O . MET B 1 339 ? 5.438 -21.391 -14.195 1 98.88 339 MET B O 1
ATOM 5661 N N . THR B 1 340 ? 3.9 -20.656 -12.82 1 98.81 340 THR B N 1
ATOM 5662 C CA . THR B 1 340 ? 4.227 -19.25 -12.969 1 98.81 340 THR B CA 1
ATOM 5663 C C . THR B 1 340 ? 5.352 -18.844 -12.023 1 98.81 340 THR B C 1
ATOM 5665 O O . THR B 1 340 ? 5.953 -17.781 -12.18 1 98.81 340 THR B O 1
ATOM 5668 N N . GLY B 1 341 ? 5.652 -19.703 -11.055 1 98.75 341 GLY B N 1
ATOM 5669 C CA . GLY B 1 341 ? 6.375 -19.172 -9.906 1 98.75 341 GLY B CA 1
ATOM 5670 C C . GLY B 1 341 ? 5.543 -18.219 -9.07 1 98.75 341 GLY B C 1
ATOM 5671 O O . GLY B 1 341 ? 4.332 -18.109 -9.266 1 98.75 341 GLY B O 1
ATOM 5672 N N . HIS B 1 342 ? 6.172 -17.688 -8.102 1 98.75 342 HIS B N 1
ATOM 5673 C CA . HIS B 1 342 ? 5.512 -16.766 -7.172 1 98.75 342 HIS B CA 1
ATOM 5674 C C . HIS B 1 342 ? 5.773 -15.32 -7.551 1 98.75 342 HIS B C 1
ATOM 5676 O O . HIS B 1 342 ? 6.879 -14.812 -7.348 1 98.75 342 HIS B O 1
ATOM 5682 N N . LEU B 1 343 ? 4.723 -14.656 -8.016 1 98.81 343 LEU B N 1
ATOM 5683 C CA . LEU B 1 343 ? 4.871 -13.297 -8.508 1 98.81 343 LEU B CA 1
ATOM 5684 C C . LEU B 1 343 ? 4.723 -12.281 -7.379 1 98.81 343 LEU B C 1
ATOM 5686 O O . LEU B 1 343 ? 4.5 -11.094 -7.629 1 98.81 343 LEU B O 1
ATOM 5690 N N . LEU B 1 344 ? 4.723 -12.68 -6.172 1 98.19 344 LEU B N 1
ATOM 5691 C CA . LEU B 1 344 ? 4.602 -11.836 -4.992 1 98.19 344 LEU B CA 1
ATOM 5692 C C . LEU B 1 344 ? 3.338 -10.984 -5.059 1 98.19 344 LEU B C 1
ATOM 5694 O O . LEU B 1 344 ? 2.227 -11.516 -5.078 1 98.19 344 LEU B O 1
ATOM 5698 N N . GLY B 1 345 ? 3.471 -9.695 -5.203 1 98.38 345 GLY B N 1
ATOM 5699 C CA . GLY B 1 345 ? 2.326 -8.797 -5.156 1 98.38 345 GLY B CA 1
ATOM 5700 C C . GLY B 1 345 ? 1.384 -8.977 -6.332 1 98.38 345 GLY B C 1
ATOM 5701 O O . GLY B 1 345 ? 0.23 -8.547 -6.281 1 98.38 345 GLY B O 1
ATOM 5702 N N . ALA B 1 346 ? 1.792 -9.609 -7.383 1 98.81 346 ALA B N 1
ATOM 5703 C CA . ALA B 1 346 ? 0.963 -9.797 -8.57 1 98.81 346 ALA B CA 1
ATOM 5704 C C . ALA B 1 346 ? 0.261 -11.148 -8.539 1 98.81 346 ALA B C 1
ATOM 5706 O O . ALA B 1 346 ? -0.597 -11.43 -9.383 1 98.81 346 ALA B O 1
ATOM 5707 N N . ALA B 1 347 ? 0.58 -11.969 -7.578 1 98.81 347 ALA B N 1
ATOM 5708 C CA . ALA B 1 347 ? 0.098 -13.344 -7.527 1 98.81 347 ALA B CA 1
ATOM 5709 C C . ALA B 1 347 ? -1.427 -13.391 -7.5 1 98.81 347 ALA B C 1
ATOM 5711 O O . ALA B 1 347 ? -2.045 -14.148 -8.258 1 98.81 347 ALA B O 1
ATOM 5712 N N . GLY B 1 348 ? -2.023 -12.57 -6.625 1 98.88 348 GLY B N 1
ATOM 5713 C CA . GLY B 1 348 ? -3.471 -12.594 -6.477 1 98.88 348 GLY B CA 1
ATOM 5714 C C . GLY B 1 348 ? -4.207 -12.297 -7.77 1 98.88 348 GLY B C 1
ATOM 5715 O O . GLY B 1 348 ? -5.254 -12.891 -8.039 1 98.88 348 GLY B O 1
ATOM 5716 N N . ALA B 1 349 ? -3.654 -11.422 -8.562 1 98.94 349 ALA B N 1
ATOM 5717 C CA . ALA B 1 349 ? -4.309 -11.008 -9.797 1 98.94 349 ALA B CA 1
ATOM 5718 C C . ALA B 1 349 ? -4.258 -12.117 -10.844 1 98.94 349 ALA B C 1
ATOM 5720 O O . ALA B 1 349 ? -5.273 -12.445 -11.461 1 98.94 349 ALA B O 1
ATOM 5721 N N . ILE B 1 350 ? -3.08 -12.688 -11.102 1 98.94 350 ILE B N 1
ATOM 5722 C CA . ILE B 1 350 ? -2.982 -13.695 -12.148 1 98.94 350 ILE B CA 1
ATOM 5723 C C . ILE B 1 350 ? -3.721 -14.961 -11.719 1 98.94 350 ILE B C 1
ATOM 5725 O O . ILE B 1 350 ? -4.273 -15.68 -12.555 1 98.94 350 ILE B O 1
ATOM 5729 N N . GLU B 1 351 ? -3.771 -15.234 -10.422 1 98.94 351 GLU B N 1
ATOM 5730 C CA . GLU B 1 351 ? -4.5 -16.391 -9.922 1 98.94 351 GLU B CA 1
ATOM 5731 C C . GLU B 1 351 ? -6.008 -16.188 -10.023 1 98.94 351 GLU B C 1
ATOM 5733 O O . GLU B 1 351 ? -6.754 -17.125 -10.305 1 98.94 351 GLU B O 1
ATOM 5738 N N . ALA B 1 352 ? -6.457 -14.961 -9.727 1 98.94 352 ALA B N 1
ATOM 5739 C CA . ALA B 1 352 ? -7.855 -14.633 -9.969 1 98.94 352 ALA B CA 1
ATOM 5740 C C . ALA B 1 352 ? -8.227 -14.859 -11.43 1 98.94 352 ALA B C 1
ATOM 5742 O O . ALA B 1 352 ? -9.266 -15.445 -11.734 1 98.94 352 ALA B O 1
ATOM 5743 N N . ILE B 1 353 ? -7.375 -14.398 -12.312 1 98.94 353 ILE B N 1
ATOM 5744 C CA . ILE B 1 353 ? -7.609 -14.555 -13.742 1 98.94 353 ILE B CA 1
ATOM 5745 C C . ILE B 1 353 ? -7.641 -16.047 -14.102 1 98.94 353 ILE B C 1
ATOM 5747 O O . ILE B 1 353 ? -8.508 -16.484 -14.867 1 98.94 353 ILE B O 1
ATOM 5751 N N . ALA B 1 354 ? -6.684 -16.812 -13.57 1 98.94 354 ALA B N 1
ATOM 5752 C CA . ALA B 1 354 ? -6.676 -18.25 -13.812 1 98.94 354 ALA B CA 1
ATOM 5753 C C . ALA B 1 354 ? -7.988 -18.891 -13.367 1 98.94 354 ALA B C 1
ATOM 5755 O O . ALA B 1 354 ? -8.516 -19.766 -14.047 1 98.94 354 ALA B O 1
ATOM 5756 N N . SER B 1 355 ? -8.492 -18.484 -12.219 1 98.94 355 SER B N 1
ATOM 5757 C CA . SER B 1 355 ? -9.75 -19 -11.695 1 98.94 355 SER B CA 1
ATOM 5758 C C . SER B 1 355 ? -10.914 -18.656 -12.617 1 98.94 355 SER B C 1
ATOM 5760 O O . SER B 1 355 ? -11.773 -19.5 -12.883 1 98.94 355 SER B O 1
ATOM 5762 N N . ILE B 1 356 ? -10.945 -17.438 -13.078 1 98.88 356 ILE B N 1
ATOM 5763 C CA . ILE B 1 356 ? -12.008 -16.984 -13.969 1 98.88 356 ILE B CA 1
ATOM 5764 C C . ILE B 1 356 ? -11.945 -17.75 -15.289 1 98.88 356 ILE B C 1
ATOM 5766 O O . ILE B 1 356 ? -12.977 -18.156 -15.836 1 98.88 356 ILE B O 1
ATOM 5770 N N . LEU B 1 357 ? -10.711 -17.938 -15.812 1 98.88 357 LEU B N 1
ATOM 5771 C CA . LEU B 1 357 ? -10.547 -18.688 -17.062 1 98.88 357 LEU B CA 1
ATOM 5772 C C . LEU B 1 357 ? -10.961 -20.141 -16.875 1 98.88 357 LEU B C 1
ATOM 5774 O O . LEU B 1 357 ? -11.508 -20.75 -17.797 1 98.88 357 LEU B O 1
ATOM 5778 N N . ALA B 1 358 ? -10.664 -20.703 -15.711 1 98.81 358 ALA B N 1
ATOM 5779 C CA . ALA B 1 358 ? -11.141 -22.047 -15.414 1 98.81 358 ALA B CA 1
ATOM 5780 C C . ALA B 1 358 ? -12.664 -22.109 -15.492 1 98.81 358 ALA B C 1
ATOM 5782 O O . ALA B 1 358 ? -13.227 -23.094 -15.984 1 98.81 358 ALA B O 1
ATOM 5783 N N . MET B 1 359 ? -13.352 -21.141 -14.984 1 98.62 359 MET B N 1
ATOM 5784 C CA . MET B 1 359 ? -14.812 -21.062 -15.055 1 98.62 359 MET B CA 1
ATOM 5785 C C . MET B 1 359 ? -15.281 -20.953 -16.5 1 98.62 359 MET B C 1
ATOM 5787 O O . MET B 1 359 ? -16.219 -21.641 -16.906 1 98.62 359 MET B O 1
ATOM 5791 N N . GLU B 1 360 ? -14.625 -20.109 -17.234 1 98.06 360 GLU B N 1
ATOM 5792 C CA . GLU B 1 360 ? -15.008 -19.828 -18.609 1 98.06 360 GLU B CA 1
ATOM 5793 C C . GLU B 1 360 ? -14.859 -21.062 -19.484 1 98.06 360 GLU B C 1
ATOM 5795 O O . GLU B 1 360 ? -15.688 -21.312 -20.375 1 98.06 360 GLU B O 1
ATOM 5800 N N . HIS B 1 361 ? -13.812 -21.859 -19.266 1 98.31 361 HIS B N 1
ATOM 5801 C CA . HIS B 1 361 ? -13.477 -22.938 -20.188 1 98.31 361 HIS B CA 1
ATOM 5802 C C . HIS B 1 361 ? -13.891 -24.297 -19.625 1 98.31 361 HIS B C 1
ATOM 5804 O O . HIS B 1 361 ? -13.812 -25.312 -20.328 1 98.31 361 HIS B O 1
ATOM 5810 N N . GLY B 1 362 ? -14.312 -24.328 -18.359 1 98.44 362 GLY B N 1
ATOM 5811 C CA . GLY B 1 362 ? -14.672 -25.578 -17.75 1 98.44 362 GLY B CA 1
ATOM 5812 C C . GLY B 1 362 ? -13.5 -26.531 -17.594 1 98.44 362 GLY B C 1
ATOM 5813 O O . GLY B 1 362 ? -13.633 -27.734 -17.875 1 98.44 362 GLY B O 1
ATOM 5814 N N . LEU B 1 363 ? -12.43 -25.984 -17.281 1 98.81 363 LEU B N 1
ATOM 5815 C CA . LEU B 1 363 ? -11.18 -26.734 -17.141 1 98.81 363 LEU B CA 1
ATOM 5816 C C . LEU B 1 363 ? -10.32 -26.156 -16.016 1 98.81 363 LEU B C 1
ATOM 5818 O O . LEU B 1 363 ? -9.977 -24.969 -16.047 1 98.81 363 LEU B O 1
ATOM 5822 N N . VAL B 1 364 ? -9.992 -26.938 -14.984 1 98.94 364 VAL B N 1
ATOM 5823 C CA . VAL B 1 364 ? -9.125 -26.484 -13.906 1 98.94 364 VAL B CA 1
ATOM 5824 C C . VAL B 1 364 ? -7.672 -26.797 -14.242 1 98.94 364 VAL B C 1
ATOM 5826 O O . VAL B 1 364 ? -7.32 -27.953 -14.5 1 98.94 364 VAL B O 1
ATOM 5829 N N . PRO B 1 365 ? -6.785 -25.797 -14.312 1 98.94 365 PRO B N 1
ATOM 5830 C CA . PRO B 1 365 ? -5.367 -26.016 -14.602 1 98.94 365 PRO B CA 1
ATOM 5831 C C . PRO B 1 365 ? -4.699 -26.938 -13.578 1 98.94 365 PRO B C 1
ATOM 5833 O O . PRO B 1 365 ? -5.148 -27.016 -12.43 1 98.94 365 PRO B O 1
ATOM 5836 N N . PRO B 1 366 ? -3.619 -27.562 -13.953 1 98.88 366 PRO B N 1
ATOM 5837 C CA . PRO B 1 366 ? -2.965 -28.516 -13.055 1 98.88 366 PRO B CA 1
ATOM 5838 C C . PRO B 1 366 ? -2.043 -27.844 -12.047 1 98.88 366 PRO B C 1
ATOM 5840 O O . PRO B 1 366 ? -1.712 -26.656 -12.203 1 98.88 366 PRO B O 1
ATOM 5843 N N . THR B 1 367 ? -1.702 -28.547 -10.969 1 98.88 367 THR B N 1
ATOM 5844 C CA . THR B 1 367 ? -0.481 -28.344 -10.195 1 98.88 367 THR B CA 1
ATOM 5845 C C . THR B 1 367 ? 0.633 -29.266 -10.703 1 98.88 367 THR B C 1
ATOM 5847 O O . THR B 1 367 ? 0.619 -30.469 -10.445 1 98.88 367 THR B O 1
ATOM 5850 N N . ILE B 1 368 ? 1.583 -28.672 -11.336 1 98.88 368 ILE B N 1
ATOM 5851 C CA . ILE B 1 368 ? 2.576 -29.516 -11.992 1 98.88 368 ILE B CA 1
ATOM 5852 C C . ILE B 1 368 ? 3.723 -29.812 -11.023 1 98.88 368 ILE B C 1
ATOM 5854 O O . ILE B 1 368 ? 3.756 -29.281 -9.914 1 98.88 368 ILE B O 1
ATOM 5858 N N . ASN B 1 369 ? 4.641 -30.734 -11.367 1 98.69 369 ASN B N 1
ATOM 5859 C CA . ASN B 1 369 ? 5.898 -31.078 -10.719 1 98.69 369 ASN B CA 1
ATOM 5860 C C . ASN B 1 369 ? 5.664 -31.891 -9.445 1 98.69 369 ASN B C 1
ATOM 5862 O O . ASN B 1 369 ? 6.512 -31.906 -8.555 1 98.69 369 ASN B O 1
ATOM 5866 N N . HIS B 1 370 ? 4.469 -32.469 -9.266 1 98.56 370 HIS B N 1
ATOM 5867 C CA . HIS B 1 370 ? 4.227 -33.344 -8.133 1 98.56 370 HIS B CA 1
ATOM 5868 C C . HIS B 1 370 ? 4.66 -34.781 -8.445 1 98.56 370 HIS B C 1
ATOM 5870 O O . HIS B 1 370 ? 4.168 -35.375 -9.398 1 98.56 370 HIS B O 1
ATOM 5876 N N . THR B 1 371 ? 5.605 -35.312 -7.707 1 98.25 371 THR B N 1
ATOM 5877 C CA . THR B 1 371 ? 6.117 -36.656 -7.949 1 98.25 371 THR B CA 1
ATOM 5878 C C . THR B 1 371 ? 6.066 -37.469 -6.672 1 98.25 371 THR B C 1
ATOM 5880 O O . THR B 1 371 ? 5.996 -38.719 -6.727 1 98.25 371 THR B O 1
ATOM 5883 N N . THR B 1 372 ? 6.168 -36.844 -5.547 1 98.31 372 THR B N 1
ATOM 5884 C CA . THR B 1 372 ? 6.262 -37.531 -4.27 1 98.31 372 THR B CA 1
ATOM 5885 C C . THR B 1 372 ? 5.137 -37.094 -3.334 1 98.31 372 THR B C 1
ATOM 5887 O O . THR B 1 372 ? 4.996 -35.906 -3.029 1 98.31 372 THR B O 1
ATOM 5890 N N . VAL B 1 373 ? 4.418 -38.062 -2.865 1 97.75 373 VAL B N 1
ATOM 5891 C CA . VAL B 1 373 ? 3.279 -37.812 -1.988 1 97.75 373 VAL B CA 1
ATOM 5892 C C . VAL B 1 373 ? 3.773 -37.344 -0.629 1 97.75 373 VAL B C 1
ATOM 5894 O O . VAL B 1 373 ? 4.762 -37.844 -0.1 1 97.75 373 VAL B O 1
ATOM 5897 N N . ASP B 1 374 ? 3.16 -36.281 -0.139 1 97.62 374 ASP B N 1
ATOM 5898 C CA . ASP B 1 374 ? 3.393 -35.781 1.223 1 97.62 374 ASP B CA 1
ATOM 5899 C C . ASP B 1 374 ? 2.398 -36.438 2.197 1 97.62 374 ASP B C 1
ATOM 5901 O O . ASP B 1 374 ? 1.199 -36.156 2.135 1 97.62 374 ASP B O 1
ATOM 5905 N N . ASP B 1 375 ? 2.877 -37.156 3.191 1 97.25 375 ASP B N 1
ATOM 5906 C CA . ASP B 1 375 ? 2.041 -37.906 4.113 1 97.25 375 ASP B CA 1
ATOM 5907 C C . ASP B 1 375 ? 1.233 -36.969 5.016 1 97.25 375 ASP B C 1
ATOM 5909 O O . ASP B 1 375 ? 0.271 -37.406 5.656 1 97.25 375 ASP B O 1
ATOM 5913 N N . ASN B 1 376 ? 1.575 -35.719 5.047 1 95.94 376 ASN B N 1
ATOM 5914 C CA . ASN B 1 376 ? 0.866 -34.75 5.883 1 95.94 376 ASN B CA 1
ATOM 5915 C C . ASN B 1 376 ? -0.333 -34.156 5.156 1 95.94 376 ASN B C 1
ATOM 5917 O O . ASN B 1 376 ? -1.099 -33.375 5.742 1 95.94 376 ASN B O 1
ATOM 5921 N N . ILE B 1 377 ? -0.528 -34.5 3.922 1 96.81 377 ILE B N 1
ATOM 5922 C CA . ILE B 1 377 ? -1.626 -33.969 3.117 1 96.81 377 ILE B CA 1
ATOM 5923 C C . ILE B 1 377 ? -2.699 -35.031 2.943 1 96.81 377 ILE B C 1
ATOM 5925 O O . ILE B 1 377 ? -2.387 -36.188 2.65 1 96.81 377 ILE B O 1
ATOM 5929 N N . ASP B 1 378 ? -3.9 -34.719 3.213 1 96.88 378 ASP B N 1
ATOM 5930 C CA . ASP B 1 378 ? -5.035 -35.625 3.029 1 96.88 378 ASP B CA 1
ATOM 5931 C C . ASP B 1 378 ? -5.086 -36.156 1.6 1 96.88 378 ASP B C 1
ATOM 5933 O O . ASP B 1 378 ? -5.309 -35.375 0.655 1 96.88 378 ASP B O 1
ATOM 5937 N N . PRO B 1 379 ? -4.918 -37.438 1.398 1 96.69 379 PRO B N 1
ATOM 5938 C CA . PRO B 1 379 ? -4.852 -38 0.052 1 96.69 379 PRO B CA 1
ATOM 5939 C C . PRO B 1 379 ? -6.191 -37.938 -0.677 1 96.69 379 PRO B C 1
ATOM 5941 O O . PRO B 1 379 ? -6.254 -38.188 -1.886 1 96.69 379 PRO B O 1
ATOM 5944 N N . LYS B 1 380 ? -7.262 -37.625 0.036 1 97.69 380 LYS B N 1
ATOM 5945 C CA . LYS B 1 380 ? -8.578 -37.594 -0.594 1 97.69 380 LYS B CA 1
ATOM 5946 C C . LYS B 1 380 ? -8.789 -36.281 -1.336 1 97.69 380 LYS B C 1
ATOM 5948 O O . LYS B 1 380 ? -9.703 -36.156 -2.154 1 97.69 380 LYS B O 1
ATOM 5953 N N . LEU B 1 381 ? -7.988 -35.25 -1.024 1 98.62 381 LEU B N 1
ATOM 5954 C CA . LEU B 1 381 ? -8.133 -33.969 -1.701 1 98.62 381 LEU B CA 1
ATOM 5955 C C . LEU B 1 381 ? -7.773 -34.094 -3.178 1 98.62 381 LEU B C 1
ATOM 5957 O O . LEU B 1 381 ? -6.781 -34.719 -3.527 1 98.62 381 LEU B O 1
ATOM 5961 N N . ASN B 1 382 ? -8.602 -33.562 -4.043 1 98.75 382 ASN B N 1
ATOM 5962 C CA . ASN B 1 382 ? -8.266 -33.406 -5.453 1 98.75 382 ASN B CA 1
ATOM 5963 C C . ASN B 1 382 ? -7.383 -32.188 -5.711 1 98.75 382 ASN B C 1
ATOM 5965 O O . ASN B 1 382 ? -7.891 -31.109 -5.965 1 98.75 382 ASN B O 1
ATOM 5969 N N . LEU B 1 383 ? -6.121 -32.438 -5.797 1 98.81 383 LEU B N 1
ATOM 5970 C CA . LEU B 1 383 ? -5.164 -31.328 -5.918 1 98.81 383 LEU B CA 1
ATOM 5971 C C . LEU B 1 383 ? -4.832 -31.047 -7.379 1 98.81 383 LEU B C 1
ATOM 5973 O O . LEU B 1 383 ? -3.875 -30.328 -7.676 1 98.81 383 LEU B O 1
ATOM 5977 N N . THR B 1 384 ? -5.578 -31.609 -8.297 1 98.81 384 THR B N 1
ATOM 5978 C CA . THR B 1 384 ? -5.438 -31.453 -9.742 1 98.81 384 THR B CA 1
ATOM 5979 C C . THR B 1 384 ? -3.979 -31.609 -10.164 1 98.81 384 THR B C 1
ATOM 5981 O O . THR B 1 384 ? -3.424 -30.734 -10.836 1 98.81 384 THR B O 1
ATOM 5984 N N . LEU B 1 385 ? -3.4 -32.719 -9.836 1 98.69 385 LEU B N 1
ATOM 5985 C CA . LEU B 1 385 ? -1.96 -32.938 -9.945 1 98.69 385 LEU B CA 1
ATOM 5986 C C . LEU B 1 385 ? -1.569 -33.281 -11.383 1 98.69 385 LEU B C 1
ATOM 5988 O O . LEU B 1 385 ? -2.178 -34.156 -12 1 98.69 385 LEU B O 1
ATOM 5992 N N . ASN B 1 386 ? -0.673 -32.531 -12 1 98.62 386 ASN B N 1
ATOM 5993 C CA . ASN B 1 386 ? 0.15 -32.781 -13.18 1 98.62 386 ASN B CA 1
ATOM 5994 C C . ASN B 1 386 ? -0.664 -32.688 -14.469 1 98.62 386 ASN B C 1
ATOM 5996 O O . ASN B 1 386 ? -0.116 -32.375 -15.531 1 98.62 386 ASN B O 1
ATOM 6000 N N . LYS B 1 387 ? -1.945 -32.938 -14.383 1 98.5 387 LYS B N 1
ATOM 6001 C CA . LYS B 1 387 ? -2.805 -32.812 -15.555 1 98.5 387 LYS B CA 1
ATOM 6002 C C . LYS B 1 387 ? -4.055 -32 -15.242 1 98.5 387 LYS B C 1
ATOM 6004 O O . LYS B 1 387 ? -4.641 -32.125 -14.164 1 98.5 387 LYS B O 1
ATOM 6009 N N . ALA B 1 388 ? -4.375 -31.141 -16.219 1 98.81 388 ALA B N 1
ATOM 6010 C CA . ALA B 1 388 ? -5.613 -30.375 -16.078 1 98.81 388 ALA B CA 1
ATOM 6011 C C . ALA B 1 388 ? -6.82 -31.297 -16 1 98.81 388 ALA B C 1
ATOM 6013 O O . ALA B 1 388 ? -6.777 -32.438 -16.484 1 98.81 388 ALA B O 1
ATOM 6014 N N . GLN B 1 389 ? -7.91 -30.828 -15.375 1 98.88 389 GLN B N 1
ATOM 6015 C CA . GLN B 1 389 ? -9.117 -31.641 -15.227 1 98.88 389 GLN B CA 1
ATOM 6016 C C . GLN B 1 389 ? -10.352 -30.875 -15.703 1 98.88 389 GLN B C 1
ATOM 6018 O O . GLN B 1 389 ? -10.562 -29.719 -15.32 1 98.88 389 GLN B O 1
ATOM 6023 N N . LYS B 1 390 ? -11.125 -31.516 -16.531 1 98.62 390 LYS B N 1
ATOM 6024 C CA . LYS B 1 390 ? -12.398 -30.938 -16.922 1 98.62 390 LYS B CA 1
ATOM 6025 C C . LYS B 1 390 ? -13.375 -30.891 -15.758 1 98.62 390 LYS B C 1
ATOM 6027 O O . LYS B 1 390 ? -13.477 -31.844 -14.984 1 98.62 390 LYS B O 1
ATOM 6032 N N . ARG B 1 391 ? -13.969 -29.766 -15.547 1 96.94 391 ARG B N 1
ATOM 6033 C CA . ARG B 1 391 ? -14.914 -29.484 -14.469 1 96.94 391 ARG B CA 1
ATOM 6034 C C . ARG B 1 391 ? -15.781 -28.281 -14.797 1 96.94 391 ARG B C 1
ATOM 6036 O O . ARG B 1 391 ? -15.273 -27.25 -15.25 1 96.94 391 ARG B O 1
ATOM 6043 N N . GLU B 1 392 ? -17.125 -28.484 -14.742 1 97.94 392 GLU B N 1
ATOM 6044 C CA . GLU B 1 392 ? -17.938 -27.266 -14.703 1 97.94 392 GLU B CA 1
ATOM 6045 C C . GLU B 1 392 ? -17.703 -26.484 -13.414 1 97.94 392 GLU B C 1
ATOM 6047 O O . GLU B 1 392 ? -17.953 -27 -12.32 1 97.94 392 GLU B O 1
ATOM 6052 N N . VAL B 1 393 ? -17.172 -25.266 -13.555 1 98.5 393 VAL B N 1
ATOM 6053 C CA . VAL B 1 393 ? -16.875 -24.438 -12.391 1 98.5 393 VAL B CA 1
ATOM 6054 C C . VAL B 1 393 ? -17.844 -23.266 -12.336 1 98.5 393 VAL B C 1
ATOM 6056 O O . VAL B 1 393 ? -17.766 -22.344 -13.148 1 98.5 393 VAL B O 1
ATOM 6059 N N . ASN B 1 394 ? -18.75 -23.281 -11.375 1 98.62 394 ASN B N 1
ATOM 6060 C CA . ASN B 1 394 ? -19.703 -22.188 -11.188 1 98.62 394 ASN B CA 1
ATOM 6061 C C . ASN B 1 394 ? -19.188 -21.156 -10.172 1 98.62 394 ASN B C 1
ATOM 6063 O O . ASN B 1 394 ? -19.547 -19.984 -10.242 1 98.62 394 ASN B O 1
ATOM 6067 N N . VAL B 1 395 ? -18.469 -21.656 -9.188 1 98.88 395 VAL B N 1
ATOM 6068 C CA . VAL B 1 395 ? -17.906 -20.812 -8.141 1 98.88 395 VAL B CA 1
ATOM 6069 C C . VAL B 1 395 ? -16.438 -21.172 -7.93 1 98.88 395 VAL B C 1
ATOM 6071 O O . VAL B 1 395 ? -16.094 -22.344 -7.715 1 98.88 395 VAL B O 1
ATOM 6074 N N . ALA B 1 396 ? -15.586 -20.203 -8.062 1 98.88 396 ALA B N 1
ATOM 6075 C CA . ALA B 1 396 ? -14.156 -20.391 -7.859 1 98.88 396 ALA B CA 1
ATOM 6076 C C . ALA B 1 396 ? -13.625 -19.438 -6.785 1 98.88 396 ALA B C 1
ATOM 6078 O O . ALA B 1 396 ? -14.031 -18.281 -6.719 1 98.88 396 ALA B O 1
ATOM 6079 N N . LEU B 1 397 ? -12.844 -19.969 -5.898 1 98.88 397 LEU B N 1
ATOM 6080 C CA . LEU B 1 397 ? -12.211 -19.234 -4.809 1 98.88 397 LEU B CA 1
ATOM 6081 C C . LEU B 1 397 ? -10.695 -19.172 -4.996 1 98.88 397 LEU B C 1
ATOM 6083 O O . LEU B 1 397 ? -10.086 -20.141 -5.465 1 98.88 397 LEU B O 1
ATOM 6087 N N . SER B 1 398 ? -10.07 -18.047 -4.723 1 98.94 398 SER B N 1
ATOM 6088 C CA . SER B 1 398 ? -8.625 -17.875 -4.832 1 98.94 398 SER B CA 1
ATOM 6089 C C . SER B 1 398 ? -8.031 -17.297 -3.547 1 98.94 398 SER B C 1
ATOM 6091 O O . SER B 1 398 ? -8.438 -16.219 -3.1 1 98.94 398 SER B O 1
ATOM 6093 N N . ASN B 1 399 ? -7.043 -18.016 -2.957 1 98.69 399 ASN B N 1
ATOM 6094 C CA . ASN B 1 399 ? -6.387 -17.609 -1.718 1 98.69 399 ASN B CA 1
ATOM 6095 C C . ASN B 1 399 ? -5.031 -16.969 -1.984 1 98.69 399 ASN B C 1
ATOM 6097 O O . ASN B 1 399 ? -4.305 -17.391 -2.885 1 98.69 399 ASN B O 1
ATOM 6101 N N . THR B 1 400 ? -4.715 -15.992 -1.195 1 98.5 400 THR B N 1
ATOM 6102 C CA . THR B 1 400 ? -3.369 -15.43 -1.144 1 98.5 400 THR B CA 1
ATOM 6103 C C . THR B 1 400 ? -2.988 -15.07 0.29 1 98.5 400 THR B C 1
ATOM 6105 O O . THR B 1 400 ? -3.82 -14.586 1.057 1 98.5 400 THR B O 1
ATOM 6108 N N . PHE B 1 401 ? -1.748 -15.32 0.682 1 97.81 401 PHE B N 1
ATOM 6109 C CA . PHE B 1 401 ? -1.207 -15.078 2.014 1 97.81 401 PHE B CA 1
ATOM 6110 C C . PHE B 1 401 ? 0.133 -14.359 1.929 1 97.81 401 PHE B C 1
ATOM 6112 O O . PHE B 1 401 ? 0.994 -14.727 1.128 1 97.81 401 PHE B O 1
ATOM 6119 N N . GLY B 1 402 ? 0.253 -13.297 2.713 1 96.56 402 GLY B N 1
ATOM 6120 C CA . GLY B 1 402 ? 1.46 -12.492 2.592 1 96.56 402 GLY B CA 1
ATOM 6121 C C . GLY B 1 402 ? 2.23 -12.375 3.893 1 96.56 402 GLY B C 1
ATOM 6122 O O . GLY B 1 402 ? 1.658 -12.523 4.973 1 96.56 402 GLY B O 1
ATOM 6123 N N . PHE B 1 403 ? 3.607 -12.07 3.697 1 95.12 403 PHE B N 1
ATOM 6124 C CA . PHE B 1 403 ? 4.445 -11.734 4.84 1 95.12 403 PHE B CA 1
ATOM 6125 C C . PHE B 1 403 ? 3.824 -10.609 5.656 1 95.12 403 PHE B C 1
ATOM 6127 O O . PHE B 1 403 ? 3.305 -9.641 5.098 1 95.12 403 PHE B O 1
ATOM 6134 N N . GLY B 1 404 ? 3.873 -10.719 6.965 1 94.94 404 GLY B N 1
ATOM 6135 C CA . GLY B 1 404 ? 3.191 -9.789 7.855 1 94.94 404 GLY B CA 1
ATOM 6136 C C . GLY B 1 404 ? 1.866 -10.32 8.367 1 94.94 404 GLY B C 1
ATOM 6137 O O . GLY B 1 404 ? 1.242 -9.711 9.242 1 94.94 404 GLY B O 1
ATOM 6138 N N . GLY B 1 405 ? 1.493 -11.5 7.84 1 96.25 405 GLY B N 1
ATOM 6139 C CA . GLY B 1 405 ? 0.29 -12.172 8.297 1 96.25 405 GLY B CA 1
ATOM 6140 C C . GLY B 1 405 ? -0.962 -11.727 7.57 1 96.25 405 GLY B C 1
ATOM 6141 O O . GLY B 1 405 ? -2.072 -11.867 8.086 1 96.25 405 GLY B O 1
ATOM 6142 N N . HIS B 1 406 ? -0.79 -11.219 6.375 1 97.94 406 HIS B N 1
ATOM 6143 C CA . HIS B 1 406 ? -1.906 -10.719 5.578 1 97.94 406 HIS B CA 1
ATOM 6144 C C . HIS B 1 406 ? -2.576 -11.844 4.801 1 97.94 406 HIS B C 1
ATOM 6146 O O . HIS B 1 406 ? -1.901 -12.625 4.125 1 97.94 406 HIS B O 1
ATOM 6152 N N . ASN B 1 407 ? -3.869 -11.961 4.957 1 98.56 407 ASN B N 1
ATOM 6153 C CA . ASN B 1 407 ? -4.617 -12.945 4.18 1 98.56 407 ASN B CA 1
ATOM 6154 C C . ASN B 1 407 ? -5.734 -12.281 3.373 1 98.56 407 ASN B C 1
ATOM 6156 O O . ASN B 1 407 ? -6.461 -11.438 3.891 1 98.56 407 ASN B O 1
ATOM 6160 N N . ALA B 1 408 ? -5.758 -12.609 2.119 1 98.81 408 ALA B N 1
ATOM 6161 C CA . ALA B 1 408 ? -6.828 -12.148 1.235 1 98.81 408 ALA B CA 1
ATOM 6162 C C . ALA B 1 408 ? -7.398 -13.297 0.417 1 98.81 408 ALA B C 1
ATOM 6164 O O . ALA B 1 408 ? -6.66 -14.172 -0.037 1 98.81 408 ALA B O 1
ATOM 6165 N N . CYS B 1 409 ? -8.68 -13.359 0.334 1 98.88 409 CYS B N 1
ATOM 6166 C CA . CYS B 1 409 ? -9.422 -14.359 -0.427 1 98.88 409 CYS B CA 1
ATOM 6167 C C . CYS B 1 409 ? -10.492 -13.703 -1.291 1 98.88 409 CYS B C 1
ATOM 6169 O O . CYS B 1 409 ? -11.227 -12.836 -0.821 1 98.88 409 CYS B O 1
ATOM 6171 N N . VAL B 1 410 ? -10.508 -14.039 -2.576 1 98.94 410 VAL B N 1
ATOM 6172 C CA . VAL B 1 410 ? -11.531 -13.531 -3.48 1 98.94 410 VAL B CA 1
ATOM 6173 C C . VAL B 1 410 ? -12.352 -14.695 -4.039 1 98.94 410 VAL B C 1
ATOM 6175 O O . VAL B 1 410 ? -11.859 -15.82 -4.125 1 98.94 410 VAL B O 1
ATOM 6178 N N . ILE B 1 411 ? -13.57 -14.422 -4.387 1 98.94 411 ILE B N 1
ATOM 6179 C CA . ILE B 1 411 ? -14.461 -15.469 -4.871 1 98.94 411 ILE B CA 1
ATOM 6180 C C . ILE B 1 411 ? -15.281 -14.953 -6.051 1 98.94 411 ILE B C 1
ATOM 6182 O O . ILE B 1 411 ? -15.75 -13.812 -6.035 1 98.94 411 ILE B O 1
ATOM 6186 N N . PHE B 1 412 ? -15.32 -15.766 -7.098 1 98.94 412 PHE B N 1
ATOM 6187 C CA . PHE B 1 412 ? -16.016 -15.445 -8.336 1 98.94 412 PHE B CA 1
ATOM 6188 C C . PHE B 1 412 ? -17.141 -16.438 -8.594 1 98.94 412 PHE B C 1
ATOM 6190 O O . PHE B 1 412 ? -17.031 -17.625 -8.25 1 98.94 412 PHE B O 1
ATOM 6197 N N . LYS B 1 413 ? -18.156 -15.992 -9.203 1 98.5 413 LYS B N 1
ATOM 6198 C CA . LYS B 1 413 ? -19.281 -16.859 -9.547 1 98.5 413 LYS B CA 1
ATOM 6199 C C . LYS B 1 413 ? -19.766 -16.594 -10.969 1 98.5 413 LYS B C 1
ATOM 6201 O O . LYS B 1 413 ? -19.672 -15.469 -11.461 1 98.5 413 LYS B O 1
ATOM 6206 N N . LYS B 1 414 ? -20.234 -17.625 -11.648 1 97 414 LYS B N 1
ATOM 6207 C CA . LYS B 1 414 ? -20.828 -17.453 -12.969 1 97 414 LYS B CA 1
ATOM 6208 C C . LYS B 1 414 ? -22.031 -16.516 -12.914 1 97 414 LYS B C 1
ATOM 6210 O O . LYS B 1 414 ? -22.828 -16.562 -11.969 1 97 414 LYS B O 1
ATOM 6215 N N . ILE B 1 415 ? -22.094 -15.68 -13.898 1 90.5 415 ILE B N 1
ATOM 6216 C CA . ILE B 1 415 ? -23.172 -14.695 -13.898 1 90.5 415 ILE B CA 1
ATOM 6217 C C . ILE B 1 415 ? -24.5 -15.383 -14.188 1 90.5 415 ILE B C 1
ATOM 6219 O O . ILE B 1 415 ? -24.578 -16.266 -15.039 1 90.5 415 ILE B O 1
ATOM 6223 N N . SER B 1 416 ? -25.484 -15.297 -13.352 1 78.62 416 SER B N 1
ATOM 6224 C CA . SER B 1 416 ? -26.844 -15.766 -13.586 1 78.62 416 SER B CA 1
ATOM 6225 C C . SER B 1 416 ? -27.766 -14.617 -13.984 1 78.62 416 SER B C 1
ATOM 6227 O O . SER B 1 416 ? -27.516 -13.469 -13.633 1 78.62 416 SER B O 1
#

Organism: NCBI:txid616991

InterPro domains:
  IPR000794 Beta-ketoacyl synthase [PTHR11712] (4-414)
  IPR000794 Beta-ketoacyl synthase [cd00834] (4-412)
  IPR014030 Beta-ketoacyl synthase-like, N-terminal domain [PF00109] (4-248)
  IPR014031 Beta-ketoacyl synthase, C-terminal domain [PF02801] (256-370)
  IPR016039 Thiolase-like [G3DSA:3.40.47.10] (2-416)
  IPR016039 Thiolase-like [SSF53901] (4-253)
  IPR016039 Thiolase-like [SSF53901] (216-414)
  IPR017568 3-oxoacyl-[acyl-carrier-protein] synthase 2 [PIRSF000447] (2-415)
  IPR017568 3-oxoacyl-[acyl-carrier-protein] synthase 2 [TIGR03150] (4-413)
  IPR018201 Beta-ketoacyl synthase, active site [PS00606] (156-172)
  IPR020841 Polyketide synthase, beta-ketoacyl synthase domain [PS52004] (3-414)
  IPR020841 Polyketide synthase, beta-ketoacyl synthase domain [SM00825] (6-415)

Radius of gyration: 24.84 Å; Cα contacts (8 Å, |Δi|>4): 2520; chains: 2; bounding box: 61×76×56 Å

Solvent-accessible surface area (backbone atoms only — not comparable to full-atom values): 37041 Å² total; per-residue (Å²): 89,79,71,49,56,40,24,31,33,16,53,15,26,26,34,19,42,18,77,31,55,67,43,32,49,53,21,40,55,68,53,40,55,15,36,33,70,55,81,87,61,89,42,84,62,44,86,53,44,50,25,6,50,63,62,94,74,56,66,68,81,79,32,56,71,72,60,45,71,65,41,23,67,20,38,50,30,33,47,55,10,40,51,42,4,48,60,58,31,62,68,54,79,88,72,56,61,35,62,28,20,24,26,27,24,7,26,31,75,30,15,49,54,52,49,50,52,47,44,44,53,38,63,73,49,89,68,51,67,77,42,52,54,57,44,52,68,29,23,35,49,21,31,35,27,18,50,48,19,34,76,71,46,28,24,7,42,41,29,17,26,20,18,26,27,10,3,3,35,45,10,42,40,49,44,49,50,39,31,29,72,64,66,25,51,32,27,44,25,11,11,16,20,41,47,86,36,73,64,43,51,29,19,43,48,46,52,61,46,40,33,62,45,68,90,45,35,58,50,33,23,7,36,72,19,52,79,32,57,8,28,31,52,13,24,28,14,8,16,35,26,40,27,28,42,70,64,36,58,74,70,66,44,61,71,71,27,24,57,47,26,40,12,50,7,14,35,24,63,36,56,81,47,78,34,91,82,24,56,23,62,32,46,7,50,51,39,16,31,58,57,39,74,50,56,61,79,59,48,33,30,36,39,44,49,34,52,8,31,72,66,60,30,45,42,50,53,51,25,46,38,66,69,31,45,77,49,35,51,70,18,46,30,24,19,61,26,21,24,32,24,44,21,40,4,9,34,25,19,44,46,45,49,51,44,48,48,18,37,72,67,28,35,42,45,17,16,25,58,55,83,43,85,32,90,83,49,72,83,68,49,36,49,33,64,60,43,48,42,80,39,86,35,53,18,33,35,33,43,22,61,13,56,20,19,14,27,21,22,42,32,35,29,59,76,127,88,80,71,49,56,40,24,31,34,17,54,15,26,26,35,19,44,18,76,32,56,68,44,32,49,53,19,40,56,68,52,40,56,15,37,35,71,55,80,86,60,89,44,84,62,44,84,52,45,51,24,5,50,61,62,96,73,54,67,68,80,80,31,59,71,73,59,45,71,67,41,24,68,20,37,50,31,33,46,55,10,40,52,42,4,49,60,57,29,64,68,54,79,89,71,56,61,36,62,28,21,22,24,27,24,7,24,30,73,29,15,48,54,53,50,49,52,48,45,41,53,39,62,72,50,89,68,50,68,76,41,52,53,56,46,52,68,28,24,35,47,22,30,34,27,19,49,48,19,33,75,72,44,29,24,8,42,40,30,18,27,20,17,27,26,9,2,3,36,44,10,43,40,51,42,50,50,38,30,29,72,64,66,25,52,34,28,44,25,12,11,16,20,40,48,86,36,72,66,42,50,30,20,44,46,45,52,62,46,39,33,64,46,67,91,45,36,59,50,34,24,8,35,72,20,54,79,33,58,9,28,32,52,13,23,26,13,8,17,35,25,40,27,28,42,70,65,37,56,73,70,67,45,62,72,69,28,25,56,46,28,40,12,49,6,14,35,23,60,36,56,82,46,78,36,91,82,22,57,23,63,31,46,7,50,51,38,15,31,58,58,39,74,51,56,61,80,60,47,34,30,35,39,45,51,35,51,7,30,72,66,59,30,47,43,52,52,52,24,45,38,65,68,32,45,77,49,34,49,71,20,46,28,25,18,61,28,20,25,32,22,45,21,40,4,8,35,26,19,43,47,44,49,51,45,48,48,18,37,73,67,28,35,42,42,18,17,24,57,56,84,42,84,32,89,84,46,71,84,69,48,36,47,32,63,59,42,48,42,82,40,87,37,54,18,32,36,32,42,21,61,13,56,19,20,15,27,20,21,42,32,35,27,59,75,127

Secondary structure (DSSP, 8-state):
-PPPPEEEEEEEEEBTTBSSHHHHHHHHHTT----EE--SS--TT-S--EEBPPSS--GGGTS-HHHHHTS-HHHHHHHHHHHHHHHHHT--TTTS-GGGEEEEEE-SS-SHHHHHHHHHHHHHTTS-----TTHHHHHSTTHHHHHHHHHHT--S-EEEEE-GGGHHHHHHHHHHHHHHTTS-SEEEEEEEE---SHHHHHHHHHTT-B---TT-GGGT--TT-TT---BPBB-EEEEEEEEEHHHHHHTT----EEEEEEEEEE--S-SSS--TT-HHHHHHHHHHHHHHT--GGG--EEE----S-HHHHHHHHHHHHHHHGGGGGGSEEE-THHHH-B-GGGHHHHHHHHHHHHHHHTEEPPB----S--TTS-TTSB--BSS-EE---SEEEEEEEETTTEEEEEEEE---/-PPPPEEEEEEEEEBTTBSSHHHHHHHHHTT----EE--SS--TT-S--EEBPPSS--GGGTS-HHHHHTS-HHHHHHHHHHHHHHHHHT--TTTS-GGGEEEEEE-SS-SHHHHHHHHHHHHHTTS-----TTHHHHHSTTHHHHHHHHHHT--S-EEEEE-GGGHHHHHHHHHHHHHHTTS-SEEEEEEEE---SHHHHHHHHHTT-B---TT-GGGT--TT-TT---BPBB-EEEEEEEEEHHHHHHTT----EEEEEEEEEE--S-SSS--TT-HHHHHHHHHHHHHHT--GGG--EEE----S-HHHHHHHHHHHHHHHGGGGGGSEEE-THHHH-B-GGGHHHHHHHHHHHHHHHTEEPPB----S--TTS-TTSB--BSS-EE---SEEEEEEEETTTEEEEEEEE---

pLDDT: mean 97.51, std 3.0, range [67.12, 99.0]